Protein AF-0000000074478990 (afdb_homodimer)

Nearest PDB structures (foldseek):
  8qah-assembly2_B  TM=2.405E-01  e=2.866E-01  synthetic construct

Secondary structure (DSSP, 8-state):
------TTHHHHHHTTS-------------------SGGGTTHHHHHHHHHHHHHTTSSSS---EEEE-TTS-EEEE-TTSHHHHHHHHHHHHHHHS--SS-SS--S-----SSPPPPTTHHHHHHHHHTSTTTT----SS-HHHHHHHHHHIIIIIGGGS----HHHHHHHHHHHHHHHHT--TTS--TT--HHHHHHHHHHHHHHHTTSS---TTHHHHHHHHHHHHHHHHH---HHHHHHHHHHHHHHHHTT-HHHHHHHHHHHHHHHHHHTTTS-SS--HHHHHHHHHHHHHHHHHHHHHT---S--GGG--------TT-TTS-HHHHHHHHHHHHHHHHHHHHHHHHHHHHHS-TTSHHHHHHHHHHHHHHHHHHHHTTPPPGGG--SHHHHHHHHHHHHHHHHHHHHHHHHHHHHT---TT-HHHHHHHHHHHHHHHHHHHHHHHHHHTT-----TT-HHHHHHHHHHHHHHHHHHHHHHSGGGTT--EEEEETTEEEEE-HHHHHHHHHHHHHHHHTS---HHHHHHHHHHHHHHHHHHHHHHHHHHHHHHTTS------S-GGGGGG---GGG----/------TTHHHHHHTTS-------------------SGGGHHHHHHHHHHHHHHHTTSSSS---EEEE-TT--EEEE-TTSHHHHHHHHHHHHHHHS--SS-SS--S-----SSPPPPTTHHHHHHHHHTSTTTT----SS-HHHHHHHHHHIIIIIGGGS----HHHHHHHHHHHHHHHHT--TTS--TT--HHHHHHHHHHHHHHHTTSS---TTHHHHHHHHHHHHHHHHH---HHHHHHHHHHHHHHHHTT-HHHHHHHHHHHHHHHHHHTTTS-SS--HHHHHHHHHHHHHHHHHHHHHT---S--GGG--------TT-TTS-HHHHHHHHHHHHHHHHHHHHHHHHHHHHHS-TTSHHHHHHHHHHHHHHHHHHHHTTPPPGGG--SHHHHHHHHHHHHHHHHHHHHHHHHHHHHT---TT-HHHHHHHHHHHHHHHHHHHHHHHHHHTT-TT--TT-HHHHHHHHHHHHHHHHHHHHHTSGGGTT--EEEEETTEEEEE-HHHHHHHHHHHHHHHHTS---HHHHHHHHHHHHHHHHHHHHHHHHHHHHHHTTS--------GGGGGG----TT----

Radius of gyration: 34.8 Å; Cα contacts (8 Å, |Δi|>4): 1439; chains: 2; bounding box: 99×126×97 Å

Sequence (1172 aa):
MDDVVDESKLLEAEAKVLKPFTPQVSGVAREASRKSSASAEGQHSAAAAAAHAEQLKGEANVRETVVYDSTGGSHYVGSSGTPSLFTLLCNLLLKRSLIPTLSFDNKITLFQNAAVRSQDYRAVSVSLLSHKTFPVIQLISSREIAEKLVNTFFDKVHPFYFIFQREAFSRLHSLFWQKLTVDDPAMDYTALDNPMCGCIFLVWSIASKMCDVVLERSDEIDEVLHLILPDATLGASTSSIQFLYLYATYLHSKKNRDASWNLIGLAIRQAMSLGLHRDMANDNTNAQIFWTLYQTELSLCSNFGRQSTINEEEITIGYPDLTNELSVSDGFKQYYLSTLKLSRFLSKIIKERRVATAQQPLSLINIERTLALKTQLNKLYYEINIKPMSQIVTVYDFKLSILYHHYMTLLTLPFLVFITTNNYKILSDETLLSIVQMGLQSAVIIAQTMDTTLHMSLDLHNGGISQDCMVGYISSLCLSLFCIYLCNGSNDTWEIPLDIQGTHVTLDKEATLVYISMISQFMQSYKLDSTTTRIAEVTQGLTKDLNAVLESQLSDMGFDLFTLQPAEQLVFDSLFSNNDIYLSDIMDDVVDESKLLEAEAKVLKPFTPQVSGVAREASRKSSASAEGQHSAAAAAAHAEQLKGEANVRETVVYDSTGGSHYVGSSGTPSLFTLLCNLLLKRSLIPTLSFDNKITLFQNAAVRSQDYRAVSVSLLSHKTFPVIQLISSREIAEKLVNTFFDKVHPFYFIFQREAFSRLHSLFWQKLTVDDPAMDYTALDNPMCGCIFLVWSIASKMCDVVLERSDEIDEVLHLILPDATLGASTSSIQFLYLYATYLHSKKNRDASWNLIGLAIRQAMSLGLHRDMANDNTNAQIFWTLYQTELSLCSNFGRQSTINEEEITIGYPDLTNELSVSDGFKQYYLSTLKLSRFLSKIIKERRVATAQQPLSLINIERTLALKTQLNKLYYEINIKPMSQIVTVYDFKLSILYHHYMTLLTLPFLVFITTNNYKILSDETLLSIVQMGLQSAVIIAQTMDTTLHMSLDLHNGGISQDCMVGYISSLCLSLFCIYLCNGSNDTWEIPLDIQGTHVTLDKEATLVYISMISQFMQSYKLDSTTTRIAEVTQGLTKDLNAVLESQLSDMGFDLFTLQPAEQLVFDSLFSNNDIYLSDI

InterPro domains:
  IPR007219 Xylanolytic transcriptional activator, regulatory domain [PF04082] (151-351)
  IPR007219 Xylanolytic transcriptional activator, regulatory domain [SM00906] (260-326)
  IPR050987 ABC-transporter-regulating transcription factor-like [PTHR46910] (115-549)

Organism: Cyberlindnera jadinii (strain ATCC 18201 / CBS 1600 / BCRC 20928 / JCM 3617 / NBRC 0987 / NRRL Y-1542) (NCBI:txid983966)

pLDDT: mean 78.05, std 24.14, range [18.98, 98.62]

Structure (mmCIF, N/CA/C/O backbone):
data_AF-0000000074478990-model_v1
#
loop_
_entity.id
_entity.type
_entity.pdbx_description
1 polymer 'Transcription factor domain-containing protein'
#
loop_
_atom_site.group_PDB
_atom_site.id
_atom_site.type_symbol
_atom_site.label_atom_id
_atom_site.label_alt_id
_atom_site.label_comp_id
_atom_site.label_asym_id
_atom_site.label_entity_id
_atom_site.label_seq_id
_atom_site.pdbx_PDB_ins_code
_atom_site.Cartn_x
_atom_site.Cartn_y
_atom_site.Cartn_z
_atom_site.occupancy
_atom_site.B_iso_or_equiv
_atom_site.auth_seq_id
_atom_site.auth_comp_id
_atom_site.auth_asym_id
_atom_site.auth_atom_id
_atom_site.pdbx_PDB_model_num
ATOM 1 N N . MET A 1 1 ? -28.234 21.219 50.875 1 23.48 1 MET A N 1
ATOM 2 C CA . MET A 1 1 ? -29.453 20.609 50.375 1 23.48 1 MET A CA 1
ATOM 3 C C . MET A 1 1 ? -29.516 20.734 48.844 1 23.48 1 MET A C 1
ATOM 5 O O . MET A 1 1 ? -29.891 21.797 48.312 1 23.48 1 MET A O 1
ATOM 9 N N . ASP A 1 2 ? -28.484 20.406 48.062 1 26.2 2 ASP A N 1
ATOM 10 C CA . ASP A 1 2 ? -27.891 20.844 46.812 1 26.2 2 ASP A CA 1
ATOM 11 C C . ASP A 1 2 ? -28.734 20.406 45.625 1 26.2 2 ASP A C 1
ATOM 13 O O . ASP A 1 2 ? -29.062 19.219 45.469 1 26.2 2 ASP A O 1
ATOM 17 N N . ASP A 1 3 ? -29.578 21.344 45.094 1 26.95 3 ASP A N 1
ATOM 18 C CA . ASP A 1 3 ? -30.656 21.234 44.094 1 26.95 3 ASP A CA 1
ATOM 19 C C . ASP A 1 3 ? -30.141 20.625 42.781 1 26.95 3 ASP A C 1
ATOM 21 O O . ASP A 1 3 ? -29.297 21.219 42.125 1 26.95 3 ASP A O 1
ATOM 25 N N . VAL A 1 4 ? -29.953 19.344 42.781 1 31.22 4 VAL A N 1
ATOM 26 C CA . VAL A 1 4 ? -29.594 18.453 41.688 1 31.22 4 VAL A CA 1
ATOM 27 C C . VAL A 1 4 ? -30.516 18.688 40.5 1 31.22 4 VAL A C 1
ATOM 29 O O . VAL A 1 4 ? -31.703 18.344 40.562 1 31.22 4 VAL A O 1
ATOM 32 N N . VAL A 1 5 ? -30.391 19.984 40.031 1 31.72 5 VAL A N 1
ATOM 33 C CA . VAL A 1 5 ? -31.234 20.312 38.875 1 31.72 5 VAL A CA 1
ATOM 34 C C . VAL A 1 5 ? -31.156 19.203 37.844 1 31.72 5 VAL A C 1
ATOM 36 O O . VAL A 1 5 ? -30.062 18.75 37.5 1 31.72 5 VAL A O 1
ATOM 39 N N . ASP A 1 6 ? -32.219 18.406 37.812 1 29.14 6 ASP A N 1
ATOM 40 C CA . ASP A 1 6 ? -32.594 17.203 37.062 1 29.14 6 ASP A CA 1
ATOM 41 C C . ASP A 1 6 ? -32.344 17.375 35.562 1 29.14 6 ASP A C 1
ATOM 43 O O . ASP A 1 6 ? -33 18.188 34.906 1 29.14 6 ASP A O 1
ATOM 47 N N . GLU A 1 7 ? -31.047 17.359 35.188 1 26.34 7 GLU A N 1
ATOM 48 C CA . GLU A 1 7 ? -30.438 17.516 33.875 1 26.34 7 GLU A CA 1
ATOM 49 C C . GLU A 1 7 ? -31.141 16.641 32.844 1 26.34 7 GLU A C 1
ATOM 51 O O . GLU A 1 7 ? -30.703 16.594 31.672 1 26.34 7 GLU A O 1
ATOM 56 N N . SER A 1 8 ? -32.156 15.805 33.25 1 29.3 8 SER A N 1
ATOM 57 C CA . SER A 1 8 ? -32.938 14.953 32.375 1 29.3 8 SER A CA 1
ATOM 58 C C . SER A 1 8 ? -33.719 15.773 31.344 1 29.3 8 SER A C 1
ATOM 60 O O . SER A 1 8 ? -34.031 15.281 30.266 1 29.3 8 SER A O 1
ATOM 62 N N . LYS A 1 9 ? -34.25 16.938 31.828 1 31.02 9 LYS A N 1
ATOM 63 C CA . LYS A 1 9 ? -35.25 17.688 31.094 1 31.02 9 LYS A CA 1
ATOM 64 C C . LYS A 1 9 ? -34.688 18.312 29.828 1 31.02 9 LYS A C 1
ATOM 66 O O . LYS A 1 9 ? -35.438 18.703 28.922 1 31.02 9 LYS A O 1
ATOM 71 N N . LEU A 1 10 ? -33.438 18.609 29.906 1 24.56 10 LEU A N 1
ATOM 72 C CA . LEU A 1 10 ? -32.969 19.406 28.766 1 24.56 10 LEU A CA 1
ATOM 73 C C . LEU A 1 10 ? -32.906 18.531 27.516 1 24.56 10 LEU A C 1
ATOM 75 O O . LEU A 1 10 ? -33 19.047 26.406 1 24.56 10 LEU A O 1
ATOM 79 N N . LEU A 1 11 ? -32.719 17.219 27.688 1 28.22 11 LEU A N 1
ATOM 80 C CA . LEU A 1 11 ? -32.625 16.359 26.516 1 28.22 11 LEU A CA 1
ATOM 81 C C . LEU A 1 11 ? -34 16.25 25.828 1 28.22 11 LEU A C 1
ATOM 83 O O . LEU A 1 11 ? -34.062 16.031 24.609 1 28.22 11 LEU A O 1
ATOM 87 N N . GLU A 1 12 ? -35.125 16.422 26.609 1 29.19 12 GLU A N 1
ATOM 88 C CA . GLU A 1 12 ? -36.469 16.266 26.031 1 29.19 12 GLU A CA 1
ATOM 89 C C . GLU A 1 12 ? -36.781 17.359 25.031 1 29.19 12 GLU A C 1
ATOM 91 O O . GLU A 1 12 ? -37.531 17.141 24.078 1 29.19 12 GLU A O 1
ATOM 96 N N . ALA A 1 13 ? -36.281 18.578 25.297 1 27.3 13 ALA A N 1
ATOM 97 C CA . ALA A 1 13 ? -36.781 19.688 24.469 1 27.3 13 ALA A CA 1
ATOM 98 C C . ALA A 1 13 ? -36.281 19.562 23.031 1 27.3 13 ALA A C 1
ATOM 100 O O . ALA A 1 13 ? -37 19.891 22.094 1 27.3 13 ALA A O 1
ATOM 101 N N . GLU A 1 14 ? -35.031 19.141 22.938 1 25.52 14 GLU A N 1
ATOM 102 C CA . GLU A 1 14 ? -34.531 19.266 21.578 1 25.52 14 GLU A CA 1
ATOM 103 C C . GLU A 1 14 ? -35.125 18.203 20.656 1 25.52 14 GLU A C 1
ATOM 105 O O . GLU A 1 14 ? -35.031 18.297 19.438 1 25.52 14 GLU A O 1
ATOM 110 N N . ALA A 1 15 ? -35.688 17.109 21.234 1 26.28 15 ALA A N 1
ATOM 111 C CA . ALA A 1 15 ? -36.312 16.094 20.406 1 26.28 15 ALA A CA 1
ATOM 112 C C . ALA A 1 15 ? -37.531 16.641 19.688 1 26.28 15 ALA A C 1
ATOM 114 O O . ALA A 1 15 ? -38.062 16.016 18.781 1 26.28 15 ALA A O 1
ATOM 115 N N . LYS A 1 16 ? -38.156 17.578 20.344 1 27.2 16 LYS A N 1
ATOM 116 C CA . LYS A 1 16 ? -39.469 17.953 19.828 1 27.2 16 LYS A CA 1
ATOM 117 C C . LYS A 1 16 ? -39.344 18.547 18.422 1 27.2 16 LYS A C 1
ATOM 119 O O . LYS A 1 16 ? -40.344 18.703 17.719 1 27.2 16 LYS A O 1
ATOM 124 N N . VAL A 1 17 ? -38.25 19.234 18.172 1 24.48 17 VAL A N 1
ATOM 125 C CA . VAL A 1 17 ? -38.438 20.125 17.016 1 24.48 17 VAL A CA 1
ATOM 126 C C . VAL A 1 17 ? -38.469 19.297 15.734 1 24.48 17 VAL A C 1
ATOM 128 O O . VAL A 1 17 ? -38.844 19.797 14.672 1 24.48 17 VAL A O 1
ATOM 131 N N . LEU A 1 18 ? -37.781 18.141 15.797 1 23.53 18 LEU A N 1
ATOM 132 C CA . LEU A 1 18 ? -37.781 17.609 14.438 1 23.53 18 LEU A CA 1
ATOM 133 C C . LEU A 1 18 ? -39.156 17.016 14.086 1 23.53 18 LEU A C 1
ATOM 135 O O . LEU A 1 18 ? -39.5 15.93 14.547 1 23.53 18 LEU A O 1
ATOM 139 N N . LYS A 1 19 ? -40.094 17.844 14.164 1 24.16 19 LYS A N 1
ATOM 140 C CA . LYS A 1 19 ? -41.344 17.344 13.609 1 24.16 19 LYS A CA 1
ATOM 141 C C . LYS A 1 19 ? -41.125 16.609 12.289 1 24.16 19 LYS A C 1
ATOM 143 O O . LYS A 1 19 ? -40.281 17.047 11.477 1 24.16 19 LYS A O 1
ATOM 148 N N . PRO A 1 20 ? -41.438 15.414 12.289 1 24.27 20 PRO A N 1
ATOM 149 C CA . PRO A 1 20 ? -41.375 14.695 11.016 1 24.27 20 PRO A CA 1
ATOM 150 C C . PRO A 1 20 ? -42.062 15.461 9.883 1 24.27 20 PRO A C 1
ATOM 152 O O . PRO A 1 20 ? -43.156 16.016 10.062 1 24.27 20 PRO A O 1
ATOM 155 N N . PHE A 1 21 ? -41.312 16.234 9.117 1 22.69 21 PHE A N 1
ATOM 156 C CA . PHE A 1 21 ? -41.938 16.906 7.977 1 22.69 21 PHE A CA 1
ATOM 157 C C . PHE A 1 21 ? -42.906 15.977 7.258 1 22.69 21 PHE A C 1
ATOM 159 O O . PHE A 1 21 ? -42.469 15.055 6.555 1 22.69 21 PHE A O 1
ATOM 166 N N . THR A 1 22 ? -43.844 15.469 7.977 1 22.45 22 THR A N 1
ATOM 167 C CA . THR A 1 22 ? -44.875 14.758 7.211 1 22.45 22 THR A CA 1
ATOM 168 C C . THR A 1 22 ? -45.531 15.703 6.219 1 22.45 22 THR A C 1
ATOM 170 O O . THR A 1 22 ? -46.125 16.719 6.613 1 22.45 22 THR A O 1
ATOM 173 N N . PRO A 1 23 ? -45.156 15.727 4.969 1 21.78 23 PRO A N 1
ATOM 174 C CA . PRO A 1 23 ? -45.969 16.5 4.047 1 21.78 23 PRO A CA 1
ATOM 175 C C . PRO A 1 23 ? -47.469 16.25 4.242 1 21.78 23 PRO A C 1
ATOM 177 O O . PRO A 1 23 ? -47.906 15.094 4.293 1 21.78 23 PRO A O 1
ATOM 180 N N . GLN A 1 24 ? -47.969 16.891 5.215 1 21.02 24 GLN A N 1
ATOM 181 C CA . GLN A 1 24 ? -49.438 16.812 5.359 1 21.02 24 GLN A CA 1
ATOM 182 C C . GLN A 1 24 ? -50.125 17.078 4.031 1 21.02 24 GLN A C 1
ATOM 184 O O . GLN A 1 24 ? -50.062 18.188 3.502 1 21.02 24 GLN A O 1
ATOM 189 N N . VAL A 1 25 ? -50.125 16.125 3.113 1 22.91 25 VAL A N 1
ATOM 190 C CA . VAL A 1 25 ? -51.031 16.219 1.962 1 22.91 25 VAL A CA 1
ATOM 191 C C . VAL A 1 25 ? -52.469 16.375 2.438 1 22.91 25 VAL A C 1
ATOM 193 O O . VAL A 1 25 ? -53.031 15.453 3.031 1 22.91 25 VAL A O 1
ATOM 196 N N . SER A 1 26 ? -52.719 17.391 3.236 1 20.53 26 SER A N 1
ATOM 197 C CA . SER A 1 26 ? -54.125 17.672 3.539 1 20.53 26 SER A CA 1
ATOM 198 C C . SER A 1 26 ? -54.969 17.672 2.271 1 20.53 26 SER A C 1
ATOM 200 O O . SER A 1 26 ? -54.719 18.469 1.359 1 20.53 26 SER A O 1
ATOM 202 N N . GLY A 1 27 ? -55.469 16.531 1.853 1 20.28 27 GLY A N 1
ATOM 203 C CA . GLY A 1 27 ? -56.438 16.281 0.804 1 20.28 27 GLY A CA 1
ATOM 204 C C . GLY A 1 27 ? -57.719 17.078 0.978 1 20.28 27 GLY A C 1
ATOM 205 O O . GLY A 1 27 ? -58.75 16.734 0.396 1 20.28 27 GLY A O 1
ATOM 206 N N . VAL A 1 28 ? -57.812 18.047 1.787 1 19.81 28 VAL A N 1
ATOM 207 C CA . VAL A 1 28 ? -59.219 18.453 1.75 1 19.81 28 VAL A CA 1
ATOM 208 C C . VAL A 1 28 ? -59.531 19.094 0.404 1 19.81 28 VAL A C 1
ATOM 210 O O . VAL A 1 28 ? -59 20.141 0.065 1 19.81 28 VAL A O 1
ATOM 213 N N . ALA A 1 29 ? -59.781 18.25 -0.657 1 20.36 29 ALA A N 1
ATOM 214 C CA . ALA A 1 29 ? -60.469 18.672 -1.873 1 20.36 29 ALA A CA 1
ATOM 215 C C . ALA A 1 29 ? -61.812 19.312 -1.547 1 20.36 29 ALA A C 1
ATOM 217 O O . ALA A 1 29 ? -62.75 18.625 -1.165 1 20.36 29 ALA A O 1
ATOM 218 N N . ARG A 1 30 ? -61.938 20.422 -0.854 1 22.08 30 ARG A N 1
ATOM 219 C CA . ARG A 1 30 ? -63.125 21.203 -1.149 1 22.08 30 ARG A CA 1
ATOM 220 C C . ARG A 1 30 ? -63.25 21.469 -2.645 1 22.08 30 ARG A C 1
ATOM 222 O O . ARG A 1 30 ? -62.281 21.844 -3.297 1 22.08 30 ARG A O 1
ATOM 229 N N . GLU A 1 31 ? -64.312 20.859 -3.396 1 21.42 31 GLU A N 1
ATOM 230 C CA . GLU A 1 31 ? -64.75 20.75 -4.777 1 21.42 31 GLU A CA 1
ATOM 231 C C . GLU A 1 31 ? -65 22.125 -5.383 1 21.42 31 GLU A C 1
ATOM 233 O O . GLU A 1 31 ? -65.562 22.25 -6.477 1 21.42 31 GLU A O 1
ATOM 238 N N . ALA A 1 32 ? -64.688 23.203 -4.711 1 21.09 32 ALA A N 1
ATOM 239 C CA . ALA A 1 32 ? -65.25 24.359 -5.391 1 21.09 32 ALA A CA 1
ATOM 240 C C . ALA A 1 32 ? -64.688 24.516 -6.789 1 21.09 32 ALA A C 1
ATOM 242 O O . ALA A 1 32 ? -63.5 24.203 -7.02 1 21.09 32 ALA A O 1
ATOM 243 N N . SER A 1 33 ? -65.5 24.75 -7.918 1 21.38 33 SER A N 1
ATOM 244 C CA . SER A 1 33 ? -65.562 24.766 -9.375 1 21.38 33 SER A CA 1
ATOM 245 C C . SER A 1 33 ? -64.562 25.797 -9.93 1 21.38 33 SER A C 1
ATOM 247 O O . SER A 1 33 ? -64.438 25.953 -11.148 1 21.38 33 SER A O 1
ATOM 249 N N . ARG A 1 34 ? -64.062 26.766 -9.227 1 19.2 34 ARG A N 1
ATOM 250 C CA . ARG A 1 34 ? -63.594 27.797 -10.148 1 19.2 34 ARG A CA 1
ATOM 251 C C . ARG A 1 34 ? -62.312 27.328 -10.859 1 19.2 34 ARG A C 1
ATOM 253 O O . ARG A 1 34 ? -61.375 26.875 -10.219 1 19.2 34 ARG A O 1
ATOM 260 N N . LYS A 1 35 ? -62.188 27.141 -12.234 1 25.59 35 LYS A N 1
ATOM 261 C CA . LYS A 1 35 ? -61.375 26.828 -13.414 1 25.59 35 LYS A CA 1
ATOM 262 C C . LYS A 1 35 ? -60.125 27.688 -13.453 1 25.59 35 LYS A C 1
ATOM 264 O O . LYS A 1 35 ? -59.375 27.688 -14.453 1 25.59 35 LYS A O 1
ATOM 269 N N . SER A 1 36 ? -59.75 28.547 -12.414 1 20.14 36 SER A N 1
ATOM 270 C CA . SER A 1 36 ? -58.844 29.531 -12.992 1 20.14 36 SER A CA 1
ATOM 271 C C . SER A 1 36 ? -57.469 28.938 -13.281 1 20.14 36 SER A C 1
ATOM 273 O O . SER A 1 36 ? -57.125 27.891 -12.734 1 20.14 36 SER A O 1
ATOM 275 N N . SER A 1 37 ? -56.312 29.719 -13.992 1 23.09 37 SER A N 1
ATOM 276 C CA . SER A 1 37 ? -55.156 29.719 -14.875 1 23.09 37 SER A CA 1
ATOM 277 C C . SER A 1 37 ? -53.875 29.359 -14.117 1 23.09 37 SER A C 1
ATOM 279 O O . SER A 1 37 ? -52.781 29.359 -14.688 1 23.09 37 SER A O 1
ATOM 281 N N . ALA A 1 38 ? -53.812 29.203 -12.844 1 23.52 38 ALA A N 1
ATOM 282 C CA . ALA A 1 38 ? -52.531 29.375 -12.156 1 23.52 38 ALA A CA 1
ATOM 283 C C . ALA A 1 38 ? -51.688 28.125 -12.273 1 23.52 38 ALA A C 1
ATOM 285 O O . ALA A 1 38 ? -50.656 28 -11.586 1 23.52 38 ALA A O 1
ATOM 286 N N . SER A 1 39 ? -52.062 27.156 -13.008 1 27.55 39 SER A N 1
ATOM 287 C CA . SER A 1 39 ? -51.438 25.844 -12.938 1 27.55 39 SER A CA 1
ATOM 288 C C . SER A 1 39 ? -50 25.906 -13.406 1 27.55 39 SER A C 1
ATOM 290 O O . SER A 1 39 ? -49.25 24.906 -13.336 1 27.55 39 SER A O 1
ATOM 292 N N . ALA A 1 40 ? -49.688 26.891 -14.289 1 29.17 40 ALA A N 1
ATOM 293 C CA . ALA A 1 40 ? -48.5 26.734 -15.117 1 29.17 40 ALA A CA 1
ATOM 294 C C . ALA A 1 40 ? -47.219 27 -14.297 1 29.17 40 ALA A C 1
ATOM 296 O O . ALA A 1 40 ? -46.125 26.766 -14.773 1 29.17 40 ALA A O 1
ATOM 297 N N . GLU A 1 41 ? -47.375 27.703 -13.219 1 25.94 41 GLU A N 1
ATOM 298 C CA . GLU A 1 41 ? -46.156 28.312 -12.719 1 25.94 41 GLU A CA 1
ATOM 299 C C . GLU A 1 41 ? -45.312 27.297 -11.945 1 25.94 41 GLU A C 1
ATOM 301 O O . GLU A 1 41 ? -44.156 27.547 -11.656 1 25.94 41 GLU A O 1
ATOM 306 N N . GLY A 1 42 ? -45.906 26.25 -11.469 1 30.09 42 GLY A N 1
ATOM 307 C CA . GLY A 1 42 ? -45.188 25.391 -10.547 1 30.09 42 GLY A CA 1
ATOM 308 C C . GLY A 1 42 ? -44.156 24.5 -11.234 1 30.09 42 GLY A C 1
ATOM 309 O O . GLY A 1 42 ? -43.281 23.953 -10.586 1 30.09 42 GLY A O 1
ATOM 310 N N . GLN A 1 43 ? -44.531 24.078 -12.477 1 33.19 43 GLN A N 1
ATOM 311 C CA . GLN A 1 43 ? -43.719 23.156 -13.234 1 33.19 43 GLN A CA 1
ATOM 312 C C . GLN A 1 43 ? -42.375 23.797 -13.641 1 33.19 43 GLN A C 1
ATOM 314 O O . GLN A 1 43 ? -41.406 23.109 -13.961 1 33.19 43 GLN A O 1
ATOM 319 N N . HIS A 1 44 ? -42.406 25.156 -13.797 1 31.22 44 HIS A N 1
ATOM 320 C CA . HIS A 1 44 ? -41.219 25.844 -14.281 1 31.22 44 HIS A CA 1
ATOM 321 C C . HIS A 1 44 ? -40.094 25.812 -13.234 1 31.22 44 HIS A C 1
ATOM 323 O O . HIS A 1 44 ? -38.938 25.984 -13.57 1 31.22 44 HIS A O 1
ATOM 329 N N . SER A 1 45 ? -40.5 25.75 -11.969 1 30.47 45 SER A N 1
ATOM 330 C CA . SER A 1 45 ? -39.438 25.922 -10.992 1 30.47 45 SER A CA 1
ATOM 331 C C . SER A 1 45 ? -38.594 24.656 -10.859 1 30.47 45 SER A C 1
ATOM 333 O O . SER A 1 45 ? -37.375 24.734 -10.688 1 30.47 45 SER A O 1
ATOM 335 N N . ALA A 1 46 ? -39.156 23.5 -10.93 1 34.81 46 ALA A N 1
ATOM 336 C CA . ALA A 1 46 ? -38.375 22.281 -10.805 1 34.81 46 ALA A CA 1
ATOM 337 C C . ALA A 1 46 ? -37.562 22.016 -12.07 1 34.81 46 ALA A C 1
ATOM 339 O O . ALA A 1 46 ? -36.406 21.578 -12 1 34.81 46 ALA A O 1
ATOM 340 N N . ALA A 1 47 ? -38.156 22.266 -13.258 1 35.72 47 ALA A N 1
ATOM 341 C CA . ALA A 1 47 ? -37.438 22.141 -14.516 1 35.72 47 ALA A CA 1
ATOM 342 C C . ALA A 1 47 ? -36.344 23.172 -14.617 1 35.72 47 ALA A C 1
ATOM 344 O O . ALA A 1 47 ? -35.25 22.875 -15.141 1 35.72 47 ALA A O 1
ATOM 345 N N . ALA A 1 48 ? -36.562 24.359 -14.188 1 31.97 48 ALA A N 1
ATOM 346 C CA . ALA A 1 48 ? -35.531 25.375 -14.172 1 31.97 48 ALA A CA 1
ATOM 347 C C . ALA A 1 48 ? -34.438 25.016 -13.172 1 31.97 48 ALA A C 1
ATOM 349 O O . ALA A 1 48 ? -33.25 25.219 -13.438 1 31.97 48 ALA A O 1
ATOM 350 N N . ALA A 1 49 ? -34.781 24.438 -12.047 1 35.25 49 ALA A N 1
ATOM 351 C CA . ALA A 1 49 ? -33.75 23.969 -11.117 1 35.25 49 ALA A CA 1
ATOM 352 C C . ALA A 1 49 ? -33.031 22.766 -11.688 1 35.25 49 ALA A C 1
ATOM 354 O O . ALA A 1 49 ? -31.797 22.672 -11.578 1 35.25 49 ALA A O 1
ATOM 355 N N . ALA A 1 50 ? -33.688 21.828 -12.336 1 37.62 50 ALA A N 1
ATOM 356 C CA . ALA A 1 50 ? -33.031 20.734 -13.039 1 37.62 50 ALA A CA 1
ATOM 357 C C . ALA A 1 50 ? -32.25 21.25 -14.25 1 37.62 50 ALA A C 1
ATOM 359 O O . ALA A 1 50 ? -31.141 20.797 -14.508 1 37.62 50 ALA A O 1
ATOM 360 N N . ALA A 1 51 ? -32.875 22.125 -15.086 1 36.22 51 ALA A N 1
ATOM 361 C CA . ALA A 1 51 ? -32.188 22.719 -16.234 1 36.22 51 ALA A CA 1
ATOM 362 C C . ALA A 1 51 ? -31.047 23.609 -15.781 1 36.22 51 ALA A C 1
ATOM 364 O O . ALA A 1 51 ? -29.984 23.625 -16.406 1 36.22 51 ALA A O 1
ATOM 365 N N . HIS A 1 52 ? -31.25 24.422 -14.812 1 29.91 52 HIS A N 1
ATOM 366 C CA . HIS A 1 52 ? -30.156 25.172 -14.211 1 29.91 52 HIS A CA 1
ATOM 367 C C . HIS A 1 52 ? -29.109 24.25 -13.594 1 29.91 52 HIS A C 1
ATOM 369 O O . HIS A 1 52 ? -27.906 24.516 -13.656 1 29.91 52 HIS A O 1
ATOM 375 N N . ALA A 1 53 ? -29.5 23.125 -13.07 1 34.78 53 ALA A N 1
ATOM 376 C CA . ALA A 1 53 ? -28.578 22.109 -12.586 1 34.78 53 ALA A CA 1
ATOM 377 C C . ALA A 1 53 ? -27.812 21.469 -13.742 1 34.78 53 ALA A C 1
ATOM 379 O O . ALA A 1 53 ? -26.625 21.188 -13.625 1 34.78 53 ALA A O 1
ATOM 380 N N . GLU A 1 54 ? -28.391 21.188 -14.844 1 38.31 54 GLU A N 1
ATOM 381 C CA . GLU A 1 54 ? -27.719 20.641 -16.016 1 38.31 54 GLU A CA 1
ATOM 382 C C . GLU A 1 54 ? -26.766 21.656 -16.625 1 38.31 54 GLU A C 1
ATOM 384 O O . GLU A 1 54 ? -25.703 21.297 -17.156 1 38.31 54 GLU A O 1
ATOM 389 N N . GLN A 1 55 ? -27.109 22.969 -16.812 1 34.56 55 GLN A N 1
ATOM 390 C CA . GLN A 1 55 ? -26.266 24 -17.406 1 34.56 55 GLN A CA 1
ATOM 391 C C . GLN A 1 55 ? -25.062 24.297 -16.5 1 34.56 55 GLN A C 1
ATOM 393 O O . GLN A 1 55 ? -24.016 24.75 -16.969 1 34.56 55 GLN A O 1
ATOM 398 N N . LEU A 1 56 ? -25.172 24.344 -15.234 1 31.31 56 LEU A N 1
ATOM 399 C CA . LEU A 1 56 ? -24.094 24.625 -14.297 1 31.31 56 LEU A CA 1
ATOM 400 C C . LEU A 1 56 ? -23.188 23.406 -14.117 1 31.31 56 LEU A C 1
ATOM 402 O O . LEU A 1 56 ? -22.266 23.422 -13.305 1 31.31 56 LEU A O 1
ATOM 406 N N . LYS A 1 57 ? -23.422 22.375 -14.688 1 41.06 57 LYS A N 1
ATOM 407 C CA . LYS A 1 57 ? -22.641 21.141 -14.57 1 41.06 57 LYS A CA 1
ATOM 408 C C . LYS A 1 57 ? -21.219 21.344 -15.086 1 41.06 57 LYS A C 1
ATOM 410 O O . LYS A 1 57 ? -20.328 20.516 -14.828 1 41.06 57 LYS A O 1
ATOM 415 N N . GLY A 1 58 ? -20.797 21.938 -16.109 1 37.94 58 GLY A N 1
ATOM 416 C CA . GLY A 1 58 ? -19.562 21.797 -16.875 1 37.94 58 GLY A CA 1
ATOM 417 C C . GLY A 1 58 ? -18.375 22.5 -16.234 1 37.94 58 GLY A C 1
ATOM 418 O O . GLY A 1 58 ? -17.234 22.078 -16.422 1 37.94 58 GLY A O 1
ATOM 419 N N . GLU A 1 59 ? -18.344 23.797 -15.922 1 38.59 59 GLU A N 1
ATOM 420 C CA . GLU A 1 59 ? -17.078 24.547 -15.852 1 38.59 59 GLU A CA 1
ATOM 421 C C . GLU A 1 59 ? -16.391 24.344 -14.5 1 38.59 59 GLU A C 1
ATOM 423 O O . GLU A 1 59 ? -15.164 24.344 -14.422 1 38.59 59 GLU A O 1
ATOM 428 N N . ALA A 1 60 ? -16.969 24.672 -13.258 1 45.31 60 ALA A N 1
ATOM 429 C CA . ALA A 1 60 ? -16.266 25.141 -12.062 1 45.31 60 ALA A CA 1
ATOM 430 C C . ALA A 1 60 ? -16.188 24.047 -11.008 1 45.31 60 ALA A C 1
ATOM 432 O O . ALA A 1 60 ? -16.219 24.328 -9.805 1 45.31 60 ALA A O 1
ATOM 433 N N . ASN A 1 61 ? -16.297 22.781 -11.266 1 50.38 61 ASN A N 1
ATOM 434 C CA . ASN A 1 61 ? -16.25 21.781 -10.203 1 50.38 61 ASN A CA 1
ATOM 435 C C . ASN A 1 61 ? -14.828 21.328 -9.906 1 50.38 61 ASN A C 1
ATOM 437 O O . ASN A 1 61 ? -13.961 21.391 -10.781 1 50.38 61 ASN A O 1
ATOM 441 N N . VAL A 1 62 ? -14.492 21.359 -8.641 1 54.81 62 VAL A N 1
ATOM 442 C CA . VAL A 1 62 ? -13.242 20.734 -8.227 1 54.81 62 VAL A CA 1
ATOM 443 C C . VAL A 1 62 ? -13.078 19.391 -8.93 1 54.81 62 VAL A C 1
ATOM 445 O O . VAL A 1 62 ? -13.945 18.516 -8.828 1 54.81 62 VAL A O 1
ATOM 448 N N . ARG A 1 63 ? -12.234 19.438 -9.836 1 63.03 63 ARG A N 1
ATOM 449 C CA . ARG A 1 63 ? -12.031 18.234 -10.625 1 63.03 63 ARG A CA 1
ATOM 450 C C . ARG A 1 63 ? -10.742 17.516 -10.227 1 63.03 63 ARG A C 1
ATOM 452 O O . ARG A 1 63 ? -9.789 18.156 -9.789 1 63.03 63 ARG A O 1
ATOM 459 N N . GLU A 1 64 ? -10.953 16.266 -10.156 1 71.88 64 GLU A N 1
ATOM 460 C CA . GLU A 1 64 ? -9.711 15.5 -10.086 1 71.88 64 GLU A CA 1
ATOM 461 C C . GLU A 1 64 ? -8.758 15.898 -11.211 1 71.88 64 GLU A C 1
ATOM 463 O O . GLU A 1 64 ? -9.195 16.328 -12.281 1 71.88 64 GLU A O 1
ATOM 468 N N . THR A 1 65 ? -7.527 15.992 -10.703 1 68 65 THR A N 1
ATOM 469 C CA . THR A 1 65 ? -6.574 16.469 -11.695 1 68 65 THR A CA 1
ATOM 470 C C . THR A 1 65 ? -5.25 15.711 -11.586 1 68 65 THR A C 1
ATOM 472 O O . THR A 1 65 ? -4.965 15.102 -10.555 1 68 65 THR A O 1
ATOM 475 N N . VAL A 1 66 ? -4.676 15.641 -12.719 1 67.56 66 VAL A N 1
ATOM 476 C CA . VAL A 1 66 ? -3.291 15.188 -12.75 1 67.56 66 VAL A CA 1
ATOM 477 C C . VAL A 1 66 ? -2.355 16.391 -12.875 1 67.56 66 VAL A C 1
ATOM 479 O O . VAL A 1 66 ? -2.516 17.219 -13.781 1 67.56 66 VAL A O 1
ATOM 482 N N . VAL A 1 67 ? -1.581 16.484 -11.766 1 69.75 67 VAL A N 1
ATOM 483 C CA . VAL A 1 67 ? -0.619 17.594 -11.758 1 69.75 67 VAL A CA 1
ATOM 484 C C . VAL A 1 67 ? 0.756 17.078 -12.18 1 69.75 67 VAL A C 1
ATOM 486 O O . VAL A 1 67 ? 1.063 15.891 -11.992 1 69.75 67 VAL A O 1
ATOM 489 N N . TYR A 1 68 ? 1.49 17.875 -12.781 1 67.38 68 TYR A N 1
ATOM 490 C CA . TYR A 1 68 ? 2.805 17.484 -13.273 1 67.38 68 TYR A CA 1
ATOM 491 C C . TYR A 1 68 ? 3.912 18.156 -12.477 1 67.38 68 TYR A C 1
ATOM 493 O O . TYR A 1 68 ? 3.791 19.328 -12.109 1 67.38 68 TYR A O 1
ATOM 501 N N . ASP A 1 69 ? 4.875 17.406 -12.148 1 66.81 69 ASP A N 1
ATOM 502 C CA . ASP A 1 69 ? 6.023 17.984 -11.453 1 66.81 69 ASP A CA 1
ATOM 503 C C . ASP A 1 69 ? 6.992 18.625 -12.445 1 66.81 69 ASP A C 1
ATOM 505 O O . ASP A 1 69 ? 6.688 18.75 -13.633 1 66.81 69 ASP A O 1
ATOM 509 N N . SER A 1 70 ? 8.086 19.109 -11.891 1 62.03 70 SER A N 1
ATOM 510 C CA . SER A 1 70 ? 9.047 19.859 -12.688 1 62.03 70 SER A CA 1
ATOM 511 C C . SER A 1 70 ? 9.727 18.969 -13.727 1 62.03 70 SER A C 1
ATOM 513 O O . SER A 1 70 ? 10.227 19.469 -14.742 1 62.03 70 SER A O 1
ATOM 515 N N . THR A 1 71 ? 9.656 17.688 -13.477 1 64.31 71 THR A N 1
ATOM 516 C CA . THR A 1 71 ? 10.305 16.75 -14.398 1 64.31 71 THR A CA 1
ATOM 517 C C . THR A 1 71 ? 9.297 16.172 -15.383 1 64.31 71 THR A C 1
ATOM 519 O O . THR A 1 71 ? 9.656 15.383 -16.25 1 64.31 71 THR A O 1
ATOM 522 N N . GLY A 1 72 ? 8.008 16.547 -15.188 1 64.62 72 GLY A N 1
ATOM 523 C CA . GLY A 1 72 ? 6.969 16.062 -16.078 1 64.62 72 GLY A CA 1
ATOM 524 C C . GLY A 1 72 ? 6.242 14.852 -15.547 1 64.62 72 GLY A C 1
ATOM 525 O O . GLY A 1 72 ? 5.387 14.281 -16.234 1 64.62 72 GLY A O 1
ATOM 526 N N . GLY A 1 73 ? 6.57 14.547 -14.375 1 71.31 73 GLY A N 1
ATOM 527 C CA . GLY A 1 73 ? 5.871 13.43 -13.766 1 71.31 73 GLY A CA 1
ATOM 528 C C . GLY A 1 73 ? 4.453 13.773 -13.336 1 71.31 73 GLY A C 1
ATOM 529 O O . GLY A 1 73 ? 4.188 14.883 -12.883 1 71.31 73 GLY A O 1
ATOM 530 N N . SER A 1 74 ? 3.609 12.82 -13.562 1 73.62 74 SER A N 1
ATOM 531 C CA . SER A 1 74 ? 2.199 13.039 -13.258 1 73.62 74 SER A CA 1
ATOM 532 C C . SER A 1 74 ? 1.878 12.648 -11.82 1 73.62 74 SER A C 1
ATOM 534 O O . SER A 1 74 ? 2.438 11.688 -11.289 1 73.62 74 SER A O 1
ATOM 536 N N . HIS A 1 75 ? 1.043 13.438 -11.195 1 80.19 75 HIS A N 1
ATOM 537 C CA . HIS A 1 75 ? 0.548 13.18 -9.844 1 80.19 75 HIS A CA 1
ATOM 538 C C . HIS A 1 75 ? -0.968 13.336 -9.781 1 80.19 75 HIS A C 1
ATOM 540 O O . HIS A 1 75 ? -1.501 14.414 -10.031 1 80.19 75 HIS A O 1
ATOM 546 N N . TYR A 1 76 ? -1.522 12.281 -9.375 1 85.69 76 TYR A N 1
ATOM 547 C CA . TYR A 1 76 ? -2.977 12.32 -9.258 1 85.69 76 TYR A CA 1
ATOM 548 C C . TYR A 1 76 ? -3.408 12.953 -7.945 1 85.69 76 TYR A C 1
ATOM 550 O O . TYR A 1 76 ? -2.91 12.586 -6.879 1 85.69 76 TYR A O 1
ATOM 558 N N . VAL A 1 77 ? -4.277 13.883 -8.07 1 86.06 77 VAL A N 1
ATOM 559 C CA . VAL A 1 77 ? -4.922 14.531 -6.934 1 86.06 77 VAL A CA 1
ATOM 560 C C . VAL A 1 77 ? -6.438 14.406 -7.051 1 86.06 77 VAL A C 1
ATOM 562 O O . VAL A 1 77 ? -7.023 14.773 -8.07 1 86.06 77 VAL A O 1
ATOM 565 N N . GLY A 1 78 ? -7.016 13.93 -6.039 1 85.81 78 GLY A N 1
ATOM 566 C CA . GLY A 1 78 ? -8.469 13.797 -6.047 1 85.81 78 GLY A CA 1
ATOM 567 C C . GLY A 1 78 ? -9.18 15.133 -5.965 1 85.81 78 GLY A C 1
ATOM 568 O O . GLY A 1 78 ? -8.586 16.141 -5.574 1 85.81 78 GLY A O 1
ATOM 569 N N . SER A 1 79 ? -10.391 15.156 -6.281 1 82.94 79 SER A N 1
ATOM 570 C CA . SER A 1 79 ? -11.18 16.375 -6.332 1 82.94 79 SER A CA 1
ATOM 571 C C . SER A 1 79 ? -11.359 16.984 -4.941 1 82.94 79 SER A C 1
ATOM 573 O O . SER A 1 79 ? -11.547 18.188 -4.801 1 82.94 79 SER A O 1
ATOM 575 N N . SER A 1 80 ? -11.25 16.219 -3.986 1 86.12 80 SER A N 1
ATOM 576 C CA . SER A 1 80 ? -11.453 16.703 -2.625 1 86.12 80 SER A CA 1
ATOM 577 C C . SER A 1 80 ? -10.125 17.062 -1.965 1 86.12 80 SER A C 1
ATOM 579 O O . SER A 1 80 ? -10.094 17.406 -0.784 1 86.12 80 SER A O 1
ATOM 581 N N . GLY A 1 81 ? -9.07 16.984 -2.723 1 88.5 81 GLY A N 1
ATOM 582 C CA . GLY A 1 81 ? -7.758 17.234 -2.154 1 88.5 81 GLY A CA 1
ATOM 583 C C . GLY A 1 81 ? -7.43 18.719 -2.039 1 88.5 81 GLY A C 1
ATOM 584 O O . GLY A 1 81 ? -8.016 19.547 -2.738 1 88.5 81 GLY A O 1
ATOM 585 N N . THR A 1 82 ? -6.508 19.016 -1.188 1 88.75 82 THR A N 1
ATOM 586 C CA . THR A 1 82 ? -6.105 20.391 -0.93 1 88.75 82 THR A CA 1
ATOM 587 C C . THR A 1 82 ? -5.52 21.016 -2.189 1 88.75 82 THR A C 1
ATOM 589 O O . THR A 1 82 ? -5.793 22.188 -2.484 1 88.75 82 THR A O 1
ATOM 592 N N . PRO A 1 83 ? -4.691 20.281 -2.941 1 85.81 83 PRO A N 1
ATOM 593 C CA . PRO A 1 83 ? -4.164 20.906 -4.16 1 85.81 83 PRO A CA 1
ATOM 594 C C . PRO A 1 83 ? -5.258 21.266 -5.16 1 85.81 83 PRO A C 1
ATOM 596 O O . PRO A 1 83 ? -5.129 22.25 -5.895 1 85.81 83 PRO A O 1
ATOM 599 N N . SER A 1 84 ? -6.246 20.453 -5.234 1 86.12 84 SER A N 1
ATOM 600 C CA . SER A 1 84 ? -7.363 20.781 -6.113 1 86.12 84 SER A CA 1
ATOM 601 C C . SER A 1 84 ? -8.078 22.047 -5.652 1 86.12 84 SER A C 1
ATOM 603 O O . SER A 1 84 ? -8.492 22.859 -6.477 1 86.12 84 SER A O 1
ATOM 605 N N . LEU A 1 85 ? -8.211 22.172 -4.43 1 88.94 85 LEU A N 1
ATOM 606 C CA . LEU A 1 85 ? -8.797 23.375 -3.857 1 88.94 85 LEU A CA 1
ATOM 607 C C . LEU A 1 85 ? -7.926 24.594 -4.152 1 88.94 85 LEU A C 1
ATOM 609 O O . LEU A 1 85 ? -8.438 25.656 -4.492 1 88.94 85 LEU A O 1
ATOM 613 N N . PHE A 1 86 ? -6.691 24.422 -3.977 1 89.62 86 PHE A N 1
ATOM 614 C CA . PHE A 1 86 ? -5.727 25.484 -4.25 1 89.62 86 PHE A CA 1
ATOM 615 C C . PHE A 1 86 ? -5.812 25.922 -5.707 1 89.62 86 PHE A C 1
ATOM 617 O O . PHE A 1 86 ? -5.84 27.125 -5.996 1 89.62 86 PHE A O 1
ATOM 624 N N . THR A 1 87 ? -5.887 24.969 -6.582 1 85.06 87 THR A N 1
ATOM 625 C CA . THR A 1 87 ? -5.977 25.281 -8 1 85.06 87 THR A CA 1
ATOM 626 C C . THR A 1 87 ? -7.27 26.016 -8.312 1 85.06 87 THR A C 1
ATOM 628 O O . THR A 1 87 ? -7.27 26.984 -9.094 1 85.06 87 THR A O 1
ATOM 631 N N . LEU A 1 88 ? -8.289 25.594 -7.777 1 86.56 88 LEU A N 1
ATOM 632 C CA . LEU A 1 88 ? -9.57 26.266 -7.961 1 86.56 88 LEU A CA 1
ATOM 633 C C . LEU A 1 88 ? -9.508 27.703 -7.477 1 86.56 88 LEU A C 1
ATOM 635 O O . LEU A 1 88 ? -9.977 28.609 -8.164 1 86.56 88 LEU A O 1
ATOM 639 N N . LEU A 1 89 ? -8.969 27.859 -6.332 1 89.19 89 LEU A N 1
ATOM 640 C CA . LEU A 1 89 ? -8.852 29.188 -5.754 1 89.19 89 LEU A CA 1
ATOM 641 C C . LEU A 1 89 ? -8.023 30.094 -6.648 1 89.19 89 LEU A C 1
ATOM 643 O O . LEU A 1 89 ? -8.391 31.25 -6.883 1 89.19 89 LEU A O 1
ATOM 647 N N . CYS A 1 90 ? -6.918 29.594 -7.086 1 86.69 90 CYS A N 1
ATOM 648 C CA . CYS A 1 90 ? -6.066 30.375 -7.977 1 86.69 90 CYS A CA 1
ATOM 649 C C . CYS A 1 90 ? -6.812 30.766 -9.25 1 86.69 90 CYS A C 1
ATOM 651 O O . CYS A 1 90 ? -6.723 31.906 -9.703 1 86.69 90 CYS A O 1
ATOM 653 N N . ASN A 1 91 ? -7.582 29.844 -9.781 1 84.06 91 ASN A N 1
ATOM 654 C CA . ASN A 1 91 ? -8.352 30.109 -10.984 1 84.06 91 ASN A CA 1
ATOM 655 C C . ASN A 1 91 ? -9.414 31.188 -10.734 1 84.06 91 ASN A C 1
ATOM 657 O O . ASN A 1 91 ? -9.641 32.062 -11.586 1 84.06 91 ASN A O 1
ATOM 661 N N . LEU A 1 92 ? -10.008 31.109 -9.656 1 84.81 92 LEU A N 1
ATOM 662 C CA . LEU A 1 92 ? -11.031 32.094 -9.312 1 84.81 92 LEU A CA 1
ATOM 663 C C . LEU A 1 92 ? -10.414 33.469 -9.117 1 84.81 92 LEU A C 1
ATOM 665 O O . LEU A 1 92 ? -11.008 34.469 -9.516 1 84.81 92 LEU A O 1
ATOM 669 N N . LEU A 1 93 ? -9.289 33.531 -8.531 1 85.38 93 LEU A N 1
ATOM 670 C CA . LEU A 1 93 ? -8.594 34.781 -8.312 1 85.38 93 LEU A CA 1
ATOM 671 C C . LEU A 1 93 ? -8.156 35.406 -9.641 1 85.38 93 LEU A C 1
ATOM 673 O O . LEU A 1 93 ? -8.25 36.625 -9.82 1 85.38 93 LEU A O 1
ATOM 677 N N . LEU A 1 94 ? -7.73 34.562 -10.484 1 82.31 94 LEU A N 1
ATOM 678 C CA . LEU A 1 94 ? -7.254 35.031 -11.773 1 82.31 94 LEU A CA 1
ATOM 679 C C . LEU A 1 94 ? -8.422 35.469 -12.664 1 82.31 94 LEU A C 1
ATOM 681 O O . LEU A 1 94 ? -8.312 36.406 -13.422 1 82.31 94 LEU A O 1
ATOM 685 N N . LYS A 1 95 ? -9.445 34.781 -12.602 1 75.44 95 LYS A N 1
ATOM 686 C CA . LYS A 1 95 ? -10.586 35.062 -13.469 1 75.44 95 LYS A CA 1
ATOM 687 C C . LYS A 1 95 ? -11.398 36.25 -12.953 1 75.44 95 LYS A C 1
ATOM 689 O O . LYS A 1 95 ? -11.867 37.094 -13.734 1 75.44 95 LYS A O 1
ATOM 694 N N . ARG A 1 96 ? -11.602 36.25 -11.766 1 64.94 96 ARG A N 1
ATOM 695 C CA . ARG A 1 96 ? -12.562 37.188 -11.234 1 64.94 96 ARG A CA 1
ATOM 696 C C . ARG A 1 96 ? -11.859 38.469 -10.758 1 64.94 96 ARG A C 1
ATOM 698 O O . ARG A 1 96 ? -12.484 39.531 -10.625 1 64.94 96 ARG A O 1
ATOM 705 N N . SER A 1 97 ? -10.562 38.344 -10.32 1 58.16 97 SER A N 1
ATOM 706 C CA . SER A 1 97 ? -10.031 39.469 -9.57 1 58.16 97 SER A CA 1
ATOM 707 C C . SER A 1 97 ? -9.117 40.312 -10.438 1 58.16 97 SER A C 1
ATOM 709 O O . SER A 1 97 ? -8.508 41.281 -9.945 1 58.16 97 SER A O 1
ATOM 711 N N . LEU A 1 98 ? -9.195 40.219 -11.695 1 56.59 98 LEU A N 1
ATOM 712 C CA . LEU A 1 98 ? -8.438 41.094 -12.594 1 56.59 98 LEU A CA 1
ATOM 713 C C . LEU A 1 98 ? -6.953 41.062 -12.266 1 56.59 98 LEU A C 1
ATOM 715 O O . LEU A 1 98 ? -6.215 42 -12.594 1 56.59 98 LEU A O 1
ATOM 719 N N . ILE A 1 99 ? -6.539 40.219 -11.398 1 65.12 99 ILE A N 1
ATOM 720 C CA . ILE A 1 99 ? -5.105 40.094 -11.156 1 65.12 99 ILE A CA 1
ATOM 721 C C . ILE A 1 99 ? -4.484 39.188 -12.227 1 65.12 99 ILE A C 1
ATOM 723 O O . ILE A 1 99 ? -4.895 38.031 -12.398 1 65.12 99 ILE A O 1
ATOM 727 N N . PRO A 1 100 ? -3.605 39.75 -13 1 69.69 100 PRO A N 1
ATOM 728 C CA . PRO A 1 100 ? -3.029 38.938 -14.086 1 69.69 100 PRO A CA 1
ATOM 729 C C . PRO A 1 100 ? -2.092 37.844 -13.594 1 69.69 100 PRO A C 1
ATOM 731 O O . PRO A 1 100 ? -1.959 36.812 -14.234 1 69.69 100 PRO A O 1
ATOM 734 N N . THR A 1 101 ? -1.369 38.219 -12.445 1 80.25 101 THR A N 1
ATOM 735 C CA . THR A 1 101 ? -0.418 37.25 -11.906 1 80.25 101 THR A CA 1
ATOM 736 C C . THR A 1 101 ? -0.545 37.156 -10.391 1 80.25 101 THR A C 1
ATOM 738 O O . THR A 1 101 ? -0.792 38.156 -9.711 1 80.25 101 THR A O 1
ATOM 741 N N . LEU A 1 102 ? -0.391 36.031 -9.938 1 85.25 102 LEU A N 1
ATOM 742 C CA . LEU A 1 102 ? -0.472 35.812 -8.5 1 85.25 102 LEU A CA 1
ATOM 743 C C . LEU A 1 102 ? 0.867 36.125 -7.828 1 85.25 102 LEU A C 1
ATOM 745 O O . LEU A 1 102 ? 1.918 36.031 -8.469 1 85.25 102 LEU A O 1
ATOM 749 N N . SER A 1 103 ? 0.887 36.469 -6.688 1 83.81 103 SER A N 1
ATOM 750 C CA . SER A 1 103 ? 2.061 36.875 -5.922 1 83.81 103 SER A CA 1
ATOM 751 C C . SER A 1 103 ? 2.889 35.656 -5.496 1 83.81 103 SER A C 1
ATOM 753 O O . SER A 1 103 ? 3.943 35.812 -4.875 1 83.81 103 SER A O 1
ATOM 755 N N . PHE A 1 104 ? 2.398 34.531 -5.77 1 82.06 104 PHE A N 1
ATOM 756 C CA . PHE A 1 104 ? 3.094 33.281 -5.43 1 82.06 104 PHE A CA 1
ATOM 757 C C . PHE A 1 104 ? 3.068 32.312 -6.602 1 82.06 104 PHE A C 1
ATOM 759 O O . PHE A 1 104 ? 2.273 32.469 -7.531 1 82.06 104 PHE A O 1
ATOM 766 N N . ASP A 1 105 ? 4.02 31.406 -6.582 1 74.81 105 ASP A N 1
ATOM 767 C CA . ASP A 1 105 ? 4.059 30.375 -7.613 1 74.81 105 ASP A CA 1
ATOM 768 C C . ASP A 1 105 ? 2.854 29.453 -7.5 1 74.81 105 ASP A C 1
ATOM 770 O O . ASP A 1 105 ? 2.703 28.734 -6.5 1 74.81 105 ASP A O 1
ATOM 774 N N . ASN A 1 106 ? 2.045 29.578 -8.461 1 72.75 106 ASN A N 1
ATOM 775 C CA . ASN A 1 106 ? 0.822 28.797 -8.375 1 72.75 106 ASN A CA 1
ATOM 776 C C . ASN A 1 106 ? 0.964 27.453 -9.109 1 72.75 106 ASN A C 1
ATOM 778 O O . ASN A 1 106 ? -0.024 26.75 -9.32 1 72.75 106 ASN A O 1
ATOM 782 N N . LYS A 1 107 ? 2.182 27.25 -9.547 1 66.75 107 LYS A N 1
ATOM 783 C CA . LYS A 1 107 ? 2.383 25.922 -10.141 1 66.75 107 LYS A CA 1
ATOM 784 C C . LYS A 1 107 ? 2.445 24.844 -9.062 1 66.75 107 LYS A C 1
ATOM 786 O O . LYS A 1 107 ? 3.023 25.062 -7.996 1 66.75 107 LYS A O 1
ATOM 791 N N . ILE A 1 108 ? 1.538 24 -9.227 1 58.94 108 ILE A N 1
ATOM 792 C CA . ILE A 1 108 ? 1.554 22.891 -8.281 1 58.94 108 ILE A CA 1
ATOM 793 C C . ILE A 1 108 ? 2.844 22.094 -8.438 1 58.94 108 ILE A C 1
ATOM 795 O O . ILE A 1 108 ? 2.924 21.188 -9.281 1 58.94 108 ILE A O 1
ATOM 799 N N . THR A 1 109 ? 3.965 22.625 -8.172 1 57.28 109 THR A N 1
ATOM 800 C CA . THR A 1 109 ? 5.27 21.984 -8.211 1 57.28 109 THR A CA 1
ATOM 801 C C . THR A 1 109 ? 5.484 21.125 -6.965 1 57.28 109 THR A C 1
ATOM 803 O O . THR A 1 109 ? 6.613 20.734 -6.664 1 57.28 109 THR A O 1
ATOM 806 N N . LEU A 1 110 ? 4.473 20.953 -6.266 1 54.16 110 LEU A N 1
ATOM 807 C CA . LEU A 1 110 ? 4.668 20.359 -4.941 1 54.16 110 LEU A CA 1
ATOM 808 C C . LEU A 1 110 ? 4.906 18.859 -5.043 1 54.16 110 LEU A C 1
ATOM 810 O O . LEU A 1 110 ? 5.277 18.219 -4.055 1 54.16 110 LEU A O 1
ATOM 814 N N . PHE A 1 111 ? 4.812 18.391 -6.188 1 60.19 111 PHE A N 1
ATOM 815 C CA . PHE A 1 111 ? 5.051 16.953 -6.27 1 60.19 111 PHE A CA 1
ATOM 816 C C . PHE A 1 111 ? 6.391 16.656 -6.938 1 60.19 111 PHE A C 1
ATOM 818 O O . PHE A 1 111 ? 6.82 17.391 -7.824 1 60.19 111 PHE A O 1
ATOM 825 N N . GLN A 1 112 ? 7.219 16.078 -6.086 1 62.53 112 GLN A N 1
ATOM 826 C CA . GLN A 1 112 ? 8.43 15.555 -6.707 1 62.53 112 GLN A CA 1
ATOM 827 C C . GLN A 1 112 ? 8.43 14.031 -6.707 1 62.53 112 GLN A C 1
ATOM 829 O O . GLN A 1 112 ? 8.211 13.406 -5.668 1 62.53 112 GLN A O 1
ATOM 834 N N . ASN A 1 113 ? 8.492 13.492 -7.898 1 58.38 113 ASN A N 1
ATOM 835 C CA . ASN A 1 113 ? 8.43 12.047 -8.039 1 58.38 113 ASN A CA 1
ATOM 836 C C . ASN A 1 113 ? 9.797 11.398 -7.793 1 58.38 113 ASN A C 1
ATOM 838 O O . ASN A 1 113 ? 10.062 10.297 -8.281 1 58.38 113 ASN A O 1
ATOM 842 N N . ALA A 1 114 ? 10.727 12.141 -7.359 1 60.09 114 ALA A N 1
ATOM 843 C CA . ALA A 1 114 ? 11.992 11.453 -7.113 1 60.09 114 ALA A CA 1
ATOM 844 C C . ALA A 1 114 ? 12.766 12.117 -5.973 1 60.09 114 ALA A C 1
ATOM 846 O O . ALA A 1 114 ? 12.578 13.305 -5.695 1 60.09 114 ALA A O 1
ATOM 847 N N . ALA A 1 115 ? 13.375 11.211 -5.297 1 59.72 115 ALA A N 1
ATOM 848 C CA . ALA A 1 115 ? 14.312 11.758 -4.316 1 59.72 115 ALA A CA 1
ATOM 849 C C . ALA A 1 115 ? 15.586 12.266 -4.992 1 59.72 115 ALA A C 1
ATOM 851 O O . ALA A 1 115 ? 16.156 11.586 -5.852 1 59.72 115 ALA A O 1
ATOM 852 N N . VAL A 1 116 ? 15.828 13.375 -4.867 1 66.19 116 VAL A N 1
ATOM 853 C CA . VAL A 1 116 ? 17.047 13.961 -5.434 1 66.19 116 VAL A CA 1
ATOM 854 C C . VAL A 1 116 ? 18.25 13.586 -4.57 1 66.19 116 VAL A C 1
ATOM 856 O O . VAL A 1 116 ? 18.25 13.82 -3.361 1 66.19 116 VAL A O 1
ATOM 859 N N . ARG A 1 117 ? 19.141 12.906 -5.18 1 77.06 117 ARG A N 1
ATOM 860 C CA . ARG A 1 117 ? 20.375 12.539 -4.469 1 77.06 117 ARG A CA 1
ATOM 861 C C . ARG A 1 117 ? 21.516 13.461 -4.852 1 77.06 117 ARG A C 1
ATOM 863 O O . ARG A 1 117 ? 21.484 14.109 -5.898 1 77.06 117 ARG A O 1
ATOM 870 N N . SER A 1 118 ? 22.438 13.477 -3.977 1 78.19 118 SER A N 1
ATOM 871 C CA . SER A 1 118 ? 23.625 14.297 -4.25 1 78.19 118 SER A CA 1
ATOM 872 C C . SER A 1 118 ? 24.391 13.766 -5.453 1 78.19 118 SER A C 1
ATOM 874 O O . SER A 1 118 ? 24.297 12.586 -5.793 1 78.19 118 SER A O 1
ATOM 876 N N . GLN A 1 119 ? 25.094 14.625 -6.059 1 78.69 119 GLN A N 1
ATOM 877 C CA . GLN A 1 119 ? 25.875 14.266 -7.238 1 78.69 119 GLN A CA 1
ATOM 878 C C . GLN A 1 119 ? 26.938 13.234 -6.895 1 78.69 119 GLN A C 1
ATOM 880 O O . GLN A 1 119 ? 27.266 12.367 -7.711 1 78.69 119 GLN A O 1
ATOM 885 N N . ASP A 1 120 ? 27.328 13.312 -5.668 1 88.19 120 ASP A N 1
ATOM 886 C CA . ASP A 1 120 ? 28.422 12.422 -5.262 1 88.19 120 ASP A CA 1
ATOM 887 C C . ASP A 1 120 ? 27.891 11.266 -4.41 1 88.19 120 ASP A C 1
ATOM 889 O O . ASP A 1 120 ? 28.625 10.711 -3.592 1 88.19 120 ASP A O 1
ATOM 893 N N . TYR A 1 121 ? 26.688 10.93 -4.645 1 90.5 121 TYR A N 1
ATOM 894 C CA . TYR A 1 121 ? 26.078 9.969 -3.732 1 90.5 121 TYR A CA 1
ATOM 895 C C . TYR A 1 121 ? 26.781 8.617 -3.828 1 90.5 121 TYR A C 1
ATOM 897 O O . TYR A 1 121 ? 26.891 7.895 -2.834 1 90.5 121 TYR A O 1
ATOM 905 N N . ARG A 1 122 ? 27.344 8.297 -5.016 1 93 122 ARG A N 1
ATOM 906 C CA . ARG A 1 122 ? 28 6.996 -5.199 1 93 122 ARG A CA 1
ATOM 907 C C . ARG A 1 122 ? 29.266 6.902 -4.367 1 93 122 ARG A C 1
ATOM 909 O O . ARG A 1 122 ? 29.531 5.879 -3.727 1 93 122 ARG A O 1
ATOM 916 N N . ALA A 1 123 ? 29.969 7.961 -4.414 1 94.75 123 ALA A N 1
ATOM 917 C CA . ALA A 1 123 ? 31.203 7.98 -3.623 1 94.75 123 ALA A CA 1
ATOM 918 C C . ALA A 1 123 ? 30.891 7.887 -2.131 1 94.75 123 ALA A C 1
ATOM 920 O O . ALA A 1 123 ? 31.594 7.188 -1.392 1 94.75 123 ALA A O 1
ATOM 921 N N . VAL A 1 124 ? 29.906 8.555 -1.737 1 95.44 124 VAL A N 1
ATOM 922 C CA . VAL A 1 124 ? 29.516 8.523 -0.335 1 95.44 124 VAL A CA 1
ATOM 923 C C . VAL A 1 124 ? 29.031 7.125 0.041 1 95.44 124 VAL A C 1
ATOM 925 O O . VAL A 1 124 ? 29.375 6.609 1.104 1 95.44 124 VAL A O 1
ATOM 928 N N . SER A 1 125 ? 28.297 6.492 -0.829 1 96.06 125 SER A N 1
ATOM 929 C CA . SER A 1 125 ? 27.781 5.145 -0.594 1 96.06 125 SER A CA 1
ATOM 930 C C . SER A 1 125 ? 28.922 4.141 -0.457 1 96.06 125 SER A C 1
ATOM 932 O O . SER A 1 125 ? 28.906 3.279 0.426 1 96.06 125 SER A O 1
ATOM 934 N N . VAL A 1 126 ? 29.859 4.301 -1.337 1 96.62 126 VAL A N 1
ATOM 935 C CA . VAL A 1 126 ? 31.016 3.402 -1.306 1 96.62 126 VAL A CA 1
ATOM 936 C C . VAL A 1 126 ? 31.766 3.562 0.018 1 96.62 126 VAL A C 1
ATOM 938 O O . VAL A 1 126 ? 32.156 2.57 0.646 1 96.62 126 VAL A O 1
ATOM 941 N N . SER A 1 127 ? 31.922 4.766 0.375 1 96.12 127 SER A N 1
ATOM 942 C CA . SER A 1 127 ? 32.625 5.047 1.635 1 96.12 127 SER A CA 1
ATOM 943 C C . SER A 1 127 ? 31.844 4.453 2.816 1 96.12 127 SER A C 1
ATOM 945 O O . SER A 1 127 ? 32.438 3.844 3.705 1 96.12 127 SER A O 1
ATOM 947 N N . LEU A 1 128 ? 30.594 4.578 2.832 1 96.81 128 LEU A N 1
ATOM 948 C CA . LEU A 1 128 ? 29.766 4.09 3.926 1 96.81 128 LEU A CA 1
ATOM 949 C C . LEU A 1 128 ? 29.766 2.564 3.977 1 96.81 128 LEU A C 1
ATOM 951 O O . LEU A 1 128 ? 29.969 1.976 5.043 1 96.81 128 LEU A O 1
ATOM 955 N N . LEU A 1 129 ? 29.641 1.938 2.828 1 96.38 129 LEU A N 1
ATOM 956 C CA . LEU A 1 129 ? 29.531 0.485 2.744 1 96.38 129 LEU A CA 1
ATOM 957 C C . LEU A 1 129 ? 30.875 -0.17 3.082 1 96.38 129 LEU A C 1
ATOM 959 O O . LEU A 1 129 ? 30.922 -1.343 3.463 1 96.38 129 LEU A O 1
ATOM 963 N N . SER A 1 130 ? 31.906 0.599 2.949 1 95 130 SER A N 1
ATOM 964 C CA . SER A 1 130 ? 33.219 0.068 3.23 1 95 130 SER A CA 1
ATOM 965 C C . SER A 1 130 ? 33.5 0.059 4.73 1 95 130 SER A C 1
ATOM 967 O O . SER A 1 130 ? 34.469 -0.586 5.184 1 95 130 SER A O 1
ATOM 969 N N . HIS A 1 131 ? 32.688 0.75 5.484 1 93.62 131 HIS A N 1
ATOM 970 C CA . HIS A 1 131 ? 32.875 0.745 6.93 1 93.62 131 HIS A CA 1
ATOM 971 C C . HIS A 1 131 ? 32.562 -0.63 7.52 1 93.62 131 HIS A C 1
ATOM 973 O O . HIS A 1 131 ? 31.562 -1.249 7.184 1 93.62 131 HIS A O 1
ATOM 979 N N . LYS A 1 132 ? 33.25 -1.067 8.438 1 88.75 132 LYS A N 1
ATOM 980 C CA . LYS A 1 132 ? 33.156 -2.422 8.977 1 88.75 132 LYS A CA 1
ATOM 981 C C . LYS A 1 132 ? 31.844 -2.652 9.711 1 88.75 132 LYS A C 1
ATOM 983 O O . LYS A 1 132 ? 31.281 -3.746 9.656 1 88.75 132 LYS A O 1
ATOM 988 N N . THR A 1 133 ? 31.359 -1.616 10.344 1 91.81 133 THR A N 1
ATOM 989 C CA . THR A 1 133 ? 30.188 -1.8 11.188 1 91.81 133 THR A CA 1
ATOM 990 C C . THR A 1 133 ? 28.953 -1.198 10.523 1 91.81 133 THR A C 1
ATOM 992 O O . THR A 1 133 ? 27.969 -0.902 11.203 1 91.81 133 THR A O 1
ATOM 995 N N . PHE A 1 134 ? 29.031 -0.992 9.281 1 93.81 134 PHE A N 1
ATOM 996 C CA . PHE A 1 134 ? 27.859 -0.449 8.602 1 93.81 134 PHE A CA 1
ATOM 997 C C . PHE A 1 134 ? 26.625 -1.266 8.922 1 93.81 134 PHE A C 1
ATOM 999 O O . PHE A 1 134 ? 26.656 -2.498 8.898 1 93.81 134 PHE A O 1
ATOM 1006 N N . PRO A 1 135 ? 25.562 -0.479 9.258 1 95.06 135 PRO A N 1
ATOM 1007 C CA . PRO A 1 135 ? 25.281 0.953 9.125 1 95.06 135 PRO A CA 1
ATOM 1008 C C . PRO A 1 135 ? 25.547 1.724 10.422 1 95.06 135 PRO A C 1
ATOM 1010 O O . PRO A 1 135 ? 25.172 2.896 10.531 1 95.06 135 PRO A O 1
ATOM 1013 N N . VAL A 1 136 ? 26.125 1.027 11.414 1 96.19 136 VAL A N 1
ATOM 1014 C CA . VAL A 1 136 ? 26.453 1.696 12.664 1 96.19 136 VAL A CA 1
ATOM 1015 C C . VAL A 1 136 ? 27.734 2.506 12.477 1 96.19 136 VAL A C 1
ATOM 1017 O O . VAL A 1 136 ? 28.844 1.975 12.633 1 96.19 136 VAL A O 1
ATOM 1020 N N . ILE A 1 137 ? 27.594 3.762 12.195 1 95.81 137 ILE A N 1
ATOM 1021 C CA . ILE A 1 137 ? 28.703 4.688 11.93 1 95.81 137 ILE A CA 1
ATOM 1022 C C . ILE A 1 137 ? 28.484 5.977 12.719 1 95.81 137 ILE A C 1
ATOM 1024 O O . ILE A 1 137 ? 27.359 6.438 12.883 1 95.81 137 ILE A O 1
ATOM 1028 N N . GLN A 1 138 ? 29.547 6.477 13.211 1 95.44 138 GLN A N 1
ATOM 1029 C CA . GLN A 1 138 ? 29.438 7.742 13.93 1 95.44 138 GLN A CA 1
ATOM 1030 C C . GLN A 1 138 ? 29.328 8.914 12.961 1 95.44 138 GLN A C 1
ATOM 1032 O O . GLN A 1 138 ? 30.328 9.375 12.406 1 95.44 138 GLN A O 1
ATOM 1037 N N . LEU A 1 139 ? 28.188 9.43 12.859 1 95.88 139 LEU A N 1
ATOM 1038 C CA . LEU A 1 139 ? 27.938 10.531 11.938 1 95.88 139 LEU A CA 1
ATOM 1039 C C . LEU A 1 139 ? 27.531 11.797 12.688 1 95.88 139 LEU A C 1
ATOM 1041 O O . LEU A 1 139 ? 27.109 12.781 12.078 1 95.88 139 LEU A O 1
ATOM 1045 N N . ILE A 1 140 ? 27.578 11.703 13.984 1 95.31 140 ILE A N 1
ATOM 1046 C CA . ILE A 1 140 ? 27.328 12.836 14.867 1 95.31 140 ILE A CA 1
ATOM 1047 C C . ILE A 1 140 ? 28.547 13.07 15.758 1 95.31 140 ILE A C 1
ATOM 1049 O O . ILE A 1 140 ? 29.312 12.156 16.016 1 95.31 140 ILE A O 1
ATOM 1053 N N . SER A 1 141 ? 28.734 14.242 16.219 1 92.56 141 SER A N 1
ATOM 1054 C CA . SER A 1 141 ? 29.969 14.672 16.859 1 92.56 141 SER A CA 1
ATOM 1055 C C . SER A 1 141 ? 30.203 13.938 18.172 1 92.56 141 SER A C 1
ATOM 1057 O O . SER A 1 141 ? 31.344 13.602 18.5 1 92.56 141 SER A O 1
ATOM 1059 N N . SER A 1 142 ? 29.125 13.773 18.969 1 94.62 142 SER A N 1
ATOM 1060 C CA . SER A 1 142 ? 29.312 13.117 20.25 1 94.62 142 SER A CA 1
ATOM 1061 C C . SER A 1 142 ? 28.031 12.422 20.719 1 94.62 142 SER A C 1
ATOM 1063 O O . SER A 1 142 ? 26.953 12.719 20.219 1 94.62 142 SER A O 1
ATOM 1065 N N . ARG A 1 143 ? 28.203 11.492 21.672 1 95.56 143 ARG A N 1
ATOM 1066 C CA . ARG A 1 143 ? 27.062 10.781 22.266 1 95.56 143 ARG A CA 1
ATOM 1067 C C . ARG A 1 143 ? 26.156 11.734 23.031 1 95.56 143 ARG A C 1
ATOM 1069 O O . ARG A 1 143 ? 24.938 11.562 23.047 1 95.56 143 ARG A O 1
ATOM 1076 N N . GLU A 1 144 ? 26.734 12.742 23.625 1 95.69 144 GLU A N 1
ATOM 1077 C CA . GLU A 1 144 ? 25.984 13.719 24.391 1 95.69 144 GLU A CA 1
ATOM 1078 C C . GLU A 1 144 ? 25.016 14.492 23.5 1 95.69 144 GLU A C 1
ATOM 1080 O O . GLU A 1 144 ? 23.859 14.711 23.875 1 95.69 144 GLU A O 1
ATOM 1085 N N . ILE A 1 145 ? 25.531 14.883 22.359 1 96.62 145 ILE A N 1
ATOM 1086 C CA . ILE A 1 145 ? 24.672 15.594 21.406 1 96.62 145 ILE A CA 1
ATOM 1087 C C . ILE A 1 145 ? 23.578 14.672 20.906 1 96.62 145 ILE A C 1
ATOM 1089 O O . ILE A 1 145 ? 22.422 15.094 20.75 1 96.62 145 ILE A O 1
ATOM 1093 N N . ALA A 1 146 ? 23.953 13.43 20.672 1 97.56 146 ALA A N 1
ATOM 1094 C CA . ALA A 1 146 ? 22.953 12.445 20.219 1 97.56 146 ALA A CA 1
ATOM 1095 C C . ALA A 1 146 ? 21.859 12.266 21.266 1 97.56 146 ALA A C 1
ATOM 1097 O O . ALA A 1 146 ? 20.672 12.188 20.922 1 97.56 146 ALA A O 1
ATOM 1098 N N . GLU A 1 147 ? 22.25 12.172 22.484 1 97.38 147 GLU A N 1
ATOM 1099 C CA . GLU A 1 147 ? 21.281 12.016 23.562 1 97.38 147 GLU A CA 1
ATOM 1100 C C . GLU A 1 147 ? 20.391 13.242 23.688 1 97.38 147 GLU A C 1
ATOM 1102 O O . GLU A 1 147 ? 19.188 13.109 23.969 1 97.38 147 GLU A O 1
ATOM 1107 N N . LYS A 1 148 ? 20.969 14.375 23.5 1 96.56 148 LYS A N 1
ATOM 1108 C CA . LYS A 1 148 ? 20.172 15.594 23.484 1 96.56 148 LYS A CA 1
ATOM 1109 C C . LYS A 1 148 ? 19.109 15.555 22.391 1 96.56 148 LYS A C 1
ATOM 1111 O O . LYS A 1 148 ? 17.969 15.938 22.609 1 96.56 148 LYS A O 1
ATOM 1116 N N . LEU A 1 149 ? 19.469 15.125 21.25 1 96.12 149 LEU A N 1
ATOM 1117 C CA . LEU A 1 149 ? 18.547 15.031 20.125 1 96.12 149 LEU A CA 1
ATOM 1118 C C . LEU A 1 149 ? 17.469 14 20.406 1 96.12 149 LEU A C 1
ATOM 1120 O O . LEU A 1 149 ? 16.297 14.227 20.094 1 96.12 149 LEU A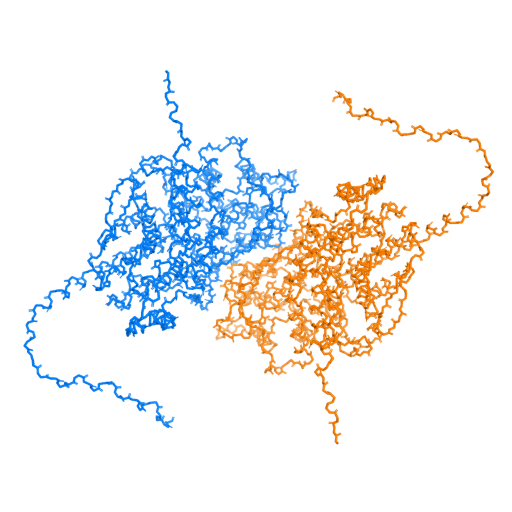 O 1
ATOM 1124 N N . VAL A 1 150 ? 17.828 12.859 20.969 1 97.5 150 VAL A N 1
ATOM 1125 C CA . VAL A 1 150 ? 16.859 11.844 21.328 1 97.5 150 VAL A CA 1
ATOM 1126 C C . VAL A 1 150 ? 15.844 12.414 22.312 1 97.5 150 VAL A C 1
ATOM 1128 O O . VAL A 1 150 ? 14.633 12.227 22.141 1 97.5 150 VAL A O 1
ATOM 1131 N N . ASN A 1 151 ? 16.328 13.148 23.25 1 95.12 151 ASN A N 1
ATOM 1132 C CA . ASN A 1 151 ? 15.43 13.758 24.234 1 95.12 151 ASN A CA 1
ATOM 1133 C C . ASN A 1 151 ? 14.523 14.797 23.594 1 95.12 151 ASN A C 1
ATOM 1135 O O . ASN A 1 151 ? 13.336 14.867 23.922 1 95.12 151 ASN A O 1
ATOM 1139 N N . THR A 1 152 ? 15.078 15.586 22.734 1 92.56 152 THR A N 1
ATOM 1140 C CA . THR A 1 152 ? 14.281 16.578 22.016 1 92.56 152 THR A CA 1
ATOM 1141 C C . THR A 1 152 ? 13.188 15.898 21.188 1 92.56 152 THR A C 1
ATOM 1143 O O . THR A 1 152 ? 12.047 16.359 21.172 1 92.56 152 THR A O 1
ATOM 1146 N N . PHE A 1 153 ? 13.508 14.797 20.547 1 94.19 153 PHE A N 1
ATOM 1147 C CA . PHE A 1 153 ? 12.547 14.062 19.734 1 94.19 153 PHE A CA 1
ATOM 1148 C C . PHE A 1 153 ? 11.391 13.562 20.594 1 94.19 153 PHE A C 1
ATOM 1150 O O . PHE A 1 153 ? 10.219 13.758 20.25 1 94.19 153 PHE A O 1
ATOM 1157 N N . PHE A 1 154 ? 11.695 12.961 21.672 1 93.12 154 PHE A N 1
ATOM 1158 C CA . PHE A 1 154 ? 10.664 12.328 22.484 1 93.12 154 PHE A CA 1
ATOM 1159 C C . PHE A 1 154 ? 9.836 13.367 23.234 1 93.12 154 PHE A C 1
ATOM 1161 O O . PHE A 1 154 ? 8.656 13.156 23.5 1 93.12 154 PHE A O 1
ATOM 1168 N N . ASP A 1 155 ? 10.391 14.531 23.453 1 89.25 155 ASP A N 1
ATOM 1169 C CA . ASP A 1 155 ? 9.672 15.555 24.203 1 89.25 155 ASP A CA 1
ATOM 1170 C C . ASP A 1 155 ? 8.828 16.422 23.281 1 89.25 155 ASP A C 1
ATOM 1172 O O . ASP A 1 155 ? 7.734 16.859 23.656 1 89.25 155 ASP A O 1
ATOM 1176 N N . LYS A 1 156 ? 9.336 16.594 22.078 1 86.31 156 LYS A N 1
ATOM 1177 C CA . LYS A 1 156 ? 8.711 17.641 21.281 1 86.31 156 LYS A CA 1
ATOM 1178 C C . LYS A 1 156 ? 8.062 17.062 20.016 1 86.31 156 LYS A C 1
ATOM 1180 O O . LYS A 1 156 ? 7.152 17.672 19.453 1 86.31 156 LYS A O 1
ATOM 1185 N N . VAL A 1 157 ? 8.508 15.945 19.531 1 89.88 157 VAL A N 1
ATOM 1186 C CA . VAL A 1 157 ? 8.047 15.422 18.25 1 89.88 157 VAL A CA 1
ATOM 1187 C C . VAL A 1 157 ? 7.211 14.164 18.469 1 89.88 157 VAL A C 1
ATOM 1189 O O . VAL A 1 157 ? 6.082 14.07 17.984 1 89.88 157 VAL A O 1
ATOM 1192 N N . HIS A 1 158 ? 7.703 13.297 19.281 1 93 158 HIS A N 1
ATOM 1193 C CA . HIS A 1 158 ? 7.188 11.938 19.406 1 93 158 HIS A CA 1
ATOM 1194 C C . HIS A 1 158 ? 5.73 11.945 19.859 1 93 158 HIS A C 1
ATOM 1196 O O . HIS A 1 158 ? 4.945 11.086 19.438 1 93 158 HIS A O 1
ATOM 1202 N N . PRO A 1 159 ? 5.285 12.828 20.656 1 90.75 159 PRO A N 1
ATOM 1203 C CA . PRO A 1 159 ? 3.879 12.805 21.062 1 90.75 159 PRO A CA 1
ATOM 1204 C C . PRO A 1 159 ? 2.92 12.93 19.891 1 90.75 159 PRO A C 1
ATOM 1206 O O . PRO A 1 159 ? 1.784 12.453 19.953 1 90.75 159 PRO A O 1
ATOM 1209 N N . PHE A 1 160 ? 3.359 13.484 18.828 1 90 160 PHE A N 1
ATOM 1210 C CA . PHE A 1 160 ? 2.492 13.703 17.688 1 90 160 PHE A CA 1
ATOM 1211 C C . PHE A 1 160 ? 2.758 12.672 16.594 1 90 160 PHE A C 1
ATOM 1213 O O . PHE A 1 160 ? 2.035 12.609 15.594 1 90 160 PHE A O 1
ATOM 1220 N N . TYR A 1 161 ? 3.83 11.945 16.766 1 92.06 161 TYR A N 1
ATOM 1221 C CA . TYR A 1 161 ? 4.215 10.82 15.922 1 92.06 161 TYR A CA 1
ATOM 1222 C C . TYR A 1 161 ? 4.488 9.578 16.766 1 92.06 161 TYR A C 1
ATOM 1224 O O . TYR A 1 161 ? 5.547 8.961 16.656 1 92.06 161 TYR A O 1
ATOM 1232 N N . PHE A 1 162 ? 3.543 9.203 17.516 1 94.38 162 PHE A N 1
ATOM 1233 C CA . PHE A 1 162 ? 3.68 8.25 18.609 1 94.38 162 PHE A CA 1
ATOM 1234 C C . PHE A 1 162 ? 3.896 6.84 18.078 1 94.38 162 PHE A C 1
ATOM 1236 O O . PHE A 1 162 ? 2.941 6.07 17.938 1 94.38 162 PHE A O 1
ATOM 1243 N N . ILE A 1 163 ? 5.211 6.465 17.906 1 95.69 163 ILE A N 1
ATOM 1244 C CA . ILE A 1 163 ? 5.48 5.215 17.203 1 95.69 163 ILE A CA 1
ATOM 1245 C C . ILE A 1 163 ? 6.465 4.371 18 1 95.69 163 ILE A C 1
ATOM 1247 O O . ILE A 1 163 ? 6.684 3.197 17.688 1 95.69 163 ILE A O 1
ATOM 1251 N N . PHE A 1 164 ? 7.082 4.953 19.078 1 95.62 164 PHE A N 1
ATOM 1252 C CA . PHE A 1 164 ? 8.07 4.246 19.891 1 95.62 164 PHE A CA 1
ATOM 1253 C C . PHE A 1 164 ? 7.66 4.246 21.359 1 95.62 164 PHE A C 1
ATOM 1255 O O . PHE A 1 164 ? 6.816 5.039 21.781 1 95.62 164 PHE A O 1
ATOM 1262 N N . GLN A 1 165 ? 8.227 3.285 22.047 1 92.38 165 GLN A N 1
ATOM 1263 C CA . GLN A 1 165 ? 8.352 3.385 23.484 1 92.38 165 GLN A CA 1
ATOM 1264 C C . GLN A 1 165 ? 9.695 3.982 23.891 1 92.38 165 GLN A C 1
ATOM 1266 O O . GLN A 1 165 ? 10.75 3.48 23.484 1 92.38 165 GLN A O 1
ATOM 1271 N N . ARG A 1 166 ? 9.664 4.965 24.703 1 93.44 166 ARG A N 1
ATOM 1272 C CA . ARG A 1 166 ? 10.859 5.742 24.984 1 93.44 166 ARG A CA 1
ATOM 1273 C C . ARG A 1 166 ? 11.945 4.863 25.609 1 93.44 166 ARG A C 1
ATOM 1275 O O . ARG A 1 166 ? 13.109 4.938 25.203 1 93.44 166 ARG A O 1
ATOM 1282 N N . GLU A 1 167 ? 11.578 4.02 26.562 1 93 167 GLU A N 1
ATOM 1283 C CA . GLU A 1 167 ? 12.562 3.195 27.25 1 93 167 GLU A CA 1
ATOM 1284 C C . GLU A 1 167 ? 13.203 2.184 26.297 1 93 167 GLU A C 1
ATOM 1286 O O . GLU A 1 167 ? 14.414 1.975 26.344 1 93 167 GLU A O 1
ATOM 1291 N N . ALA A 1 168 ? 12.359 1.636 25.531 1 93.12 168 ALA A N 1
ATOM 1292 C CA . ALA A 1 168 ? 12.867 0.654 24.578 1 93.12 168 ALA A CA 1
ATOM 1293 C C . ALA A 1 168 ? 13.812 1.307 23.578 1 93.12 168 ALA A C 1
ATOM 1295 O O . ALA A 1 168 ? 14.852 0.735 23.219 1 93.12 168 ALA A O 1
ATOM 1296 N N . PHE A 1 169 ? 13.477 2.504 23.156 1 96.62 169 PHE A N 1
ATOM 1297 C CA . PHE A 1 169 ? 14.32 3.207 22.203 1 96.62 169 PHE A CA 1
ATOM 1298 C C . PHE A 1 169 ? 15.656 3.596 22.828 1 96.62 169 PHE A C 1
ATOM 1300 O O . PHE A 1 169 ? 16.703 3.508 22.188 1 96.62 169 PHE A O 1
ATOM 1307 N N . SER A 1 170 ? 15.602 3.994 24.031 1 96.25 170 SER A N 1
ATOM 1308 C CA . SER A 1 170 ? 16.812 4.391 24.734 1 96.25 170 SER A CA 1
ATOM 1309 C C . SER A 1 170 ? 17.781 3.223 24.859 1 96.25 170 SER A C 1
ATOM 1311 O O . SER A 1 170 ? 19 3.402 24.766 1 96.25 170 SER A O 1
ATOM 1313 N N . ARG A 1 171 ? 17.234 2.117 25.109 1 96 171 ARG A N 1
ATOM 1314 C CA . ARG A 1 171 ? 18.062 0.921 25.188 1 96 171 ARG A CA 1
ATOM 1315 C C . ARG A 1 171 ? 18.75 0.632 23.859 1 96 171 ARG A C 1
ATOM 1317 O O . ARG A 1 171 ? 19.922 0.279 23.812 1 96 171 ARG A O 1
ATOM 1324 N N . LEU A 1 172 ? 18.016 0.767 22.797 1 97.38 172 LEU A N 1
ATOM 1325 C CA . LEU A 1 172 ? 18.547 0.512 21.469 1 97.38 172 LEU A CA 1
ATOM 1326 C C . LEU A 1 172 ? 19.594 1.557 21.094 1 97.38 172 LEU A C 1
ATOM 1328 O O . LEU A 1 172 ? 20.594 1.234 20.453 1 97.38 172 LEU A O 1
ATOM 1332 N N . HIS A 1 173 ? 19.312 2.791 21.516 1 98 173 HIS A N 1
ATOM 1333 C CA . HIS A 1 173 ? 20.281 3.855 21.297 1 98 173 HIS A CA 1
ATOM 1334 C C . HIS A 1 173 ? 21.594 3.578 22.031 1 98 173 HIS A C 1
ATOM 1336 O O . HIS A 1 173 ? 22.672 3.793 21.5 1 98 173 HIS A O 1
ATOM 1342 N N . SER A 1 174 ? 21.469 3.068 23.234 1 96.38 174 SER A N 1
ATOM 1343 C CA . SER A 1 174 ? 22.641 2.695 24.016 1 96.38 174 SER A CA 1
ATOM 1344 C C . SER A 1 174 ? 23.391 1.544 23.344 1 96.38 174 SER A C 1
ATOM 1346 O O . SER A 1 174 ? 24.625 1.539 23.312 1 96.38 174 SER A O 1
ATOM 1348 N N . LEU A 1 175 ? 22.656 0.631 22.875 1 96.5 175 LEU A N 1
ATOM 1349 C CA . LEU A 1 175 ? 23.25 -0.504 22.172 1 96.5 175 LEU A CA 1
ATOM 1350 C C . LEU A 1 175 ? 24 -0.045 20.922 1 96.5 175 LEU A C 1
ATOM 1352 O O . LEU A 1 175 ? 25.047 -0.601 20.594 1 96.5 175 LEU A O 1
ATOM 1356 N N . PHE A 1 176 ? 23.469 0.914 20.219 1 97.25 176 PHE A N 1
ATOM 1357 C CA . PHE A 1 176 ? 24.094 1.508 19.047 1 97.25 176 PHE A CA 1
ATOM 1358 C C . PHE A 1 176 ? 25.469 2.064 19.391 1 97.25 176 PHE A C 1
ATOM 1360 O O . PHE A 1 176 ? 26.453 1.789 18.688 1 97.25 176 PHE A O 1
ATOM 1367 N N . TRP A 1 177 ? 25.547 2.762 20.438 1 96.19 177 TRP A N 1
ATOM 1368 C CA . TRP A 1 177 ? 26.797 3.379 20.844 1 96.19 177 TRP A CA 1
ATOM 1369 C C . TRP A 1 177 ? 27.781 2.33 21.359 1 96.19 177 TRP A C 1
ATOM 1371 O O . TRP A 1 177 ? 29 2.463 21.188 1 96.19 177 TRP A O 1
ATOM 1381 N N . GLN A 1 178 ? 27.25 1.304 21.969 1 94.81 178 GLN A N 1
ATOM 1382 C CA . GLN A 1 178 ? 28.109 0.213 22.406 1 94.81 178 GLN A CA 1
ATOM 1383 C C . GLN A 1 178 ? 28.766 -0.484 21.219 1 94.81 178 GLN A C 1
ATOM 1385 O O . GLN A 1 178 ? 29.953 -0.805 21.266 1 94.81 178 GLN A O 1
ATOM 1390 N N . LYS A 1 179 ? 27.969 -0.674 20.234 1 94.38 179 LYS A N 1
ATOM 1391 C CA . LYS A 1 179 ? 28.5 -1.314 19.031 1 94.38 179 LYS A CA 1
ATOM 1392 C C . LYS A 1 179 ? 29.531 -0.427 18.344 1 94.38 179 LYS A C 1
ATOM 1394 O O . LYS A 1 179 ? 30.516 -0.923 17.797 1 94.38 179 LYS A O 1
ATOM 1399 N N . LEU A 1 180 ? 29.312 0.827 18.375 1 93.06 180 LEU A N 1
ATOM 1400 C CA . LEU A 1 180 ? 30.188 1.809 17.734 1 93.06 180 LEU A CA 1
ATOM 1401 C C . LEU A 1 180 ? 31.531 1.88 18.438 1 93.06 180 LEU A C 1
ATOM 1403 O O . LEU A 1 180 ? 32.562 2.035 17.797 1 93.06 180 LEU A O 1
ATOM 1407 N N . THR A 1 181 ? 31.594 1.671 19.734 1 90.25 181 THR A N 1
ATOM 1408 C CA . THR A 1 181 ? 32.812 1.936 20.516 1 90.25 181 THR A CA 1
ATOM 1409 C C . THR A 1 181 ? 33.562 0.641 20.797 1 90.25 181 THR A C 1
ATOM 1411 O O . THR A 1 181 ? 34.781 0.609 20.719 1 90.25 181 THR A O 1
ATOM 1414 N N . VAL A 1 182 ? 32.812 -0.419 21.141 1 83.31 182 VAL A N 1
ATOM 1415 C CA . VAL A 1 182 ? 33.5 -1.621 21.625 1 83.31 182 VAL A CA 1
ATOM 1416 C C . VAL A 1 182 ? 33.375 -2.73 20.578 1 83.31 182 VAL A C 1
ATOM 1418 O O . VAL A 1 182 ? 34.375 -3.426 20.297 1 83.31 182 VAL A O 1
ATOM 1421 N N . ASP A 1 183 ? 32.281 -2.844 19.891 1 81.62 183 ASP A N 1
ATOM 1422 C CA . ASP A 1 183 ? 31.922 -3.889 18.938 1 81.62 183 ASP A CA 1
ATOM 1423 C C . ASP A 1 183 ? 32.281 -5.27 19.469 1 81.62 183 ASP A C 1
ATOM 1425 O O . ASP A 1 183 ? 33 -6.027 18.812 1 81.62 183 ASP A O 1
ATOM 1429 N N . ASP A 1 184 ? 31.797 -5.57 20.625 1 83.56 184 ASP A N 1
ATOM 1430 C CA . ASP A 1 184 ? 32.031 -6.836 21.312 1 83.56 184 ASP A CA 1
ATOM 1431 C C . ASP A 1 184 ? 31.297 -7.984 20.641 1 83.56 184 ASP A C 1
ATOM 1433 O O . ASP A 1 184 ? 30.062 -8.016 20.625 1 83.56 184 ASP A O 1
ATOM 1437 N N . PRO A 1 185 ? 32 -8.891 20.109 1 84.94 185 PRO A N 1
ATOM 1438 C CA . PRO A 1 185 ? 31.359 -10.008 19.406 1 84.94 185 PRO A CA 1
ATOM 1439 C C . PRO A 1 185 ? 30.484 -10.852 20.328 1 84.94 185 PRO A C 1
ATOM 1441 O O . PRO A 1 185 ? 29.609 -11.586 19.859 1 84.94 185 PRO A O 1
ATOM 1444 N N . ALA A 1 186 ? 30.656 -10.773 21.609 1 87.06 186 ALA A N 1
ATOM 1445 C CA . ALA A 1 186 ? 29.875 -11.562 22.562 1 87.06 186 ALA A CA 1
ATOM 1446 C C . ALA A 1 186 ? 28.5 -10.945 22.797 1 87.06 186 ALA A C 1
ATOM 1448 O O . ALA A 1 186 ? 27.594 -11.609 23.297 1 87.06 186 ALA A O 1
ATOM 1449 N N . MET A 1 187 ? 28.469 -9.781 22.391 1 88.06 187 MET A N 1
ATOM 1450 C CA . MET A 1 187 ? 27.219 -9.078 22.609 1 88.06 187 MET A CA 1
ATOM 1451 C C . MET A 1 187 ? 26.234 -9.336 21.469 1 88.06 187 MET A C 1
ATOM 1453 O O . MET A 1 187 ? 26.641 -9.383 20.312 1 88.06 187 MET A O 1
ATOM 1457 N N . ASP A 1 188 ? 24.953 -9.43 21.828 1 89.69 188 ASP A N 1
ATOM 1458 C CA . ASP A 1 188 ? 23.906 -9.656 20.844 1 89.69 188 ASP A CA 1
ATOM 1459 C C . ASP A 1 188 ? 23.359 -8.344 20.297 1 89.69 188 ASP A C 1
ATOM 1461 O O . ASP A 1 188 ? 22.672 -7.605 21 1 89.69 188 ASP A O 1
ATOM 1465 N N . TYR A 1 189 ? 23.625 -8.125 19.078 1 90.56 189 TYR A N 1
ATOM 1466 C CA . TYR A 1 189 ? 23.156 -6.887 18.453 1 90.56 189 TYR A CA 1
ATOM 1467 C C . TYR A 1 189 ? 22 -7.156 17.516 1 90.56 189 TYR A C 1
ATOM 1469 O O . TYR A 1 189 ? 21.688 -6.336 16.641 1 90.56 189 TYR A O 1
ATOM 1477 N N . THR A 1 190 ? 21.281 -8.234 17.672 1 86.56 190 THR A N 1
ATOM 1478 C CA . THR A 1 190 ? 20.234 -8.648 16.734 1 86.56 190 THR A CA 1
ATOM 1479 C C . THR A 1 190 ? 19.094 -7.645 16.734 1 86.56 190 THR A C 1
ATOM 1481 O O . THR A 1 190 ? 18.406 -7.469 15.719 1 86.56 190 THR A O 1
ATOM 1484 N N . ALA A 1 191 ? 18.922 -7.004 17.844 1 88.31 191 ALA A N 1
ATOM 1485 C CA . ALA A 1 191 ? 17.828 -6.031 17.953 1 88.31 191 ALA A CA 1
ATOM 1486 C C . ALA A 1 191 ? 18.141 -4.773 17.141 1 88.31 191 ALA A C 1
ATOM 1488 O O . ALA A 1 191 ? 17.234 -3.998 16.828 1 88.31 191 ALA A O 1
ATOM 1489 N N . LEU A 1 192 ? 19.406 -4.598 16.828 1 93.31 192 LEU A N 1
ATOM 1490 C CA . LEU A 1 192 ? 19.828 -3.447 16.031 1 93.31 192 LEU A CA 1
ATOM 1491 C C . LEU A 1 192 ? 19.938 -3.812 14.555 1 93.31 192 LEU A C 1
ATOM 1493 O O . LEU A 1 192 ? 21.016 -3.693 13.961 1 93.31 192 LEU A O 1
ATOM 1497 N N . ASP A 1 193 ? 18.828 -4.152 14.008 1 92 193 ASP A N 1
ATOM 1498 C CA . ASP A 1 193 ? 18.828 -4.43 12.578 1 92 193 ASP A CA 1
ATOM 1499 C C . ASP A 1 193 ? 18.938 -3.143 11.766 1 92 193 ASP A C 1
ATOM 1501 O O . ASP A 1 193 ? 18.891 -2.045 12.328 1 92 193 ASP A O 1
ATOM 1505 N N . ASN A 1 194 ? 19.109 -3.211 10.508 1 94.44 194 ASN A N 1
ATOM 1506 C CA . ASN A 1 194 ? 19.375 -2.057 9.648 1 94.44 194 ASN A CA 1
ATOM 1507 C C . ASN A 1 194 ? 18.266 -1.021 9.758 1 94.44 194 ASN A C 1
ATOM 1509 O O . ASN A 1 194 ? 18.516 0.165 9.961 1 94.44 194 ASN A O 1
ATOM 1513 N N . PRO A 1 195 ? 16.953 -1.436 9.68 1 96 195 PRO A N 1
ATOM 1514 C CA . PRO A 1 195 ? 15.891 -0.439 9.812 1 96 195 PRO A CA 1
ATOM 1515 C C . PRO A 1 195 ? 15.922 0.285 11.156 1 96 195 PRO A C 1
ATOM 1517 O O . PRO A 1 195 ? 15.664 1.49 11.219 1 96 195 PRO A O 1
ATOM 1520 N N . MET A 1 196 ? 16.281 -0.435 12.188 1 96.88 196 MET A N 1
ATOM 1521 C CA . MET A 1 196 ? 16.328 0.216 13.492 1 96.88 196 MET A CA 1
ATOM 1522 C C . MET A 1 196 ? 17.453 1.238 13.555 1 96.88 196 MET A C 1
ATOM 1524 O O . MET A 1 196 ? 17.297 2.309 14.141 1 96.88 196 MET A O 1
ATOM 1528 N N . CYS A 1 197 ? 18.578 0.91 13 1 97.94 197 CYS A N 1
ATOM 1529 C CA . CYS A 1 197 ? 19.641 1.898 12.891 1 97.94 197 CYS A CA 1
ATOM 1530 C C . CYS A 1 197 ? 19.156 3.141 12.148 1 97.94 197 CYS A C 1
ATOM 1532 O O . CYS A 1 197 ? 19.469 4.266 12.555 1 97.94 197 CYS A O 1
ATOM 1534 N N . GLY A 1 198 ? 18.422 2.857 11.07 1 98.25 198 GLY A N 1
ATOM 1535 C CA . GLY A 1 198 ? 17.828 3.963 10.344 1 98.25 198 GLY A CA 1
ATOM 1536 C C . GLY A 1 198 ? 16.922 4.824 11.203 1 98.25 198 GLY A C 1
ATOM 1537 O O . GLY A 1 198 ? 16.922 6.051 11.078 1 98.25 198 GLY A O 1
ATOM 1538 N N . CYS A 1 199 ? 16.172 4.203 12.078 1 98.44 199 CYS A N 1
ATOM 1539 C CA . CYS A 1 199 ? 15.305 4.941 12.992 1 98.44 199 CYS A CA 1
ATOM 1540 C C . CYS A 1 199 ? 16.109 5.887 13.867 1 98.44 199 CYS A C 1
ATOM 1542 O O . CYS A 1 199 ? 15.711 7.027 14.094 1 98.44 199 CYS A O 1
ATOM 1544 N N . ILE A 1 200 ? 17.203 5.414 14.336 1 98.56 200 ILE A N 1
ATOM 1545 C CA . ILE A 1 200 ? 18.047 6.23 15.195 1 98.56 200 ILE A CA 1
ATOM 1546 C C . ILE A 1 200 ? 18.531 7.461 14.43 1 98.56 200 ILE A C 1
ATOM 1548 O O . ILE A 1 200 ? 18.406 8.586 14.922 1 98.56 200 ILE A O 1
ATOM 1552 N N . PHE A 1 201 ? 19 7.285 13.219 1 98.31 201 PHE A N 1
ATOM 1553 C CA . PHE A 1 201 ? 19.453 8.398 12.398 1 98.31 201 PHE A CA 1
ATOM 1554 C C . PHE A 1 201 ? 18.312 9.367 12.125 1 98.31 201 PHE A C 1
ATOM 1556 O O . PHE A 1 201 ? 18.5 10.586 12.125 1 98.31 201 PHE A O 1
ATOM 1563 N N . LEU A 1 202 ? 17.141 8.82 11.891 1 97.81 202 LEU A N 1
ATOM 1564 C CA . LEU A 1 202 ? 15.984 9.656 11.578 1 97.81 202 LEU A CA 1
ATOM 1565 C C . LEU A 1 202 ? 15.555 10.461 12.797 1 97.81 202 LEU A C 1
ATOM 1567 O O . LEU A 1 202 ? 15.141 11.617 12.672 1 97.81 202 LEU A O 1
ATOM 1571 N N . VAL A 1 203 ? 15.602 9.805 13.922 1 97.44 203 VAL A N 1
ATOM 1572 C CA . VAL A 1 203 ? 15.281 10.523 15.156 1 97.44 203 VAL A CA 1
ATOM 1573 C C . VAL A 1 203 ? 16.219 11.711 15.32 1 97.44 203 VAL A C 1
ATOM 1575 O O . VAL A 1 203 ? 15.781 12.812 15.648 1 97.44 203 VAL A O 1
ATOM 1578 N N . TRP A 1 204 ? 17.547 11.484 15.078 1 97.25 204 TRP A N 1
ATOM 1579 C CA . TRP A 1 204 ? 18.516 12.57 15.141 1 97.25 204 TRP A CA 1
ATOM 1580 C C . TRP A 1 204 ? 18.172 13.664 14.133 1 97.25 204 TRP A C 1
ATOM 1582 O O . TRP A 1 204 ? 18.156 14.852 14.477 1 97.25 204 TRP A O 1
ATOM 1592 N N . SER A 1 205 ? 17.844 13.297 12.93 1 94.88 205 SER A N 1
ATOM 1593 C CA . SER A 1 205 ? 17.609 14.234 11.836 1 94.88 205 SER A CA 1
ATOM 1594 C C . SER A 1 205 ? 16.344 15.055 12.078 1 94.88 205 SER A C 1
ATOM 1596 O O . SER A 1 205 ? 16.344 16.266 11.867 1 94.88 205 SER A O 1
ATOM 1598 N N . ILE A 1 206 ? 15.297 14.438 12.531 1 92.81 206 ILE A N 1
ATOM 1599 C CA . ILE A 1 206 ? 14.031 15.125 12.766 1 92.81 206 ILE A CA 1
ATOM 1600 C C . ILE A 1 206 ? 14.164 16.062 13.961 1 92.81 206 ILE A C 1
ATOM 1602 O O . ILE A 1 206 ? 13.719 17.219 13.906 1 92.81 206 ILE A O 1
ATOM 1606 N N . ALA A 1 207 ? 14.844 15.57 14.953 1 92.75 207 ALA A N 1
ATOM 1607 C CA . ALA A 1 207 ? 15.016 16.359 16.172 1 92.75 207 ALA A CA 1
ATOM 1608 C C . ALA A 1 207 ? 15.883 17.594 15.891 1 92.75 207 ALA A C 1
ATOM 1610 O O . ALA A 1 207 ? 15.672 18.656 16.484 1 92.75 207 ALA A O 1
ATOM 1611 N N . SER A 1 208 ? 16.859 17.469 15.031 1 91.38 208 SER A N 1
ATOM 1612 C CA . SER A 1 208 ? 17.766 18.578 14.734 1 91.38 208 SER A CA 1
ATOM 1613 C C . SER A 1 208 ? 17.016 19.766 14.141 1 91.38 208 SER A C 1
ATOM 1615 O O . SER A 1 208 ? 17.484 20.906 14.25 1 91.38 208 SER A O 1
ATOM 1617 N N . LYS A 1 209 ? 15.93 19.484 13.625 1 83.62 209 LYS A N 1
ATOM 1618 C CA . LYS A 1 209 ? 15.125 20.562 13.062 1 83.62 209 LYS A CA 1
ATOM 1619 C C . LYS A 1 209 ? 14.383 21.328 14.156 1 83.62 209 LYS A C 1
ATOM 1621 O O . LYS A 1 209 ? 13.898 22.438 13.93 1 83.62 209 LYS A O 1
ATOM 1626 N N . MET A 1 210 ? 14.32 20.719 15.312 1 82.62 210 MET A N 1
ATOM 1627 C CA . MET A 1 210 ? 13.547 21.297 16.406 1 82.62 210 MET A CA 1
ATOM 1628 C C . MET A 1 210 ? 14.453 22 17.406 1 82.62 210 MET A C 1
ATOM 1630 O O . MET A 1 210 ? 13.977 22.547 18.406 1 82.62 210 MET A O 1
ATOM 1634 N N . CYS A 1 211 ? 15.688 21.906 17.156 1 83.12 211 CYS A N 1
ATOM 1635 C CA . CYS A 1 211 ? 16.625 22.562 18.078 1 83.12 211 CYS A CA 1
ATOM 1636 C C . CYS A 1 211 ? 17.781 23.203 17.297 1 83.12 211 CYS A C 1
ATOM 1638 O O . CYS A 1 211 ? 17.766 23.219 16.062 1 83.12 211 CYS A O 1
ATOM 1640 N N . ASP A 1 212 ? 18.734 23.75 18.078 1 82.38 212 ASP A N 1
ATOM 1641 C CA . ASP A 1 212 ? 19.812 24.516 17.469 1 82.38 212 ASP A CA 1
ATOM 1642 C C . ASP A 1 212 ? 21.016 23.609 17.172 1 82.38 212 ASP A C 1
ATOM 1644 O O . ASP A 1 212 ? 22.141 24.109 17.047 1 82.38 212 ASP A O 1
ATOM 1648 N N . VAL A 1 213 ? 20.75 22.359 17.016 1 87.81 213 VAL A N 1
ATOM 1649 C CA . VAL A 1 213 ? 21.828 21.438 16.688 1 87.81 213 VAL A CA 1
ATOM 1650 C C . VAL A 1 213 ? 21.891 21.219 15.18 1 87.81 213 VAL A C 1
ATOM 1652 O O . VAL A 1 213 ? 20.875 20.875 14.555 1 87.81 213 VAL A O 1
ATOM 1655 N N . VAL A 1 214 ? 23.047 21.469 14.672 1 88.38 214 VAL A N 1
ATOM 1656 C CA . VAL A 1 214 ? 23.25 21.266 13.242 1 88.38 214 VAL A CA 1
ATOM 1657 C C . VAL A 1 214 ? 23.953 19.922 13 1 88.38 214 VAL A C 1
ATOM 1659 O O . VAL A 1 214 ? 24.969 19.625 13.617 1 88.38 214 VAL A O 1
ATOM 1662 N N . LEU A 1 215 ? 23.344 19.125 12.148 1 92.38 215 LEU A N 1
ATOM 1663 C CA . LEU A 1 215 ? 23.953 17.875 11.742 1 92.38 215 LEU A CA 1
ATOM 1664 C C . LEU A 1 215 ? 24.906 18.094 10.562 1 92.38 215 LEU A C 1
ATOM 1666 O O . LEU A 1 215 ? 24.469 18.109 9.414 1 92.38 215 LEU A O 1
ATOM 1670 N N . GLU A 1 216 ? 26.141 18.094 10.805 1 91.38 216 GLU A N 1
ATOM 1671 C CA . GLU A 1 216 ? 27.172 18.422 9.812 1 91.38 216 GLU A CA 1
ATOM 1672 C C . GLU A 1 216 ? 27.219 17.359 8.711 1 91.38 216 GLU A C 1
ATOM 1674 O O . GLU A 1 216 ? 27.562 17.672 7.566 1 91.38 216 GLU A O 1
ATOM 1679 N N . ARG A 1 217 ? 26.906 16.188 9.031 1 94.69 217 ARG A N 1
ATOM 1680 C CA . ARG A 1 217 ? 27.016 15.094 8.078 1 94.69 217 ARG A CA 1
ATOM 1681 C C . ARG A 1 217 ? 25.641 14.586 7.656 1 94.69 217 ARG A C 1
ATOM 1683 O O . ARG A 1 217 ? 25.406 13.375 7.598 1 94.69 217 ARG A O 1
ATOM 1690 N N . SER A 1 218 ? 24.734 15.516 7.414 1 92.25 218 SER A N 1
ATOM 1691 C CA . SER A 1 218 ? 23.359 15.195 7.074 1 92.25 218 SER A CA 1
ATOM 1692 C C . SER A 1 218 ? 23.266 14.445 5.75 1 92.25 218 SER A C 1
ATOM 1694 O O . SER A 1 218 ? 22.422 13.562 5.582 1 92.25 218 SER A O 1
ATOM 1696 N N . ASP A 1 219 ? 24.188 14.719 4.816 1 91.44 219 ASP A N 1
ATOM 1697 C CA . ASP A 1 219 ? 24.172 14.055 3.52 1 91.44 219 ASP A CA 1
ATOM 1698 C C . ASP A 1 219 ? 24.531 12.578 3.654 1 91.44 219 ASP A C 1
ATOM 1700 O O . ASP A 1 219 ? 23.969 11.727 2.963 1 91.44 219 ASP A O 1
ATOM 1704 N N . GLU A 1 220 ? 25.469 12.336 4.492 1 95.62 220 GLU A N 1
ATOM 1705 C CA . GLU A 1 220 ? 25.844 10.945 4.734 1 95.62 220 GLU A CA 1
ATOM 1706 C C . GLU A 1 220 ? 24.719 10.172 5.406 1 95.62 220 GLU A C 1
ATOM 1708 O O . GLU A 1 220 ? 24.484 9.008 5.094 1 95.62 220 GLU A O 1
ATOM 1713 N N . ILE A 1 221 ? 24.031 10.867 6.312 1 96.31 221 ILE A N 1
ATOM 1714 C CA . ILE A 1 221 ? 22.891 10.242 6.965 1 96.31 221 ILE A CA 1
ATOM 1715 C C . ILE A 1 221 ? 21.828 9.906 5.926 1 96.31 221 ILE A C 1
ATOM 1717 O O . ILE A 1 221 ? 21.266 8.805 5.93 1 96.31 221 ILE A O 1
ATOM 1721 N N . ASP A 1 222 ? 21.578 10.836 5.023 1 94.94 222 ASP A N 1
ATOM 1722 C CA . ASP A 1 222 ? 20.594 10.594 3.971 1 94.94 222 ASP A CA 1
ATOM 1723 C C . ASP A 1 222 ? 20.969 9.383 3.129 1 94.94 222 ASP A C 1
ATOM 1725 O O . ASP A 1 222 ? 20.109 8.586 2.754 1 94.94 222 ASP A O 1
ATOM 1729 N N . GLU A 1 223 ? 22.234 9.25 2.859 1 96.12 223 GLU A N 1
ATOM 1730 C CA . GLU A 1 223 ? 22.688 8.125 2.041 1 96.12 223 GLU A CA 1
ATOM 1731 C C . GLU A 1 223 ? 22.578 6.809 2.803 1 96.12 223 GLU A C 1
ATOM 1733 O O . GLU A 1 223 ? 22.297 5.766 2.211 1 96.12 223 GLU A O 1
ATOM 1738 N N . VAL A 1 224 ? 22.875 6.809 4.098 1 97.31 224 VAL A N 1
ATOM 1739 C CA . VAL A 1 224 ? 22.688 5.605 4.906 1 97.31 224 VAL A CA 1
ATOM 1740 C C . VAL A 1 224 ? 21.234 5.156 4.82 1 97.31 224 VAL A C 1
ATOM 1742 O O . VAL A 1 224 ? 20.953 3.969 4.645 1 97.31 224 VAL A O 1
ATOM 1745 N N . LEU A 1 225 ? 20.312 6.152 4.977 1 97 225 LEU A N 1
ATOM 1746 C CA . LEU A 1 225 ? 18.891 5.844 4.922 1 97 225 LEU A CA 1
ATOM 1747 C C . LEU A 1 225 ? 18.516 5.242 3.57 1 97 225 LEU A C 1
ATOM 1749 O O . LEU A 1 225 ? 17.734 4.297 3.502 1 97 225 LEU A O 1
ATOM 1753 N N . HIS A 1 226 ? 19.109 5.746 2.551 1 95.88 226 HIS A N 1
ATOM 1754 C CA . HIS A 1 226 ? 18.891 5.242 1.203 1 95.88 226 HIS A CA 1
ATOM 1755 C C . HIS A 1 226 ? 19.375 3.801 1.064 1 95.88 226 HIS A C 1
ATOM 1757 O O . HIS A 1 226 ? 18.672 2.963 0.479 1 95.88 226 HIS A O 1
ATOM 1763 N N . LEU A 1 227 ? 20.5 3.521 1.631 1 96.06 227 LEU A N 1
ATOM 1764 C CA . LEU A 1 227 ? 21.141 2.215 1.497 1 96.06 227 LEU A CA 1
ATOM 1765 C C . LEU A 1 227 ? 20.406 1.167 2.332 1 96.06 227 LEU A C 1
ATOM 1767 O O . LEU A 1 227 ? 20.422 -0.02 1.997 1 96.06 227 LEU A O 1
ATOM 1771 N N . ILE A 1 228 ? 19.734 1.609 3.355 1 95.38 228 ILE A N 1
ATOM 1772 C CA . ILE A 1 228 ? 19.062 0.693 4.266 1 95.38 228 ILE A CA 1
ATOM 1773 C C . ILE A 1 228 ? 17.625 0.45 3.791 1 95.38 228 ILE A C 1
ATOM 1775 O O . ILE A 1 228 ? 17 -0.547 4.164 1 95.38 228 ILE A O 1
ATOM 1779 N N . LEU A 1 229 ? 17.094 1.281 2.965 1 97.12 229 LEU A N 1
ATOM 1780 C CA . LEU A 1 229 ? 15.688 1.288 2.584 1 97.12 229 LEU A CA 1
ATOM 1781 C C . LEU A 1 229 ? 15.289 -0.05 1.975 1 97.12 229 LEU A C 1
ATOM 1783 O O . LEU A 1 229 ? 14.188 -0.552 2.24 1 97.12 229 LEU A O 1
ATOM 1787 N N . PRO A 1 230 ? 16.141 -0.724 1.198 1 96.31 230 PRO A N 1
ATOM 1788 C CA . PRO A 1 230 ? 15.734 -2.01 0.622 1 96.31 230 PRO A CA 1
ATOM 1789 C C . PRO A 1 230 ? 15.445 -3.068 1.685 1 96.31 230 PRO A C 1
ATOM 1791 O O . PRO A 1 230 ? 14.523 -3.871 1.531 1 96.31 230 PRO A O 1
ATOM 1794 N N . ASP A 1 231 ? 16.188 -3.045 2.74 1 93.56 231 ASP A N 1
ATOM 1795 C CA . ASP A 1 231 ? 15.953 -4.008 3.814 1 93.56 231 ASP A CA 1
ATOM 1796 C C . ASP A 1 231 ? 14.578 -3.809 4.441 1 93.56 231 ASP A C 1
ATOM 1798 O O . ASP A 1 231 ? 13.906 -4.777 4.805 1 93.56 231 ASP A O 1
ATOM 1802 N N . ALA A 1 232 ? 14.211 -2.584 4.539 1 95.06 232 ALA A N 1
ATOM 1803 C CA . ALA A 1 232 ? 12.898 -2.277 5.102 1 95.06 232 ALA A CA 1
ATOM 1804 C C . ALA A 1 232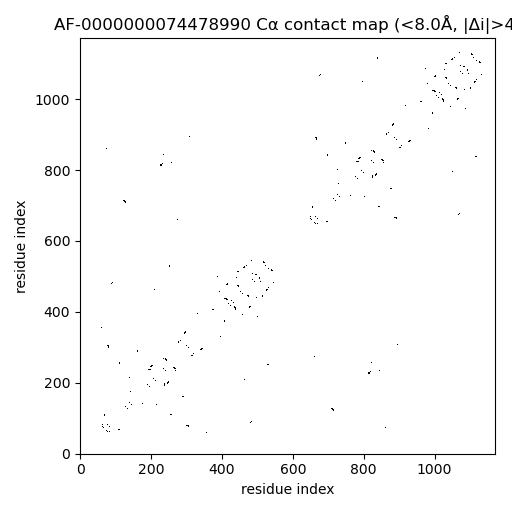 ? 11.789 -2.572 4.098 1 95.06 232 ALA A C 1
ATOM 1806 O O . ALA A 1 232 ? 10.688 -2.967 4.48 1 95.06 232 ALA A O 1
ATOM 1807 N N . THR A 1 233 ? 12.078 -2.396 2.867 1 96.31 233 THR A N 1
ATOM 1808 C CA . THR A 1 233 ? 11.086 -2.566 1.815 1 96.31 233 THR A CA 1
ATOM 1809 C C . THR A 1 233 ? 10.773 -4.043 1.602 1 96.31 233 THR A C 1
ATOM 1811 O O . THR A 1 233 ? 9.617 -4.414 1.382 1 96.31 233 THR A O 1
ATOM 1814 N N . LEU A 1 234 ? 11.773 -4.848 1.675 1 93.25 234 LEU A N 1
ATOM 1815 C CA . LEU A 1 234 ? 11.625 -6.254 1.311 1 93.25 234 LEU A CA 1
ATOM 1816 C C . LEU A 1 234 ? 11.273 -7.098 2.531 1 93.25 234 LEU A C 1
ATOM 1818 O O . LEU A 1 234 ? 10.945 -8.281 2.4 1 93.25 234 LEU A O 1
ATOM 1822 N N . GLY A 1 235 ? 11.297 -6.477 3.664 1 85.06 235 GLY A N 1
ATOM 1823 C CA . GLY A 1 235 ? 10.938 -7.191 4.879 1 85.06 235 GLY A CA 1
ATOM 1824 C C . GLY A 1 235 ? 9.688 -6.645 5.543 1 85.06 235 GLY A C 1
ATOM 1825 O O . GLY A 1 235 ? 9.125 -5.645 5.094 1 85.06 235 GLY A O 1
ATOM 1826 N N . ALA A 1 236 ? 9.211 -7.348 6.516 1 89.12 236 ALA A N 1
ATOM 1827 C CA . ALA A 1 236 ? 8.102 -6.879 7.344 1 89.12 236 ALA A CA 1
ATOM 1828 C C . ALA A 1 236 ? 8.375 -7.141 8.82 1 89.12 236 ALA A C 1
ATOM 1830 O O . ALA A 1 236 ? 8.406 -8.289 9.258 1 89.12 236 ALA A O 1
ATOM 1831 N N . SER A 1 237 ? 8.703 -6.109 9.477 1 89.81 237 SER A N 1
ATOM 1832 C CA . SER A 1 237 ? 8.93 -6.148 10.914 1 89.81 237 SER A CA 1
ATOM 1833 C C . SER A 1 237 ? 8.508 -4.844 11.578 1 89.81 237 SER A C 1
ATOM 1835 O O . SER A 1 237 ? 8.242 -3.854 10.898 1 89.81 237 SER A O 1
ATOM 1837 N N . THR A 1 238 ? 8.469 -4.906 12.844 1 92.19 238 THR A N 1
ATOM 1838 C CA . THR A 1 238 ? 8.117 -3.699 13.586 1 92.19 238 THR A CA 1
ATOM 1839 C C . THR A 1 238 ? 9.125 -2.584 13.312 1 92.19 238 THR A C 1
ATOM 1841 O O . THR A 1 238 ? 8.734 -1.434 13.094 1 92.19 238 THR A O 1
ATOM 1844 N N . SER A 1 239 ? 10.391 -2.949 13.258 1 94.12 239 SER A N 1
ATOM 1845 C CA . SER A 1 239 ? 11.43 -1.952 13.016 1 94.12 239 SER A CA 1
ATOM 1846 C C . SER A 1 239 ? 11.328 -1.374 11.609 1 94.12 239 SER A C 1
ATOM 1848 O O . SER A 1 239 ? 11.523 -0.174 11.414 1 94.12 239 SER A O 1
ATOM 1850 N N . SER A 1 240 ? 11.023 -2.254 10.648 1 95.25 240 SER A N 1
ATOM 1851 C CA . SER A 1 240 ? 10.875 -1.771 9.281 1 95.25 240 SER A CA 1
ATOM 1852 C C . SER A 1 240 ? 9.711 -0.789 9.164 1 95.25 240 SER A C 1
ATOM 1854 O O . SER A 1 240 ? 9.828 0.238 8.492 1 95.25 240 SER A O 1
ATOM 1856 N N . ILE A 1 241 ? 8.633 -1.07 9.82 1 97.12 241 ILE A N 1
ATOM 1857 C CA . ILE A 1 241 ? 7.449 -0.216 9.781 1 97.12 241 ILE A CA 1
ATOM 1858 C C . ILE A 1 241 ? 7.766 1.131 10.43 1 97.12 241 ILE A C 1
ATOM 1860 O O . ILE A 1 241 ? 7.434 2.184 9.875 1 97.12 241 ILE A O 1
ATOM 1864 N N . GLN A 1 242 ? 8.422 1.061 11.562 1 98 242 GLN A N 1
ATOM 1865 C CA . GLN A 1 242 ? 8.797 2.285 12.266 1 98 242 GLN A CA 1
ATOM 1866 C C . GLN A 1 242 ? 9.75 3.129 11.422 1 98 242 GLN A C 1
ATOM 1868 O O . GLN A 1 242 ? 9.609 4.352 11.352 1 98 242 GLN A O 1
ATOM 1873 N N . PHE A 1 243 ? 10.68 2.484 10.797 1 98.25 243 PHE A N 1
ATOM 1874 C CA . PHE A 1 243 ? 11.625 3.166 9.922 1 98.25 243 PHE A CA 1
ATOM 1875 C C . PHE A 1 243 ? 10.906 3.834 8.758 1 98.25 243 PHE A C 1
ATOM 1877 O O . PHE A 1 243 ? 11.141 5.012 8.469 1 98.25 243 PHE A O 1
ATOM 1884 N N . LEU A 1 244 ? 10.039 3.061 8.078 1 98.62 244 LEU A N 1
ATOM 1885 C CA . LEU A 1 244 ? 9.297 3.594 6.945 1 98.62 244 LEU A CA 1
ATOM 1886 C C . LEU A 1 244 ? 8.453 4.793 7.359 1 98.62 244 LEU A C 1
ATOM 1888 O O . LEU A 1 244 ? 8.398 5.797 6.645 1 98.62 244 LEU A O 1
ATOM 1892 N N . TYR A 1 245 ? 7.875 4.777 8.492 1 98.12 245 TYR A N 1
ATOM 1893 C CA . TYR A 1 245 ? 7.031 5.852 9 1 98.12 245 TYR A CA 1
ATOM 1894 C C . TYR A 1 245 ? 7.844 7.117 9.242 1 98.12 245 TYR A C 1
ATOM 1896 O O . TYR A 1 245 ? 7.457 8.203 8.812 1 98.12 245 TYR A O 1
ATOM 1904 N N . LEU A 1 246 ? 8.93 6.922 9.922 1 97.94 246 LEU A N 1
ATOM 1905 C CA . LEU A 1 246 ? 9.758 8.078 10.242 1 97.94 246 LEU A CA 1
ATOM 1906 C C . LEU A 1 246 ? 10.375 8.672 8.977 1 97.94 246 LEU A C 1
ATOM 1908 O O . LEU A 1 246 ? 10.484 9.891 8.852 1 97.94 246 LEU A O 1
ATOM 1912 N N . TYR A 1 247 ? 10.812 7.773 8.133 1 97.19 247 TYR A N 1
ATOM 1913 C CA . TYR A 1 247 ? 11.406 8.25 6.891 1 97.19 247 TYR A CA 1
ATOM 1914 C C . TYR A 1 247 ? 10.391 9.039 6.07 1 97.19 247 TYR A C 1
ATOM 1916 O O . TYR A 1 247 ? 10.727 10.055 5.461 1 97.19 247 TYR A O 1
ATOM 1924 N N . ALA A 1 248 ? 9.141 8.547 6.059 1 96 248 ALA A N 1
ATOM 1925 C CA . ALA A 1 248 ? 8.062 9.281 5.402 1 96 248 ALA A CA 1
ATOM 1926 C C . ALA A 1 248 ? 7.891 10.672 6.008 1 96 248 ALA A C 1
ATOM 1928 O O . ALA A 1 248 ? 7.73 11.656 5.281 1 96 248 ALA A O 1
ATOM 1929 N N . THR A 1 249 ? 7.918 10.719 7.289 1 93.62 249 THR A N 1
ATOM 1930 C CA . THR A 1 249 ? 7.77 11.984 7.996 1 93.62 249 THR A CA 1
ATOM 1931 C C . THR A 1 249 ? 8.906 12.938 7.652 1 93.62 249 THR A C 1
ATOM 1933 O O . THR A 1 249 ? 8.688 14.125 7.418 1 93.62 249 THR A O 1
ATOM 1936 N N . TYR A 1 250 ? 10.094 12.375 7.66 1 93.06 250 TYR A N 1
ATOM 1937 C CA . TYR A 1 250 ? 11.281 13.156 7.332 1 93.06 250 TYR A CA 1
ATOM 1938 C C . TYR A 1 250 ? 11.203 13.695 5.906 1 93.06 250 TYR A C 1
ATOM 1940 O O . TYR A 1 250 ? 11.453 14.875 5.664 1 93.06 250 TYR A O 1
ATOM 1948 N N . LEU A 1 251 ? 10.812 12.859 4.969 1 90.75 251 LEU A N 1
ATOM 1949 C CA . LEU A 1 251 ? 10.742 13.258 3.566 1 90.75 251 LEU A CA 1
ATOM 1950 C C . LEU A 1 251 ? 9.609 14.25 3.34 1 90.75 251 LEU A C 1
ATOM 1952 O O . LEU A 1 251 ? 9.719 15.141 2.492 1 90.75 251 LEU A O 1
ATOM 1956 N N . HIS A 1 252 ? 8.547 14.07 4.008 1 88.19 252 HIS A N 1
ATOM 1957 C CA . HIS A 1 252 ? 7.461 15.039 3.939 1 88.19 252 HIS A CA 1
ATOM 1958 C C . HIS A 1 252 ? 7.949 16.438 4.293 1 88.19 252 HIS A C 1
ATOM 1960 O O . HIS A 1 252 ? 7.539 17.422 3.67 1 88.19 252 HIS A O 1
ATOM 1966 N N . SER A 1 253 ? 8.812 16.484 5.246 1 85.75 253 SER A N 1
ATOM 1967 C CA . SER A 1 253 ? 9.336 17.781 5.695 1 85.75 253 SER A CA 1
ATOM 1968 C C . SER A 1 253 ? 10.297 18.375 4.668 1 85.75 253 SER A C 1
ATOM 1970 O O . SER A 1 253 ? 10.594 19.562 4.707 1 85.75 253 SER A O 1
ATOM 1972 N N . LYS A 1 254 ? 10.742 17.547 3.738 1 82.94 254 LYS A N 1
ATOM 1973 C CA . LYS A 1 254 ? 11.656 18 2.689 1 82.94 254 LYS A CA 1
ATOM 1974 C C . LYS A 1 254 ? 10.922 18.188 1.363 1 82.94 254 LYS A C 1
ATOM 1976 O O . LYS A 1 254 ? 11.531 18.109 0.295 1 82.94 254 LYS A O 1
ATOM 1981 N N . LYS A 1 255 ? 9.656 18.266 1.352 1 80.56 255 LYS A N 1
ATOM 1982 C CA . LYS A 1 255 ? 8.789 18.531 0.206 1 80.56 255 LYS A CA 1
ATOM 1983 C C . LYS A 1 255 ? 8.703 17.312 -0.707 1 80.56 255 LYS A C 1
ATOM 1985 O O . LYS A 1 255 ? 8.445 17.438 -1.905 1 80.56 255 LYS A O 1
ATOM 1990 N N . ASN A 1 256 ? 9.023 16.203 -0.202 1 85.81 256 ASN A N 1
ATOM 1991 C CA . ASN A 1 256 ? 8.852 14.969 -0.966 1 85.81 256 ASN A CA 1
ATOM 1992 C C . ASN A 1 256 ? 7.613 14.203 -0.519 1 85.81 256 ASN A C 1
ATOM 1994 O O . ASN A 1 256 ? 7.723 13.125 0.066 1 85.81 256 ASN A O 1
ATOM 1998 N N . ARG A 1 257 ? 6.543 14.688 -0.914 1 84.56 257 ARG A N 1
ATOM 1999 C CA . ARG A 1 257 ? 5.262 14.195 -0.417 1 84.56 257 ARG A CA 1
ATOM 2000 C C . ARG A 1 257 ? 4.883 12.875 -1.082 1 84.56 257 ARG A C 1
ATOM 2002 O O . ARG A 1 257 ? 4.234 12.031 -0.466 1 84.56 257 ARG A O 1
ATOM 2009 N N . ASP A 1 258 ? 5.34 12.68 -2.271 1 85.06 258 ASP A N 1
ATOM 2010 C CA . ASP A 1 258 ? 5.012 11.43 -2.957 1 85.06 258 ASP A CA 1
ATOM 2011 C C . ASP A 1 258 ? 5.738 10.25 -2.32 1 85.06 258 ASP A C 1
ATOM 2013 O O . ASP A 1 258 ? 5.172 9.164 -2.189 1 85.06 258 ASP A O 1
ATOM 2017 N N . ALA A 1 259 ? 6.996 10.547 -2.025 1 91.56 259 ALA A N 1
ATOM 2018 C CA . ALA A 1 259 ? 7.738 9.508 -1.316 1 91.56 259 ALA A CA 1
ATOM 2019 C C . ALA A 1 259 ? 7.078 9.18 0.022 1 91.56 259 ALA A C 1
ATOM 2021 O O . ALA A 1 259 ? 7.016 8.016 0.423 1 91.56 259 ALA A O 1
ATOM 2022 N N . SER A 1 260 ? 6.656 10.266 0.659 1 92.88 260 SER A N 1
ATOM 2023 C CA . SER A 1 260 ? 5.957 10.062 1.925 1 92.88 260 SER A CA 1
ATOM 2024 C C . SER A 1 260 ? 4.703 9.219 1.734 1 92.88 260 SER A C 1
ATOM 2026 O O . SER A 1 260 ? 4.449 8.289 2.508 1 92.88 260 SER A O 1
ATOM 2028 N N . TRP A 1 261 ? 3.951 9.516 0.692 1 94.44 261 TRP A N 1
ATOM 2029 C CA . TRP A 1 261 ? 2.76 8.75 0.337 1 94.44 261 TRP A CA 1
ATOM 2030 C C . TRP A 1 261 ? 3.098 7.277 0.131 1 94.44 261 TRP A C 1
ATOM 2032 O O . TRP A 1 261 ? 2.43 6.398 0.682 1 94.44 261 TRP A O 1
ATOM 2042 N N . ASN A 1 262 ? 4.125 7 -0.577 1 95.75 262 ASN A N 1
ATOM 2043 C CA . ASN A 1 262 ? 4.539 5.637 -0.888 1 95.75 262 ASN A CA 1
ATOM 2044 C C . ASN A 1 262 ? 4.957 4.879 0.369 1 95.75 262 ASN A C 1
ATOM 2046 O O . ASN A 1 262 ? 4.531 3.742 0.582 1 95.75 262 ASN A O 1
ATOM 2050 N N . LEU A 1 263 ? 5.75 5.523 1.154 1 97.56 263 LEU A N 1
ATOM 2051 C CA . LEU A 1 263 ? 6.328 4.852 2.312 1 97.56 263 LEU A CA 1
ATOM 2052 C C . LEU A 1 263 ? 5.258 4.551 3.357 1 97.56 263 LEU A C 1
ATOM 2054 O O . LEU A 1 263 ? 5.289 3.498 3.998 1 97.56 263 LEU A O 1
ATOM 2058 N N . ILE A 1 264 ? 4.352 5.469 3.5 1 97.94 264 ILE A N 1
ATOM 2059 C CA . ILE A 1 264 ? 3.268 5.199 4.438 1 97.94 264 ILE A CA 1
ATOM 2060 C C . ILE A 1 264 ? 2.422 4.035 3.932 1 97.94 264 ILE A C 1
ATOM 2062 O O . ILE A 1 264 ? 2.025 3.162 4.707 1 97.94 264 ILE A O 1
ATOM 2066 N N . GLY A 1 265 ? 2.148 4.066 2.662 1 97.69 265 GLY A N 1
ATOM 2067 C CA . GLY A 1 265 ? 1.433 2.939 2.088 1 97.69 265 GLY A CA 1
ATOM 2068 C C . GLY A 1 265 ? 2.135 1.613 2.309 1 97.69 265 GLY A C 1
ATOM 2069 O O . GLY A 1 265 ? 1.495 0.617 2.654 1 97.69 265 GLY A O 1
ATOM 2070 N N . LEU A 1 266 ? 3.424 1.641 2.088 1 98.12 266 LEU A N 1
ATOM 2071 C CA . LEU A 1 266 ? 4.215 0.431 2.285 1 98.12 266 LEU A CA 1
ATOM 2072 C C . LEU A 1 266 ? 4.191 -0 3.746 1 98.12 266 LEU A C 1
ATOM 2074 O O . LEU A 1 266 ? 4.094 -1.192 4.047 1 98.12 266 LEU A O 1
ATOM 2078 N N . ALA A 1 267 ? 4.332 0.959 4.645 1 98.38 267 ALA A N 1
ATOM 2079 C CA . ALA A 1 267 ? 4.273 0.652 6.07 1 98.38 267 ALA A CA 1
ATOM 2080 C C . ALA A 1 267 ? 2.953 -0.016 6.438 1 98.38 267 ALA A C 1
ATOM 2082 O O . ALA A 1 267 ? 2.93 -0.983 7.199 1 98.38 267 ALA A O 1
ATOM 2083 N N . ILE A 1 268 ? 1.896 0.457 5.91 1 97.75 268 ILE A N 1
ATOM 2084 C CA . ILE A 1 268 ? 0.581 -0.105 6.191 1 97.75 268 ILE A CA 1
ATOM 2085 C C . ILE A 1 268 ? 0.485 -1.513 5.609 1 97.75 268 ILE A C 1
ATOM 2087 O O . ILE A 1 268 ? -0.053 -2.42 6.25 1 97.75 268 ILE A O 1
ATOM 2091 N N . ARG A 1 269 ? 0.996 -1.672 4.418 1 96.69 269 ARG A N 1
ATOM 2092 C CA . ARG A 1 269 ? 1.03 -2.986 3.783 1 96.69 269 ARG A CA 1
ATOM 2093 C C . ARG A 1 269 ? 1.752 -4 4.664 1 96.69 269 ARG A C 1
ATOM 2095 O O . ARG A 1 269 ? 1.296 -5.137 4.812 1 96.69 269 ARG A O 1
ATOM 2102 N N . GLN A 1 270 ? 2.838 -3.59 5.18 1 95 270 GLN A N 1
ATOM 2103 C CA . GLN A 1 270 ? 3.604 -4.457 6.07 1 95 270 GLN A CA 1
ATOM 2104 C C . GLN A 1 270 ? 2.852 -4.711 7.375 1 95 270 GLN A C 1
ATOM 2106 O O . GLN A 1 270 ? 2.873 -5.82 7.902 1 95 270 GLN A O 1
ATOM 2111 N N . ALA A 1 271 ? 2.229 -3.688 7.879 1 94.81 271 ALA A N 1
ATOM 2112 C CA . ALA A 1 271 ? 1.453 -3.852 9.109 1 94.81 271 ALA A CA 1
ATOM 2113 C C . ALA A 1 271 ? 0.346 -4.887 8.922 1 94.81 271 ALA A C 1
ATOM 2115 O O . ALA A 1 271 ? 0.09 -5.695 9.82 1 94.81 271 ALA A O 1
ATOM 2116 N N . MET A 1 272 ? -0.261 -4.883 7.777 1 92.81 272 MET A N 1
ATOM 2117 C CA . MET A 1 272 ? -1.304 -5.859 7.477 1 92.81 272 MET A CA 1
ATOM 2118 C C . MET A 1 272 ? -0.72 -7.266 7.379 1 92.81 272 MET A C 1
ATOM 2120 O O . MET A 1 272 ? -1.343 -8.234 7.82 1 92.81 272 MET A O 1
ATOM 2124 N N . SER A 1 273 ? 0.445 -7.309 6.805 1 91.19 273 SER A N 1
ATOM 2125 C CA . SER A 1 273 ? 1.094 -8.609 6.656 1 91.19 273 SER A CA 1
ATOM 2126 C C . SER A 1 273 ? 1.446 -9.211 8.016 1 91.19 273 SER A C 1
ATOM 2128 O O . SER A 1 273 ? 1.472 -10.43 8.164 1 91.19 273 SER A O 1
ATOM 2130 N N . LEU A 1 274 ? 1.687 -8.336 8.969 1 89.88 274 LEU A N 1
ATOM 2131 C CA . LEU A 1 274 ? 2.045 -8.805 10.305 1 89.88 274 LEU A CA 1
ATOM 2132 C C . LEU A 1 274 ? 0.801 -9.016 11.156 1 89.88 274 LEU A C 1
ATOM 2134 O O . LEU A 1 274 ? 0.88 -9.586 12.25 1 89.88 274 LEU A O 1
ATOM 2138 N N . GLY A 1 275 ? -0.324 -8.539 10.695 1 89.38 275 GLY A N 1
ATOM 2139 C CA . GLY A 1 275 ? -1.577 -8.719 11.406 1 89.38 275 GLY A CA 1
ATOM 2140 C C . GLY A 1 275 ? -1.786 -7.695 12.508 1 89.38 275 GLY A C 1
ATOM 2141 O O . GLY A 1 275 ? -2.516 -7.949 13.469 1 89.38 275 GLY A O 1
ATOM 2142 N N . LEU A 1 276 ? -1.176 -6.508 12.383 1 92.56 276 LEU A N 1
ATOM 2143 C CA . LEU A 1 276 ? -1.271 -5.504 13.438 1 92.56 276 LEU A CA 1
ATOM 2144 C C . LEU A 1 276 ? -2.689 -4.953 13.539 1 92.56 276 LEU A C 1
ATOM 2146 O O . LEU A 1 276 ? -3.061 -4.359 14.555 1 92.56 276 LEU A O 1
ATOM 2150 N N . HIS A 1 277 ? -3.467 -5.062 12.531 1 92 277 HIS A N 1
ATOM 2151 C CA . HIS A 1 277 ? -4.828 -4.539 12.5 1 92 277 HIS A CA 1
ATOM 2152 C C . HIS A 1 277 ? -5.797 -5.48 13.203 1 92 277 HIS A C 1
ATOM 2154 O O . HIS A 1 277 ? -6.965 -5.137 13.406 1 92 277 HIS A O 1
ATOM 2160 N N . ARG A 1 278 ? -5.25 -6.617 13.555 1 88.62 278 ARG A N 1
ATOM 2161 C CA . ARG A 1 278 ? -6.082 -7.641 14.18 1 88.62 278 ARG A CA 1
ATOM 2162 C C . ARG A 1 278 ? -5.781 -7.754 15.672 1 88.62 278 ARG A C 1
ATOM 2164 O O . ARG A 1 278 ? -4.641 -7.57 16.094 1 88.62 278 ARG A O 1
ATOM 2171 N N . ASP A 1 279 ? -6.801 -8.141 16.422 1 82.94 279 ASP A N 1
ATOM 2172 C CA . ASP A 1 279 ? -6.641 -8.32 17.859 1 82.94 279 ASP A CA 1
ATOM 2173 C C . ASP A 1 279 ? -6.156 -9.734 18.172 1 82.94 279 ASP A C 1
ATOM 2175 O O . ASP A 1 279 ? -6.91 -10.555 18.703 1 82.94 279 ASP A O 1
ATOM 2179 N N . MET A 1 280 ? -5.047 -10.086 17.797 1 69.38 280 MET A N 1
ATOM 2180 C CA . MET A 1 280 ? -4.59 -11.461 17.984 1 69.38 280 MET A CA 1
ATOM 2181 C C . MET A 1 280 ? -3.715 -11.57 19.234 1 69.38 280 MET A C 1
ATOM 2183 O O . MET A 1 280 ? -3.742 -12.594 19.922 1 69.38 280 MET A O 1
ATOM 2187 N N . ALA A 1 281 ? -2.822 -10.703 19.531 1 62.66 281 ALA A N 1
ATOM 2188 C CA . ALA A 1 281 ? -1.928 -10.82 20.688 1 62.66 281 ALA A CA 1
ATOM 2189 C C . ALA A 1 281 ? -2.031 -9.594 21.578 1 62.66 281 ALA A C 1
ATOM 2191 O O . ALA A 1 281 ? -1.346 -9.5 22.609 1 62.66 281 ALA A O 1
ATOM 2192 N N . ASN A 1 282 ? -3.199 -9.211 21.828 1 63.19 282 ASN A N 1
ATOM 2193 C CA . ASN A 1 282 ? -3.406 -8.031 22.656 1 63.19 282 ASN A CA 1
ATOM 2194 C C . ASN A 1 282 ? -2.096 -7.301 22.938 1 63.19 282 ASN A C 1
ATOM 2196 O O . ASN A 1 282 ? -1.758 -7.031 24.094 1 63.19 282 ASN A O 1
ATOM 2200 N N . ASP A 1 283 ? -1.376 -6.949 22.031 1 80.31 283 ASP A N 1
ATOM 2201 C CA . ASP A 1 283 ? -0.101 -6.254 22.172 1 80.31 283 ASP A CA 1
ATOM 2202 C C . ASP A 1 283 ? -0.272 -4.746 21.969 1 80.31 283 ASP A C 1
ATOM 2204 O O . ASP A 1 283 ? -0.655 -4.297 20.891 1 80.31 283 ASP A O 1
ATOM 2208 N N . ASN A 1 284 ? 0.063 -4.035 22.953 1 87 284 ASN A N 1
ATOM 2209 C CA . ASN A 1 284 ? -0.1 -2.588 22.969 1 87 284 ASN A CA 1
ATOM 2210 C C . ASN A 1 284 ? 0.796 -1.908 21.938 1 87 284 ASN A C 1
ATOM 2212 O O . ASN A 1 284 ? 0.434 -0.869 21.391 1 87 284 ASN A O 1
ATOM 2216 N N . THR A 1 285 ? 1.879 -2.496 21.734 1 88.81 285 THR A N 1
ATOM 2217 C CA . THR A 1 285 ? 2.805 -1.93 20.766 1 88.81 285 THR A CA 1
ATOM 2218 C C . THR A 1 285 ? 2.229 -2.021 19.359 1 88.81 285 THR A C 1
ATOM 2220 O O . THR A 1 285 ? 2.34 -1.077 18.562 1 88.81 285 THR A O 1
ATOM 2223 N N . ASN A 1 286 ? 1.571 -3.148 19.062 1 91.12 286 ASN A N 1
ATOM 2224 C CA . ASN A 1 286 ? 0.932 -3.314 17.766 1 91.12 286 ASN A CA 1
ATOM 2225 C C . ASN A 1 286 ? -0.18 -2.293 17.547 1 91.12 286 ASN A C 1
ATOM 2227 O O . ASN A 1 286 ? -0.286 -1.697 16.484 1 91.12 286 ASN A O 1
ATOM 2231 N N . ALA A 1 287 ? -0.875 -2.133 18.609 1 94.69 287 ALA A N 1
ATOM 2232 C CA . ALA A 1 287 ? -1.962 -1.16 18.547 1 94.69 287 ALA A CA 1
ATOM 2233 C C . ALA A 1 287 ? -1.423 0.251 18.328 1 94.69 287 ALA A C 1
ATOM 2235 O O . ALA A 1 287 ? -1.949 1.007 17.5 1 94.69 287 ALA A O 1
ATOM 2236 N N . GLN A 1 288 ? -0.416 0.601 19.047 1 95 288 GLN A N 1
ATOM 2237 C CA . GLN A 1 288 ? 0.206 1.917 18.938 1 95 288 GLN A CA 1
ATOM 2238 C C . GLN A 1 288 ? 0.681 2.186 17.516 1 95 288 GLN A C 1
ATOM 2240 O O . GLN A 1 288 ? 0.392 3.24 16.953 1 95 288 GLN A O 1
ATOM 2245 N N . ILE A 1 289 ? 1.353 1.225 16.984 1 96.38 289 ILE A N 1
ATOM 2246 C CA . ILE A 1 289 ? 1.921 1.369 15.648 1 96.38 289 ILE A CA 1
ATOM 2247 C C . ILE A 1 289 ? 0.798 1.464 14.617 1 96.38 289 ILE A C 1
ATOM 2249 O O . ILE A 1 289 ? 0.791 2.369 13.781 1 96.38 289 ILE A O 1
ATOM 2253 N N . PHE A 1 290 ? -0.192 0.609 14.672 1 96.44 290 PHE A N 1
ATOM 2254 C CA . PHE A 1 290 ? -1.257 0.562 13.68 1 96.44 290 PHE A CA 1
ATOM 2255 C C . PHE A 1 290 ? -2.043 1.867 13.672 1 96.44 290 PHE A C 1
ATOM 2257 O O . PHE A 1 290 ? -2.285 2.441 12.602 1 96.44 290 PHE A O 1
ATOM 2264 N N . TRP A 1 291 ? -2.383 2.295 14.828 1 97.19 291 TRP A N 1
ATOM 2265 C CA . TRP A 1 291 ? -3.252 3.465 14.891 1 97.19 291 TRP A CA 1
ATOM 2266 C C . TRP A 1 291 ? -2.488 4.73 14.516 1 97.19 291 TRP A C 1
ATOM 2268 O O . TRP A 1 291 ? -3.072 5.68 13.984 1 97.19 291 TRP A O 1
ATOM 2278 N N . THR A 1 292 ? -1.197 4.777 14.766 1 97.25 292 THR A N 1
ATOM 2279 C CA . THR A 1 292 ? -0.387 5.891 14.281 1 97.25 292 THR A CA 1
ATOM 2280 C C . THR A 1 292 ? -0.368 5.918 12.758 1 97.25 292 THR A C 1
ATOM 2282 O O . THR A 1 292 ? -0.519 6.98 12.148 1 97.25 292 THR A O 1
ATOM 2285 N N . LEU A 1 293 ? -0.192 4.738 12.188 1 98 293 LEU A N 1
ATOM 2286 C CA . LEU A 1 293 ? -0.235 4.633 10.734 1 98 293 LEU A CA 1
ATOM 2287 C C . LEU A 1 293 ? -1.604 5.035 10.203 1 98 293 LEU A C 1
ATOM 2289 O O . LEU A 1 293 ? -1.698 5.742 9.195 1 98 293 LEU A O 1
ATOM 2293 N N . TYR A 1 294 ? -2.602 4.59 10.914 1 97.56 294 TYR A N 1
ATOM 2294 C CA . TYR A 1 294 ? -3.977 4.875 10.523 1 97.56 294 TYR A CA 1
ATOM 2295 C C . TYR A 1 294 ? -4.227 6.375 10.469 1 97.56 294 TYR A C 1
ATOM 2297 O O . TYR A 1 294 ? -4.766 6.887 9.484 1 97.56 294 TYR A O 1
ATOM 2305 N N . GLN A 1 295 ? -3.793 7.074 11.445 1 96.69 295 GLN A N 1
ATOM 2306 C CA . GLN A 1 295 ? -3.988 8.516 11.523 1 96.69 295 GLN A CA 1
ATOM 2307 C C . GLN A 1 295 ? -3.254 9.234 10.391 1 96.69 295 GLN A C 1
ATOM 2309 O O . GLN A 1 295 ? -3.809 10.133 9.758 1 96.69 295 GLN A O 1
ATOM 2314 N N . THR A 1 296 ? -2.105 8.844 10.18 1 96.25 296 THR A N 1
ATOM 2315 C CA . THR A 1 296 ? -1.286 9.492 9.164 1 96.25 296 THR A CA 1
ATOM 2316 C C . THR A 1 296 ? -1.844 9.219 7.77 1 96.25 296 THR A C 1
ATOM 2318 O O . THR A 1 296 ? -1.885 10.125 6.926 1 96.25 296 THR A O 1
ATOM 2321 N N . GLU A 1 297 ? -2.256 7.969 7.574 1 97.19 297 GLU A N 1
ATOM 2322 C CA . GLU A 1 297 ? -2.861 7.598 6.301 1 97.19 297 GLU A CA 1
ATOM 2323 C C . GLU A 1 297 ? -4.082 8.469 5.996 1 97.19 297 GLU A C 1
ATOM 2325 O O . GLU A 1 297 ? -4.219 8.984 4.887 1 97.19 297 GLU A O 1
ATOM 2330 N N . LEU A 1 298 ? -4.895 8.633 6.926 1 96.5 298 LEU A N 1
ATOM 2331 C CA . LEU A 1 298 ? -6.121 9.398 6.711 1 96.5 298 LEU A CA 1
ATOM 2332 C C . LEU A 1 298 ? -5.809 10.867 6.473 1 96.5 298 LEU A C 1
ATOM 2334 O O . LEU A 1 298 ? -6.469 11.523 5.664 1 96.5 298 LEU A O 1
ATOM 2338 N N . SER A 1 299 ? -4.824 11.32 7.191 1 94.31 299 SER A N 1
ATOM 2339 C CA . SER A 1 299 ? -4.414 12.703 6.969 1 94.31 299 SER A CA 1
ATOM 2340 C C . SER A 1 299 ? -3.902 12.906 5.547 1 94.31 299 SER A C 1
ATOM 2342 O O . SER A 1 299 ? -4.258 13.883 4.891 1 94.31 299 SER A O 1
ATOM 2344 N N . LEU A 1 300 ? -3.125 12.016 5.07 1 94.06 300 LEU A N 1
ATOM 2345 C CA . LEU A 1 300 ? -2.602 12.117 3.711 1 94.06 300 LEU A CA 1
ATOM 2346 C C . LEU A 1 300 ? -3.723 11.984 2.688 1 94.06 300 LEU A C 1
ATOM 2348 O O . LEU A 1 300 ? -3.756 12.719 1.699 1 94.06 300 LEU A O 1
ATOM 2352 N N . CYS A 1 301 ? -4.57 11.031 2.977 1 94.62 301 CYS A N 1
ATOM 2353 C CA . CYS A 1 301 ? -5.703 10.836 2.078 1 94.62 301 CYS A CA 1
ATOM 2354 C C . CYS A 1 301 ? -6.547 12.102 1.986 1 94.62 301 CYS A C 1
ATOM 2356 O O . CYS A 1 301 ? -6.973 12.492 0.898 1 94.62 301 CYS A O 1
ATOM 2358 N N . SER A 1 302 ? -6.77 12.703 3.082 1 93.94 302 SER A N 1
ATOM 2359 C CA . SER A 1 302 ? -7.539 13.945 3.107 1 93.94 302 SER A CA 1
ATOM 2360 C C . SER A 1 302 ? -6.832 15.047 2.324 1 93.94 302 SER A C 1
ATOM 2362 O O . SER A 1 302 ? -7.465 15.781 1.565 1 93.94 302 SER A O 1
ATOM 2364 N N . ASN A 1 303 ? -5.566 15.125 2.484 1 91 303 ASN A N 1
ATOM 2365 C CA . ASN A 1 303 ? -4.789 16.188 1.844 1 91 303 ASN A CA 1
ATOM 2366 C C . ASN A 1 303 ? -4.719 15.984 0.332 1 91 303 ASN A C 1
ATOM 2368 O O . ASN A 1 303 ? -4.777 16.953 -0.427 1 91 303 ASN A O 1
ATOM 2372 N N . PHE A 1 304 ? -4.629 14.758 -0.08 1 90.19 304 PHE A N 1
ATOM 2373 C CA . PHE A 1 304 ? -4.43 14.492 -1.499 1 90.19 304 PHE A CA 1
ATOM 2374 C C . PHE A 1 304 ? -5.758 14.188 -2.184 1 90.19 304 PHE A C 1
ATOM 2376 O O . PHE A 1 304 ? -5.84 14.172 -3.414 1 90.19 304 PHE A O 1
ATOM 2383 N N . GLY A 1 305 ? -6.781 14 -1.4 1 90.38 305 GLY A N 1
ATOM 2384 C CA . GLY A 1 305 ? -8.055 13.594 -1.975 1 90.38 305 GLY A CA 1
ATOM 2385 C C . GLY A 1 305 ? -8.031 12.18 -2.529 1 90.38 305 GLY A C 1
ATOM 2386 O O . GLY A 1 305 ? -8.648 11.906 -3.562 1 90.38 305 GLY A O 1
ATOM 2387 N N . ARG A 1 306 ? -7.238 11.359 -1.896 1 90.31 306 ARG A N 1
ATOM 2388 C CA . ARG A 1 306 ? -7.117 9.969 -2.322 1 90.31 306 ARG A CA 1
ATOM 2389 C C . ARG A 1 306 ? -7.793 9.031 -1.327 1 90.31 306 ARG A C 1
ATOM 2391 O O . ARG A 1 306 ? -8.07 9.414 -0.19 1 90.31 306 ARG A O 1
ATOM 2398 N N . GLN A 1 307 ? -8.117 7.887 -1.777 1 88.44 307 GLN A N 1
ATOM 2399 C CA . GLN A 1 307 ? -8.75 6.914 -0.895 1 88.44 307 GLN A CA 1
ATOM 2400 C C . GLN A 1 307 ? -7.711 6.16 -0.067 1 88.44 307 GLN A C 1
ATOM 2402 O O . GLN A 1 307 ? -6.598 5.918 -0.532 1 88.44 307 GLN A O 1
ATOM 2407 N N . SER A 1 308 ? -8.156 5.777 1.06 1 92.62 308 SER A N 1
ATOM 2408 C CA . SER A 1 308 ? -7.289 5.012 1.948 1 92.62 308 SER A CA 1
ATOM 2409 C C . SER A 1 308 ? -7.164 3.564 1.486 1 92.62 308 SER A C 1
ATOM 2411 O O . SER A 1 308 ? -8.109 2.998 0.939 1 92.62 308 SER A O 1
ATOM 2413 N N . THR A 1 309 ? -6.051 3.008 1.797 1 91.19 309 THR A N 1
ATOM 2414 C CA . THR A 1 309 ? -5.836 1.595 1.505 1 91.19 309 THR A CA 1
ATOM 2415 C C . THR A 1 309 ? -6.332 0.722 2.654 1 91.19 309 THR A C 1
ATOM 2417 O O . THR A 1 309 ? -6.344 -0.506 2.547 1 91.19 309 THR A O 1
ATOM 2420 N N . ILE A 1 310 ? -6.707 1.343 3.703 1 92.69 310 ILE A N 1
ATOM 2421 C CA . ILE A 1 310 ? -7.148 0.592 4.875 1 92.69 310 ILE A CA 1
ATOM 2422 C C . ILE A 1 310 ? -8.664 0.382 4.812 1 92.69 310 ILE A C 1
ATOM 2424 O O . ILE A 1 310 ? -9.422 1.344 4.684 1 92.69 310 ILE A O 1
ATOM 2428 N N . ASN A 1 311 ? -9.023 -0.829 4.867 1 87.44 311 ASN A N 1
ATOM 2429 C CA . ASN A 1 311 ? -10.438 -1.165 5.02 1 87.44 311 ASN A CA 1
ATOM 2430 C C . ASN A 1 311 ? -10.852 -1.213 6.488 1 87.44 311 ASN A C 1
ATOM 2432 O O . ASN A 1 311 ? -10.438 -2.113 7.223 1 87.44 311 ASN A O 1
ATOM 2436 N N . GLU A 1 312 ? -11.703 -0.384 6.809 1 87.69 312 GLU A N 1
ATOM 2437 C CA . GLU A 1 312 ? -12.078 -0.223 8.211 1 87.69 312 GLU A CA 1
ATOM 2438 C C . GLU A 1 312 ? -12.742 -1.483 8.75 1 87.69 312 GLU A C 1
ATOM 2440 O O . GLU A 1 312 ? -12.617 -1.798 9.938 1 87.69 312 GLU A O 1
ATOM 2445 N N . GLU A 1 313 ? -13.328 -2.225 7.934 1 81.88 313 GLU A N 1
ATOM 2446 C CA . GLU A 1 313 ? -14.062 -3.41 8.359 1 81.88 313 GLU A CA 1
ATOM 2447 C C . GLU A 1 313 ? -13.117 -4.508 8.836 1 81.88 313 GLU A C 1
ATOM 2449 O O . GLU A 1 313 ? -13.523 -5.402 9.578 1 81.88 313 GLU A O 1
ATOM 2454 N N . GLU A 1 314 ? -11.969 -4.344 8.5 1 84.19 314 GLU A N 1
ATOM 2455 C CA . GLU A 1 314 ? -11.008 -5.387 8.844 1 84.19 314 GLU A CA 1
ATOM 2456 C C . GLU A 1 314 ? -10.328 -5.098 10.18 1 84.19 314 GLU A C 1
ATOM 2458 O O . GLU A 1 314 ? -9.641 -5.957 10.734 1 84.19 314 GLU A O 1
ATOM 2463 N N . ILE A 1 315 ? -10.516 -3.918 10.68 1 91.88 315 ILE A N 1
ATOM 2464 C CA . ILE A 1 315 ? -9.805 -3.52 11.891 1 91.88 315 ILE A CA 1
ATOM 2465 C C . ILE A 1 315 ? -10.516 -4.094 13.117 1 91.88 315 ILE A C 1
ATOM 2467 O O . ILE A 1 315 ? -11.672 -3.764 13.383 1 91.88 315 ILE A O 1
ATOM 2471 N N . THR A 1 316 ? -9.844 -4.926 13.875 1 90.19 316 THR A N 1
ATOM 2472 C CA . THR A 1 316 ? -10.445 -5.477 15.086 1 90.19 316 THR A CA 1
ATOM 2473 C C . THR A 1 316 ? -9.625 -5.102 16.312 1 90.19 316 THR A C 1
ATOM 2475 O O . THR A 1 316 ? -10.07 -5.312 17.453 1 90.19 316 THR A O 1
ATOM 2478 N N . ILE A 1 317 ? -8.5 -4.551 16.062 1 93 317 ILE A N 1
ATOM 2479 C CA . ILE A 1 317 ? -7.633 -4.191 17.188 1 93 317 ILE A CA 1
ATOM 2480 C C . ILE A 1 317 ? -8.195 -2.967 17.906 1 93 317 ILE A C 1
ATOM 2482 O O . ILE A 1 317 ? -8.719 -2.051 17.266 1 93 317 ILE A O 1
ATOM 2486 N N . GLY A 1 318 ? -8.156 -2.979 19.188 1 92.81 318 GLY A N 1
ATOM 2487 C CA . GLY A 1 318 ? -8.57 -1.825 19.969 1 92.81 318 GLY A CA 1
ATOM 2488 C C . GLY A 1 318 ? -7.512 -0.74 20.047 1 92.81 318 GLY A C 1
ATOM 2489 O O . GLY A 1 318 ? -6.406 -0.911 19.531 1 92.81 318 GLY A O 1
ATOM 2490 N N . TYR A 1 319 ? -7.898 0.355 20.672 1 93.56 319 TYR A N 1
ATOM 2491 C CA . TYR A 1 319 ? -6.93 1.424 20.906 1 93.56 319 TYR A CA 1
ATOM 2492 C C . TYR A 1 319 ? -5.855 0.984 21.891 1 93.56 319 TYR A C 1
ATOM 2494 O O . TYR A 1 319 ? -6.098 0.124 22.75 1 93.56 319 TYR A O 1
ATOM 2502 N N . PRO A 1 320 ? -4.691 1.531 21.703 1 92.94 320 PRO A N 1
ATOM 2503 C CA . PRO A 1 320 ? -3.666 1.21 22.688 1 92.94 320 PRO A CA 1
ATOM 2504 C C . PRO A 1 320 ? -4.062 1.626 24.109 1 92.94 320 PRO A C 1
ATOM 2506 O O . PRO A 1 320 ? -4.645 2.695 24.297 1 92.94 320 PRO A O 1
ATOM 2509 N N . ASP A 1 321 ? -3.777 0.759 25.047 1 90.31 321 ASP A N 1
ATOM 2510 C CA . ASP A 1 321 ? -4.02 1.06 26.453 1 90.31 321 ASP A CA 1
ATOM 2511 C C . ASP A 1 321 ? -2.785 1.681 27.094 1 90.31 321 ASP A C 1
ATOM 2513 O O . ASP A 1 321 ? -1.811 0.983 27.391 1 90.31 321 ASP A O 1
ATOM 2517 N N . LEU A 1 322 ? -2.879 2.938 27.359 1 89.56 322 LEU A N 1
ATOM 2518 C CA . LEU A 1 322 ? -1.738 3.652 27.922 1 89.56 322 LEU A CA 1
ATOM 2519 C C . LEU A 1 322 ? -1.916 3.865 29.422 1 89.56 322 LEU A C 1
ATOM 2521 O O . LEU A 1 322 ? -1.126 4.57 30.047 1 89.56 322 LEU A O 1
ATOM 2525 N N . THR A 1 323 ? -2.83 3.189 29.984 1 85.12 323 THR A N 1
ATOM 2526 C CA . THR A 1 323 ? -3.176 3.43 31.391 1 85.12 323 THR A CA 1
ATOM 2527 C C . THR A 1 323 ? -1.987 3.135 32.281 1 85.12 323 THR A C 1
ATOM 2529 O O . THR A 1 323 ? -1.741 3.863 33.25 1 85.12 323 THR A O 1
ATOM 2532 N N . ASN A 1 324 ? -1.251 2.174 31.922 1 80.94 324 ASN A N 1
ATOM 2533 C CA . ASN A 1 324 ? -0.17 1.756 32.812 1 80.94 324 ASN A CA 1
ATOM 2534 C C . ASN A 1 324 ? 1.18 2.285 32.344 1 80.94 324 ASN A C 1
ATOM 2536 O O . ASN A 1 324 ? 2.223 1.917 32.875 1 80.94 324 ASN A O 1
ATOM 2540 N N . GLU A 1 325 ? 1.093 3.082 31.391 1 83 325 GLU A N 1
ATOM 2541 C CA . GLU A 1 325 ? 2.352 3.646 30.906 1 83 325 GLU A CA 1
ATOM 2542 C C . GLU A 1 325 ? 2.762 4.863 31.734 1 83 325 GLU A C 1
ATOM 2544 O O . GLU A 1 325 ? 2.244 5.961 31.531 1 83 325 GLU A O 1
ATOM 2549 N N . LEU A 1 326 ? 3.662 4.742 32.469 1 75.94 326 LEU A N 1
ATOM 2550 C CA . LEU A 1 326 ? 4.066 5.762 33.438 1 75.94 326 LEU A CA 1
ATOM 2551 C C . LEU A 1 326 ? 4.922 6.832 32.781 1 75.94 326 LEU A C 1
ATOM 2553 O O . LEU A 1 326 ? 5.02 7.957 33.281 1 75.94 326 LEU A O 1
ATOM 2557 N N . SER A 1 327 ? 5.48 6.598 31.734 1 79.62 327 SER A N 1
ATOM 2558 C CA . SER A 1 327 ? 6.406 7.516 31.078 1 79.62 327 SER A CA 1
ATOM 2559 C C . SER A 1 327 ? 5.656 8.586 30.297 1 79.62 327 SER A C 1
ATOM 2561 O O . SER A 1 327 ? 6.258 9.562 29.828 1 79.62 327 SER A O 1
ATOM 2563 N N . VAL A 1 328 ? 4.316 8.43 30.281 1 85.75 328 VAL A N 1
ATOM 2564 C CA . VAL A 1 328 ? 3.535 9.375 29.5 1 85.75 328 VAL A CA 1
ATOM 2565 C C . VAL A 1 328 ? 2.588 10.156 30.406 1 85.75 328 VAL A C 1
ATOM 2567 O O . VAL A 1 328 ? 2.037 9.594 31.359 1 85.75 328 VAL A O 1
ATOM 2570 N N . SER A 1 329 ? 2.475 11.438 30.203 1 88.38 329 SER A N 1
ATOM 2571 C CA . SER A 1 329 ? 1.633 12.305 31.031 1 88.38 329 SER A CA 1
ATOM 2572 C C . SER A 1 329 ? 0.153 12.023 30.797 1 88.38 329 SER A C 1
ATOM 2574 O O . SER A 1 329 ? -0.229 11.523 29.734 1 88.38 329 SER A O 1
ATOM 2576 N N . ASP A 1 330 ? -0.627 12.344 31.734 1 89.81 330 ASP A N 1
ATOM 2577 C CA . ASP A 1 330 ? -2.07 12.156 31.609 1 89.81 330 ASP A CA 1
ATOM 2578 C C . ASP A 1 330 ? -2.646 13.055 30.516 1 89.81 330 ASP A C 1
ATOM 2580 O O . ASP A 1 330 ? -3.598 12.68 29.828 1 89.81 330 ASP A O 1
ATOM 2584 N N . GLY A 1 331 ? -2.057 14.234 30.438 1 89.69 331 GLY A N 1
ATOM 2585 C CA . GLY A 1 331 ? -2.48 15.125 29.375 1 89.69 331 GLY A CA 1
ATOM 2586 C C . GLY A 1 331 ? -2.287 14.539 27.984 1 89.69 331 GLY A C 1
ATOM 2587 O O . GLY A 1 331 ? -3.154 14.68 27.125 1 89.69 331 GLY A O 1
ATOM 2588 N N . PHE A 1 332 ? -1.248 13.875 27.875 1 93.25 332 PHE A N 1
ATOM 2589 C CA . PHE A 1 332 ? -0.974 13.242 26.578 1 93.25 332 PHE A CA 1
ATOM 2590 C C . PHE A 1 332 ? -1.915 12.07 26.344 1 93.25 332 PHE A C 1
ATOM 2592 O O . PHE A 1 332 ? -2.41 11.875 25.234 1 93.25 332 PHE A O 1
ATOM 2599 N N . LYS A 1 333 ? -2.084 11.25 27.406 1 93.94 333 LYS A N 1
ATOM 2600 C CA . LYS A 1 333 ? -2.959 10.086 27.266 1 93.94 333 LYS A CA 1
ATOM 2601 C C . LYS A 1 333 ? -4.336 10.5 26.75 1 93.94 333 LYS A C 1
ATOM 2603 O O . LYS A 1 333 ? -4.879 9.867 25.844 1 93.94 333 LYS A O 1
ATOM 2608 N N . GLN A 1 334 ? -4.812 11.539 27.297 1 92.5 334 GLN A N 1
ATOM 2609 C CA . GLN A 1 334 ? -6.121 12.039 26.891 1 92.5 334 GLN A CA 1
ATOM 2610 C C . GLN A 1 334 ? -6.078 12.586 25.469 1 92.5 334 GLN A C 1
ATOM 2612 O O . GLN A 1 334 ? -6.984 12.328 24.672 1 92.5 334 GLN A O 1
ATOM 2617 N N . TYR A 1 335 ? -5.078 13.391 25.219 1 94.19 335 TYR A N 1
ATOM 2618 C CA . TYR A 1 335 ? -4.898 13.938 23.875 1 94.19 335 TYR A CA 1
ATOM 2619 C C . TYR A 1 335 ? -4.844 12.836 22.828 1 94.19 335 TYR A C 1
ATOM 2621 O O . TYR A 1 335 ? -5.57 12.875 21.828 1 94.19 335 TYR A O 1
ATOM 2629 N N . TYR A 1 336 ? -4.043 11.875 23.141 1 94.94 336 TYR A N 1
ATOM 2630 C CA . TYR A 1 336 ? -3.791 10.797 22.188 1 94.94 336 TYR A CA 1
ATOM 2631 C C . TYR A 1 336 ? -5.066 10.008 21.906 1 94.94 336 TYR A C 1
ATOM 2633 O O . TYR A 1 336 ? -5.422 9.789 20.75 1 94.94 336 TYR A O 1
ATOM 2641 N N . LEU A 1 337 ? -5.742 9.602 22.891 1 95.12 337 LEU A N 1
ATOM 2642 C CA . LEU A 1 337 ? -6.984 8.852 22.719 1 95.12 337 LEU A CA 1
ATOM 2643 C C . LEU A 1 337 ? -8.016 9.68 21.953 1 95.12 337 LEU A C 1
ATOM 2645 O O . LEU A 1 337 ? -8.742 9.156 21.109 1 95.12 337 LEU A O 1
ATOM 2649 N N . SER A 1 338 ? -8.102 10.953 22.266 1 96.5 338 SER A N 1
ATOM 2650 C CA . SER A 1 338 ? -9.031 11.852 21.594 1 96.5 338 SER A CA 1
ATOM 2651 C C . SER A 1 338 ? -8.727 11.953 20.109 1 96.5 338 SER A C 1
ATOM 2653 O O . SER A 1 338 ? -9.641 11.945 19.281 1 96.5 338 SER A O 1
ATOM 2655 N N . THR A 1 339 ? -7.484 12.055 19.828 1 96.25 339 THR A N 1
ATOM 2656 C CA . THR A 1 339 ? -7.109 12.172 18.422 1 96.25 339 THR A CA 1
ATOM 2657 C C . THR A 1 339 ? -7.43 10.891 17.656 1 96.25 339 THR A C 1
ATOM 2659 O O . THR A 1 339 ? -7.762 10.93 16.469 1 96.25 339 THR A O 1
ATOM 2662 N N . LEU A 1 340 ? -7.312 9.773 18.312 1 96.31 340 LEU A N 1
ATOM 2663 C CA . LEU A 1 340 ? -7.672 8.508 17.688 1 96.31 340 LEU A CA 1
ATOM 2664 C C . LEU A 1 340 ? -9.156 8.469 17.359 1 96.31 340 LEU A C 1
ATOM 2666 O O . LEU A 1 340 ? -9.547 8.062 16.266 1 96.31 340 LEU A O 1
ATOM 2670 N N . LYS A 1 341 ? -9.93 8.914 18.234 1 95.62 341 LYS A N 1
ATOM 2671 C CA . LYS A 1 341 ? -11.367 8.984 18 1 95.62 341 LYS A CA 1
ATOM 2672 C C . LYS A 1 341 ? -11.695 9.93 16.844 1 95.62 341 LYS A C 1
ATOM 2674 O O . LYS A 1 341 ? -12.531 9.625 16 1 95.62 341 LYS A O 1
ATOM 2679 N N . LEU A 1 342 ? -11.062 11.016 16.859 1 96.38 342 LEU A N 1
ATOM 2680 C CA . LEU A 1 342 ? -11.258 11.984 15.797 1 96.38 342 LEU A CA 1
ATOM 2681 C C . LEU A 1 342 ? -10.812 11.422 14.453 1 96.38 342 LEU A C 1
ATOM 2683 O O . LEU A 1 342 ? -11.445 11.68 13.422 1 96.38 342 LEU A O 1
ATOM 2687 N N . SER A 1 343 ? -9.742 10.688 14.477 1 95 343 SER A N 1
ATOM 2688 C CA . SER A 1 343 ? -9.242 10.125 13.227 1 95 343 SER A CA 1
ATOM 2689 C C . SER A 1 343 ? -10.242 9.148 12.625 1 95 343 SER A C 1
ATOM 2691 O O . SER A 1 343 ? -10.375 9.07 11.398 1 95 343 SER A O 1
ATOM 2693 N N . ARG A 1 344 ? -10.867 8.383 13.367 1 93.94 344 ARG A N 1
ATOM 2694 C CA . ARG A 1 344 ? -11.914 7.5 12.859 1 93.94 344 ARG A CA 1
ATOM 2695 C C . ARG A 1 344 ? -13.047 8.305 12.227 1 93.94 344 ARG A C 1
ATOM 2697 O O . ARG A 1 344 ? -13.648 7.863 11.242 1 93.94 344 ARG A O 1
ATOM 2704 N N . PHE A 1 345 ? -13.273 9.414 12.82 1 95.19 345 PHE A N 1
ATOM 2705 C CA . PHE A 1 345 ? -14.297 10.281 12.25 1 95.19 345 PHE A CA 1
ATOM 2706 C C . PHE A 1 345 ? -13.836 10.867 10.93 1 95.19 345 PHE A C 1
ATOM 2708 O O . PHE A 1 345 ? -14.641 11.062 10.008 1 95.19 345 PHE A O 1
ATOM 2715 N N . LEU A 1 346 ? -12.609 11.219 10.859 1 96.31 346 LEU A N 1
ATOM 2716 C CA . LEU A 1 346 ? -12.062 11.75 9.617 1 96.31 346 LEU A CA 1
ATOM 2717 C C . LEU A 1 346 ? -12.328 10.797 8.453 1 96.31 346 LEU A C 1
ATOM 2719 O O . LEU A 1 346 ? -12.57 11.242 7.328 1 96.31 346 LEU A O 1
ATOM 2723 N N . SER A 1 347 ? -12.234 9.516 8.727 1 94.5 347 SER A N 1
ATOM 2724 C CA . SER A 1 347 ? -12.516 8.523 7.695 1 94.5 347 SER A CA 1
ATOM 2725 C C . SER A 1 347 ? -13.914 8.703 7.117 1 94.5 347 SER A C 1
ATOM 2727 O O . SER A 1 347 ? -14.117 8.586 5.906 1 94.5 347 SER A O 1
ATOM 2729 N N . LYS A 1 348 ? -14.82 9.047 7.922 1 93.56 348 LYS A N 1
ATOM 2730 C CA . LYS A 1 348 ? -16.188 9.305 7.477 1 93.56 348 LYS A CA 1
ATOM 2731 C C . LYS A 1 348 ? -16.266 10.57 6.625 1 93.56 348 LYS A C 1
ATOM 2733 O O . LYS A 1 348 ? -16.969 10.602 5.613 1 93.56 348 LYS A O 1
ATOM 2738 N N . ILE A 1 349 ? -15.547 11.516 7.062 1 94.62 349 ILE A N 1
ATOM 2739 C CA . ILE A 1 349 ? -15.539 12.781 6.332 1 94.62 349 ILE A CA 1
ATOM 2740 C C . ILE A 1 349 ? -14.969 12.57 4.934 1 94.62 349 ILE A C 1
ATOM 2742 O O . ILE A 1 349 ? -15.523 13.07 3.949 1 94.62 349 ILE A O 1
ATOM 2746 N N . ILE A 1 350 ? -13.922 11.875 4.875 1 93.06 350 ILE A N 1
ATOM 2747 C CA . ILE A 1 350 ? -13.258 11.625 3.598 1 93.06 350 ILE A CA 1
ATOM 2748 C C . ILE A 1 350 ? -14.211 10.906 2.648 1 93.06 350 ILE A C 1
ATOM 2750 O O . ILE A 1 350 ? -14.305 11.258 1.469 1 93.06 350 ILE A O 1
ATOM 2754 N N . LYS A 1 351 ? -14.914 9.953 3.156 1 87.69 351 LYS A N 1
ATOM 2755 C CA . LYS A 1 351 ? -15.883 9.219 2.346 1 87.69 351 LYS A CA 1
ATOM 2756 C C . LYS A 1 351 ? -17.016 10.125 1.87 1 87.69 351 LYS A C 1
ATOM 2758 O O . LYS A 1 351 ? -17.422 10.07 0.707 1 87.69 351 LYS A O 1
ATOM 2763 N N . GLU A 1 352 ? -17.438 10.93 2.699 1 85.12 352 GLU A N 1
ATOM 2764 C CA . GLU A 1 352 ? -18.531 11.844 2.379 1 85.12 352 GLU A CA 1
ATOM 2765 C C . GLU A 1 352 ? -18.094 12.867 1.336 1 85.12 352 GLU A C 1
ATOM 2767 O O . GLU A 1 352 ? -18.859 13.195 0.428 1 85.12 352 GLU A O 1
ATOM 2772 N N . ARG A 1 353 ? -17.016 13.383 1.504 1 85.5 353 ARG A N 1
ATOM 2773 C CA . ARG A 1 353 ? -16.516 14.398 0.586 1 85.5 353 ARG A CA 1
ATOM 2774 C C . ARG A 1 353 ? -16.344 13.836 -0.822 1 85.5 353 ARG A C 1
ATOM 2776 O O . ARG A 1 353 ? -16.594 14.539 -1.808 1 85.5 353 ARG A O 1
ATOM 2783 N N . ARG A 1 354 ? -16.047 12.672 -0.859 1 77.62 354 ARG A N 1
ATOM 2784 C CA . ARG A 1 354 ? -15.883 12.039 -2.164 1 77.62 354 ARG A CA 1
ATOM 2785 C C . ARG A 1 354 ? -17.219 11.883 -2.869 1 77.62 354 ARG A C 1
ATOM 2787 O O . ARG A 1 354 ? -17.328 12.133 -4.07 1 77.62 354 ARG A O 1
ATOM 2794 N N . VAL A 1 355 ? -18.156 11.484 -2.158 1 72.38 355 VAL A N 1
ATOM 2795 C CA . VAL A 1 355 ? -19.5 11.297 -2.713 1 72.38 355 VAL A CA 1
ATOM 2796 C C . VAL A 1 355 ? -20.094 12.648 -3.094 1 72.38 355 VAL A C 1
ATOM 2798 O O . VAL A 1 355 ? -20.672 12.797 -4.168 1 72.38 355 VAL A O 1
ATOM 2801 N N . ALA A 1 356 ? -19.875 13.602 -2.258 1 70.75 356 ALA A N 1
ATOM 2802 C CA . ALA A 1 356 ? -20.438 14.93 -2.469 1 70.75 356 ALA A CA 1
ATOM 2803 C C . ALA A 1 356 ? -19.828 15.594 -3.699 1 70.75 356 ALA A C 1
ATOM 2805 O O . ALA A 1 356 ? -20.531 16.281 -4.449 1 70.75 356 ALA A O 1
ATOM 2806 N N . THR A 1 357 ? -18.672 15.367 -3.844 1 66.12 357 THR A N 1
ATOM 2807 C CA . THR A 1 357 ? -18 16 -4.969 1 66.12 357 THR A CA 1
ATOM 2808 C C . THR A 1 357 ? -18.359 15.312 -6.281 1 66.12 357 THR A C 1
ATOM 2810 O O . THR A 1 357 ? -18.438 15.953 -7.328 1 66.12 357 THR A O 1
ATOM 2813 N N . ALA A 1 358 ? -18.547 14.055 -6.082 1 62.91 358 ALA A N 1
ATOM 2814 C CA . ALA A 1 358 ? -18.906 13.289 -7.273 1 62.91 358 ALA A CA 1
ATOM 2815 C C . ALA A 1 358 ? -20.359 13.539 -7.66 1 62.91 358 ALA A C 1
ATOM 2817 O O . ALA A 1 358 ? -20.719 13.492 -8.844 1 62.91 358 ALA A O 1
ATOM 2818 N N . GLN A 1 359 ? -21 13.844 -6.562 1 69.38 359 GLN A N 1
ATOM 2819 C CA . GLN A 1 359 ? -22.406 14.109 -6.789 1 69.38 359 GLN A CA 1
ATOM 2820 C C . GLN A 1 359 ? -22.719 15.594 -6.629 1 69.38 359 GLN A C 1
ATOM 2822 O O . GLN A 1 359 ? -21.828 16.391 -6.379 1 69.38 359 GLN A O 1
ATOM 2827 N N . GLN A 1 360 ? -23.891 16.047 -6.832 1 70.88 360 GLN A N 1
ATOM 2828 C CA . GLN A 1 360 ? -24.312 17.422 -6.57 1 70.88 360 GLN A CA 1
ATOM 2829 C C . GLN A 1 360 ? -24.375 17.703 -5.07 1 70.88 360 GLN A C 1
ATOM 2831 O O . GLN A 1 360 ? -25.234 17.141 -4.367 1 70.88 360 GLN A O 1
ATOM 2836 N N . PRO A 1 361 ? -23.359 18.484 -4.59 1 74.31 361 PRO A N 1
ATOM 2837 C CA . PRO A 1 361 ? -23.266 18.719 -3.148 1 74.31 361 PRO A CA 1
ATOM 2838 C C . PRO A 1 361 ? -24.594 19.188 -2.543 1 74.31 361 PRO A C 1
ATOM 2840 O O . PRO A 1 361 ? -24.891 18.875 -1.389 1 74.31 361 PRO A O 1
ATOM 2843 N N . LEU A 1 362 ? -25.422 19.859 -3.348 1 81.06 362 LEU A N 1
ATOM 2844 C CA . LEU A 1 362 ? -26.641 20.422 -2.787 1 81.06 362 LEU A CA 1
ATOM 2845 C C . LEU A 1 362 ? -27.797 19.438 -2.877 1 81.06 362 LEU A C 1
ATOM 2847 O O . LEU A 1 362 ? -28.953 19.797 -2.633 1 81.06 362 LEU A O 1
ATOM 2851 N N . SER A 1 363 ? -27.422 18.234 -3.111 1 83.88 363 SER A N 1
ATOM 2852 C CA . SER A 1 363 ? -28.469 17.219 -3.061 1 83.88 363 SER A CA 1
ATOM 2853 C C . SER A 1 363 ? -28.984 17.031 -1.638 1 83.88 363 SER A C 1
ATOM 2855 O O . SER A 1 363 ? -28.234 17.203 -0.673 1 83.88 363 SER A O 1
ATOM 2857 N N . LEU A 1 364 ? -30.188 16.688 -1.494 1 83.81 364 LEU A N 1
ATOM 2858 C CA . LEU A 1 364 ? -30.797 16.5 -0.183 1 83.81 364 LEU A CA 1
ATOM 2859 C C . LEU A 1 364 ? -30.078 15.406 0.604 1 83.81 364 LEU A C 1
ATOM 2861 O O . LEU A 1 364 ? -29.891 15.523 1.817 1 83.81 364 LEU A O 1
ATOM 2865 N N . ILE A 1 365 ? -29.703 14.414 -0.097 1 85 365 ILE A N 1
ATOM 2866 C CA . ILE A 1 365 ? -29.031 13.289 0.552 1 85 365 ILE A CA 1
ATOM 2867 C C . ILE A 1 365 ? -27.688 13.758 1.125 1 85 365 ILE A C 1
ATOM 2869 O O . ILE A 1 365 ? -27.328 13.383 2.242 1 85 365 ILE A O 1
ATOM 2873 N N . ASN A 1 366 ? -27.047 14.57 0.406 1 87.25 366 ASN A N 1
ATOM 2874 C CA . ASN A 1 366 ? -25.734 15.062 0.859 1 87.25 366 ASN A CA 1
ATOM 2875 C C . ASN A 1 366 ? -25.891 16.031 2.035 1 87.25 366 ASN A C 1
ATOM 2877 O O . ASN A 1 366 ? -25.078 16.016 2.959 1 87.25 366 ASN A O 1
ATOM 2881 N N . ILE A 1 367 ? -26.828 16.812 1.979 1 89.88 367 ILE A N 1
ATOM 2882 C CA . ILE A 1 367 ? -27.078 17.766 3.057 1 89.88 367 ILE A CA 1
ATOM 2883 C C . ILE A 1 367 ? -27.438 17.016 4.336 1 89.88 367 ILE A C 1
ATOM 2885 O O . ILE A 1 367 ? -26.906 17.312 5.406 1 89.88 367 ILE A O 1
ATOM 2889 N N . GLU A 1 368 ? -28.266 16.016 4.152 1 90.5 368 GLU A N 1
ATOM 2890 C CA . GLU A 1 368 ? -28.672 15.219 5.312 1 90.5 368 GLU A CA 1
ATOM 2891 C C . GLU A 1 368 ? -27.469 14.492 5.922 1 90.5 368 GLU A C 1
ATOM 2893 O O . GLU A 1 368 ? -27.328 14.43 7.145 1 90.5 368 GLU A O 1
ATOM 2898 N N . ARG A 1 369 ? -26.734 13.953 5.113 1 90.75 369 ARG A N 1
ATOM 2899 C CA . ARG A 1 369 ? -25.562 13.227 5.582 1 90.75 369 ARG A CA 1
ATOM 2900 C C . ARG A 1 369 ? -24.578 14.164 6.277 1 90.75 369 ARG A C 1
ATOM 2902 O O . ARG A 1 369 ? -24 13.812 7.305 1 90.75 369 ARG A O 1
ATOM 2909 N N . THR A 1 370 ? -24.391 15.312 5.719 1 92.12 370 THR A N 1
ATOM 2910 C CA . THR A 1 370 ? -23.484 16.297 6.305 1 92.12 370 THR A CA 1
ATOM 2911 C C . THR A 1 370 ? -23.984 16.75 7.672 1 92.12 370 THR A C 1
ATOM 2913 O O . THR A 1 370 ? -23.203 16.859 8.617 1 92.12 370 THR A O 1
ATOM 2916 N N . LEU A 1 371 ? -25.234 16.969 7.742 1 93.19 371 LEU A N 1
ATOM 2917 C CA . LEU A 1 371 ? -25.828 17.406 9.008 1 93.19 371 LEU A CA 1
ATOM 2918 C C . LEU A 1 371 ? -25.719 16.297 10.055 1 93.19 371 LEU A C 1
ATOM 2920 O O . LEU A 1 371 ? -25.5 16.562 11.234 1 93.19 371 LEU A O 1
ATOM 2924 N N . ALA A 1 372 ? -25.906 15.102 9.547 1 94.19 372 ALA A N 1
ATOM 2925 C CA . ALA A 1 372 ? -25.75 13.961 10.461 1 94.19 372 ALA A CA 1
ATOM 2926 C C . ALA A 1 372 ? -24.328 13.859 10.984 1 94.19 372 ALA A C 1
ATOM 2928 O O . ALA A 1 372 ? -24.109 13.625 12.172 1 94.19 372 ALA A O 1
ATOM 2929 N N . LEU A 1 373 ? -23.391 14.016 10.164 1 95.38 373 LEU A N 1
ATOM 2930 C CA . LEU A 1 373 ? -21.984 13.953 10.562 1 95.38 373 LEU A CA 1
ATOM 2931 C C . LEU A 1 373 ? -21.625 15.117 11.477 1 95.38 373 LEU A C 1
ATOM 2933 O O . LEU A 1 373 ? -20.828 14.953 12.406 1 95.38 373 LEU A O 1
ATOM 2937 N N . LYS A 1 374 ? -22.172 16.203 11.203 1 94.62 374 LYS A N 1
ATOM 2938 C CA . LYS A 1 374 ? -21.969 17.359 12.07 1 94.62 374 LYS A CA 1
ATOM 2939 C C . LYS A 1 374 ? -22.438 17.078 13.492 1 94.62 374 LYS A C 1
ATOM 2941 O O . LYS A 1 374 ? -21.75 17.391 14.461 1 94.62 374 LYS A O 1
ATOM 2946 N N . THR A 1 375 ? -23.562 16.516 13.531 1 95.31 375 THR A N 1
ATOM 2947 C CA . THR A 1 375 ? -24.109 16.188 14.836 1 95.31 375 THR A CA 1
ATOM 2948 C C . THR A 1 375 ? -23.219 15.211 15.578 1 95.31 375 THR A C 1
ATOM 2950 O O . THR A 1 375 ? -22.984 15.359 16.781 1 95.31 375 THR A O 1
ATOM 2953 N N . GLN A 1 376 ? -22.75 14.305 14.852 1 95.62 376 GLN A N 1
ATOM 2954 C CA . GLN A 1 376 ? -21.859 13.32 15.445 1 95.62 376 GLN A CA 1
ATOM 2955 C C . GLN A 1 376 ? -20.547 13.969 15.891 1 95.62 376 GLN A C 1
ATOM 2957 O O . GLN A 1 376 ? -20.016 13.625 16.953 1 95.62 376 GLN A O 1
ATOM 2962 N N . LEU A 1 377 ? -20.016 14.828 15.102 1 95.81 377 LEU A N 1
ATOM 2963 C CA . LEU A 1 377 ? -18.781 15.516 15.438 1 95.81 377 LEU A CA 1
ATOM 2964 C C . LEU A 1 377 ? -18.969 16.406 16.656 1 95.81 377 LEU A C 1
ATOM 2966 O O . LEU A 1 377 ? -18.078 16.516 17.5 1 95.81 377 LEU A O 1
ATOM 2970 N N . ASN A 1 378 ? -20.109 17.016 16.734 1 93.88 378 ASN A N 1
ATOM 2971 C CA . ASN A 1 378 ? -20.422 17.844 17.906 1 93.88 378 ASN A CA 1
ATOM 2972 C C . ASN A 1 378 ? -20.5 17 19.172 1 93.88 378 ASN A C 1
ATOM 2974 O O . ASN A 1 378 ? -20.094 17.438 20.25 1 93.88 378 ASN A O 1
ATOM 2978 N N . LYS A 1 379 ? -21.078 15.867 18.969 1 94.69 379 LYS A N 1
ATOM 2979 C CA . LYS A 1 379 ? -21.109 14.953 20.109 1 94.69 379 LYS A CA 1
ATOM 2980 C C . LYS A 1 379 ? -19.703 14.594 20.578 1 94.69 379 LYS A C 1
ATOM 2982 O O . LYS A 1 379 ? -19.438 14.547 21.781 1 94.69 379 LYS A O 1
ATOM 2987 N N . LEU A 1 380 ? -18.922 14.383 19.656 1 95.06 380 LEU A N 1
ATOM 2988 C CA . LEU A 1 380 ? -17.531 14.047 19.969 1 95.06 380 LEU A CA 1
ATOM 2989 C C . LEU A 1 380 ? -16.828 15.219 20.641 1 95.06 380 LEU A C 1
ATOM 2991 O O . LEU A 1 380 ? -15.961 15.008 21.5 1 95.06 380 LEU A O 1
ATOM 2995 N N . TYR A 1 381 ? -17.141 16.422 20.266 1 94.19 381 TYR A N 1
ATOM 2996 C CA . TYR A 1 381 ? -16.594 17.625 20.875 1 94.19 381 TYR A CA 1
ATOM 2997 C C . TYR A 1 381 ? -16.781 17.609 22.391 1 94.19 381 TYR A C 1
ATOM 2999 O O . TYR A 1 381 ? -15.836 17.891 23.141 1 94.19 381 TYR A O 1
ATOM 3007 N N . TYR A 1 382 ? -17.859 17.188 22.766 1 92.75 382 TYR A N 1
ATOM 3008 C CA . TYR A 1 382 ? -18.188 17.172 24.188 1 92.75 382 TYR A CA 1
ATOM 3009 C C . TYR A 1 382 ? -17.594 15.938 24.875 1 92.75 382 TYR A C 1
ATOM 3011 O O . TYR A 1 382 ? -17.109 16.031 26 1 92.75 382 TYR A O 1
ATOM 3019 N N . GLU A 1 383 ? -17.625 14.875 24.188 1 93.62 383 GLU A N 1
ATOM 3020 C CA . GLU A 1 383 ? -17.094 13.641 24.75 1 93.62 383 GLU A CA 1
ATOM 3021 C C . GLU A 1 383 ? -15.594 13.766 25.047 1 93.62 383 GLU A C 1
ATOM 3023 O O . GLU A 1 383 ? -15.117 13.25 26.047 1 93.62 383 GLU A O 1
ATOM 3028 N N . ILE A 1 384 ? -14.906 14.477 24.141 1 93.88 384 ILE A N 1
ATOM 3029 C CA . ILE A 1 384 ? -13.461 14.555 24.281 1 93.88 384 ILE A CA 1
ATOM 3030 C C . ILE A 1 384 ? -13.086 15.812 25.062 1 93.88 384 ILE A C 1
ATOM 3032 O O . ILE A 1 384 ? -11.906 16.047 25.328 1 93.88 384 ILE A O 1
ATOM 3036 N N . ASN A 1 385 ? -14.031 16.547 25.453 1 90.75 385 ASN A N 1
ATOM 3037 C CA . ASN A 1 385 ? -13.859 17.734 26.281 1 90.75 385 ASN A CA 1
ATOM 3038 C C . ASN A 1 385 ? -12.867 18.719 25.656 1 90.75 385 ASN A C 1
ATOM 3040 O O . ASN A 1 385 ? -11.875 19.094 26.281 1 90.75 385 ASN A O 1
ATOM 3044 N N . ILE A 1 386 ? -13.109 19.172 24.484 1 92.38 386 ILE A N 1
ATOM 3045 C CA . ILE A 1 386 ? -12.289 20.172 23.812 1 92.38 386 ILE A CA 1
ATOM 3046 C C . ILE A 1 386 ? -12.422 21.5 24.562 1 92.38 386 ILE A C 1
ATOM 3048 O O . ILE A 1 386 ? -13.531 21.984 24.812 1 92.38 386 ILE A O 1
ATOM 3052 N N . LYS A 1 387 ? -11.352 22.094 24.812 1 90.38 387 LYS A N 1
ATOM 3053 C CA . LYS A 1 387 ? -11.336 23.344 25.578 1 90.38 387 LYS A CA 1
ATOM 3054 C C . LYS A 1 387 ? -11.547 24.547 24.656 1 90.38 387 LYS A C 1
ATOM 3056 O O . LYS A 1 387 ? -11.016 24.578 23.547 1 90.38 387 LYS A O 1
ATOM 3061 N N . PRO A 1 388 ? -12.328 25.453 25.172 1 88.5 388 PRO A N 1
ATOM 3062 C CA . PRO A 1 388 ? -12.422 26.703 24.422 1 88.5 388 PRO A CA 1
ATOM 3063 C C . PRO A 1 388 ? -11.094 27.453 24.391 1 88.5 388 PRO A C 1
ATOM 3065 O O . PRO A 1 388 ? -10.188 27.156 25.156 1 88.5 388 PRO A O 1
ATOM 3068 N N . MET A 1 389 ? -11.023 28.391 23.547 1 87.12 389 MET A N 1
ATOM 3069 C CA . MET A 1 389 ? -9.789 29.125 23.281 1 87.12 389 MET A CA 1
ATOM 3070 C C . MET A 1 389 ? -9.242 29.75 24.562 1 87.12 389 MET A C 1
ATOM 3072 O O . MET A 1 389 ? -8.039 29.719 24.812 1 87.12 389 MET A O 1
ATOM 3076 N N . SER A 1 390 ? -10.133 30.234 25.422 1 83.94 390 SER A N 1
ATOM 3077 C CA . SER A 1 390 ? -9.75 30.938 26.641 1 83.94 390 SER A CA 1
ATOM 3078 C C . SER A 1 390 ? -9.18 29.969 27.688 1 83.94 390 SER A C 1
ATOM 3080 O O . SER A 1 390 ? -8.5 30.406 28.625 1 83.94 390 SER A O 1
ATOM 3082 N N . GLN A 1 391 ? -9.312 28.766 27.469 1 88.62 391 GLN A N 1
ATOM 3083 C CA . GLN A 1 391 ? -8.906 27.797 28.484 1 88.62 391 GLN A CA 1
ATOM 3084 C C . GLN A 1 391 ? -7.762 26.922 27.984 1 88.62 391 GLN A C 1
ATOM 3086 O O . GLN A 1 391 ? -7.402 25.938 28.625 1 88.62 391 GLN A O 1
ATOM 3091 N N . ILE A 1 392 ? -7.289 27.203 26.875 1 88.56 392 ILE A N 1
ATOM 3092 C CA . ILE A 1 392 ? -6.152 26.453 26.328 1 88.56 392 ILE A CA 1
ATOM 3093 C C . ILE A 1 392 ? -4.902 26.766 27.156 1 88.56 392 ILE A C 1
ATOM 3095 O O . ILE A 1 392 ? -4.484 27.922 27.25 1 88.56 392 ILE A O 1
ATOM 3099 N N . VAL A 1 393 ? -4.352 25.672 27.766 1 83.69 393 VAL A N 1
ATOM 3100 C CA . VAL A 1 393 ? -3.199 25.875 28.641 1 83.69 393 VAL A CA 1
ATOM 3101 C C . VAL A 1 393 ? -2.025 25.031 28.141 1 83.69 393 VAL A C 1
ATOM 3103 O O . VAL A 1 393 ? -0.864 25.375 28.391 1 83.69 393 VAL A O 1
ATOM 3106 N N . THR A 1 394 ? -2.326 23.969 27.516 1 85.5 394 THR A N 1
ATOM 3107 C CA . THR A 1 394 ? -1.266 23.062 27.078 1 85.5 394 THR A CA 1
ATOM 3108 C C . THR A 1 394 ? -1.244 22.953 25.547 1 85.5 394 THR A C 1
ATOM 3110 O O . THR A 1 394 ? -2.217 23.312 24.891 1 85.5 394 THR A O 1
ATOM 3113 N N . VAL A 1 395 ? -0.154 22.453 25.062 1 86.56 395 VAL A N 1
ATOM 3114 C CA . VAL A 1 395 ? -0.02 22.234 23.625 1 86.56 395 VAL A CA 1
ATOM 3115 C C . VAL A 1 395 ? -1.039 21.203 23.156 1 86.56 395 VAL A C 1
ATOM 3117 O O . VAL A 1 395 ? -1.543 21.281 22.047 1 86.56 395 VAL A O 1
ATOM 3120 N N . TYR A 1 396 ? -1.4 20.266 24.047 1 89.94 396 TYR A N 1
ATOM 3121 C CA . TYR A 1 396 ? -2.354 19.203 23.703 1 89.94 396 TYR A CA 1
ATOM 3122 C C . TYR A 1 396 ? -3.754 19.781 23.516 1 89.94 396 TYR A C 1
ATOM 3124 O O . TYR A 1 396 ? -4.488 19.359 22.625 1 89.94 396 TYR A O 1
ATOM 3132 N N . ASP A 1 397 ? -4.059 20.828 24.344 1 90.56 397 ASP A N 1
ATOM 3133 C CA . ASP A 1 397 ? -5.344 21.5 24.188 1 90.56 397 ASP A CA 1
ATOM 3134 C C . ASP A 1 397 ? -5.426 22.234 22.859 1 90.56 397 ASP A C 1
ATOM 3136 O O . ASP A 1 397 ? -6.453 22.203 22.188 1 90.56 397 ASP A O 1
ATOM 3140 N N . PHE A 1 398 ? -4.371 22.891 22.594 1 90.12 398 PHE A N 1
ATOM 3141 C CA . PHE A 1 398 ? -4.289 23.656 21.359 1 90.12 398 PHE A CA 1
ATOM 3142 C C . PHE A 1 398 ? -4.465 22.75 20.141 1 90.12 398 PHE A C 1
ATOM 3144 O O . PHE A 1 398 ? -5.309 23.016 19.281 1 90.12 398 PHE A O 1
ATOM 3151 N N . LYS A 1 399 ? -3.707 21.688 20.141 1 91.5 399 LYS A N 1
ATOM 3152 C CA . LYS A 1 399 ? -3.713 20.781 19.016 1 91.5 399 LYS A CA 1
ATOM 3153 C C . LYS A 1 399 ? -5.078 20.125 18.844 1 91.5 399 LYS A C 1
ATOM 3155 O O . LYS A 1 399 ? -5.535 19.906 17.719 1 91.5 399 LYS A O 1
ATOM 3160 N N . LEU A 1 400 ? -5.664 19.734 19.891 1 93.38 400 LEU A N 1
ATOM 3161 C CA . LEU A 1 400 ? -6.973 19.094 19.828 1 93.38 400 LEU A CA 1
ATOM 3162 C C . LEU A 1 400 ? -8.031 20.062 19.312 1 93.38 400 LEU A C 1
ATOM 3164 O O . LEU A 1 400 ? -8.891 19.672 18.516 1 93.38 400 LEU A O 1
ATOM 3168 N N . SER A 1 401 ? -7.938 21.25 19.734 1 93.5 401 SER A N 1
ATOM 3169 C CA . SER A 1 401 ? -8.898 22.266 19.312 1 93.5 401 SER A CA 1
ATOM 3170 C C . SER A 1 401 ? -8.805 22.516 17.812 1 93.5 401 SER A C 1
ATOM 3172 O O . SER A 1 401 ? -9.812 22.469 17.094 1 93.5 401 SER A O 1
ATOM 3174 N N . ILE A 1 402 ? -7.609 22.766 17.359 1 94.19 402 ILE A N 1
ATOM 3175 C CA . ILE A 1 402 ? -7.477 23.094 15.938 1 94.19 402 ILE A CA 1
ATOM 3176 C C . ILE A 1 402 ? -7.812 21.875 15.086 1 94.19 402 ILE A C 1
ATOM 3178 O O . ILE A 1 402 ? -8.344 22 13.984 1 94.19 402 ILE A O 1
ATOM 3182 N N . LEU A 1 403 ? -7.539 20.719 15.625 1 95.69 403 LEU A N 1
ATOM 3183 C CA . LEU A 1 403 ? -7.848 19.5 14.883 1 95.69 403 LEU A CA 1
ATOM 3184 C C . LEU A 1 403 ? -9.359 19.328 14.719 1 95.69 403 LEU A C 1
ATOM 3186 O O . LEU A 1 403 ? -9.836 18.984 13.641 1 95.69 403 LEU A O 1
ATOM 3190 N N . TYR A 1 404 ? -10.055 19.531 15.781 1 96.31 404 TYR A N 1
ATOM 3191 C CA . TYR A 1 404 ? -11.516 19.438 15.727 1 96.31 404 TYR A CA 1
ATOM 3192 C C . TYR A 1 404 ? -12.086 20.406 14.711 1 96.31 404 TYR A C 1
ATOM 3194 O O . TYR A 1 404 ? -12.898 20.031 13.859 1 96.31 404 TYR A O 1
ATOM 3202 N N . HIS A 1 405 ? -11.719 21.578 14.797 1 96.56 405 HIS A N 1
ATOM 3203 C CA . HIS A 1 405 ? -12.266 22.609 13.914 1 96.56 405 HIS A CA 1
ATOM 3204 C C . HIS A 1 405 ? -11.805 22.391 12.477 1 96.56 405 HIS A C 1
ATOM 3206 O O . HIS A 1 405 ? -12.523 22.734 11.531 1 96.56 405 HIS A O 1
ATOM 3212 N N . HIS A 1 406 ? -10.617 21.859 12.375 1 97.38 406 HIS A N 1
ATOM 3213 C CA . HIS A 1 406 ? -10.164 21.484 11.047 1 97.38 406 HIS A CA 1
ATOM 3214 C C . HIS A 1 406 ? -11.109 20.484 10.398 1 97.38 406 HIS A C 1
ATOM 3216 O O . HIS A 1 406 ? -11.477 20.625 9.234 1 97.38 406 HIS A O 1
ATOM 3222 N N . TYR A 1 407 ? -11.508 19.484 11.133 1 97.44 407 TYR A N 1
ATOM 3223 C CA . TYR A 1 407 ? -12.414 18.469 10.602 1 97.44 407 TYR A CA 1
ATOM 3224 C C . TYR A 1 407 ? -13.773 19.062 10.266 1 97.44 407 TYR A C 1
ATOM 3226 O O . TYR A 1 407 ? -14.398 18.688 9.273 1 97.44 407 TYR A O 1
ATOM 3234 N N . MET A 1 408 ? -14.172 20.016 11.039 1 96.19 408 MET A N 1
ATOM 3235 C CA . MET A 1 408 ? -15.422 20.719 10.758 1 96.19 408 MET A CA 1
ATOM 3236 C C . MET A 1 408 ? -15.312 21.5 9.453 1 96.19 408 MET A C 1
ATOM 3238 O O . MET A 1 408 ? -16.25 21.516 8.656 1 96.19 408 MET A O 1
ATOM 3242 N N . THR A 1 409 ? -14.242 22.125 9.289 1 96.62 409 THR A N 1
ATOM 3243 C CA . THR A 1 409 ? -14.008 22.859 8.047 1 96.62 409 THR A CA 1
ATOM 3244 C C . THR A 1 409 ? -14.023 21.922 6.848 1 96.62 409 THR A C 1
ATOM 3246 O O . THR A 1 409 ? -14.633 22.219 5.816 1 96.62 409 THR A O 1
ATOM 3249 N N . LEU A 1 410 ? -13.43 20.797 7.008 1 95.75 410 LEU A N 1
ATOM 3250 C CA . LEU A 1 410 ? -13.367 19.812 5.926 1 95.75 410 LEU A CA 1
ATOM 3251 C C . LEU A 1 410 ? -14.766 19.312 5.582 1 95.75 410 LEU A C 1
ATOM 3253 O O . LEU A 1 410 ? -15.07 19.078 4.41 1 95.75 410 LEU A O 1
ATOM 3257 N N . LEU A 1 411 ? -15.508 19.125 6.562 1 95.12 411 LEU A N 1
ATOM 3258 C CA . LEU A 1 411 ? -16.859 18.594 6.391 1 95.12 411 LEU A CA 1
ATOM 3259 C C . LEU A 1 411 ? -17.719 19.547 5.57 1 95.12 411 LEU A C 1
ATOM 3261 O O . LEU A 1 411 ? -18.547 19.094 4.766 1 95.12 411 LEU A O 1
ATOM 3265 N N . THR A 1 412 ? -17.562 20.844 5.633 1 93.19 412 THR A N 1
ATOM 3266 C CA . THR A 1 412 ? -18.453 21.828 5.031 1 93.19 412 THR A CA 1
ATOM 3267 C C . THR A 1 412 ? -17.844 22.406 3.764 1 93.19 412 THR A C 1
ATOM 3269 O O . THR A 1 412 ? -18.516 23.094 3 1 93.19 412 THR A O 1
ATOM 3272 N N . LEU A 1 413 ? -16.672 22.078 3.535 1 93.31 413 LEU A N 1
ATOM 3273 C CA . LEU A 1 413 ? -15.883 22.688 2.463 1 93.31 413 LEU A CA 1
ATOM 3274 C C . LEU A 1 413 ? -16.562 22.469 1.111 1 93.31 413 LEU A C 1
ATOM 3276 O O . LEU A 1 413 ? -16.578 23.391 0.28 1 93.31 413 LEU A O 1
ATOM 3280 N N . PRO A 1 414 ? -17.109 21.25 0.837 1 90.5 414 PRO A N 1
ATOM 3281 C CA . PRO A 1 414 ? -17.734 21.062 -0.471 1 90.5 414 PRO A CA 1
ATOM 3282 C C . PRO A 1 414 ? -18.859 22.078 -0.739 1 90.5 414 PRO A C 1
ATOM 3284 O O . PRO A 1 414 ? -19.047 22.484 -1.883 1 90.5 414 PRO A O 1
ATOM 3287 N N . PHE A 1 415 ? -19.531 22.531 0.242 1 90.81 415 PHE A N 1
ATOM 3288 C CA . PHE A 1 415 ? -20.609 23.5 0.095 1 90.81 415 PHE A CA 1
ATOM 3289 C C . PHE A 1 415 ? -20.062 24.891 -0.187 1 90.81 415 PHE A C 1
ATOM 3291 O O . PHE A 1 415 ? -20.594 25.609 -1.028 1 90.81 415 PHE A O 1
ATOM 3298 N N . LEU A 1 416 ? -19.062 25.203 0.519 1 92.19 416 LEU A N 1
ATOM 3299 C CA . LEU A 1 416 ? -18.422 26.5 0.285 1 92.19 416 LEU A CA 1
ATOM 3300 C C . LEU A 1 416 ? -17.891 26.594 -1.138 1 92.19 416 LEU A C 1
ATOM 3302 O O . LEU A 1 416 ? -18 27.641 -1.784 1 92.19 416 LEU A O 1
ATOM 3306 N N . VAL A 1 417 ? -17.281 25.531 -1.539 1 90.44 417 VAL A N 1
ATOM 3307 C CA . VAL A 1 417 ? -16.75 25.484 -2.898 1 90.44 417 VAL A CA 1
ATOM 3308 C C . VAL A 1 417 ? -17.875 25.656 -3.902 1 90.44 417 VAL A C 1
ATOM 3310 O O . VAL A 1 417 ? -17.75 26.422 -4.859 1 90.44 417 VAL A O 1
ATOM 3313 N N . PHE A 1 418 ? -18.906 25.031 -3.672 1 87.88 418 PHE A N 1
ATOM 3314 C CA . PHE A 1 418 ? -20.031 25.094 -4.586 1 87.88 418 PHE A CA 1
ATOM 3315 C C . PHE A 1 418 ? -20.609 26.5 -4.656 1 87.88 418 PHE A C 1
ATOM 3317 O O . PHE A 1 418 ? -20.859 27.016 -5.746 1 87.88 418 PHE A O 1
ATOM 3324 N N . ILE A 1 419 ? -20.875 27.125 -3.594 1 88.69 419 ILE A N 1
ATOM 3325 C CA . ILE A 1 419 ? -21.531 28.422 -3.568 1 88.69 419 ILE A CA 1
ATOM 3326 C C . ILE A 1 419 ? -20.625 29.484 -4.199 1 88.69 419 ILE A C 1
ATOM 3328 O O . ILE A 1 419 ? -21.094 30.391 -4.871 1 88.69 419 ILE A O 1
ATOM 3332 N N . THR A 1 420 ? -19.375 29.344 -3.971 1 88.56 420 THR A N 1
ATOM 3333 C CA . THR A 1 420 ? -18.422 30.328 -4.504 1 88.56 420 THR A CA 1
ATOM 3334 C C . THR A 1 420 ? -18.281 30.156 -6.016 1 88.56 420 THR A C 1
ATOM 3336 O O . THR A 1 420 ? -18.25 31.156 -6.746 1 88.56 420 THR A O 1
ATOM 3339 N N . THR A 1 421 ? -18.188 28.906 -6.387 1 84.94 421 THR A N 1
ATOM 3340 C CA . THR A 1 421 ? -17.984 28.641 -7.809 1 84.94 421 THR A CA 1
ATOM 3341 C C . THR A 1 421 ? -19.219 29.031 -8.617 1 84.94 421 THR A C 1
ATOM 3343 O O . THR A 1 421 ? -19.094 29.531 -9.734 1 84.94 421 THR A O 1
ATOM 3346 N N . ASN A 1 422 ? -20.391 28.844 -8.008 1 82.94 422 ASN A N 1
ATOM 3347 C CA . ASN A 1 422 ? -21.625 29.078 -8.75 1 82.94 422 ASN A CA 1
ATOM 3348 C C . ASN A 1 422 ? -22.281 30.391 -8.344 1 82.94 422 ASN A C 1
ATOM 3350 O O . ASN A 1 422 ? -23.328 30.766 -8.883 1 82.94 422 ASN A O 1
ATOM 3354 N N . ASN A 1 423 ? -21.656 31.078 -7.488 1 84 423 ASN A N 1
ATOM 3355 C CA . ASN A 1 423 ? -22.219 32.312 -6.934 1 84 423 ASN A CA 1
ATOM 3356 C C . ASN A 1 423 ? -23.656 32.094 -6.445 1 84 423 ASN A C 1
ATOM 3358 O O . ASN A 1 423 ? -24.562 32.844 -6.82 1 84 423 ASN A O 1
ATOM 3362 N N . TYR A 1 424 ? -23.781 31.016 -5.781 1 83.62 424 TYR A N 1
ATOM 3363 C CA . TYR A 1 424 ? -25.109 30.656 -5.273 1 83.62 424 TYR A CA 1
ATOM 3364 C C . TYR A 1 424 ? -25.531 31.578 -4.145 1 83.62 424 TYR A C 1
A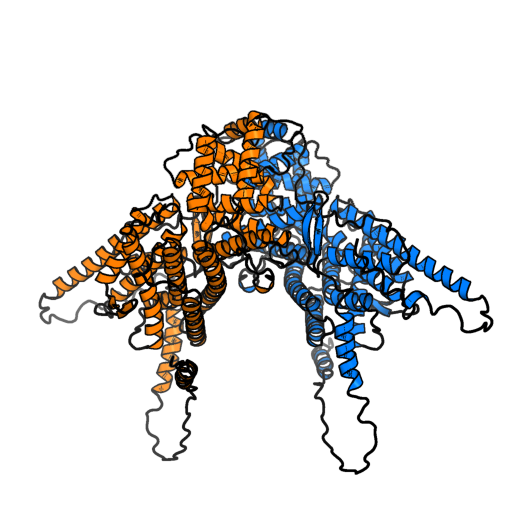TOM 3366 O O . TYR A 1 424 ? -24.75 31.859 -3.232 1 83.62 424 TYR A O 1
ATOM 3374 N N . LYS A 1 425 ? -26.766 32.031 -4.246 1 81 425 LYS A N 1
ATOM 3375 C CA . LYS A 1 425 ? -27.266 32.938 -3.207 1 81 425 LYS A CA 1
ATOM 3376 C C . LYS A 1 425 ? -27.719 32.156 -1.978 1 81 425 LYS A C 1
ATOM 3378 O O . LYS A 1 425 ? -28.766 31.5 -2 1 81 425 LYS A O 1
ATOM 3383 N N . ILE A 1 426 ? -27.016 32.25 -0.913 1 78.81 426 ILE A N 1
ATOM 3384 C CA . ILE A 1 426 ? -27.219 31.406 0.251 1 78.81 426 ILE A CA 1
ATOM 3385 C C . ILE A 1 426 ? -28.219 32.062 1.208 1 78.81 426 ILE A C 1
ATOM 3387 O O . ILE A 1 426 ? -28.812 31.391 2.053 1 78.81 426 ILE A O 1
ATOM 3391 N N . LEU A 1 427 ? -28.516 33.25 1.092 1 73.12 427 LEU A N 1
ATOM 3392 C CA . LEU A 1 427 ? -29.359 33.969 2.047 1 73.12 427 LEU A CA 1
ATOM 3393 C C . LEU A 1 427 ? -30.781 33.406 2.006 1 73.12 427 LEU A C 1
ATOM 3395 O O . LEU A 1 427 ? -31.516 33.469 2.998 1 73.12 427 LEU A O 1
ATOM 3399 N N . SER A 1 428 ? -31.078 32.844 0.958 1 72.44 428 SER A N 1
ATOM 3400 C CA . SER A 1 428 ? -32.438 32.344 0.793 1 72.44 428 SER A CA 1
ATOM 3401 C C . SER A 1 428 ? -32.594 30.922 1.29 1 72.44 428 SER A C 1
ATOM 3403 O O . SER A 1 428 ? -33.688 30.406 1.448 1 72.44 428 SER A O 1
ATOM 3405 N N . ASP A 1 429 ? -31.469 30.344 1.632 1 82.06 429 ASP A N 1
ATOM 3406 C CA . ASP A 1 429 ? -31.453 28.953 2.074 1 82.06 429 ASP A CA 1
ATOM 3407 C C . ASP A 1 429 ? -30.844 28.828 3.469 1 82.06 429 ASP A C 1
ATOM 3409 O O . ASP A 1 429 ? -29.625 28.688 3.615 1 82.06 429 ASP A O 1
ATOM 3413 N N . GLU A 1 430 ? -31.688 28.641 4.453 1 85.44 430 GLU A N 1
ATOM 3414 C CA . GLU A 1 430 ? -31.25 28.656 5.848 1 85.44 430 GLU A CA 1
ATOM 3415 C C . GLU A 1 430 ? -30.359 27.453 6.156 1 85.44 430 GLU A C 1
ATOM 3417 O O . GLU A 1 430 ? -29.422 27.562 6.953 1 85.44 430 GLU A O 1
ATOM 3422 N N . THR A 1 431 ? -30.703 26.375 5.57 1 87.94 431 THR A N 1
ATOM 3423 C CA . THR A 1 431 ? -29.938 25.172 5.82 1 87.94 431 THR A CA 1
ATOM 3424 C C . THR A 1 431 ? -28.516 25.312 5.27 1 87.94 431 THR A C 1
ATOM 3426 O O . THR A 1 431 ? -27.547 25 5.961 1 87.94 431 THR A O 1
ATOM 3429 N N . LEU A 1 432 ? -28.422 25.75 4.137 1 88.56 432 LEU A N 1
ATOM 3430 C CA . LEU A 1 432 ? -27.125 25.938 3.498 1 88.56 432 LEU A CA 1
ATOM 3431 C C . LEU A 1 432 ? -26.312 27 4.223 1 88.56 432 LEU A C 1
ATOM 3433 O O . LEU A 1 432 ? -25.094 26.859 4.387 1 88.56 432 LEU A O 1
ATOM 3437 N N . LEU A 1 433 ? -27 28.031 4.625 1 90.38 433 LEU A N 1
ATOM 3438 C CA . LEU A 1 433 ? -26.328 29.094 5.375 1 90.38 433 LEU A CA 1
ATOM 3439 C C . LEU A 1 433 ? -25.75 28.562 6.676 1 90.38 433 LEU A C 1
ATOM 3441 O O . LEU A 1 433 ? -24.609 28.891 7.039 1 90.38 433 LEU A O 1
ATOM 3445 N N . SER A 1 434 ? -26.5 27.75 7.281 1 91.31 434 SER A N 1
ATOM 3446 C CA . SER A 1 434 ? -26.047 27.188 8.547 1 91.31 434 SER A CA 1
ATOM 3447 C C . SER A 1 434 ? -24.797 26.328 8.359 1 91.31 434 SER A C 1
ATOM 3449 O O . SER A 1 434 ? -23.875 26.359 9.18 1 91.31 434 SER A O 1
ATOM 3451 N N . ILE A 1 435 ? -24.781 25.547 7.305 1 92.62 435 ILE A N 1
ATOM 3452 C CA . ILE A 1 435 ? -23.656 24.672 7.016 1 92.62 435 ILE A CA 1
ATOM 3453 C C . ILE A 1 435 ? -22.406 25.5 6.727 1 92.62 435 ILE A C 1
ATOM 3455 O O . ILE A 1 435 ? -21.328 25.234 7.27 1 92.62 435 ILE A O 1
ATOM 3459 N N . VAL A 1 436 ? -22.547 26.453 5.965 1 92.44 436 VAL A N 1
ATOM 3460 C CA . VAL A 1 436 ? -21.422 27.312 5.586 1 92.44 436 VAL A CA 1
ATOM 3461 C C . VAL A 1 436 ? -20.938 28.094 6.801 1 92.44 436 VAL A C 1
ATOM 3463 O O . VAL A 1 436 ? -19.734 28.234 7.012 1 92.44 436 VAL A O 1
ATOM 3466 N N . GLN A 1 437 ? -21.875 28.562 7.574 1 93.56 437 GLN A N 1
ATOM 3467 C CA . GLN A 1 437 ? -21.531 29.312 8.789 1 93.56 437 GLN A CA 1
ATOM 3468 C C . GLN A 1 437 ? -20.688 28.453 9.727 1 93.56 437 GLN A C 1
ATOM 3470 O O . GLN A 1 437 ? -19.734 28.953 10.336 1 93.56 437 GLN A O 1
ATOM 3475 N N . MET A 1 438 ? -21.016 27.312 9.797 1 93.75 438 MET A N 1
ATOM 3476 C CA . MET A 1 438 ? -20.297 26.422 10.688 1 93.75 438 MET A CA 1
ATOM 3477 C C . MET A 1 438 ? -18.844 26.25 10.227 1 93.75 438 MET A C 1
ATOM 3479 O O . MET A 1 438 ? -17.922 26.25 11.047 1 93.75 438 MET A O 1
ATOM 3483 N N . GLY A 1 439 ? -18.688 26 8.961 1 95.69 439 GLY A N 1
ATOM 3484 C CA . GLY A 1 439 ? -17.344 25.875 8.406 1 95.69 439 GLY A CA 1
ATOM 3485 C C . GLY A 1 439 ? -16.5 27.125 8.586 1 95.69 439 GLY A C 1
ATOM 3486 O O . GLY A 1 439 ? -15.328 27.031 8.969 1 95.69 439 GLY A O 1
ATOM 3487 N N . LEU A 1 440 ? -17.109 28.188 8.359 1 96.31 440 LEU A N 1
ATOM 3488 C CA . LEU A 1 440 ? -16.406 29.469 8.484 1 96.31 440 LEU A CA 1
ATOM 3489 C C . LEU A 1 440 ? -16.078 29.781 9.945 1 96.31 440 LEU A C 1
ATOM 3491 O O . LEU A 1 440 ? -15.008 30.281 10.25 1 96.31 440 LEU A O 1
ATOM 3495 N N . GLN A 1 441 ? -17.047 29.516 10.742 1 96.5 441 GLN A N 1
ATOM 3496 C CA . GLN A 1 441 ? -16.812 29.688 12.172 1 96.5 441 GLN A CA 1
ATOM 3497 C C . GLN A 1 441 ? -15.594 28.906 12.633 1 96.5 441 GLN A C 1
ATOM 3499 O O . GLN A 1 441 ? -14.758 29.422 13.383 1 96.5 441 GLN A O 1
ATOM 3504 N N . SER A 1 442 ? -15.508 27.719 12.219 1 96.94 442 SER A N 1
ATOM 3505 C CA . SER A 1 442 ? -14.383 26.859 12.586 1 96.94 442 SER A CA 1
ATOM 3506 C C . SER A 1 442 ? -13.078 27.406 12.031 1 96.94 442 SER A C 1
ATOM 3508 O O . SER A 1 442 ? -12.047 27.375 12.711 1 96.94 442 SER A O 1
ATOM 3510 N N . ALA A 1 443 ? -13.078 27.859 10.844 1 97.81 443 ALA A N 1
ATOM 3511 C CA . ALA A 1 443 ? -11.883 28.438 10.25 1 97.81 443 ALA A CA 1
ATOM 3512 C C . ALA A 1 443 ? -11.414 29.672 11.031 1 97.81 443 ALA A C 1
ATOM 3514 O O . ALA A 1 443 ? -10.211 29.859 11.25 1 97.81 443 ALA A O 1
ATOM 3515 N N . VAL A 1 444 ? -12.336 30.469 11.445 1 97.19 444 VAL A N 1
ATOM 3516 C CA . VAL A 1 444 ? -12.039 31.656 12.227 1 97.19 444 VAL A CA 1
ATOM 3517 C C . VAL A 1 444 ? -11.484 31.25 13.586 1 97.19 444 VAL A C 1
ATOM 3519 O O . VAL A 1 444 ? -10.523 31.859 14.078 1 97.19 444 VAL A O 1
ATOM 3522 N N . ILE A 1 445 ? -12.109 30.297 14.18 1 96.56 445 ILE A N 1
ATOM 3523 C CA . ILE A 1 445 ? -11.641 29.828 15.484 1 96.56 445 ILE A CA 1
ATOM 3524 C C . ILE A 1 445 ? -10.203 29.328 15.375 1 96.56 445 ILE A C 1
ATOM 3526 O O . ILE A 1 445 ? -9.383 29.578 16.266 1 96.56 445 ILE A O 1
ATOM 3530 N N . ILE A 1 446 ? -9.859 28.609 14.305 1 96.25 446 ILE A N 1
ATOM 3531 C CA . ILE A 1 446 ? -8.492 28.156 14.078 1 96.25 446 ILE A CA 1
ATOM 3532 C C . ILE A 1 446 ? -7.555 29.359 14.016 1 96.25 446 ILE A C 1
ATOM 3534 O O . ILE A 1 446 ? -6.508 29.375 14.672 1 96.25 446 ILE A O 1
ATOM 3538 N N . ALA A 1 447 ? -7.953 30.375 13.281 1 95.75 447 ALA A N 1
ATOM 3539 C CA . ALA A 1 447 ? -7.137 31.562 13.141 1 95.75 447 ALA A CA 1
ATOM 3540 C C . ALA A 1 447 ? -6.922 32.25 14.484 1 95.75 447 ALA A C 1
ATOM 3542 O O . ALA A 1 447 ? -5.797 32.625 14.836 1 95.75 447 ALA A O 1
ATOM 3543 N N . GLN A 1 448 ? -7.977 32.406 15.195 1 94.19 448 GLN A N 1
ATOM 3544 C CA . GLN A 1 448 ? -7.902 33.094 16.484 1 94.19 448 GLN A CA 1
ATOM 3545 C C . GLN A 1 448 ? -7.082 32.281 17.484 1 94.19 448 GLN A C 1
ATOM 3547 O O . GLN A 1 448 ? -6.32 32.844 18.281 1 94.19 448 GLN A O 1
ATOM 3552 N N . THR A 1 449 ? -7.336 31.031 17.469 1 92.31 449 THR A N 1
ATOM 3553 C CA . THR A 1 449 ? -6.59 30.156 18.359 1 92.31 449 THR A CA 1
ATOM 3554 C C . THR A 1 449 ? -5.094 30.219 18.062 1 92.31 449 THR A C 1
ATOM 3556 O O . THR A 1 449 ? -4.27 30.266 18.984 1 92.31 449 THR A O 1
ATOM 3559 N N . MET A 1 450 ? -4.75 30.172 16.828 1 90.38 450 MET A N 1
ATOM 3560 C CA . MET A 1 450 ? -3.357 30.266 16.422 1 90.38 450 MET A CA 1
ATOM 3561 C C . MET A 1 450 ? -2.76 31.609 16.844 1 90.38 450 MET A C 1
ATOM 3563 O O . MET A 1 450 ? -1.625 31.656 17.312 1 90.38 450 MET A O 1
ATOM 3567 N N . ASP A 1 451 ? -3.508 32.594 16.734 1 89.56 451 ASP A N 1
ATOM 3568 C CA . ASP A 1 451 ? -3.057 33.938 17.125 1 89.56 451 ASP A CA 1
ATOM 3569 C C . ASP A 1 451 ? -2.846 34.031 18.625 1 89.56 451 ASP A C 1
ATOM 3571 O O . ASP A 1 451 ? -1.861 34.594 19.094 1 89.56 451 ASP A O 1
ATOM 3575 N N . THR A 1 452 ? -3.779 33.5 19.312 1 84.69 452 THR A N 1
ATOM 3576 C CA . THR A 1 452 ? -3.705 33.531 20.766 1 84.69 452 THR A CA 1
ATOM 3577 C C . THR A 1 452 ? -2.482 32.781 21.266 1 84.69 452 THR A C 1
ATOM 3579 O O . THR A 1 452 ? -1.848 33.188 22.25 1 84.69 452 THR A O 1
ATOM 3582 N N . THR A 1 453 ? -2.193 31.734 20.672 1 80.94 453 THR A N 1
ATOM 3583 C CA . THR A 1 453 ? -1.09 30.891 21.125 1 80.94 453 THR A CA 1
ATOM 3584 C C . THR A 1 453 ? 0.25 31.578 20.859 1 80.94 453 THR A C 1
ATOM 3586 O O . THR A 1 453 ? 1.238 31.297 21.547 1 80.94 453 THR A O 1
ATOM 3589 N N . LEU A 1 454 ? 0.327 32.406 19.875 1 79.38 454 LEU A N 1
ATOM 3590 C CA . LEU A 1 454 ? 1.544 33.156 19.609 1 79.38 454 LEU A CA 1
ATOM 3591 C C . LEU A 1 454 ? 1.938 34 20.812 1 79.38 454 LEU A C 1
ATOM 3593 O O . LEU A 1 454 ? 3.125 34.219 21.047 1 79.38 454 LEU A O 1
ATOM 3597 N N . HIS A 1 455 ? 0.954 34.344 21.5 1 74.31 455 HIS A N 1
ATOM 3598 C CA . HIS A 1 455 ? 1.207 35.219 22.625 1 74.31 455 HIS A CA 1
ATOM 3599 C C . HIS A 1 455 ? 1.345 34.438 23.922 1 74.31 455 HIS A C 1
ATOM 3601 O O . HIS A 1 455 ? 1.742 35 24.953 1 74.31 455 HIS A O 1
ATOM 3607 N N . MET A 1 456 ? 0.974 33.281 23.75 1 72 456 MET A N 1
ATOM 3608 C CA . MET A 1 456 ? 1.13 32.406 24.922 1 72 456 MET A CA 1
ATOM 3609 C C . MET A 1 456 ? 2.51 31.766 24.938 1 72 456 MET A C 1
ATOM 3611 O O . MET A 1 456 ? 3.146 31.625 23.891 1 72 456 MET A O 1
ATOM 3615 N N . SER A 1 457 ? 3.248 31.766 25.953 1 60.09 457 SER A N 1
ATOM 3616 C CA . SER A 1 457 ? 4.531 31.094 26.125 1 60.09 457 SER A CA 1
ATOM 3617 C C . SER A 1 457 ? 4.395 29.594 25.922 1 60.09 457 SER A C 1
ATOM 3619 O O . SER A 1 457 ? 4.863 28.812 26.75 1 60.09 457 SER A O 1
ATOM 3621 N N . LEU A 1 458 ? 3.459 29.328 25.172 1 57.28 458 LEU A N 1
ATOM 3622 C CA . LEU A 1 458 ? 3.396 27.875 24.984 1 57.28 458 LEU A CA 1
ATOM 3623 C C . LEU A 1 458 ? 4.598 27.391 24.172 1 57.28 458 LEU A C 1
ATOM 3625 O O . LEU A 1 458 ? 5.051 28.062 23.25 1 57.28 458 LEU A O 1
ATOM 3629 N N . ASP A 1 459 ? 5.609 26.953 24.891 1 53.62 459 ASP A N 1
ATOM 3630 C CA . ASP A 1 459 ? 6.699 26.297 24.172 1 53.62 459 ASP A CA 1
ATOM 3631 C C . ASP A 1 459 ? 6.176 25.516 22.984 1 53.62 459 ASP A C 1
ATOM 3633 O O . ASP A 1 459 ? 6.152 24.281 23 1 53.62 459 ASP A O 1
ATOM 3637 N N . LEU A 1 460 ? 5.176 26.094 22.453 1 52.12 460 LEU A N 1
ATOM 3638 C CA . LEU A 1 460 ? 4.559 25.484 21.297 1 52.12 460 LEU A CA 1
ATOM 3639 C C . LEU A 1 460 ? 5.555 25.375 20.141 1 52.12 460 LEU A C 1
ATOM 3641 O O . LEU A 1 460 ? 5.16 25.172 18.984 1 52.12 460 LEU A O 1
ATOM 3645 N N . HIS A 1 461 ? 6.742 26.016 20.422 1 46.41 461 HIS A N 1
ATOM 3646 C CA . HIS A 1 461 ? 7.672 26.516 19.406 1 46.41 461 HIS A CA 1
ATOM 3647 C C . HIS A 1 461 ? 7.738 25.562 18.219 1 46.41 461 HIS A C 1
ATOM 3649 O O . HIS A 1 461 ? 8.211 25.953 17.141 1 46.41 461 HIS A O 1
ATOM 3655 N N . ASN A 1 462 ? 8.219 24.359 18.422 1 46.41 462 ASN A N 1
ATOM 3656 C CA . ASN A 1 462 ? 9.125 24.016 17.328 1 46.41 462 ASN A CA 1
ATOM 3657 C C . ASN A 1 462 ? 8.375 23.766 16.031 1 46.41 462 ASN A C 1
ATOM 3659 O O . ASN A 1 462 ? 7.383 23.016 16.016 1 46.41 462 ASN A O 1
ATOM 3663 N N . GLY A 1 463 ? 7.941 24.906 15.375 1 47.47 463 GLY A N 1
ATOM 3664 C CA . GLY A 1 463 ? 7.535 25.031 13.984 1 47.47 463 GLY A CA 1
ATOM 3665 C C . GLY A 1 463 ? 7.559 23.703 13.234 1 47.47 463 GLY A C 1
ATOM 3666 O O . GLY A 1 463 ? 7.152 23.641 12.07 1 47.47 463 GLY A O 1
ATOM 3667 N N . GLY A 1 464 ? 8.586 23.016 13.547 1 49.06 464 GLY A N 1
ATOM 3668 C CA . GLY A 1 464 ? 8.789 21.891 12.664 1 49.06 464 GLY A CA 1
ATOM 3669 C C . GLY A 1 464 ? 7.551 21.031 12.484 1 49.06 464 GLY A C 1
ATOM 3670 O O . GLY A 1 464 ? 7.598 19.984 11.836 1 49.06 464 GLY A O 1
ATOM 3671 N N . ILE A 1 465 ? 6.41 21.625 13.219 1 57.94 465 ILE A N 1
ATOM 3672 C CA . ILE A 1 465 ? 5.316 20.656 13.273 1 57.94 465 ILE A CA 1
ATOM 3673 C C . ILE A 1 465 ? 4.422 20.828 12.047 1 57.94 465 ILE A C 1
ATOM 3675 O O . ILE A 1 465 ? 3.523 21.672 12.039 1 57.94 465 ILE A O 1
ATOM 3679 N N . SER A 1 466 ? 4.684 20.281 10.953 1 63.94 466 SER A N 1
ATOM 3680 C CA . SER A 1 466 ? 4.117 20.328 9.609 1 63.94 466 SER A CA 1
ATOM 3681 C C . SER A 1 466 ? 2.598 20.172 9.641 1 63.94 466 SER A C 1
ATOM 3683 O O . SER A 1 466 ? 1.886 20.859 8.898 1 63.94 466 SER A O 1
ATOM 3685 N N . GLN A 1 467 ? 2.021 19.703 10.68 1 77.06 467 GLN A N 1
ATOM 3686 C CA . GLN A 1 467 ? 0.589 19.422 10.633 1 77.06 467 GLN A CA 1
ATOM 3687 C C . GLN A 1 467 ? -0.226 20.656 11.016 1 77.06 467 GLN A C 1
ATOM 3689 O O . GLN A 1 467 ? -1.3 20.891 10.461 1 77.06 467 GLN A O 1
ATOM 3694 N N . ASP A 1 468 ? 0.299 21.516 11.914 1 84 468 ASP A N 1
ATOM 3695 C CA . ASP A 1 468 ? -0.412 22.734 12.312 1 84 468 ASP A CA 1
ATOM 3696 C C . ASP A 1 468 ? -0.457 23.734 11.164 1 84 468 ASP A C 1
ATOM 3698 O O . ASP A 1 468 ? -1.493 24.359 10.922 1 84 468 ASP A O 1
ATOM 3702 N N . CYS A 1 469 ? 0.642 23.797 10.539 1 87.62 469 CYS A N 1
ATOM 3703 C CA . CYS A 1 469 ? 0.688 24.703 9.391 1 87.62 469 CYS A CA 1
ATOM 3704 C C . CYS A 1 469 ? -0.279 24.25 8.305 1 87.62 469 CYS A C 1
ATOM 3706 O O . CYS A 1 469 ? -0.91 25.062 7.641 1 87.62 469 CYS A O 1
ATOM 3708 N N . MET A 1 470 ? -0.41 23.031 8.188 1 90 470 MET A N 1
ATOM 3709 C CA . MET A 1 470 ? -1.328 22.5 7.188 1 90 470 MET A CA 1
ATOM 3710 C C . MET A 1 470 ? -2.773 22.828 7.543 1 90 470 MET A C 1
ATOM 3712 O O . MET A 1 470 ? -3.576 23.141 6.664 1 90 470 MET A O 1
ATOM 3716 N N . VAL A 1 471 ? -3.041 22.703 8.789 1 93.38 471 VAL A N 1
ATOM 3717 C CA . VAL A 1 471 ? -4.383 23.047 9.258 1 93.38 471 VAL A CA 1
ATOM 3718 C C . VAL A 1 471 ? -4.668 24.516 9.008 1 93.38 471 VAL A C 1
ATOM 3720 O O . VAL A 1 471 ? -5.73 24.875 8.484 1 93.38 471 VAL A O 1
ATOM 3723 N N . GLY A 1 472 ? -3.723 25.328 9.359 1 93.81 472 GLY A N 1
ATOM 3724 C CA . GLY A 1 472 ? -3.873 26.75 9.086 1 93.81 472 GLY A CA 1
ATOM 3725 C C . GLY A 1 472 ? -4.004 27.062 7.609 1 93.81 472 GLY A C 1
ATOM 3726 O O . GLY A 1 472 ? -4.805 27.906 7.215 1 93.81 472 GLY A O 1
ATOM 3727 N N . TYR A 1 473 ? -3.275 26.406 6.879 1 94.31 473 TYR A N 1
ATOM 3728 C CA . TYR A 1 473 ? -3.289 26.594 5.43 1 94.31 473 TYR A CA 1
ATOM 3729 C C . TYR A 1 473 ? -4.676 26.312 4.859 1 94.31 473 TYR A C 1
ATOM 3731 O O . TYR A 1 473 ? -5.219 27.141 4.113 1 94.31 473 TYR A O 1
ATOM 3739 N N . ILE A 1 474 ? -5.238 25.281 5.203 1 95.19 474 ILE A N 1
ATOM 3740 C CA . ILE A 1 474 ? -6.547 24.891 4.68 1 95.19 474 ILE A CA 1
ATOM 3741 C C . ILE A 1 474 ? -7.602 25.891 5.148 1 95.19 474 ILE A C 1
ATOM 3743 O O . ILE A 1 474 ? -8.5 26.266 4.387 1 95.19 474 ILE A O 1
ATOM 3747 N N . SER A 1 475 ? -7.48 26.281 6.344 1 96.94 475 SER A N 1
ATOM 3748 C CA . SER A 1 475 ? -8.383 27.312 6.855 1 96.94 475 SER A CA 1
ATOM 3749 C C . SER A 1 475 ? -8.25 28.609 6.059 1 96.94 475 SER A C 1
ATOM 3751 O O . SER A 1 475 ? -9.242 29.281 5.781 1 96.94 475 SER A O 1
ATOM 3753 N N . SER A 1 476 ? -7.051 28.953 5.734 1 96.94 476 SER A N 1
ATOM 3754 C CA . SER A 1 476 ? -6.82 30.141 4.934 1 96.94 476 SER A CA 1
ATOM 3755 C C . SER A 1 476 ? -7.453 30.016 3.551 1 96.94 476 SER A C 1
ATOM 3757 O O . SER A 1 476 ? -7.969 30.984 3.004 1 96.94 476 SER A O 1
ATOM 3759 N N . LEU A 1 477 ? -7.355 28.875 3.033 1 95.56 477 LEU A N 1
ATOM 3760 C CA . LEU A 1 477 ? -7.984 28.641 1.737 1 95.56 477 LEU A CA 1
ATOM 3761 C C . LEU A 1 477 ? -9.5 28.797 1.836 1 95.56 477 LEU A C 1
ATOM 3763 O O . LEU A 1 477 ? -10.125 29.375 0.955 1 95.56 477 LEU A O 1
ATOM 3767 N N . CYS A 1 478 ? -10.039 28.266 2.861 1 96.06 478 CYS A N 1
ATOM 3768 C CA . CYS A 1 478 ? -11.477 28.359 3.1 1 96.06 478 CYS A CA 1
ATOM 3769 C C . CYS A 1 478 ? -11.914 29.812 3.23 1 96.06 478 CYS A C 1
ATOM 3771 O O . CYS A 1 478 ? -12.875 30.234 2.59 1 96.06 478 CYS A O 1
ATOM 3773 N N . LEU A 1 479 ? -11.258 30.531 3.979 1 96.94 479 LEU A N 1
ATOM 3774 C CA . LEU A 1 479 ? -11.562 31.938 4.188 1 96.94 479 LEU A CA 1
ATOM 3775 C C . LEU A 1 479 ? -11.375 32.719 2.898 1 96.94 479 LEU A C 1
ATOM 3777 O O . LEU A 1 479 ? -12.141 33.656 2.611 1 96.94 479 LEU A O 1
ATOM 3781 N N . SER A 1 480 ? -10.367 32.406 2.168 1 94.44 480 SER A N 1
ATOM 3782 C CA . SER A 1 480 ? -10.117 33.062 0.891 1 94.44 480 SER A CA 1
ATOM 3783 C C . SER A 1 480 ? -11.266 32.812 -0.083 1 94.44 480 SER A C 1
ATOM 3785 O O . SER A 1 480 ? -11.68 33.719 -0.803 1 94.44 480 SER A O 1
ATOM 3787 N N . LEU A 1 481 ? -11.719 31.609 -0.1 1 92.88 481 LEU A N 1
ATOM 3788 C CA . LEU A 1 481 ? -12.867 31.297 -0.95 1 92.88 481 LEU A CA 1
ATOM 3789 C C . LEU A 1 481 ? -14.07 32.156 -0.577 1 92.88 481 LEU A C 1
ATOM 3791 O O . LEU A 1 481 ? -14.773 32.656 -1.455 1 92.88 481 LEU A O 1
ATOM 3795 N N . PHE A 1 482 ? -14.258 32.25 0.653 1 93.19 482 PHE A N 1
ATOM 3796 C CA . PHE A 1 482 ? -15.391 33.062 1.109 1 93.19 482 PHE A CA 1
ATOM 3797 C C . PHE A 1 482 ? -15.195 34.531 0.74 1 93.19 482 PHE A C 1
ATOM 3799 O O . PHE A 1 482 ? -16.156 35.188 0.353 1 93.19 482 PHE A O 1
ATOM 3806 N N . CYS A 1 483 ? -14.008 34.938 0.863 1 92 483 CYS A N 1
ATOM 3807 C CA . CYS A 1 483 ? -13.703 36.312 0.478 1 92 483 CYS A CA 1
ATOM 3808 C C . CYS A 1 483 ? -14.016 36.531 -0.996 1 92 483 CYS A C 1
ATOM 3810 O O . CYS A 1 483 ? -14.602 37.562 -1.355 1 92 483 CYS A O 1
ATOM 3812 N N . ILE A 1 484 ? -13.664 35.625 -1.765 1 88.81 484 ILE A N 1
ATOM 3813 C CA . ILE A 1 484 ? -13.938 35.719 -3.195 1 88.81 484 ILE A CA 1
ATOM 3814 C C . ILE A 1 484 ? -15.445 35.75 -3.436 1 88.81 484 ILE A C 1
ATOM 3816 O O . ILE A 1 484 ? -15.93 36.469 -4.297 1 88.81 484 ILE A O 1
ATOM 3820 N N . TYR A 1 485 ? -16.109 34.875 -2.715 1 89.25 485 TYR A N 1
ATOM 3821 C CA . TYR A 1 485 ? -17.562 34.844 -2.807 1 89.25 485 TYR A CA 1
ATOM 3822 C C . TYR A 1 485 ? -18.156 36.219 -2.516 1 89.25 485 TYR A C 1
ATOM 3824 O O . TYR A 1 485 ? -19.078 36.656 -3.207 1 89.25 485 TYR A O 1
ATOM 3832 N N . LEU A 1 486 ? -17.641 36.938 -1.588 1 88.12 486 LEU A N 1
ATOM 3833 C CA . LEU A 1 486 ? -18.156 38.219 -1.179 1 88.12 486 LEU A CA 1
ATOM 3834 C C . LEU A 1 486 ? -17.766 39.312 -2.189 1 88.12 486 LEU A C 1
ATOM 3836 O O . LEU A 1 486 ? -18.375 40.375 -2.24 1 88.12 486 LEU A O 1
ATOM 3840 N N . CYS A 1 487 ? -16.781 39.062 -2.916 1 82.69 487 CYS A N 1
ATOM 3841 C CA . CYS A 1 487 ? -16.312 40.031 -3.883 1 82.69 487 CYS A CA 1
ATOM 3842 C C . CYS A 1 487 ? -17.188 40.031 -5.133 1 82.69 487 CYS A C 1
ATOM 3844 O O . CYS A 1 487 ? -17.078 40.938 -5.965 1 82.69 487 CYS A O 1
ATOM 3846 N N . ASN A 1 488 ? -18.016 39.125 -5.168 1 77.81 488 ASN A N 1
ATOM 3847 C CA . ASN A 1 488 ? -19 39.156 -6.25 1 77.81 488 ASN A CA 1
ATOM 3848 C C . ASN A 1 488 ? -20.016 40.281 -6.023 1 77.81 488 ASN A C 1
ATOM 3850 O O . ASN A 1 488 ? -20.5 40.469 -4.902 1 77.81 488 ASN A O 1
ATOM 3854 N N . GLY A 1 489 ? -20.266 41.125 -7.055 1 70.75 489 GLY A N 1
ATOM 3855 C CA . GLY A 1 489 ? -21.109 42.312 -6.996 1 70.75 489 GLY A CA 1
ATOM 3856 C C . GLY A 1 489 ? -22.422 42.062 -6.301 1 70.75 489 GLY A C 1
ATOM 3857 O O . GLY A 1 489 ? -22.906 42.906 -5.547 1 70.75 489 GLY A O 1
ATOM 3858 N N . SER A 1 490 ? -23 40.938 -6.422 1 72.5 490 SER A N 1
ATOM 3859 C CA . SER A 1 490 ? -24.297 40.656 -5.84 1 72.5 490 SER A CA 1
ATOM 3860 C C . SER A 1 490 ? -24.188 40.375 -4.344 1 72.5 490 SER A C 1
ATOM 3862 O O . SER A 1 490 ? -25.188 40.406 -3.625 1 72.5 490 SER A O 1
ATOM 3864 N N . ASN A 1 491 ? -22.938 40.188 -3.92 1 75.81 491 ASN A N 1
ATOM 3865 C CA . ASN A 1 491 ? -22.75 39.781 -2.535 1 75.81 491 ASN A CA 1
ATOM 3866 C C . ASN A 1 491 ? -21.891 40.781 -1.758 1 75.81 491 ASN A C 1
ATOM 3868 O O . ASN A 1 491 ? -21.531 40.531 -0.607 1 75.81 491 ASN A O 1
ATOM 3872 N N . ASP A 1 492 ? -21.594 41.844 -2.266 1 67.5 492 ASP A N 1
ATOM 3873 C CA . ASP A 1 492 ? -20.562 42.781 -1.793 1 67.5 492 ASP A CA 1
ATOM 3874 C C . ASP A 1 492 ? -20.891 43.281 -0.396 1 67.5 492 ASP A C 1
ATOM 3876 O O . ASP A 1 492 ? -19.984 43.5 0.426 1 67.5 492 ASP A O 1
ATOM 3880 N N . THR A 1 493 ? -22.062 43.438 -0.202 1 68.12 493 THR A N 1
ATOM 3881 C CA . THR A 1 493 ? -22.406 44.062 1.071 1 68.12 493 THR A CA 1
ATOM 3882 C C . THR A 1 493 ? -22.844 43 2.086 1 68.12 493 THR A C 1
ATOM 3884 O O . THR A 1 493 ? -23.266 43.344 3.193 1 68.12 493 THR A O 1
ATOM 3887 N N . TRP A 1 494 ? -22.469 41.844 1.777 1 77 494 TRP A N 1
ATOM 3888 C CA . TRP A 1 494 ? -22.969 40.75 2.627 1 77 494 TRP A CA 1
ATOM 3889 C C . TRP A 1 494 ? -22 40.469 3.766 1 77 494 TRP A C 1
ATOM 3891 O O . TRP A 1 494 ? -20.781 40.562 3.59 1 77 494 TRP A O 1
ATOM 3901 N N . GLU A 1 495 ? -22.688 40.344 4.965 1 80.75 495 GLU A N 1
ATOM 3902 C CA . GLU A 1 495 ? -21.984 39.938 6.168 1 80.75 495 GLU A CA 1
ATOM 3903 C C . GLU A 1 495 ? -22.656 38.719 6.797 1 80.75 495 GLU A C 1
ATOM 3905 O O . GLU A 1 495 ? -23.875 38.562 6.73 1 80.75 495 GLU A O 1
ATOM 3910 N N . ILE A 1 496 ? -21.734 37.844 7.332 1 86.94 496 ILE A N 1
ATOM 3911 C CA . ILE A 1 496 ? -22.266 36.656 7.957 1 86.94 496 ILE A CA 1
ATOM 3912 C C . ILE A 1 496 ? -22 36.688 9.461 1 86.94 496 ILE A C 1
ATOM 3914 O O . ILE A 1 496 ? -20.844 36.812 9.891 1 86.94 496 ILE A O 1
ATOM 3918 N N . PRO A 1 497 ? -23.031 36.656 10.211 1 88.62 497 PRO A N 1
ATOM 3919 C CA . PRO A 1 497 ? -22.828 36.594 11.656 1 88.62 497 PRO A CA 1
ATOM 3920 C C . PRO A 1 497 ? -22.312 35.219 12.109 1 88.62 497 PRO A C 1
ATOM 3922 O O . PRO A 1 497 ? -22.812 34.188 11.656 1 88.62 497 PRO A O 1
ATOM 3925 N N . LEU A 1 498 ? -21.297 35.219 12.93 1 91.62 498 LEU A N 1
ATOM 3926 C CA . LEU A 1 498 ? -20.719 34 13.5 1 91.62 498 LEU A CA 1
ATOM 3927 C C . LEU A 1 498 ? -20.766 34.062 15.023 1 91.62 498 LEU A C 1
ATOM 3929 O O . LEU A 1 498 ? -20.703 35.156 15.617 1 91.62 498 LEU A O 1
ATOM 3933 N N . ASP A 1 499 ? -20.953 32.938 15.578 1 87.44 499 ASP A N 1
ATOM 3934 C CA . ASP A 1 499 ? -20.859 32.781 17.016 1 87.44 499 ASP A CA 1
ATOM 3935 C C . ASP A 1 499 ? -19.562 32.062 17.406 1 87.44 499 ASP A C 1
ATOM 3937 O O . ASP A 1 499 ? -19.484 30.828 17.312 1 87.44 499 ASP A O 1
ATOM 3941 N N . ILE A 1 500 ? -18.641 32.812 17.859 1 89.81 500 ILE A N 1
ATOM 3942 C CA . ILE A 1 500 ? -17.344 32.25 18.234 1 89.81 500 ILE A CA 1
ATOM 3943 C C . ILE A 1 500 ? -17.281 32.062 19.75 1 89.81 500 ILE A C 1
ATOM 3945 O O . ILE A 1 500 ? -16.781 32.938 20.453 1 89.81 500 ILE A O 1
ATOM 3949 N N . GLN A 1 501 ? -17.688 30.938 20.234 1 81.94 501 GLN A N 1
ATOM 3950 C CA . GLN A 1 501 ? -17.625 30.547 21.641 1 81.94 501 GLN A CA 1
ATOM 3951 C C . GLN A 1 501 ? -18.266 31.609 22.516 1 81.94 501 GLN A C 1
ATOM 3953 O O . GLN A 1 501 ? -17.656 32.062 23.5 1 81.94 501 GLN A O 1
ATOM 3958 N N . GLY A 1 502 ? -19.344 32.125 22.094 1 80.38 502 GLY A N 1
ATOM 3959 C CA . GLY A 1 502 ? -20.141 33.062 22.875 1 80.38 502 GLY A CA 1
ATOM 3960 C C . GLY A 1 502 ? -20 34.5 22.406 1 80.38 502 GLY A C 1
ATOM 3961 O O . GLY A 1 502 ? -20.766 35.375 22.828 1 80.38 502 GLY A O 1
ATOM 3962 N N . THR A 1 503 ? -19.031 34.781 21.547 1 86.81 503 THR A N 1
ATOM 3963 C CA . THR A 1 503 ? -18.844 36.156 21.016 1 86.81 503 THR A CA 1
ATOM 3964 C C . THR A 1 503 ? -19.375 36.25 19.594 1 86.81 503 THR A C 1
ATOM 3966 O O . THR A 1 503 ? -19.016 35.469 18.734 1 86.81 503 THR A O 1
ATOM 3969 N N . HIS A 1 504 ? -20.203 37.25 19.438 1 89.62 504 HIS A N 1
ATOM 3970 C CA . HIS A 1 504 ? -20.75 37.469 18.109 1 89.62 504 HIS A CA 1
ATOM 3971 C C . HIS A 1 504 ? -19.797 38.281 17.25 1 89.62 504 HIS A C 1
ATOM 3973 O O . HIS A 1 504 ? -19.375 39.375 17.641 1 89.62 504 HIS A O 1
ATOM 3979 N N . VAL A 1 505 ? -19.453 37.656 16.188 1 89.56 505 VAL A N 1
ATOM 3980 C CA . VAL A 1 505 ? -18.562 38.312 15.242 1 89.56 505 VAL A CA 1
ATOM 3981 C C . VAL A 1 505 ? -19.188 38.344 13.852 1 89.56 505 VAL A C 1
ATOM 3983 O O . VAL A 1 505 ? -19.938 37.438 13.5 1 89.56 505 VAL A O 1
ATOM 3986 N N . THR A 1 506 ? -18.953 39.406 13.203 1 91.38 506 THR A N 1
ATOM 3987 C CA . THR A 1 506 ? -19.406 39.469 11.812 1 91.38 506 THR A CA 1
ATOM 3988 C C . THR A 1 506 ? -18.234 39.281 10.859 1 91.38 506 THR A C 1
ATOM 3990 O O . THR A 1 506 ? -17.188 39.906 10.992 1 91.38 506 THR A O 1
ATOM 3993 N N . LEU A 1 507 ? -18.453 38.375 9.977 1 93.88 507 LEU A N 1
ATOM 3994 C CA . LEU A 1 507 ? -17.406 38.062 9 1 93.88 507 LEU A CA 1
ATOM 3995 C C . LEU A 1 507 ? -17.703 38.719 7.66 1 93.88 507 LEU A C 1
ATOM 3997 O O . LEU A 1 507 ? -18.672 38.375 6.992 1 93.88 507 LEU A O 1
ATOM 4001 N N . ASP A 1 508 ? -17 39.688 7.34 1 92 508 ASP A N 1
ATOM 4002 C CA . ASP A 1 508 ? -17.047 40.375 6.043 1 92 508 ASP A CA 1
ATOM 4003 C C . ASP A 1 508 ? -15.703 40.25 5.32 1 92 508 ASP A C 1
ATOM 4005 O O . ASP A 1 508 ? -14.844 39.469 5.723 1 92 508 ASP A O 1
ATOM 4009 N N . LYS A 1 509 ? -15.539 40.938 4.273 1 89.69 509 LYS A N 1
ATOM 4010 C CA . LYS A 1 509 ? -14.336 40.844 3.453 1 89.69 509 LYS A CA 1
ATOM 4011 C C . LYS A 1 509 ? -13.094 41.25 4.238 1 89.69 509 LYS A C 1
ATOM 4013 O O . LYS A 1 509 ? -12.07 40.562 4.199 1 89.69 509 LYS A O 1
ATOM 4018 N N . GLU A 1 510 ? -13.203 42.312 4.965 1 89.69 510 GLU A N 1
ATOM 4019 C CA . GLU A 1 510 ? -12.062 42.844 5.711 1 89.69 510 GLU A CA 1
ATOM 4020 C C . GLU A 1 510 ? -11.688 41.906 6.863 1 89.69 510 GLU A C 1
ATOM 4022 O O . GLU A 1 510 ? -10.508 41.656 7.094 1 89.69 510 GLU A O 1
ATOM 4027 N N . ALA A 1 511 ? -12.711 41.5 7.547 1 93.88 511 ALA A N 1
ATOM 4028 C CA . ALA A 1 511 ? -12.461 40.594 8.664 1 93.88 511 ALA A CA 1
ATOM 4029 C C . ALA A 1 511 ? -11.797 39.281 8.18 1 93.88 511 ALA A C 1
ATOM 4031 O O . ALA A 1 511 ? -10.945 38.719 8.875 1 93.88 511 ALA A O 1
ATOM 4032 N N . THR A 1 512 ? -12.25 38.812 7.039 1 94.75 512 THR A N 1
ATOM 4033 C CA . THR A 1 512 ? -11.664 37.625 6.48 1 94.75 512 THR A CA 1
ATOM 4034 C C . THR A 1 512 ? -10.164 37.781 6.258 1 94.75 512 THR A C 1
ATOM 4036 O O . THR A 1 512 ? -9.383 36.875 6.57 1 94.75 512 THR A O 1
ATOM 4039 N N . LEU A 1 513 ? -9.75 38.875 5.789 1 94.69 513 LEU A N 1
ATOM 4040 C CA . LEU A 1 513 ? -8.336 39.156 5.531 1 94.69 513 LEU A CA 1
ATOM 4041 C C . LEU A 1 513 ? -7.547 39.188 6.836 1 94.69 513 LEU A C 1
ATOM 4043 O O . LEU A 1 513 ? -6.395 38.75 6.879 1 94.69 513 LEU A O 1
ATOM 4047 N N . VAL A 1 514 ? -8.188 39.75 7.789 1 96.06 514 VAL A N 1
ATOM 4048 C CA . VAL A 1 514 ? -7.531 39.812 9.094 1 96.06 514 VAL A CA 1
ATOM 4049 C C . VAL A 1 514 ? -7.266 38.406 9.617 1 96.06 514 VAL A C 1
ATOM 4051 O O . VAL A 1 514 ? -6.18 38.125 10.133 1 96.06 514 VAL A O 1
ATOM 4054 N N . TYR A 1 515 ? -8.195 37.531 9.516 1 97 515 TYR A N 1
ATOM 4055 C CA . TYR A 1 515 ? -8.031 36.188 10.016 1 97 515 TYR A CA 1
ATOM 4056 C C . TYR A 1 515 ? -6.988 35.406 9.211 1 97 515 TYR A C 1
ATOM 4058 O O . TYR A 1 515 ? -6.219 34.625 9.766 1 97 515 TYR A O 1
ATOM 4066 N N . ILE A 1 516 ? -6.945 35.562 7.891 1 97.25 516 ILE A N 1
ATOM 4067 C CA . ILE A 1 516 ? -5.906 34.938 7.078 1 97.25 516 ILE A CA 1
ATOM 4068 C C . ILE A 1 516 ? -4.535 35.469 7.508 1 97.25 516 ILE A C 1
ATOM 4070 O O . ILE A 1 516 ? -3.572 34.719 7.586 1 97.25 516 ILE A O 1
ATOM 4074 N N . SER A 1 517 ? -4.469 36.719 7.824 1 95.94 517 SER A N 1
ATOM 4075 C CA . SER A 1 517 ? -3.219 37.344 8.273 1 95.94 517 SER A CA 1
ATOM 4076 C C . SER A 1 517 ? -2.775 36.75 9.609 1 95.94 517 SER A C 1
ATOM 4078 O O . SER A 1 517 ? -1.577 36.625 9.867 1 95.94 517 SER A O 1
ATOM 4080 N N . MET A 1 518 ? -3.742 36.531 10.484 1 94.56 518 MET A N 1
ATOM 4081 C CA . MET A 1 518 ? -3.426 35.875 11.758 1 94.56 518 MET A CA 1
ATOM 4082 C C . MET A 1 518 ? -2.746 34.531 11.547 1 94.56 518 MET A C 1
ATOM 4084 O O . MET A 1 518 ? -1.763 34.219 12.211 1 94.56 518 MET A O 1
ATOM 4088 N N . ILE A 1 519 ? -3.244 33.781 10.594 1 94.62 519 ILE A N 1
ATOM 4089 C CA . ILE A 1 519 ? -2.68 32.469 10.281 1 94.62 519 ILE A CA 1
ATOM 4090 C C . ILE A 1 519 ? -1.279 32.625 9.695 1 94.62 519 ILE A C 1
ATOM 4092 O O . ILE A 1 519 ? -0.354 31.906 10.07 1 94.62 519 ILE A O 1
ATOM 4096 N N . SER A 1 520 ? -1.134 33.562 8.82 1 93.31 520 SER A N 1
ATOM 4097 C CA . SER A 1 520 ? 0.159 33.844 8.195 1 93.31 520 SER A CA 1
ATOM 4098 C C . SER A 1 520 ? 1.205 34.219 9.242 1 93.31 520 SER A C 1
ATOM 4100 O O . SER A 1 520 ? 2.342 33.719 9.188 1 93.31 520 SER A O 1
ATOM 4102 N N . GLN A 1 521 ? 0.82 35 10.164 1 90.12 521 GLN A N 1
ATOM 4103 C CA . GLN A 1 521 ? 1.733 35.438 11.219 1 90.12 521 GLN A CA 1
ATOM 4104 C C . GLN A 1 521 ? 2.135 34.25 12.109 1 90.12 521 GLN A C 1
ATOM 4106 O O . GLN A 1 521 ? 3.287 34.156 12.531 1 90.12 521 GLN A O 1
ATOM 4111 N N . PHE A 1 522 ? 1.219 33.438 12.391 1 89.25 522 PHE A N 1
ATOM 4112 C CA . PHE A 1 522 ? 1.494 32.25 13.164 1 89.25 522 PHE A CA 1
ATOM 4113 C C . PHE A 1 522 ? 2.537 31.375 12.461 1 89.25 522 PHE A C 1
ATOM 4115 O O . PHE A 1 522 ? 3.5 30.938 13.086 1 89.25 522 PHE A O 1
ATOM 4122 N N . MET A 1 523 ? 2.371 31.172 11.141 1 87.75 523 MET A N 1
ATOM 4123 C CA . MET A 1 523 ? 3.291 30.328 10.375 1 87.75 523 MET A CA 1
ATOM 4124 C C . MET A 1 523 ? 4.688 30.938 10.344 1 87.75 523 MET A C 1
ATOM 4126 O O . MET A 1 523 ? 5.688 30.219 10.43 1 87.75 523 MET A O 1
ATOM 4130 N N . GLN A 1 524 ? 4.754 32.188 10.305 1 84.06 524 GLN A N 1
ATOM 4131 C CA . GLN A 1 524 ? 6.031 32.875 10.188 1 84.06 524 GLN A CA 1
ATOM 4132 C C . GLN A 1 524 ? 6.793 32.875 11.516 1 84.06 524 GLN A C 1
ATOM 4134 O O . GLN A 1 524 ? 8 33.094 11.539 1 84.06 524 GLN A O 1
ATOM 4139 N N . SER A 1 525 ? 6.113 32.594 12.539 1 79.5 525 SER A N 1
ATOM 4140 C CA . SER A 1 525 ? 6.734 32.625 13.859 1 79.5 525 SER A CA 1
ATOM 4141 C C . SER A 1 525 ? 7.457 31.312 14.164 1 79.5 525 SER A C 1
ATOM 4143 O O . SER A 1 525 ? 8.195 31.234 15.141 1 79.5 525 SER A O 1
ATOM 4145 N N . TYR A 1 526 ? 7.371 30.359 13.312 1 75.88 526 TYR A N 1
ATOM 4146 C CA . TYR A 1 526 ? 7.949 29.047 13.578 1 75.88 526 TYR A CA 1
ATOM 4147 C C . TYR A 1 526 ? 9.148 28.781 12.68 1 75.88 526 TYR A C 1
ATOM 4149 O O . TYR A 1 526 ? 9.344 29.484 11.672 1 75.88 526 TYR A O 1
ATOM 4157 N N . LYS A 1 527 ? 9.945 27.844 13.227 1 75.38 527 LYS A N 1
ATOM 4158 C CA . LYS A 1 527 ? 10.969 27.312 12.328 1 75.38 527 LYS A CA 1
ATOM 4159 C C . LYS A 1 527 ? 10.352 26.375 11.289 1 75.38 527 LYS A C 1
ATOM 4161 O O . LYS A 1 527 ? 9.844 25.297 11.633 1 75.38 527 LYS A O 1
ATOM 4166 N N . LEU A 1 528 ? 10.398 26.875 10.07 1 77.94 528 LEU A N 1
ATOM 4167 C CA . LEU A 1 528 ? 9.68 26.172 9.016 1 77.94 528 LEU A CA 1
ATOM 4168 C C . LEU A 1 528 ? 10.617 25.25 8.234 1 77.94 528 LEU A C 1
ATOM 4170 O O . LEU A 1 528 ? 11.789 25.578 8.031 1 77.94 528 LEU A O 1
ATOM 4174 N N . ASP A 1 529 ? 10.078 24.141 7.98 1 79.69 529 ASP A N 1
ATOM 4175 C CA . ASP A 1 529 ? 10.781 23.281 7.027 1 79.69 529 ASP A CA 1
ATOM 4176 C C . ASP A 1 529 ? 10.422 23.656 5.59 1 79.69 529 ASP A C 1
ATOM 4178 O O . ASP A 1 529 ? 9.734 24.656 5.355 1 79.69 529 ASP A O 1
ATOM 4182 N N . SER A 1 530 ? 10.945 22.922 4.625 1 78.5 530 SER A N 1
ATOM 4183 C CA . SER A 1 530 ? 10.758 23.297 3.227 1 78.5 530 SER A CA 1
ATOM 4184 C C . SER A 1 530 ? 9.281 23.25 2.836 1 78.5 530 SER A C 1
ATOM 4186 O O . SER A 1 530 ? 8.805 24.109 2.096 1 78.5 530 SER A O 1
ATOM 4188 N N . THR A 1 531 ? 8.539 22.297 3.252 1 80.25 531 THR A N 1
ATOM 4189 C CA . THR A 1 531 ? 7.121 22.172 2.93 1 80.25 531 THR A CA 1
ATOM 4190 C C . THR A 1 531 ? 6.312 23.281 3.576 1 80.25 531 THR A C 1
ATOM 4192 O O . THR A 1 531 ? 5.496 23.938 2.918 1 80.25 531 THR A O 1
ATOM 4195 N N . THR A 1 532 ? 6.559 23.547 4.793 1 84.75 532 THR A N 1
ATOM 4196 C CA . THR A 1 532 ? 5.789 24.547 5.516 1 84.75 532 THR A CA 1
ATOM 4197 C C . THR A 1 532 ? 6.184 25.953 5.066 1 84.75 532 THR A C 1
ATOM 4199 O O . THR A 1 532 ? 5.371 26.875 5.109 1 84.75 532 THR A O 1
ATOM 4202 N N . THR A 1 533 ? 7.402 26.062 4.617 1 86 533 THR A N 1
ATOM 4203 C CA . THR A 1 533 ? 7.812 27.344 4.055 1 86 533 THR A CA 1
ATOM 4204 C C . THR A 1 533 ? 6.984 27.688 2.82 1 86 533 THR A C 1
ATOM 4206 O O . THR A 1 533 ? 6.535 28.812 2.66 1 86 533 THR A O 1
ATOM 4209 N N . ARG A 1 534 ? 6.766 26.766 2.025 1 84.69 534 ARG A N 1
ATOM 4210 C CA . ARG A 1 534 ? 5.957 26.984 0.832 1 84.69 534 ARG A CA 1
ATOM 4211 C C . ARG A 1 534 ? 4.52 27.328 1.201 1 84.69 534 ARG A C 1
ATOM 4213 O O . ARG A 1 534 ? 3.922 28.234 0.598 1 84.69 534 ARG A O 1
ATOM 4220 N N . ILE A 1 535 ? 4.016 26.688 2.129 1 87.19 535 ILE A N 1
ATOM 4221 C CA . ILE A 1 535 ? 2.65 26.922 2.588 1 87.19 535 ILE A CA 1
ATOM 4222 C C . ILE A 1 535 ? 2.533 28.344 3.16 1 87.19 535 ILE A C 1
ATOM 4224 O O . ILE A 1 535 ? 1.541 29.031 2.922 1 87.19 535 ILE A O 1
ATOM 4228 N N . ALA A 1 536 ? 3.553 28.672 3.854 1 89.56 536 ALA A N 1
ATOM 4229 C CA . ALA A 1 536 ? 3.564 30.016 4.43 1 89.56 536 ALA A CA 1
ATOM 4230 C C . ALA A 1 536 ? 3.637 31.094 3.338 1 89.56 536 ALA A C 1
ATOM 4232 O O . ALA A 1 536 ? 2.975 32.125 3.43 1 89.56 536 ALA A O 1
ATOM 4233 N N . GLU A 1 537 ? 4.41 30.828 2.355 1 89.94 537 GLU A N 1
ATOM 4234 C CA . GLU A 1 537 ? 4.535 31.75 1.235 1 89.94 537 GLU A CA 1
ATOM 4235 C C . GLU A 1 537 ? 3.211 31.906 0.498 1 89.94 537 GLU A C 1
ATOM 4237 O O . GLU A 1 537 ? 2.828 33.031 0.137 1 89.94 537 GLU A O 1
ATOM 4242 N N . VAL A 1 538 ? 2.559 30.859 0.281 1 89.81 538 VAL A N 1
ATOM 4243 C CA . VAL A 1 538 ? 1.274 30.891 -0.411 1 89.81 538 VAL A CA 1
ATOM 4244 C C . VAL A 1 538 ? 0.251 31.656 0.434 1 89.81 538 VAL A C 1
ATOM 4246 O O . VAL A 1 538 ? -0.517 32.469 -0.087 1 89.81 538 VAL A O 1
ATOM 4249 N N . THR A 1 539 ? 0.221 31.391 1.705 1 92.88 539 THR A N 1
ATOM 4250 C CA . THR A 1 539 ? -0.728 32.031 2.602 1 92.88 539 THR A CA 1
ATOM 4251 C C . THR A 1 539 ? -0.491 33.562 2.635 1 92.88 539 THR A C 1
ATOM 4253 O O . THR A 1 539 ? -1.441 34.344 2.611 1 92.88 539 THR A O 1
ATOM 4256 N N . GLN A 1 540 ? 0.746 33.875 2.635 1 92.75 540 GLN A N 1
ATOM 4257 C CA . GLN A 1 540 ? 1.094 35.312 2.586 1 92.75 540 GLN A CA 1
ATOM 4258 C C . GLN A 1 540 ? 0.692 35.906 1.25 1 92.75 540 GLN A C 1
ATOM 4260 O O . GLN A 1 540 ? 0.186 37.031 1.207 1 92.75 540 GLN A O 1
ATOM 4265 N N . GLY A 1 541 ? 0.952 35.188 0.249 1 90.75 541 GLY A N 1
ATOM 4266 C CA . GLY A 1 541 ? 0.566 35.656 -1.071 1 90.75 541 GLY A CA 1
ATOM 4267 C C . GLY A 1 541 ? -0.933 35.844 -1.227 1 90.75 541 GLY A C 1
ATOM 4268 O O . GLY A 1 541 ? -1.386 36.781 -1.878 1 90.75 541 GLY A O 1
ATOM 4269 N N . LEU A 1 542 ? -1.665 35 -0.669 1 90.25 542 LEU A N 1
ATOM 4270 C CA . LEU A 1 542 ? -3.119 35.094 -0.712 1 90.25 542 LEU A CA 1
ATOM 4271 C C . LEU A 1 542 ? -3.594 36.375 -0.055 1 90.25 542 LEU A C 1
ATOM 4273 O O . LEU A 1 542 ? -4.5 37.031 -0.564 1 90.25 542 LEU A O 1
ATOM 4277 N N . THR A 1 543 ? -3.023 36.688 1.03 1 90.75 543 THR A N 1
ATOM 4278 C CA . THR A 1 543 ? -3.375 37.906 1.724 1 90.75 543 THR A CA 1
ATOM 4279 C C . THR A 1 543 ? -3.117 39.125 0.833 1 90.75 543 THR A C 1
ATOM 4281 O O . THR A 1 543 ? -3.951 40.031 0.75 1 90.75 543 THR A O 1
ATOM 4284 N N . LYS A 1 544 ? -2.043 39.094 0.182 1 88.88 544 LYS A N 1
ATOM 4285 C CA . LYS A 1 544 ? -1.673 40.188 -0.696 1 88.88 544 LYS A CA 1
ATOM 4286 C C . LYS A 1 544 ? -2.613 40.281 -1.895 1 88.88 544 LYS A C 1
ATOM 4288 O O . LYS A 1 544 ? -3.08 41.375 -2.244 1 88.88 544 LYS A O 1
ATOM 4293 N N . ASP A 1 545 ? -2.857 39.219 -2.486 1 89.56 545 ASP A N 1
ATOM 4294 C CA . ASP A 1 545 ? -3.668 39.188 -3.701 1 89.56 545 ASP A CA 1
ATOM 4295 C C . ASP A 1 545 ? -5.121 39.562 -3.398 1 89.56 545 ASP A C 1
ATOM 4297 O O . ASP A 1 545 ? -5.762 40.25 -4.176 1 89.56 545 ASP A O 1
ATOM 4301 N N . LEU A 1 546 ? -5.625 39.031 -2.318 1 89.5 546 LEU A N 1
ATOM 4302 C CA . LEU A 1 546 ? -6.996 39.344 -1.94 1 89.5 546 LEU A CA 1
ATOM 4303 C C . LEU A 1 546 ? -7.133 40.812 -1.575 1 89.5 546 LEU A C 1
ATOM 4305 O O . LEU A 1 546 ? -8.156 41.438 -1.861 1 89.5 546 LEU A O 1
ATOM 4309 N N . ASN A 1 547 ? -6.133 41.312 -0.971 1 86.19 547 ASN A N 1
ATOM 4310 C CA . ASN A 1 547 ? -6.125 42.75 -0.681 1 86.19 547 ASN A CA 1
ATOM 4311 C C . ASN A 1 547 ? -6.141 43.594 -1.96 1 86.19 547 ASN A C 1
ATOM 4313 O O . ASN A 1 547 ? -6.797 44.625 -2.02 1 86.19 547 ASN A O 1
ATOM 4317 N N . ALA A 1 548 ? -5.48 43.062 -2.879 1 82.69 548 ALA A N 1
ATOM 4318 C CA . ALA A 1 548 ? -5.461 43.75 -4.172 1 82.69 548 ALA A CA 1
ATOM 4319 C C . ALA A 1 548 ? -6.836 43.719 -4.828 1 82.69 548 ALA A C 1
ATOM 4321 O O . ALA A 1 548 ? -7.25 44.688 -5.465 1 82.69 548 ALA A O 1
ATOM 4322 N N . VAL A 1 549 ? -7.48 42.656 -4.676 1 81.31 549 VAL A N 1
ATOM 4323 C CA . VAL A 1 549 ? -8.82 42.531 -5.23 1 81.31 549 VAL A CA 1
ATOM 4324 C C . VAL A 1 549 ? -9.781 43.469 -4.523 1 81.31 549 VAL A C 1
ATOM 4326 O O . VAL A 1 549 ? -10.625 44.125 -5.164 1 81.31 549 VAL A O 1
ATOM 4329 N N . LEU A 1 550 ? -9.641 43.656 -3.305 1 81.5 550 LEU A N 1
ATOM 4330 C CA . LEU A 1 550 ? -10.508 44.531 -2.518 1 81.5 550 LEU A CA 1
ATOM 4331 C C . LEU A 1 550 ? -10.258 46 -2.85 1 81.5 550 LEU A C 1
ATOM 4333 O O . LEU A 1 550 ? -11.195 46.781 -2.906 1 81.5 550 LEU A O 1
ATOM 4337 N N . GLU A 1 551 ? -9.023 46.312 -3.125 1 76.88 551 GLU A N 1
ATOM 4338 C CA . GLU A 1 551 ? -8.672 47.688 -3.461 1 76.88 551 GLU A CA 1
ATOM 4339 C C . GLU A 1 551 ? -9.156 48.031 -4.859 1 76.88 551 GLU A C 1
ATOM 4341 O O . GLU A 1 551 ? -9.57 49.188 -5.098 1 76.88 551 GLU A O 1
ATOM 4346 N N . SER A 1 552 ? -9.141 47.094 -5.746 1 72.38 552 SER A N 1
ATOM 4347 C CA . SER A 1 552 ? -9.602 47.344 -7.105 1 72.38 552 SER A CA 1
ATOM 4348 C C . SER A 1 552 ? -11.109 47.562 -7.148 1 72.38 552 SER A C 1
ATOM 4350 O O . SER A 1 552 ? -11.602 48.375 -7.957 1 72.38 552 SER A O 1
ATOM 4352 N N . GLN A 1 553 ? -11.82 46.938 -6.355 1 65.88 553 GLN A N 1
ATOM 4353 C CA . GLN A 1 553 ? -13.266 47.094 -6.305 1 65.88 553 GLN A CA 1
ATOM 4354 C C . GLN A 1 553 ? -13.648 48.438 -5.68 1 65.88 553 GLN A C 1
ATOM 4356 O O . GLN A 1 553 ? -14.633 49.062 -6.082 1 65.88 553 GLN A O 1
ATOM 4361 N N . LEU A 1 554 ? -12.82 48.844 -4.805 1 56.88 554 LEU A N 1
ATOM 4362 C CA . LEU A 1 554 ? -13.062 50.125 -4.184 1 56.88 554 LEU A CA 1
ATOM 4363 C C . LEU A 1 554 ? -12.773 51.25 -5.156 1 56.88 554 LEU A C 1
ATOM 4365 O O . LEU A 1 554 ? -13.461 52.281 -5.152 1 56.88 554 LEU A O 1
ATOM 4369 N N . SER A 1 555 ? -11.812 51.094 -6.102 1 53.06 555 SER A N 1
ATOM 4370 C CA . SER A 1 555 ? -11.484 52.125 -7.086 1 53.06 555 SER A CA 1
ATOM 4371 C C . SER A 1 555 ? -12.539 52.188 -8.188 1 53.06 555 SER A C 1
ATOM 4373 O O . SER A 1 555 ? -12.852 53.25 -8.695 1 53.06 555 SER A O 1
ATOM 4375 N N . ASP A 1 556 ? -13.078 51.156 -8.648 1 47.75 556 ASP A N 1
ATOM 4376 C CA . ASP A 1 556 ? -14.109 51.156 -9.688 1 47.75 556 ASP A CA 1
ATOM 4377 C C . ASP A 1 556 ? -15.414 51.75 -9.148 1 47.75 556 ASP A C 1
ATOM 4379 O O . ASP A 1 556 ? -16.203 52.312 -9.906 1 47.75 556 ASP A O 1
ATOM 4383 N N . MET A 1 557 ? -15.703 51.719 -7.984 1 43.47 557 MET A N 1
ATOM 4384 C CA . MET A 1 557 ? -16.859 52.406 -7.418 1 43.47 557 MET A CA 1
ATOM 4385 C C . MET A 1 557 ? -16.656 53.906 -7.461 1 43.47 557 MET A C 1
ATOM 4387 O O . MET A 1 557 ? -17.625 54.656 -7.496 1 43.47 557 MET A O 1
ATOM 4391 N N . GLY A 1 558 ? -15.492 54.438 -7.746 1 36.69 558 GLY A N 1
ATOM 4392 C CA . GLY A 1 558 ? -15.273 55.844 -7.918 1 36.69 558 GLY A CA 1
ATOM 4393 C C . GLY A 1 558 ? -15.578 56.344 -9.32 1 36.69 558 GLY A C 1
ATOM 4394 O O . GLY A 1 558 ? -15.812 57.531 -9.539 1 36.69 558 GLY A O 1
ATOM 4395 N N . PHE A 1 559 ? -15.5 55.594 -10.477 1 34.03 559 PHE A N 1
ATOM 4396 C CA . PHE A 1 559 ? -15.766 56.094 -11.812 1 34.03 559 PHE A CA 1
ATOM 4397 C C . PHE A 1 559 ? -17.266 56.062 -12.125 1 34.03 559 PHE A C 1
ATOM 4399 O O . PHE A 1 559 ? -17.703 56.594 -13.148 1 34.03 559 PHE A O 1
ATOM 4406 N N . ASP A 1 560 ? -18.109 55.344 -11.602 1 34.75 560 ASP A N 1
ATOM 4407 C CA . ASP A 1 560 ? -19.516 55.406 -11.977 1 34.75 560 ASP A CA 1
ATOM 4408 C C . ASP A 1 560 ? -20.125 56.75 -11.641 1 34.75 560 ASP A C 1
ATOM 4410 O O . ASP A 1 560 ? -21.328 56.969 -11.82 1 34.75 560 ASP A O 1
ATOM 4414 N N . LEU A 1 561 ? -19.438 57.781 -11.148 1 30.05 561 LEU A N 1
ATOM 4415 C CA . LEU A 1 561 ? -20.172 59.031 -11.047 1 30.05 561 LEU A CA 1
ATOM 4416 C C . LEU A 1 561 ? -20.125 59.781 -12.359 1 30.05 561 LEU A C 1
ATOM 4418 O O . LEU A 1 561 ? -20.438 60.969 -12.398 1 30.05 561 LEU A O 1
ATOM 4422 N N . PHE A 1 562 ? -19.516 59.438 -13.492 1 28.86 562 PHE A N 1
ATOM 4423 C CA . PHE A 1 562 ? -19.828 60.188 -14.703 1 28.86 562 PHE A CA 1
ATOM 4424 C C . PHE A 1 562 ? -21.234 59.875 -15.188 1 28.86 562 PHE A C 1
ATOM 4426 O O . PHE A 1 562 ? -21.625 58.688 -15.234 1 28.86 562 PHE A O 1
ATOM 4433 N N . THR A 1 563 ? -22.219 60.938 -15.43 1 27.06 563 THR A N 1
ATOM 4434 C CA . THR A 1 563 ? -23.547 61.125 -15.984 1 27.06 563 THR A CA 1
ATOM 4435 C C . THR A 1 563 ? -23.625 60.625 -17.422 1 27.06 563 THR A C 1
ATOM 4437 O O . THR A 1 563 ? -22.969 61.188 -18.312 1 27.06 563 THR A O 1
ATOM 4440 N N . LEU A 1 564 ? -23.75 59.375 -17.844 1 26.08 564 LEU A N 1
ATOM 4441 C CA . LEU A 1 564 ? -24.234 58.938 -19.141 1 26.08 564 LEU A CA 1
ATOM 4442 C C . LEU A 1 564 ? -25.5 59.688 -19.547 1 26.08 564 LEU A C 1
ATOM 4444 O O . LEU A 1 564 ? -26.516 59.625 -18.875 1 26.08 564 LEU A O 1
ATOM 4448 N N . GLN A 1 565 ? -25.391 60.781 -20.266 1 26.16 565 GLN A N 1
ATOM 4449 C CA . GLN A 1 565 ? -26.453 61.281 -21.141 1 26.16 565 GLN A CA 1
ATOM 4450 C C . GLN A 1 565 ? -26.969 60.188 -22.062 1 26.16 565 GLN A C 1
ATOM 4452 O O . GLN A 1 565 ? -26.219 59.25 -22.422 1 26.16 565 GLN A O 1
ATOM 4457 N N . PRO A 1 566 ? -28.375 60 -22.484 1 26.67 566 PRO A N 1
ATOM 4458 C CA . PRO A 1 566 ? -29.141 59.031 -23.281 1 26.67 566 PRO A CA 1
ATOM 4459 C C . PRO A 1 566 ? -28.547 58.844 -24.672 1 26.67 566 PRO A C 1
ATOM 4461 O O . PRO A 1 566 ? -29.219 58.312 -25.562 1 26.67 566 PRO A O 1
ATOM 4464 N N . ALA A 1 567 ? -27.328 59 -24.906 1 24.58 567 ALA A N 1
ATOM 4465 C CA . ALA A 1 567 ? -27.188 59 -26.359 1 24.58 567 ALA A CA 1
ATOM 4466 C C . ALA A 1 567 ? -27.734 57.719 -26.969 1 24.58 567 ALA A C 1
ATOM 4468 O O . ALA A 1 567 ? -27.828 56.688 -26.297 1 24.58 567 ALA A O 1
ATOM 4469 N N . GLU A 1 568 ? -28.156 57.625 -28.375 1 25.03 568 GLU A N 1
ATOM 4470 C CA . GLU A 1 568 ? -28.797 56.75 -29.344 1 25.03 568 GLU A CA 1
ATOM 4471 C C . GLU A 1 568 ? -28.141 55.344 -29.328 1 25.03 568 GLU A C 1
ATOM 4473 O O . GLU A 1 568 ? -26.969 55.219 -28.969 1 25.03 568 GLU A O 1
ATOM 4478 N N . GLN A 1 569 ? -28.938 54.125 -29.672 1 23.7 569 GLN A N 1
ATOM 4479 C CA . GLN A 1 569 ? -29.062 52.688 -29.719 1 23.7 569 GLN A CA 1
ATOM 4480 C C . GLN A 1 569 ? -27.891 52.031 -30.469 1 23.7 569 GLN A C 1
ATOM 4482 O O . GLN A 1 569 ? -27.859 50.812 -30.656 1 23.7 569 GLN A O 1
ATOM 4487 N N . LEU A 1 570 ? -27.094 52.688 -31.188 1 21.31 570 LEU A N 1
ATOM 4488 C CA . LEU A 1 570 ? -26.641 52.031 -32.406 1 21.31 570 LEU A CA 1
ATOM 4489 C C . LEU A 1 570 ? -25.719 50.844 -32.094 1 21.31 570 LEU A C 1
ATOM 4491 O O . LEU A 1 570 ? -25.875 49.75 -32.656 1 21.31 570 LEU A O 1
ATOM 4495 N N . VAL A 1 571 ? -24.5 51 -31.641 1 21.39 571 VAL A N 1
ATOM 4496 C CA . VAL A 1 571 ? -23.406 50.312 -32.344 1 21.39 571 VAL A CA 1
ATOM 4497 C C . VAL A 1 571 ? -23.219 48.906 -31.719 1 21.39 571 VAL A C 1
ATOM 4499 O O . VAL A 1 571 ? -22.578 48.062 -32.344 1 21.39 571 VAL A O 1
ATOM 4502 N N . PHE A 1 572 ? -23.578 48.594 -30.531 1 19.14 572 PHE A N 1
ATOM 4503 C CA . PHE A 1 572 ? -22.734 47.562 -29.969 1 19.14 572 PHE A CA 1
ATOM 4504 C C . PHE A 1 572 ? -23.125 46.188 -30.5 1 19.14 572 PHE A C 1
ATOM 4506 O O . PHE A 1 572 ? -22.641 45.156 -30.016 1 19.14 572 PHE A O 1
ATOM 4513 N N . ASP A 1 573 ? -24.062 46.031 -31.484 1 20.75 573 ASP A N 1
ATOM 4514 C CA . ASP A 1 573 ? -24.609 44.75 -31.938 1 20.75 573 ASP A CA 1
ATOM 4515 C C . ASP A 1 573 ? -23.547 43.938 -32.688 1 20.75 573 ASP A C 1
ATOM 4517 O O . ASP A 1 573 ? -23.781 42.781 -33.031 1 20.75 573 ASP A O 1
ATOM 4521 N N . SER A 1 574 ? -22.516 44.406 -33.281 1 21.55 574 SER A N 1
ATOM 4522 C CA . SER A 1 574 ? -21.844 43.719 -34.375 1 21.55 574 SER A CA 1
ATOM 4523 C C . SER A 1 574 ? -21.094 42.5 -33.875 1 21.55 574 SER A C 1
ATOM 4525 O O . SER A 1 574 ? -20.859 41.562 -34.625 1 21.55 574 SER A O 1
ATOM 4527 N N . LEU A 1 575 ? -20.422 42.469 -32.812 1 20.2 575 LEU A N 1
ATOM 4528 C CA . LEU A 1 575 ? -19.328 41.5 -32.812 1 20.2 575 LEU A CA 1
ATOM 4529 C C . LEU A 1 575 ? -19.859 40.094 -32.594 1 20.2 575 LEU A C 1
ATOM 4531 O O . LEU A 1 575 ? -19.094 39.156 -32.406 1 20.2 575 LEU A O 1
ATOM 4535 N N . PHE A 1 576 ? -21.219 39.812 -32.562 1 20.84 576 PHE A N 1
ATOM 4536 C CA . PHE A 1 576 ? -21.75 38.438 -32.438 1 20.84 576 PHE A CA 1
ATOM 4537 C C . PHE A 1 576 ? -21.406 37.625 -33.656 1 20.84 576 PHE A C 1
ATOM 4539 O O . PHE A 1 576 ? -21.359 36.375 -33.594 1 20.84 576 PHE A O 1
ATOM 4546 N N . SER A 1 577 ? -21.438 38.062 -34.938 1 20.92 577 SER A N 1
ATOM 4547 C CA . SER A 1 577 ? -21.75 37.25 -36.125 1 20.92 577 SER A CA 1
ATOM 4548 C C . SER A 1 577 ? -20.516 36.531 -36.625 1 20.92 577 SER A C 1
ATOM 4550 O O . SER A 1 577 ? -20.578 35.781 -37.625 1 20.92 577 SER A O 1
ATOM 4552 N N . ASN A 1 578 ? -19.25 36.875 -36.438 1 20.48 578 ASN A N 1
ATOM 4553 C CA . ASN A 1 578 ? -18.359 36.25 -37.406 1 20.48 578 ASN A CA 1
ATOM 4554 C C . ASN A 1 578 ? -18.109 34.781 -37.062 1 20.48 578 ASN A C 1
ATOM 4556 O O . ASN A 1 578 ? -17.438 34.469 -36.094 1 20.48 578 ASN A O 1
ATOM 4560 N N . ASN A 1 579 ? -19.094 33.75 -37.438 1 20.92 579 ASN A N 1
ATOM 4561 C CA . ASN A 1 579 ? -19.219 32.312 -37.625 1 20.92 579 ASN A CA 1
ATOM 4562 C C . ASN A 1 579 ? -18.094 31.75 -38.5 1 20.92 579 ASN A C 1
ATOM 4564 O O . ASN A 1 579 ? -17.969 30.531 -38.656 1 20.92 579 ASN A O 1
ATOM 4568 N N . ASP A 1 580 ? -17.531 32.438 -39.531 1 22.12 580 ASP A N 1
ATOM 4569 C CA . ASP A 1 580 ? -17 31.859 -40.75 1 22.12 580 ASP A CA 1
ATOM 4570 C C . ASP A 1 580 ? -15.602 31.281 -40.531 1 22.12 580 ASP A C 1
ATOM 4572 O O . ASP A 1 580 ? -15.086 30.562 -41.375 1 22.12 580 ASP A O 1
ATOM 4576 N N . ILE A 1 581 ? -14.672 31.781 -39.688 1 22.08 581 ILE A N 1
ATOM 4577 C CA . ILE A 1 581 ? -13.305 31.469 -40.094 1 22.08 581 ILE A CA 1
ATOM 4578 C C . ILE A 1 581 ? -12.992 30.016 -39.719 1 22.08 581 ILE A C 1
ATOM 4580 O O . ILE A 1 581 ? -11.82 29.641 -39.594 1 22.08 581 ILE A O 1
ATOM 4584 N N . TYR A 1 582 ? -13.969 29.172 -39.312 1 20.25 582 TYR A N 1
ATOM 4585 C CA . TYR A 1 582 ? -13.648 27.75 -39.281 1 20.25 582 TYR A CA 1
ATOM 4586 C C . TYR A 1 582 ? -13.266 27.234 -40.688 1 20.25 582 TYR A C 1
ATOM 4588 O O . TYR A 1 582 ? -12.586 26.219 -40.812 1 20.25 582 TYR A O 1
ATOM 4596 N N . LEU A 1 583 ? -13.938 27.562 -41.844 1 20.3 583 LEU A N 1
ATOM 4597 C CA . LEU A 1 583 ? -13.945 26.641 -42.969 1 20.3 583 LEU A CA 1
ATOM 4598 C C . LEU A 1 583 ? -12.695 26.828 -43.844 1 20.3 583 LEU A C 1
ATOM 4600 O O . LEU A 1 583 ? -12.594 26.281 -44.938 1 20.3 583 LEU A O 1
ATOM 4604 N N . SER A 1 584 ? -11.836 27.875 -43.594 1 20.02 584 SER A N 1
ATOM 4605 C CA . SER A 1 584 ? -10.977 27.938 -44.781 1 20.02 584 SER A CA 1
ATOM 4606 C C . SER A 1 584 ? -10.117 26.672 -44.906 1 20.02 584 SER A C 1
ATOM 4608 O O . SER A 1 584 ? -9.672 26.125 -43.906 1 20.02 584 SER A O 1
ATOM 4610 N N . ASP A 1 585 ? -10.125 26.062 -46.219 1 22.11 585 ASP A N 1
ATOM 4611 C CA . ASP A 1 585 ? -9.562 25.031 -47.062 1 22.11 585 ASP A CA 1
ATOM 4612 C C . ASP A 1 585 ? -8.039 25.078 -47.062 1 22.11 585 ASP A C 1
ATOM 4614 O O . ASP A 1 585 ? -7.379 24.188 -47.625 1 22.11 585 ASP A O 1
ATOM 4618 N N . ILE A 1 586 ? -7.305 25.891 -46.156 1 20.27 586 ILE A N 1
ATOM 4619 C CA . ILE A 1 586 ? -5.938 25.641 -46.625 1 20.27 586 ILE A CA 1
ATOM 4620 C C . ILE A 1 586 ? -5.488 24.266 -46.156 1 20.27 586 ILE A C 1
ATOM 4622 O O . ILE A 1 586 ? -5.727 23.859 -45.031 1 20.27 586 ILE A O 1
ATOM 4626 N N . MET B 1 1 ? -34.031 -21.875 -46.969 1 23.56 1 MET B N 1
ATOM 4627 C CA . MET B 1 1 ? -35.219 -21.453 -46.25 1 23.56 1 MET B CA 1
ATOM 4628 C C . MET B 1 1 ? -35 -21.609 -44.75 1 23.56 1 MET B C 1
ATOM 4630 O O . MET B 1 1 ? -35.062 -22.719 -44.219 1 23.56 1 MET B O 1
ATOM 4634 N N . ASP B 1 2 ? -33.938 -20.984 -44.156 1 26 2 ASP B N 1
ATOM 4635 C CA . ASP B 1 2 ? -33 -21.141 -43.031 1 26 2 ASP B CA 1
ATOM 4636 C C . ASP B 1 2 ? -33.688 -20.875 -41.688 1 26 2 ASP B C 1
ATOM 4638 O O . ASP B 1 2 ? -34.188 -19.766 -41.469 1 26 2 ASP B O 1
ATOM 4642 N N . ASP B 1 3 ? -34.375 -21.938 -41.125 1 26.38 3 ASP B N 1
ATOM 4643 C CA . ASP B 1 3 ? -35.312 -21.953 -40 1 26.38 3 ASP B CA 1
ATOM 4644 C C . ASP B 1 3 ? -34.656 -21.344 -38.75 1 26.38 3 ASP B C 1
ATOM 4646 O O . ASP B 1 3 ? -33.656 -21.875 -38.219 1 26.38 3 ASP B O 1
ATOM 4650 N N . VAL B 1 4 ? -34.625 -20.016 -38.688 1 31.47 4 VAL B N 1
ATOM 4651 C CA . VAL B 1 4 ? -34.25 -19.094 -37.625 1 31.47 4 VAL B CA 1
ATOM 4652 C C . VAL B 1 4 ? -34.938 -19.484 -36.312 1 31.47 4 VAL B C 1
ATOM 4654 O O . VAL B 1 4 ? -36.156 -19.281 -36.188 1 31.47 4 VAL B O 1
ATOM 4657 N N . VAL B 1 5 ? -34.625 -20.781 -35.906 1 31.67 5 VAL B N 1
ATOM 4658 C CA . VAL B 1 5 ? -35.25 -21.25 -34.688 1 31.67 5 VAL B CA 1
ATOM 4659 C C . VAL B 1 5 ? -35.125 -20.188 -33.594 1 31.67 5 VAL B C 1
ATOM 4661 O O . VAL B 1 5 ? -34.031 -19.641 -33.375 1 31.67 5 VAL B O 1
ATOM 4664 N N . ASP B 1 6 ? -36.25 -19.531 -33.375 1 29.14 6 ASP B N 1
ATOM 4665 C CA . ASP B 1 6 ? -36.656 -18.406 -32.5 1 29.14 6 ASP B CA 1
ATOM 4666 C C . ASP B 1 6 ? -36.156 -18.625 -31.078 1 29.14 6 ASP B C 1
ATOM 4668 O O . ASP B 1 6 ? -36.594 -19.547 -30.391 1 29.14 6 ASP B O 1
ATOM 4672 N N . GLU B 1 7 ? -34.812 -18.406 -30.844 1 26.64 7 GLU B N 1
ATOM 4673 C CA . GLU B 1 7 ? -33.969 -18.5 -29.656 1 26.64 7 GLU B CA 1
ATOM 4674 C C . GLU B 1 7 ? -34.625 -17.797 -28.469 1 26.64 7 GLU B C 1
ATOM 4676 O O . GLU B 1 7 ? -34.031 -17.719 -27.375 1 26.64 7 GLU B O 1
ATOM 4681 N N . SER B 1 8 ? -35.812 -17.094 -28.672 1 28.67 8 SER B N 1
ATOM 4682 C CA . SER B 1 8 ? -36.531 -16.375 -27.625 1 28.67 8 SER B CA 1
ATOM 4683 C C . SER B 1 8 ? -37.062 -17.312 -26.547 1 28.67 8 SER B C 1
ATOM 4685 O O . SER B 1 8 ? -37.25 -16.906 -25.406 1 28.67 8 SER B O 1
ATOM 4687 N N . LYS B 1 9 ? -37.594 -18.5 -27 1 31.23 9 LYS B N 1
ATOM 4688 C CA . LYS B 1 9 ? -38.438 -19.375 -26.172 1 31.23 9 LYS B CA 1
ATOM 4689 C C . LYS B 1 9 ? -37.594 -19.984 -25.031 1 31.23 9 LYS B C 1
ATOM 4691 O O . LYS B 1 9 ? -38.156 -20.5 -24.062 1 31.23 9 LYS B O 1
ATOM 4696 N N . LEU B 1 10 ? -36.375 -20.203 -25.312 1 23.88 10 LEU B N 1
ATOM 4697 C CA . LEU B 1 10 ? -35.656 -21 -24.297 1 23.88 10 LEU B CA 1
ATOM 4698 C C . LEU B 1 10 ? -35.469 -20.172 -23.031 1 23.88 10 LEU B C 1
ATOM 4700 O O . LEU B 1 10 ? -35.25 -20.75 -21.953 1 23.88 10 LEU B O 1
ATOM 4704 N N . LEU B 1 11 ? -35.469 -18.812 -23.125 1 27.22 11 LEU B N 1
ATOM 4705 C CA . LEU B 1 11 ? -35.281 -18 -21.938 1 27.22 11 LEU B CA 1
ATOM 4706 C C . LEU B 1 11 ? -36.5 -18.078 -21.031 1 27.22 11 LEU B C 1
ATOM 4708 O O . LEU B 1 11 ? -36.375 -17.922 -19.812 1 27.22 11 LEU B O 1
ATOM 4712 N N . GLU B 1 12 ? -37.719 -18.312 -21.609 1 29.28 12 GLU B N 1
ATOM 4713 C CA . GLU B 1 12 ? -38.969 -18.297 -20.828 1 29.28 12 GLU B CA 1
ATOM 4714 C C . GLU B 1 12 ? -39 -19.453 -19.844 1 29.28 12 GLU B C 1
ATOM 4716 O O . GLU B 1 12 ? -39.594 -19.344 -18.766 1 29.28 12 GLU B O 1
ATOM 4721 N N . ALA B 1 13 ? -38.5 -20.641 -20.234 1 27.27 13 ALA B N 1
ATOM 4722 C CA . ALA B 1 13 ? -38.75 -21.812 -19.406 1 27.27 13 ALA B CA 1
ATOM 4723 C C . ALA B 1 13 ? -38.031 -21.688 -18.062 1 27.27 13 ALA B C 1
ATOM 4725 O O . ALA B 1 13 ? -38.562 -22.141 -17.031 1 27.27 13 ALA B O 1
ATOM 4726 N N . GLU B 1 14 ? -36.812 -21.172 -18.094 1 24.7 14 GLU B N 1
ATOM 4727 C CA . GLU B 1 14 ? -36.094 -21.297 -16.844 1 24.7 14 GLU B CA 1
ATOM 4728 C C . GLU B 1 14 ? -36.594 -20.328 -15.789 1 24.7 14 GLU B C 1
ATOM 4730 O O . GLU B 1 14 ? -36.25 -20.438 -14.617 1 24.7 14 GLU B O 1
ATOM 4735 N N . ALA B 1 15 ? -37.344 -19.281 -16.203 1 25.84 15 ALA B N 1
ATOM 4736 C CA . ALA B 1 15 ? -37.906 -18.359 -15.234 1 25.84 15 ALA B CA 1
ATOM 4737 C C . ALA B 1 15 ? -38.938 -19.031 -14.344 1 25.84 15 ALA B C 1
ATOM 4739 O O . ALA B 1 15 ? -39.375 -18.469 -13.352 1 25.84 15 ALA B O 1
ATOM 4740 N N . LYS B 1 16 ? -39.594 -20 -14.922 1 27.08 16 LYS B N 1
ATOM 4741 C CA . LYS B 1 16 ? -40.75 -20.516 -14.195 1 27.08 16 LYS B CA 1
ATOM 4742 C C . LYS B 1 16 ? -40.344 -21.109 -12.852 1 27.08 16 LYS B C 1
ATOM 4744 O O . LYS B 1 16 ? -41.188 -21.359 -11.992 1 27.08 16 LYS B O 1
ATOM 4749 N N . VAL B 1 17 ? -39.156 -21.719 -12.797 1 24.5 17 VAL B N 1
ATOM 4750 C CA . VAL B 1 17 ? -39.062 -22.656 -11.688 1 24.5 17 VAL B CA 1
ATOM 4751 C C . VAL B 1 17 ? -38.906 -21.875 -10.375 1 24.5 17 VAL B C 1
ATOM 4753 O O . VAL B 1 17 ? -38.969 -22.469 -9.289 1 24.5 17 VAL B O 1
ATOM 4756 N N . LEU B 1 18 ? -38.406 -20.656 -10.484 1 23.16 18 LEU B N 1
ATOM 4757 C CA . LEU B 1 18 ? -38.188 -20.172 -9.125 1 23.16 18 LEU B CA 1
ATOM 4758 C C . LEU B 1 18 ? -39.5 -19.766 -8.469 1 23.16 18 LEU B C 1
ATOM 4760 O O . LEU B 1 18 ? -40.031 -18.688 -8.75 1 23.16 18 LEU B O 1
ATOM 4764 N N . LYS B 1 19 ? -40.375 -20.672 -8.469 1 23.95 19 LYS B N 1
ATOM 4765 C CA . LYS B 1 19 ? -41.562 -20.328 -7.656 1 23.95 19 LYS B CA 1
ATOM 4766 C C . LYS B 1 19 ? -41.125 -19.719 -6.32 1 23.95 19 LYS B C 1
ATOM 4768 O O . LYS B 1 19 ? -40.156 -20.156 -5.719 1 23.95 19 LYS B O 1
ATOM 4773 N N . PRO B 1 20 ? -41.562 -18.547 -6.121 1 23.72 20 PRO B N 1
ATOM 4774 C CA . PRO B 1 20 ? -41.312 -17.938 -4.809 1 23.72 20 PRO B CA 1
ATOM 4775 C C . PRO B 1 20 ? -41.719 -18.844 -3.652 1 23.72 20 PRO B C 1
ATOM 4777 O O . PRO B 1 20 ? -42.781 -19.484 -3.699 1 23.72 20 PRO B O 1
ATOM 4780 N N . PHE B 1 21 ? -40.812 -19.625 -3.137 1 22.11 21 PHE B N 1
ATOM 4781 C CA . PHE B 1 21 ? -41.125 -20.438 -1.979 1 22.11 21 PHE B CA 1
ATOM 4782 C C . PHE B 1 21 ? -42 -19.656 -0.991 1 22.11 21 PHE B C 1
ATOM 4784 O O . PHE B 1 21 ? -41.5 -18.766 -0.3 1 22.11 21 PHE B O 1
ATOM 4791 N N . THR B 1 22 ? -43.125 -19.172 -1.467 1 22.42 22 THR B N 1
ATOM 4792 C CA . THR B 1 22 ? -44 -18.625 -0.452 1 22.42 22 THR B CA 1
ATOM 4793 C C . THR B 1 22 ? -44.375 -19.703 0.576 1 22.42 22 THR B C 1
ATOM 4795 O O . THR B 1 22 ? -44.906 -20.766 0.221 1 22.42 22 THR B O 1
ATOM 4798 N N . PRO B 1 23 ? -43.719 -19.75 1.689 1 21.34 23 PRO B N 1
ATOM 4799 C CA . PRO B 1 23 ? -44.25 -20.672 2.691 1 21.34 23 PRO B CA 1
ATOM 4800 C C . PRO B 1 23 ? -45.781 -20.562 2.852 1 21.34 23 PRO B C 1
ATOM 4802 O O . PRO B 1 23 ? -46.312 -19.453 2.963 1 21.34 23 PRO B O 1
ATOM 4805 N N . GLN B 1 24 ? -46.438 -21.234 2.004 1 20.88 24 GLN B N 1
ATOM 4806 C CA . GLN B 1 24 ? -47.906 -21.328 2.168 1 20.88 24 GLN B CA 1
ATOM 4807 C C . GLN B 1 24 ? -48.281 -21.641 3.617 1 20.88 24 GLN B C 1
ATOM 4809 O O . GLN B 1 24 ? -47.969 -22.719 4.129 1 20.88 24 GLN B O 1
ATOM 4814 N N . VAL B 1 25 ? -48.188 -20.641 4.496 1 22.41 25 VAL B N 1
ATOM 4815 C CA . VAL B 1 25 ? -48.812 -20.797 5.801 1 22.41 25 VAL B CA 1
ATOM 4816 C C . VAL B 1 25 ? -50.312 -21.078 5.617 1 22.41 25 VAL B C 1
ATOM 4818 O O . VAL B 1 25 ? -51.062 -20.219 5.129 1 22.41 25 VAL B O 1
ATOM 4821 N N . SER B 1 26 ? -50.625 -22.156 4.941 1 20.16 26 SER B N 1
ATOM 4822 C CA . SER B 1 26 ? -52 -22.578 4.922 1 20.16 26 SER B CA 1
ATOM 4823 C C . SER B 1 26 ? -52.625 -22.531 6.32 1 20.16 26 SER B C 1
ATOM 4825 O O . SER B 1 26 ? -52.188 -23.266 7.215 1 20.16 26 SER B O 1
ATOM 4827 N N . GLY B 1 27 ? -53.062 -21.344 6.762 1 19.53 27 GLY B N 1
ATOM 4828 C CA . GLY B 1 27 ? -53.906 -21.109 7.918 1 19.53 27 GLY B CA 1
ATOM 4829 C C . GLY B 1 27 ? -55.219 -21.875 7.844 1 19.53 27 GLY B C 1
ATOM 4830 O O . GLY B 1 27 ? -56.281 -21.266 7.734 1 19.53 27 GLY B O 1
ATOM 4831 N N . VAL B 1 28 ? -55.281 -23.047 7.32 1 19.38 28 VAL B N 1
ATOM 4832 C CA . VAL B 1 28 ? -56.594 -23.641 7.574 1 19.38 28 VAL B CA 1
ATOM 4833 C C . VAL B 1 28 ? -56.844 -23.734 9.078 1 19.38 28 VAL B C 1
ATOM 4835 O O . VAL B 1 28 ? -56.062 -24.359 9.797 1 19.38 28 VAL B O 1
ATOM 4838 N N . ALA B 1 29 ? -57.656 -22.719 9.594 1 19.81 29 ALA B N 1
ATOM 4839 C CA . ALA B 1 29 ? -58.344 -22.609 10.867 1 19.81 29 ALA B CA 1
ATOM 4840 C C . ALA B 1 29 ? -59.312 -23.766 11.07 1 19.81 29 ALA B C 1
ATOM 4842 O O . ALA B 1 29 ? -60.5 -23.672 10.711 1 19.81 29 ALA B O 1
ATOM 4843 N N . ARG B 1 30 ? -59.156 -24.969 10.57 1 20.47 30 ARG B N 1
ATOM 4844 C CA . ARG B 1 30 ? -60.125 -25.906 11.125 1 20.47 30 ARG B CA 1
ATOM 4845 C C . ARG B 1 30 ? -59.969 -26.047 12.633 1 20.47 30 ARG B C 1
ATOM 4847 O O . ARG B 1 30 ? -58.844 -26.266 13.117 1 20.47 30 ARG B O 1
ATOM 4854 N N . GLU B 1 31 ? -60.969 -25.547 13.555 1 21.48 31 GLU B N 1
ATOM 4855 C CA . GLU B 1 31 ? -61.25 -25.578 14.984 1 21.48 31 GLU B CA 1
ATOM 4856 C C . GLU B 1 31 ? -61.281 -27 15.516 1 21.48 31 GLU B C 1
ATOM 4858 O O . GLU B 1 31 ? -61.656 -27.25 16.656 1 21.48 31 GLU B O 1
ATOM 4863 N N . ALA B 1 32 ? -60.969 -28.047 14.844 1 20.81 32 ALA B N 1
ATOM 4864 C CA . ALA B 1 32 ? -61.375 -29.219 15.625 1 20.81 32 ALA B CA 1
ATOM 4865 C C . ALA B 1 32 ? -60.625 -29.281 16.953 1 20.81 32 ALA B C 1
ATOM 4867 O O . ALA B 1 32 ? -59.469 -28.812 17.047 1 20.81 32 ALA B O 1
ATOM 4868 N N . SER B 1 33 ? -61.281 -29.516 18.234 1 20.78 33 SER B N 1
ATOM 4869 C CA . SER B 1 33 ? -61.125 -29.609 19.688 1 20.78 33 SER B CA 1
ATOM 4870 C C . SER B 1 33 ? -59.969 -30.531 20.047 1 20.78 33 SER B C 1
ATOM 4872 O O . SER B 1 33 ? -59.625 -30.672 21.219 1 20.78 33 SER B O 1
ATOM 4874 N N . ARG B 1 34 ? -59.531 -31.547 19.266 1 19.81 34 ARG B N 1
ATOM 4875 C CA . ARG B 1 34 ? -58.844 -32.531 20.078 1 19.81 34 ARG B CA 1
ATOM 4876 C C . ARG B 1 34 ? -57.469 -32.031 20.516 1 19.81 34 ARG B C 1
ATOM 4878 O O . ARG B 1 34 ? -56.688 -31.562 19.703 1 19.81 34 ARG B O 1
ATOM 4885 N N . LYS B 1 35 ? -57.125 -31.766 21.828 1 25.69 35 LYS B N 1
ATOM 4886 C CA . LYS B 1 35 ? -56.094 -31.391 22.797 1 25.69 35 LYS B CA 1
ATOM 4887 C C . LYS B 1 35 ? -54.812 -32.188 22.594 1 25.69 35 LYS B C 1
ATOM 4889 O O . LYS B 1 35 ? -53.938 -32.156 23.438 1 25.69 35 LYS B O 1
ATOM 4894 N N . SER B 1 36 ? -54.656 -33.031 21.469 1 19.45 36 SER B N 1
ATOM 4895 C CA . SER B 1 36 ? -53.656 -34.031 21.844 1 19.45 36 SER B CA 1
ATOM 4896 C C . SER B 1 36 ? -52.25 -33.438 21.938 1 19.45 36 SER B C 1
ATOM 4898 O O . SER B 1 36 ? -52 -32.344 21.406 1 19.45 36 SER B O 1
ATOM 4900 N N . SER B 1 37 ? -51.062 -34.219 22.453 1 22.8 37 SER B N 1
ATOM 4901 C CA . SER B 1 37 ? -49.781 -34.219 23.125 1 22.8 37 SER B CA 1
ATOM 4902 C C . SER B 1 37 ? -48.656 -33.781 22.188 1 22.8 37 SER B C 1
ATOM 4904 O O . SER B 1 37 ? -47.469 -33.812 22.562 1 22.8 37 SER B O 1
ATOM 4906 N N . ALA B 1 38 ? -48.812 -33.562 20.906 1 23.53 38 ALA B N 1
ATOM 4907 C CA . ALA B 1 38 ? -47.688 -33.625 19.984 1 23.53 38 ALA B CA 1
ATOM 4908 C C . ALA B 1 38 ? -46.844 -32.344 20.047 1 23.53 38 ALA B C 1
ATOM 4910 O O . ALA B 1 38 ? -45.969 -32.125 19.188 1 23.53 38 ALA B O 1
ATOM 4911 N N . SER B 1 39 ? -47.156 -31.453 20.953 1 27.33 39 SER B N 1
ATOM 4912 C CA . SER B 1 39 ? -46.594 -30.109 20.875 1 27.33 39 SER B CA 1
ATOM 4913 C C . SER B 1 39 ? -45.062 -30.125 21.047 1 27.33 39 SER B C 1
ATOM 4915 O O . SER B 1 39 ? -44.406 -29.094 20.844 1 27.33 39 SER B O 1
ATOM 4917 N N . ALA B 1 40 ? -44.562 -31.094 21.844 1 29.09 40 ALA B N 1
ATOM 4918 C CA . ALA B 1 40 ? -43.25 -30.859 22.438 1 29.09 40 ALA B CA 1
ATOM 4919 C C . ALA B 1 40 ? -42.156 -31.031 21.391 1 29.09 40 ALA B C 1
ATOM 4921 O O . ALA B 1 40 ? -40.969 -30.75 21.688 1 29.09 40 ALA B O 1
ATOM 4922 N N . GLU B 1 41 ? -42.438 -31.766 20.359 1 25.75 41 GLU B N 1
ATOM 4923 C CA . GLU B 1 41 ? -41.281 -32.25 19.625 1 25.75 41 GLU B CA 1
ATOM 4924 C C . GLU B 1 41 ? -40.688 -31.172 18.75 1 25.75 41 GLU B C 1
ATOM 4926 O O . GLU B 1 41 ? -39.594 -31.328 18.219 1 25.75 41 GLU B O 1
ATOM 4931 N N . GLY B 1 42 ? -41.438 -30.172 18.406 1 30.31 42 GLY B N 1
ATOM 4932 C CA . GLY B 1 42 ? -40.969 -29.219 17.422 1 30.31 42 GLY B CA 1
ATOM 4933 C C . GLY B 1 42 ? -39.906 -28.297 17.953 1 30.31 42 GLY B C 1
ATOM 4934 O O . GLY B 1 42 ? -39.188 -27.641 17.188 1 30.31 42 GLY B O 1
ATOM 4935 N N . GLN B 1 43 ? -40.062 -27.953 19.266 1 32.72 43 GLN B N 1
ATOM 4936 C CA . GLN B 1 43 ? -39.188 -26.969 19.891 1 32.72 43 GLN B CA 1
ATOM 4937 C C . GLN B 1 43 ? -37.781 -27.516 20.031 1 32.72 43 GLN B C 1
ATOM 4939 O O . GLN B 1 43 ? -36.812 -26.766 20.172 1 32.72 43 GLN B O 1
ATOM 4944 N N . HIS B 1 44 ? -37.656 -28.875 20.141 1 31.09 44 HIS B N 1
ATOM 4945 C CA . HIS B 1 44 ? -36.312 -29.453 20.375 1 31.09 44 HIS B CA 1
ATOM 4946 C C . HIS B 1 44 ? -35.438 -29.328 19.141 1 31.09 44 HIS B C 1
ATOM 4948 O O . HIS B 1 44 ? -34.219 -29.406 19.25 1 31.09 44 HIS B O 1
ATOM 4954 N N . SER B 1 45 ? -36.094 -29.328 17.984 1 30.55 45 SER B N 1
ATOM 4955 C CA . SER B 1 45 ? -35.219 -29.391 16.812 1 30.55 45 SER B CA 1
ATOM 4956 C C . SER B 1 45 ? -34.531 -28.047 16.562 1 30.55 45 SER B C 1
ATOM 4958 O O . SER B 1 45 ? -33.375 -28 16.156 1 30.55 45 SER B O 1
ATOM 4960 N N . ALA B 1 46 ? -35.219 -26.953 16.812 1 35.12 46 ALA B N 1
ATOM 4961 C CA . ALA B 1 46 ? -34.562 -25.656 16.594 1 35.12 46 ALA B CA 1
ATOM 4962 C C . ALA B 1 46 ? -33.531 -25.344 17.688 1 35.12 46 ALA B C 1
ATOM 4964 O O . ALA B 1 46 ? -32.469 -24.797 17.406 1 35.12 46 ALA B O 1
ATOM 4965 N N . ALA B 1 47 ? -33.875 -25.688 18.953 1 35.84 47 ALA B N 1
ATOM 4966 C CA . ALA B 1 47 ? -32.906 -25.5 20.031 1 35.84 47 ALA B CA 1
ATOM 4967 C C . ALA B 1 47 ? -31.703 -26.422 19.875 1 35.84 47 ALA B C 1
ATOM 4969 O O . ALA B 1 47 ? -30.562 -26.047 20.172 1 35.84 47 ALA B O 1
ATOM 4970 N N . ALA B 1 48 ? -31.922 -27.641 19.469 1 32.34 48 ALA B N 1
ATOM 4971 C CA . ALA B 1 48 ? -30.812 -28.562 19.219 1 32.34 48 ALA B CA 1
ATOM 4972 C C . ALA B 1 48 ? -29.984 -28.078 18.031 1 32.34 48 ALA B C 1
ATOM 4974 O O . ALA B 1 48 ? -28.75 -28.156 18.047 1 32.34 48 ALA B O 1
ATOM 4975 N N . ALA B 1 49 ? -30.625 -27.531 17 1 36.06 49 ALA B N 1
ATOM 4976 C CA . ALA B 1 49 ? -29.844 -26.953 15.906 1 36.06 49 ALA B CA 1
ATOM 4977 C C . ALA B 1 49 ? -29.125 -25.688 16.359 1 36.06 49 ALA B C 1
ATOM 4979 O O . ALA B 1 49 ? -27.953 -25.469 16.016 1 36.06 49 ALA B O 1
ATOM 4980 N N . ALA B 1 50 ? -29.75 -24.828 17.188 1 38.28 50 ALA B N 1
ATOM 4981 C CA . ALA B 1 50 ? -29.078 -23.672 17.781 1 38.28 50 ALA B CA 1
ATOM 4982 C C . ALA B 1 50 ? -28.031 -24.109 18.797 1 38.28 50 ALA B C 1
ATOM 4984 O O . ALA B 1 50 ? -26.938 -23.547 18.844 1 38.28 50 ALA B O 1
ATOM 4985 N N . ALA B 1 51 ? -28.312 -25.062 19.719 1 36.47 51 ALA B N 1
ATOM 4986 C CA . ALA B 1 51 ? -27.359 -25.578 20.688 1 36.47 51 ALA B CA 1
ATOM 4987 C C . ALA B 1 51 ? -26.234 -26.344 19.984 1 36.47 51 ALA B C 1
ATOM 4989 O O . ALA B 1 51 ? -25.078 -26.266 20.391 1 36.47 51 ALA B O 1
ATOM 4990 N N . HIS B 1 52 ? -26.531 -27.188 19.062 1 30.09 52 HIS B N 1
ATOM 4991 C CA . HIS B 1 52 ? -25.5 -27.828 18.25 1 30.09 52 HIS B CA 1
ATOM 4992 C C . HIS B 1 52 ? -24.703 -26.797 17.453 1 30.09 52 HIS B C 1
ATOM 4994 O O . HIS B 1 52 ? -23.5 -26.953 17.25 1 30.09 52 HIS B O 1
ATOM 5000 N N . ALA B 1 53 ? -25.312 -25.703 17.031 1 34.69 53 ALA B N 1
ATOM 5001 C CA . ALA B 1 53 ? -24.609 -24.594 16.406 1 34.69 53 ALA B CA 1
ATOM 5002 C C . ALA B 1 53 ? -23.703 -23.891 17.422 1 34.69 53 ALA B C 1
ATOM 5004 O O . ALA B 1 53 ? -22.594 -23.469 17.078 1 34.69 53 ALA B O 1
ATOM 5005 N N . GLU B 1 54 ? -24.062 -23.688 18.641 1 37.84 54 GLU B N 1
ATOM 5006 C CA . GLU B 1 54 ? -23.219 -23.062 19.656 1 37.84 54 GLU B CA 1
ATOM 5007 C C . GLU B 1 54 ? -22.078 -23.984 20.062 1 37.84 54 GLU B C 1
ATOM 5009 O O . GLU B 1 54 ? -20.984 -23.516 20.375 1 37.84 54 GLU B O 1
ATOM 5014 N N . GLN B 1 55 ? -22.234 -25.312 20.312 1 34.41 55 GLN B N 1
ATOM 5015 C CA . GLN B 1 55 ? -21.188 -26.25 20.703 1 34.41 55 GLN B CA 1
ATOM 5016 C C . GLN B 1 55 ? -20.172 -26.422 19.578 1 34.41 55 GLN B C 1
ATOM 5018 O O . GLN B 1 55 ? -19.016 -26.766 19.812 1 34.41 55 GLN B O 1
ATOM 5023 N N . LEU B 1 56 ? -20.531 -26.5 18.359 1 30.97 56 LEU B N 1
ATOM 5024 C CA . LEU B 1 56 ? -19.641 -26.672 17.203 1 30.97 56 LEU B CA 1
ATOM 5025 C C . LEU B 1 56 ? -18.922 -25.375 16.875 1 30.97 56 LEU B C 1
ATOM 5027 O O . LEU B 1 56 ? -18.156 -25.312 15.906 1 30.97 56 LEU B O 1
ATOM 5031 N N . LYS B 1 57 ? -19.125 -24.359 17.484 1 40.5 57 LYS B N 1
ATOM 5032 C CA . LYS B 1 57 ? -18.5 -23.078 17.234 1 40.5 57 LYS B CA 1
ATOM 5033 C C . LYS B 1 57 ? -17 -23.125 17.484 1 40.5 57 LYS B C 1
ATOM 5035 O O . LYS B 1 57 ? -16.25 -22.25 17.031 1 40.5 57 LYS B O 1
ATOM 5040 N N . GLY B 1 58 ? -16.344 -23.625 18.469 1 37.72 58 GLY B N 1
ATOM 5041 C CA . GLY B 1 58 ? -15.023 -23.328 19 1 37.72 58 GLY B CA 1
ATOM 5042 C C . GLY B 1 58 ? -13.898 -23.969 18.188 1 37.72 58 GLY B C 1
ATOM 5043 O O . GLY B 1 58 ? -12.773 -23.484 18.188 1 37.72 58 GLY B O 1
ATOM 5044 N N . GLU B 1 59 ? -13.805 -25.281 17.891 1 38.56 59 GLU B N 1
ATOM 5045 C CA . GLU B 1 59 ? -12.539 -25.953 17.625 1 38.56 59 GLU B CA 1
ATOM 5046 C C . GLU B 1 59 ? -12.109 -25.75 16.172 1 38.56 59 GLU B C 1
ATOM 5048 O O . GLU B 1 59 ? -10.914 -25.688 15.875 1 38.56 59 GLU B O 1
ATOM 5053 N N . ALA B 1 60 ? -12.891 -26.109 15.062 1 44.84 60 ALA B N 1
ATOM 5054 C CA . ALA B 1 60 ? -12.391 -26.562 13.766 1 44.84 60 ALA B CA 1
ATOM 5055 C C . ALA B 1 60 ? -12.547 -25.453 12.711 1 44.84 60 ALA B C 1
ATOM 5057 O O . ALA B 1 60 ? -12.766 -25.75 11.531 1 44.84 60 ALA B O 1
ATOM 5058 N N . ASN B 1 61 ? -12.703 -24.203 13 1 49.97 61 ASN B N 1
ATOM 5059 C CA . ASN B 1 61 ? -12.906 -23.203 11.961 1 49.97 61 ASN B CA 1
ATOM 5060 C C . ASN B 1 61 ? -11.586 -22.656 11.445 1 49.97 61 ASN B C 1
ATOM 5062 O O . ASN B 1 61 ? -10.586 -22.656 12.172 1 49.97 61 ASN B O 1
ATOM 5066 N N . VAL B 1 62 ? -11.445 -22.672 10.133 1 54.06 62 VAL B N 1
ATOM 5067 C CA . VAL B 1 62 ? -10.328 -21.938 9.531 1 54.06 62 VAL B CA 1
ATOM 5068 C C . VAL B 1 62 ? -10.164 -20.578 10.219 1 54.06 62 VAL B C 1
ATOM 5070 O O . VAL B 1 62 ? -11.102 -19.781 10.266 1 54.06 62 VAL B O 1
ATOM 5073 N N . ARG B 1 63 ? -9.172 -20.578 10.977 1 61.75 63 ARG B N 1
ATOM 5074 C CA . ARG B 1 63 ? -8.953 -19.359 11.742 1 61.75 63 ARG B CA 1
ATOM 5075 C C . ARG B 1 63 ? -7.793 -18.547 11.164 1 61.75 63 ARG B C 1
ATOM 5077 O O . ARG B 1 63 ? -6.863 -19.125 10.586 1 61.75 63 ARG B O 1
ATOM 5084 N N . GLU B 1 64 ? -8.102 -17.328 11.117 1 71.06 64 GLU B N 1
ATOM 5085 C CA . GLU B 1 64 ? -6.945 -16.469 10.867 1 71.06 64 GLU B CA 1
ATOM 5086 C C . GLU B 1 64 ? -5.809 -16.781 11.828 1 71.06 64 GLU B C 1
ATOM 5088 O O . GLU B 1 64 ? -6.047 -17.234 12.953 1 71.06 64 GLU B O 1
ATOM 5093 N N . THR B 1 65 ? -4.668 -16.797 11.141 1 67.81 65 THR B N 1
ATOM 5094 C CA . THR B 1 65 ? -3.543 -17.203 11.984 1 67.81 65 THR B CA 1
ATOM 5095 C C . THR B 1 65 ? -2.314 -16.344 11.68 1 67.81 65 THR B C 1
ATOM 5097 O O . THR B 1 65 ? -2.238 -15.695 10.633 1 67.81 65 THR B O 1
ATOM 5100 N N . VAL B 1 66 ? -1.603 -16.25 12.719 1 66.81 66 VAL B N 1
ATOM 5101 C CA . VAL B 1 66 ? -0.266 -15.688 12.555 1 66.81 66 VAL B CA 1
ATOM 5102 C C . VAL B 1 66 ? 0.767 -16.812 12.516 1 66.81 66 VAL B C 1
ATOM 5104 O O . VAL B 1 66 ? 0.803 -17.656 13.414 1 66.81 66 VAL B O 1
ATOM 5107 N N . VAL B 1 67 ? 1.386 -16.844 11.297 1 69.12 67 VAL B N 1
ATOM 5108 C CA . VAL B 1 67 ? 2.412 -17.859 11.125 1 69.12 67 VAL B CA 1
ATOM 5109 C C . VAL B 1 67 ? 3.793 -17.25 11.352 1 69.12 67 VAL B C 1
ATOM 5111 O O . VAL B 1 67 ? 3.988 -16.047 11.148 1 69.12 67 VAL B O 1
ATOM 5114 N N . TYR B 1 68 ? 4.664 -18.031 11.836 1 66.88 68 TYR B N 1
ATOM 5115 C CA . TYR B 1 68 ? 6.004 -17.531 12.141 1 66.88 68 TYR B CA 1
ATOM 5116 C C . TYR B 1 68 ? 7.027 -18.125 11.172 1 66.88 68 TYR B C 1
ATOM 5118 O O . TYR B 1 68 ? 6.938 -19.297 10.797 1 66.88 68 TYR B O 1
ATOM 5126 N N . ASP B 1 69 ? 7.859 -17.266 10.734 1 65.69 69 ASP B N 1
ATOM 5127 C CA . ASP B 1 69 ? 8.938 -17.75 9.875 1 65.69 69 ASP B CA 1
ATOM 5128 C C . ASP B 1 69 ? 10.086 -18.328 10.695 1 65.69 69 ASP B C 1
ATOM 5130 O O . ASP B 1 69 ? 9.969 -18.484 11.914 1 65.69 69 ASP B O 1
ATOM 5134 N N . SER B 1 70 ? 11.109 -18.719 9.977 1 61.28 70 SER B N 1
ATOM 5135 C CA . SER B 1 70 ? 12.234 -19.391 10.609 1 61.28 70 SER B CA 1
ATOM 5136 C C . SER B 1 70 ? 12.977 -18.453 11.555 1 61.28 70 SER B C 1
ATOM 5138 O O . SER B 1 70 ? 13.656 -18.922 12.477 1 61.28 70 SER B O 1
ATOM 5140 N N . THR B 1 71 ? 12.781 -17.172 11.344 1 63.75 71 THR B N 1
ATOM 5141 C CA . THR B 1 71 ? 13.484 -16.203 12.172 1 63.75 71 THR B CA 1
ATOM 5142 C C . THR B 1 71 ? 12.586 -15.711 13.305 1 63.75 71 THR B C 1
ATOM 5144 O O . THR B 1 71 ? 13.008 -14.891 14.125 1 63.75 71 THR B O 1
ATOM 5147 N N . GLY B 1 72 ? 11.312 -16.203 13.305 1 63.78 72 GLY B N 1
ATOM 5148 C CA . GLY B 1 72 ? 10.383 -15.805 14.352 1 63.78 72 GLY B CA 1
ATOM 5149 C C . GLY B 1 72 ? 9.5 -14.641 13.953 1 63.78 72 GLY B C 1
ATOM 5150 O O . GLY B 1 72 ? 8.711 -14.148 14.766 1 63.78 72 GLY B O 1
ATOM 5151 N N . GLY B 1 73 ? 9.633 -14.305 12.758 1 70.81 73 GLY B N 1
ATOM 5152 C CA . GLY B 1 73 ? 8.766 -13.234 12.281 1 70.81 73 GLY B CA 1
ATOM 5153 C C . GLY B 1 73 ? 7.336 -13.68 12.055 1 70.81 73 GLY B C 1
ATOM 5154 O O . GLY B 1 73 ? 7.09 -14.805 11.617 1 70.81 73 GLY B O 1
ATOM 5155 N N . SER B 1 74 ? 6.457 -12.812 12.438 1 73.38 74 SER B N 1
ATOM 5156 C CA . SER B 1 74 ? 5.035 -13.141 12.328 1 73.38 74 SER B CA 1
ATOM 5157 C C . SER B 1 74 ? 4.484 -12.758 10.961 1 73.38 74 SER B C 1
ATOM 5159 O O . SER B 1 74 ? 4.887 -11.742 10.383 1 73.38 74 SER B O 1
ATOM 5161 N N . HIS B 1 75 ? 3.643 -13.602 10.445 1 80.12 75 HIS B N 1
ATOM 5162 C CA . HIS B 1 75 ? 2.943 -13.359 9.188 1 80.12 75 HIS B CA 1
ATOM 5163 C C . HIS B 1 75 ? 1.45 -13.633 9.328 1 80.12 75 HIS B C 1
ATOM 5165 O O . HIS B 1 75 ? 1.045 -14.758 9.633 1 80.12 75 HIS B O 1
ATOM 5171 N N . TYR B 1 76 ? 0.77 -12.625 9.023 1 86.12 76 TYR B N 1
ATOM 5172 C CA . TYR B 1 76 ? -0.678 -12.773 9.117 1 86.12 76 TYR B CA 1
ATOM 5173 C C . TYR B 1 76 ? -1.242 -13.445 7.871 1 86.12 76 TYR B C 1
ATOM 5175 O O . TYR B 1 76 ? -0.933 -13.039 6.75 1 86.12 76 TYR B O 1
ATOM 5183 N N . VAL B 1 77 ? -2.025 -14.453 8.109 1 86.31 77 VAL B N 1
ATOM 5184 C CA . VAL B 1 77 ? -2.777 -15.148 7.074 1 86.31 77 VAL B CA 1
ATOM 5185 C C . VAL B 1 77 ? -4.27 -15.125 7.41 1 86.31 77 VAL B C 1
ATOM 5187 O O . VAL B 1 77 ? -4.672 -15.523 8.508 1 86.31 77 VAL B O 1
ATOM 5190 N N . GLY B 1 78 ? -5.016 -14.695 6.492 1 85.75 78 GLY B N 1
ATOM 5191 C CA . GLY B 1 78 ? -6.457 -14.672 6.707 1 85.75 78 GLY B CA 1
ATOM 5192 C C . GLY B 1 78 ? -7.078 -16.062 6.723 1 85.75 78 GLY B C 1
ATOM 5193 O O . GLY B 1 78 ? -6.477 -17.016 6.246 1 85.75 78 GLY B O 1
ATOM 5194 N N . SER B 1 79 ? -8.227 -16.172 7.215 1 82.69 79 SER B N 1
ATOM 5195 C CA . SER B 1 79 ? -8.914 -17.438 7.375 1 82.69 79 SER B CA 1
ATOM 5196 C C . SER B 1 79 ? -9.242 -18.062 6.023 1 82.69 79 SER B C 1
ATOM 5198 O O . SER B 1 79 ? -9.359 -19.297 5.91 1 82.69 79 SER B O 1
ATOM 5200 N N . SER B 1 80 ? -9.32 -17.297 5.062 1 85.69 80 SER B N 1
ATOM 5201 C CA . SER B 1 80 ? -9.672 -17.812 3.74 1 85.69 80 SER B CA 1
ATOM 5202 C C . SER B 1 80 ? -8.43 -18.078 2.898 1 85.69 80 SER B C 1
ATOM 5204 O O . SER B 1 80 ? -8.531 -18.422 1.719 1 85.69 80 SER B O 1
ATOM 5206 N N . GLY B 1 81 ? -7.289 -17.922 3.494 1 88.19 81 GLY B N 1
ATOM 5207 C CA . GLY B 1 81 ? -6.055 -18.078 2.746 1 88.19 81 GLY B CA 1
ATOM 5208 C C . GLY B 1 81 ? -5.637 -19.516 2.572 1 88.19 81 GLY B C 1
ATOM 5209 O O . GLY B 1 81 ? -6.051 -20.391 3.342 1 88.19 81 GLY B O 1
ATOM 5210 N N . THR B 1 82 ? -4.82 -19.75 1.604 1 88.44 82 THR B N 1
ATOM 5211 C CA . THR B 1 82 ? -4.355 -21.094 1.282 1 88.44 82 THR B CA 1
ATOM 5212 C C . THR B 1 82 ? -3.551 -21.672 2.439 1 88.44 82 THR B C 1
ATOM 5214 O O . THR B 1 82 ? -3.693 -22.859 2.766 1 88.44 82 THR B O 1
ATOM 5217 N N . PRO B 1 83 ? -2.68 -20.875 3.066 1 85.56 83 PRO B N 1
ATOM 5218 C CA . PRO B 1 83 ? -1.938 -21.453 4.191 1 85.56 83 PRO B CA 1
ATOM 5219 C C . PRO B 1 83 ? -2.85 -21.891 5.336 1 85.56 83 PRO B C 1
ATOM 5221 O O . PRO B 1 83 ? -2.547 -22.859 6.039 1 85.56 83 PRO B O 1
ATOM 5224 N N . SER B 1 84 ? -3.879 -21.141 5.566 1 86 84 SER B N 1
ATOM 5225 C CA . SER B 1 84 ? -4.832 -21.547 6.594 1 86 84 SER B CA 1
ATOM 5226 C C . SER B 1 84 ? -5.512 -22.859 6.234 1 86 84 SER B C 1
ATOM 5228 O O . SER B 1 84 ? -5.746 -23.703 7.102 1 86 84 SER B O 1
ATOM 5230 N N . LEU B 1 85 ? -5.805 -23 5.039 1 88.75 85 LEU B N 1
ATOM 5231 C CA . LEU B 1 85 ? -6.375 -24.266 4.551 1 88.75 85 LEU B CA 1
ATOM 5232 C C . LEU B 1 85 ? -5.383 -25.406 4.711 1 88.75 85 LEU B C 1
ATOM 5234 O O . LEU B 1 85 ? -5.762 -26.5 5.121 1 88.75 85 LEU B O 1
ATOM 5238 N N . PHE B 1 86 ? -4.199 -25.156 4.359 1 89.5 86 PHE B N 1
ATOM 5239 C CA . PHE B 1 86 ? -3.131 -26.141 4.488 1 89.5 86 PHE B CA 1
ATOM 5240 C C . PHE B 1 86 ? -2.971 -26.578 5.941 1 89.5 86 PHE B C 1
ATOM 5242 O O . PHE B 1 86 ? -2.865 -27.766 6.227 1 89.5 86 PHE B O 1
ATOM 5249 N N . THR B 1 87 ? -2.996 -25.609 6.816 1 84.81 87 THR B N 1
ATOM 5250 C CA . THR B 1 87 ? -2.857 -25.922 8.234 1 84.81 87 THR B CA 1
ATOM 5251 C C . THR B 1 87 ? -4.035 -26.75 8.727 1 84.81 87 THR B C 1
ATOM 5253 O O . THR B 1 87 ? -3.854 -27.703 9.492 1 84.81 87 THR B O 1
ATOM 5256 N N . LEU B 1 88 ? -5.156 -26.406 8.344 1 86.31 88 LEU B N 1
ATOM 5257 C CA . LEU B 1 88 ? -6.344 -27.172 8.703 1 86.31 88 LEU B CA 1
ATOM 5258 C C . LEU B 1 88 ? -6.234 -28.609 8.211 1 86.31 88 LEU B C 1
ATOM 5260 O O . LEU B 1 88 ? -6.531 -29.547 8.945 1 86.31 88 LEU B O 1
ATOM 5264 N N . LEU B 1 89 ? -5.855 -28.719 6.992 1 89 89 LEU B N 1
ATOM 5265 C CA . LEU B 1 89 ? -5.727 -30.047 6.398 1 89 89 LEU B CA 1
ATOM 5266 C C . LEU B 1 89 ? -4.711 -30.891 7.164 1 89 89 LEU B C 1
ATOM 5268 O O . LEU B 1 89 ? -4.961 -32.062 7.441 1 89 89 LEU B O 1
ATOM 5272 N N . CYS B 1 90 ? -3.596 -30.297 7.445 1 86.5 90 CYS B N 1
ATOM 5273 C CA . CYS B 1 90 ? -2.57 -31 8.195 1 86.5 90 CYS B CA 1
ATOM 5274 C C . CYS B 1 90 ? -3.098 -31.438 9.562 1 86.5 90 CYS B C 1
ATOM 5276 O O . CYS B 1 90 ? -2.859 -32.562 9.992 1 86.5 90 CYS B O 1
ATOM 5278 N N . ASN B 1 91 ? -3.84 -30.578 10.211 1 83.94 91 ASN B N 1
ATOM 5279 C CA . ASN B 1 91 ? -4.414 -30.906 11.508 1 83.94 91 ASN B CA 1
ATOM 5280 C C . ASN B 1 91 ? -5.414 -32.062 11.406 1 83.94 91 ASN B C 1
ATOM 5282 O O . ASN B 1 91 ? -5.453 -32.938 12.273 1 83.94 91 ASN B O 1
ATOM 5286 N N . LEU B 1 92 ? -6.164 -32.031 10.422 1 84.38 92 LEU B N 1
ATOM 5287 C CA . LEU B 1 92 ? -7.148 -33.094 10.211 1 84.38 92 LEU B CA 1
ATOM 5288 C C . LEU B 1 92 ? -6.469 -34.406 9.93 1 84.38 92 LEU B C 1
ATOM 5290 O O . LEU B 1 92 ? -6.918 -35.469 10.406 1 84.38 92 LEU B O 1
ATOM 5294 N N . LEU B 1 93 ? -5.449 -34.406 9.195 1 85.19 93 LEU B N 1
ATOM 5295 C CA . LEU B 1 93 ? -4.699 -35.594 8.875 1 85.19 93 LEU B CA 1
ATOM 5296 C C . LEU B 1 93 ? -4.035 -36.188 10.125 1 85.19 93 LEU B C 1
ATOM 5298 O O . LEU B 1 93 ? -4.012 -37.406 10.312 1 85.19 93 LEU B O 1
ATOM 5302 N N . LEU B 1 94 ? -3.561 -35.281 10.898 1 82 94 LEU B N 1
ATOM 5303 C CA . LEU B 1 94 ? -2.871 -35.719 12.102 1 82 94 LEU B CA 1
ATOM 5304 C C . LEU B 1 94 ? -3.865 -36.219 13.141 1 82 94 LEU B C 1
ATOM 5306 O O . LEU B 1 94 ? -3.572 -37.156 13.883 1 82 94 LEU B O 1
ATOM 5310 N N . LYS B 1 95 ? -4.93 -35.656 13.227 1 75.56 95 LYS B N 1
ATOM 5311 C CA . LYS B 1 95 ? -5.918 -36 14.242 1 75.56 95 LYS B CA 1
ATOM 5312 C C . LYS B 1 95 ? -6.684 -37.281 13.836 1 75.56 95 LYS B C 1
ATOM 5314 O O . LYS B 1 95 ? -6.98 -38.125 14.672 1 75.56 95 LYS B O 1
ATOM 5319 N N . ARG B 1 96 ? -7.027 -37.312 12.688 1 65 96 ARG B N 1
ATOM 5320 C CA . ARG B 1 96 ? -7.953 -38.344 12.281 1 65 96 ARG B CA 1
ATOM 5321 C C . ARG B 1 96 ? -7.203 -39.562 11.719 1 65 96 ARG B C 1
ATOM 5323 O O . ARG B 1 96 ? -7.754 -40.656 11.648 1 65 96 ARG B O 1
ATOM 5330 N N . SER B 1 97 ? -5.961 -39.344 11.102 1 57.94 97 SER B N 1
ATOM 5331 C CA . SER B 1 97 ? -5.422 -40.406 10.281 1 57.94 97 SER B CA 1
ATOM 5332 C C . SER B 1 97 ? -4.328 -41.188 11.023 1 57.94 97 SER B C 1
ATOM 5334 O O . SER B 1 97 ? -3.719 -42.094 10.469 1 57.94 97 SER B O 1
ATOM 5336 N N . LEU B 1 98 ? -4.312 -41.25 12.289 1 56.69 98 LEU B N 1
ATOM 5337 C CA . LEU B 1 98 ? -3.363 -42.031 13.055 1 56.69 98 LEU B CA 1
ATOM 5338 C C . LEU B 1 98 ? -1.944 -41.844 12.523 1 56.69 98 LEU B C 1
ATOM 5340 O O . LEU B 1 98 ? -1.066 -42.688 12.773 1 56.69 98 LEU B O 1
ATOM 5344 N N . ILE B 1 99 ? -1.712 -40.938 11.602 1 64.38 99 ILE B N 1
ATOM 5345 C CA . ILE B 1 99 ? -0.346 -40.688 11.172 1 64.38 99 ILE B CA 1
ATOM 5346 C C . ILE B 1 99 ? 0.324 -39.719 12.141 1 64.38 99 ILE B C 1
ATOM 5348 O O . ILE B 1 99 ? -0.171 -38.625 12.367 1 64.38 99 ILE B O 1
ATOM 5352 N N . PRO B 1 100 ? 1.354 -40.156 12.812 1 68.12 100 PRO B N 1
ATOM 5353 C CA . PRO B 1 100 ? 1.99 -39.281 13.812 1 68.12 100 PRO B CA 1
ATOM 5354 C C . PRO B 1 100 ? 2.75 -38.125 13.188 1 68.12 100 PRO B C 1
ATOM 5356 O O . PRO B 1 100 ? 2.879 -37.062 13.805 1 68.12 100 PRO B O 1
ATOM 5359 N N . THR B 1 101 ? 3.332 -38.438 11.93 1 79.88 101 THR B N 1
ATOM 5360 C CA . THR B 1 101 ? 4.113 -37.406 11.266 1 79.88 101 THR B CA 1
ATOM 5361 C C . THR B 1 101 ? 3.764 -37.312 9.781 1 79.88 101 THR B C 1
ATOM 5363 O O . THR B 1 101 ? 3.5 -38.344 9.148 1 79.88 101 THR B O 1
ATOM 5366 N N . LEU B 1 102 ? 3.762 -36.188 9.312 1 84.69 102 LEU B N 1
ATOM 5367 C CA . LEU B 1 102 ? 3.461 -36 7.895 1 84.69 102 LEU B CA 1
ATOM 5368 C C . LEU B 1 102 ? 4.711 -36.188 7.043 1 84.69 102 LEU B C 1
ATOM 5370 O O . LEU B 1 102 ? 5.832 -36.031 7.527 1 84.69 102 LEU B O 1
ATOM 5374 N N . SER B 1 103 ? 4.586 -36.562 5.91 1 83.06 103 SER B N 1
ATOM 5375 C CA . SER B 1 103 ? 5.664 -36.875 4.98 1 83.06 103 SER B CA 1
ATOM 5376 C C . SER B 1 103 ? 6.332 -35.594 4.457 1 83.06 103 SER B C 1
ATOM 5378 O O . SER B 1 103 ? 7.305 -35.656 3.703 1 83.06 103 SER B O 1
ATOM 5380 N N . PHE B 1 104 ? 5.793 -34.5 4.805 1 81.25 104 PHE B N 1
ATOM 5381 C CA . PHE B 1 104 ? 6.34 -33.219 4.387 1 81.25 104 PHE B CA 1
ATOM 5382 C C . PHE B 1 104 ? 6.406 -32.25 5.562 1 81.25 104 PHE B C 1
ATOM 5384 O O . PHE B 1 104 ? 5.766 -32.469 6.59 1 81.25 104 PHE B O 1
ATOM 5391 N N . ASP B 1 105 ? 7.285 -31.281 5.418 1 73.81 105 ASP B N 1
ATOM 5392 C CA . ASP B 1 105 ? 7.387 -30.25 6.449 1 73.81 105 ASP B CA 1
ATOM 5393 C C . ASP B 1 105 ? 6.113 -29.406 6.512 1 73.81 105 ASP B C 1
ATOM 5395 O O . ASP B 1 105 ? 5.773 -28.719 5.555 1 73.81 105 ASP B O 1
ATOM 5399 N N . ASN B 1 106 ? 5.449 -29.609 7.574 1 71.69 106 ASN B N 1
ATOM 5400 C CA . ASN B 1 106 ? 4.172 -28.922 7.664 1 71.69 106 ASN B CA 1
ATOM 5401 C C . ASN B 1 106 ? 4.312 -27.562 8.352 1 71.69 106 ASN B C 1
ATOM 5403 O O . ASN B 1 106 ? 3.314 -26.938 8.695 1 71.69 106 ASN B O 1
ATOM 5407 N N . LYS B 1 107 ? 5.57 -27.266 8.625 1 65.56 107 LYS B N 1
ATOM 5408 C CA . LYS B 1 107 ? 5.754 -25.922 9.156 1 65.56 107 LYS B CA 1
ATOM 5409 C C . LYS B 1 107 ? 5.57 -24.875 8.062 1 65.56 107 LYS B C 1
ATOM 5411 O O . LYS B 1 107 ? 6.004 -25.062 6.93 1 65.56 107 LYS B O 1
ATOM 5416 N N . ILE B 1 108 ? 4.617 -24.078 8.344 1 58.31 108 ILE B N 1
ATOM 5417 C CA . ILE B 1 108 ? 4.414 -23 7.387 1 58.31 108 ILE B CA 1
ATOM 5418 C C . ILE B 1 108 ? 5.652 -22.109 7.34 1 58.31 108 ILE B C 1
ATOM 5420 O O . ILE B 1 108 ? 5.844 -21.266 8.211 1 58.31 108 ILE B O 1
ATOM 5424 N N . THR B 1 109 ? 6.746 -22.547 6.781 1 57.75 109 THR B N 1
ATOM 5425 C CA . THR B 1 109 ? 7.977 -21.797 6.598 1 57.75 109 THR B CA 1
ATOM 5426 C C . THR B 1 109 ? 7.891 -20.922 5.344 1 57.75 109 THR B C 1
ATOM 5428 O O . THR B 1 109 ? 8.914 -20.469 4.824 1 57.75 109 THR B O 1
ATOM 5431 N N . LEU B 1 110 ? 6.766 -20.781 4.883 1 55.03 110 LEU B N 1
ATOM 5432 C CA . LEU B 1 110 ? 6.621 -20.172 3.566 1 55.03 110 LEU B CA 1
ATOM 5433 C C . LEU B 1 110 ? 6.848 -18.672 3.633 1 55.03 110 LEU B C 1
ATOM 5435 O O . LEU B 1 110 ? 6.973 -18 2.6 1 55.03 110 LEU B O 1
ATOM 5439 N N . PHE B 1 111 ? 7.023 -18.203 4.801 1 60.16 111 PHE B N 1
ATOM 5440 C CA . PHE B 1 111 ? 7.195 -16.75 4.871 1 60.16 111 PHE B CA 1
ATOM 5441 C C . PHE B 1 111 ? 8.602 -16.391 5.34 1 60.16 111 PHE B C 1
ATOM 5443 O O . PHE B 1 111 ? 9.203 -17.141 6.125 1 60.16 111 PHE B O 1
ATOM 5450 N N . GLN B 1 112 ? 9.234 -15.727 4.414 1 62.81 112 GLN B N 1
ATOM 5451 C CA . GLN B 1 112 ? 10.484 -15.133 4.863 1 62.81 112 GLN B CA 1
ATOM 5452 C C . GLN B 1 112 ? 10.383 -13.617 4.918 1 62.81 112 GLN B C 1
ATOM 5454 O O . GLN B 1 112 ? 9.969 -12.977 3.947 1 62.81 112 GLN B O 1
ATOM 5459 N N . ASN B 1 113 ? 10.586 -13.086 6.086 1 57.81 113 ASN B N 1
ATOM 5460 C CA . ASN B 1 113 ? 10.438 -11.648 6.293 1 57.81 113 ASN B CA 1
ATOM 5461 C C . ASN B 1 113 ? 11.664 -10.883 5.82 1 57.81 113 ASN B C 1
ATOM 5463 O O . ASN B 1 113 ? 11.852 -9.719 6.176 1 57.81 113 ASN B O 1
ATOM 5467 N N . ALA B 1 114 ? 12.609 -11.57 5.293 1 59.44 114 ALA B N 1
ATOM 5468 C CA . ALA B 1 114 ? 13.758 -10.789 4.848 1 59.44 114 ALA B CA 1
ATOM 5469 C C . ALA B 1 114 ? 14.406 -11.414 3.613 1 59.44 114 ALA B C 1
ATOM 5471 O O . ALA B 1 114 ? 14.289 -12.625 3.391 1 59.44 114 ALA B O 1
ATOM 5472 N N . ALA B 1 115 ? 14.82 -10.484 2.846 1 59.22 115 ALA B N 1
ATOM 5473 C CA . ALA B 1 115 ? 15.641 -10.984 1.743 1 59.22 115 ALA B CA 1
ATOM 5474 C C . ALA B 1 115 ? 17.031 -11.383 2.23 1 59.22 115 ALA B C 1
ATOM 5476 O O . ALA B 1 115 ? 17.672 -10.641 2.984 1 59.22 115 ALA B O 1
ATOM 5477 N N . VAL B 1 116 ? 17.328 -12.477 2.08 1 65.88 116 VAL B N 1
ATOM 5478 C CA . VAL B 1 116 ? 18.641 -12.961 2.469 1 65.88 116 VAL B CA 1
ATOM 5479 C C . VAL B 1 116 ? 19.688 -12.5 1.454 1 65.88 116 VAL B C 1
ATOM 5481 O O . VAL B 1 116 ? 19.547 -12.742 0.254 1 65.88 116 VAL B O 1
ATOM 5484 N N . ARG B 1 117 ? 20.594 -11.727 1.944 1 76.81 117 ARG B N 1
ATOM 5485 C CA . ARG B 1 117 ? 21.672 -11.273 1.072 1 76.81 117 ARG B CA 1
ATOM 5486 C C . ARG B 1 117 ? 22.938 -12.094 1.283 1 76.81 117 ARG B C 1
ATOM 5488 O O . ARG B 1 117 ? 23.109 -12.727 2.328 1 76.81 117 ARG B O 1
ATOM 5495 N N . SER B 1 118 ? 23.734 -12.039 0.287 1 77.88 118 SER B N 1
ATOM 5496 C CA . SER B 1 118 ? 25 -12.766 0.391 1 77.88 118 SER B CA 1
ATOM 5497 C C . SER B 1 118 ? 25.891 -12.164 1.472 1 77.88 118 SER B C 1
ATOM 5499 O O . SER B 1 118 ? 25.75 -10.984 1.819 1 77.88 118 SER B O 1
ATOM 5501 N N . GLN B 1 119 ? 26.734 -12.961 1.977 1 78.44 119 GLN B N 1
ATOM 5502 C CA . GLN B 1 119 ? 27.641 -12.523 3.033 1 78.44 119 GLN B CA 1
ATOM 5503 C C . GLN B 1 119 ? 28.562 -11.414 2.539 1 78.44 119 GLN B C 1
ATOM 5505 O O . GLN B 1 119 ? 28.938 -10.516 3.305 1 78.44 119 GLN B O 1
ATOM 5510 N N . ASP B 1 120 ? 28.781 -11.477 1.267 1 88.12 120 ASP B N 1
ATOM 5511 C CA . ASP B 1 120 ? 29.719 -10.508 0.71 1 88.12 120 ASP B CA 1
ATOM 5512 C C . ASP B 1 120 ? 29 -9.406 -0.053 1 88.12 120 ASP B C 1
ATOM 5514 O O . ASP B 1 120 ? 29.562 -8.797 -0.963 1 88.12 120 ASP B O 1
ATOM 5518 N N . TYR B 1 121 ? 27.812 -9.156 0.346 1 90.56 121 TYR B N 1
ATOM 5519 C CA . TYR B 1 121 ? 27.016 -8.25 -0.468 1 90.56 121 TYR B CA 1
ATOM 5520 C C . TYR B 1 121 ? 27.609 -6.848 -0.463 1 90.56 121 TYR B C 1
ATOM 5522 O O . TYR B 1 121 ? 27.516 -6.129 -1.461 1 90.56 121 TYR B O 1
ATOM 5530 N N . ARG B 1 122 ? 28.312 -6.473 0.636 1 93 122 ARG B N 1
ATOM 5531 C CA . ARG B 1 122 ? 28.875 -5.129 0.728 1 93 122 ARG B CA 1
ATOM 5532 C C . ARG B 1 122 ? 30.016 -4.945 -0.272 1 93 122 ARG B C 1
ATOM 5534 O O . ARG B 1 122 ? 30.094 -3.91 -0.938 1 93 122 ARG B O 1
ATOM 5541 N N . ALA B 1 123 ? 30.781 -5.953 -0.327 1 94.81 123 ALA B N 1
ATOM 5542 C CA . ALA B 1 123 ? 31.891 -5.891 -1.282 1 94.81 123 ALA B CA 1
ATOM 5543 C C . ALA B 1 123 ? 31.375 -5.828 -2.717 1 94.81 123 ALA B C 1
ATOM 5545 O O . ALA B 1 123 ? 31.906 -5.082 -3.543 1 94.81 123 ALA B O 1
ATOM 5546 N N . VAL B 1 124 ? 30.406 -6.566 -2.965 1 95.44 124 VAL B N 1
ATOM 5547 C CA . VAL B 1 124 ? 29.812 -6.582 -4.297 1 95.44 124 VAL B CA 1
ATOM 5548 C C . VAL B 1 124 ? 29.172 -5.223 -4.598 1 95.44 124 VAL B C 1
ATOM 5550 O O . VAL B 1 124 ? 29.344 -4.688 -5.699 1 95.44 124 VAL B O 1
ATOM 5553 N N . SER B 1 125 ? 28.516 -4.641 -3.639 1 96.12 125 SER B N 1
ATOM 5554 C CA . SER B 1 125 ? 27.875 -3.336 -3.797 1 96.12 125 SER B CA 1
ATOM 5555 C C . SER B 1 125 ? 28.906 -2.252 -4.09 1 96.12 125 SER B C 1
ATOM 5557 O O . SER B 1 125 ? 28.703 -1.403 -4.957 1 96.12 125 SER B O 1
ATOM 5559 N N . VAL B 1 126 ? 29.969 -2.332 -3.342 1 96.69 126 VAL B N 1
ATOM 5560 C CA . VAL B 1 126 ? 31.031 -1.35 -3.527 1 96.69 126 VAL B CA 1
ATOM 5561 C C . VAL B 1 126 ? 31.594 -1.462 -4.941 1 96.69 126 VAL B C 1
ATOM 5563 O O . VAL B 1 126 ? 31.812 -0.45 -5.613 1 96.69 126 VAL B O 1
ATOM 5566 N N . SER B 1 127 ? 31.797 -2.65 -5.324 1 96.19 127 SER B N 1
ATOM 5567 C CA . SER B 1 127 ? 32.312 -2.889 -6.668 1 96.19 127 SER B CA 1
ATOM 5568 C C . SER B 1 127 ? 31.375 -2.363 -7.734 1 96.19 127 SER B C 1
ATOM 5570 O O . SER B 1 127 ? 31.797 -1.721 -8.695 1 96.19 127 SER B O 1
ATOM 5572 N N . LEU B 1 128 ? 30.125 -2.586 -7.574 1 96.75 128 LEU B N 1
ATOM 5573 C CA . LEU B 1 128 ? 29.125 -2.166 -8.539 1 96.75 128 LEU B CA 1
ATOM 5574 C C . LEU B 1 128 ? 29.016 -0.646 -8.586 1 96.75 128 LEU B C 1
ATOM 5576 O O . LEU B 1 128 ? 29.016 -0.052 -9.664 1 96.75 128 LEU B O 1
ATOM 5580 N N . LEU B 1 129 ? 28.984 -0.024 -7.434 1 96.31 129 LEU B N 1
ATOM 5581 C CA . LEU B 1 129 ? 28.797 1.418 -7.332 1 96.31 129 LEU B CA 1
ATOM 5582 C C . LEU B 1 129 ? 30.016 2.17 -7.848 1 96.31 129 LEU B C 1
ATOM 5584 O O . LEU B 1 129 ? 29.922 3.342 -8.219 1 96.31 129 LEU B O 1
ATOM 5588 N N . SER B 1 130 ? 31.109 1.483 -7.852 1 94.94 130 SER B N 1
ATOM 5589 C CA . SER B 1 130 ? 32.344 2.111 -8.312 1 94.94 130 SER B CA 1
ATOM 5590 C C . SER B 1 130 ? 32.406 2.139 -9.836 1 94.94 130 SER B C 1
ATOM 5592 O O . SER B 1 130 ? 33.219 2.854 -10.414 1 94.94 130 SER B O 1
ATOM 5594 N N . HIS B 1 131 ? 31.531 1.382 -10.477 1 93.56 131 HIS B N 1
ATOM 5595 C CA . HIS B 1 131 ? 31.5 1.402 -11.938 1 93.56 131 HIS B CA 1
ATOM 5596 C C . HIS B 1 131 ? 31.016 2.75 -12.461 1 93.56 131 HIS B C 1
ATOM 5598 O O . HIS B 1 131 ? 30.016 3.285 -11.977 1 93.56 131 HIS B O 1
ATOM 5604 N N . LYS B 1 132 ? 31.516 3.238 -13.461 1 88.81 132 LYS B N 1
ATOM 5605 C CA . LYS B 1 132 ? 31.25 4.582 -13.977 1 88.81 132 LYS B CA 1
ATOM 5606 C C . LYS B 1 132 ? 29.828 4.703 -14.508 1 88.81 132 LYS B C 1
ATOM 5608 O O . LYS B 1 132 ? 29.188 5.746 -14.359 1 88.81 132 LYS B O 1
ATOM 5613 N N . THR B 1 133 ? 29.359 3.619 -15.086 1 91.88 133 THR B N 1
ATOM 5614 C CA . THR B 1 133 ? 28.062 3.703 -15.75 1 91.88 133 THR B CA 1
ATOM 5615 C C . THR B 1 133 ? 26.984 3.008 -14.922 1 91.88 133 THR B C 1
ATOM 5617 O O . THR B 1 133 ? 25.938 2.631 -15.445 1 91.88 133 THR B O 1
ATOM 5620 N N . PHE B 1 134 ? 27.25 2.812 -13.703 1 93.81 134 PHE B N 1
ATOM 5621 C CA . PHE B 1 134 ? 26.234 2.189 -12.867 1 93.81 134 PHE B CA 1
ATOM 5622 C C . PHE B 1 134 ? 24.906 2.91 -13 1 93.81 134 PHE B C 1
ATOM 5624 O O . PHE B 1 134 ? 24.844 4.141 -12.969 1 93.81 134 PHE B O 1
ATOM 5631 N N . PRO B 1 135 ? 23.875 2.059 -13.203 1 95.06 135 PRO B N 1
ATOM 5632 C CA . PRO B 1 135 ? 23.719 0.612 -13.039 1 95.06 135 PRO B CA 1
ATOM 5633 C C . PRO B 1 135 ? 23.844 -0.146 -14.359 1 95.06 135 PRO B C 1
ATOM 5635 O O . PRO B 1 135 ? 23.562 -1.343 -14.422 1 95.06 135 PRO B O 1
ATOM 5638 N N . VAL B 1 136 ? 24.219 0.579 -15.406 1 96.12 136 VAL B N 1
ATOM 5639 C CA . VAL B 1 136 ? 24.422 -0.069 -16.703 1 96.12 136 VAL B CA 1
ATOM 5640 C C . VAL B 1 136 ? 25.781 -0.779 -16.703 1 96.12 136 VAL B C 1
ATOM 5642 O O . VAL B 1 136 ? 26.797 -0.171 -17.031 1 96.12 136 VAL B O 1
ATOM 5645 N N . ILE B 1 137 ? 25.781 -2.035 -16.406 1 95.81 137 ILE B N 1
ATOM 5646 C CA . ILE B 1 137 ? 26.969 -2.873 -16.312 1 95.81 137 ILE B CA 1
ATOM 5647 C C . ILE B 1 137 ? 26.734 -4.18 -17.062 1 95.81 137 ILE B C 1
ATOM 5649 O O . ILE B 1 137 ? 25.641 -4.723 -17.078 1 95.81 137 ILE B O 1
ATOM 5653 N N . GLN B 1 138 ? 27.75 -4.605 -17.703 1 95.5 138 GLN B N 1
ATOM 5654 C CA . GLN B 1 138 ? 27.641 -5.883 -18.406 1 95.5 138 GLN B CA 1
ATOM 5655 C C . GLN B 1 138 ? 27.75 -7.055 -17.438 1 95.5 138 GLN B C 1
ATOM 5657 O O . GLN B 1 138 ? 28.859 -7.438 -17.031 1 95.5 138 GLN B O 1
ATOM 5662 N N . LEU B 1 139 ? 26.688 -7.652 -17.188 1 95.94 139 LEU B N 1
ATOM 5663 C CA . LEU B 1 139 ? 26.656 -8.766 -16.234 1 95.94 139 LEU B CA 1
ATOM 5664 C C . LEU B 1 139 ? 26.234 -10.055 -16.938 1 95.94 139 LEU B C 1
ATOM 5666 O O . LEU B 1 139 ? 25.969 -11.062 -16.281 1 95.94 139 LEU B O 1
ATOM 5670 N N . ILE B 1 140 ? 26.094 -9.977 -18.219 1 95.31 140 ILE B N 1
ATOM 5671 C CA . ILE B 1 140 ? 25.797 -11.133 -19.062 1 95.31 140 ILE B CA 1
ATOM 5672 C C . ILE B 1 140 ? 26.891 -11.289 -20.125 1 95.31 140 ILE B C 1
ATOM 5674 O O . ILE B 1 140 ? 27.547 -10.32 -20.484 1 95.31 140 ILE B O 1
ATOM 5678 N N . SER B 1 141 ? 27.094 -12.438 -20.609 1 92.62 141 SER B N 1
ATOM 5679 C CA . SER B 1 141 ? 28.25 -12.789 -21.422 1 92.62 141 SER B CA 1
ATOM 5680 C C . SER B 1 141 ? 28.25 -12.047 -22.75 1 92.62 141 SER B C 1
ATOM 5682 O O . SER B 1 141 ? 29.312 -11.633 -23.234 1 92.62 141 SER B O 1
ATOM 5684 N N . SER B 1 142 ? 27.062 -11.945 -23.391 1 94.56 142 SER B N 1
ATOM 5685 C CA . SER B 1 142 ? 27.016 -11.281 -24.688 1 94.56 142 SER B CA 1
ATOM 5686 C C . SER B 1 142 ? 25.641 -10.688 -24.969 1 94.56 142 SER B C 1
ATOM 5688 O O . SER B 1 142 ? 24.656 -11.07 -24.328 1 94.56 142 SER B O 1
ATOM 5690 N N . ARG B 1 143 ? 25.609 -9.758 -25.938 1 95.62 143 ARG B N 1
ATOM 5691 C CA . ARG B 1 143 ? 24.359 -9.133 -26.359 1 95.62 143 ARG B CA 1
ATOM 5692 C C . ARG B 1 143 ? 23.422 -10.156 -26.984 1 95.62 143 ARG B C 1
ATOM 5694 O O . ARG B 1 143 ? 22.203 -10.078 -26.828 1 95.62 143 ARG B O 1
ATOM 5701 N N . GLU B 1 144 ? 23.984 -11.125 -27.672 1 95.62 144 GLU B N 1
ATOM 5702 C CA . GLU B 1 144 ? 23.203 -12.156 -28.328 1 95.62 144 GLU B CA 1
ATOM 5703 C C . GLU B 1 144 ? 22.422 -13 -27.312 1 95.62 144 GLU B C 1
ATOM 5705 O O . GLU B 1 144 ? 21.25 -13.305 -27.516 1 95.62 144 GLU B O 1
ATOM 5710 N N . ILE B 1 145 ? 23.125 -13.344 -26.25 1 96.62 145 ILE B N 1
ATOM 5711 C CA . ILE B 1 145 ? 22.469 -14.117 -25.188 1 96.62 145 ILE B CA 1
ATOM 5712 C C . ILE B 1 145 ? 21.391 -13.273 -24.531 1 96.62 145 ILE B C 1
ATOM 5714 O O . ILE B 1 145 ? 20.312 -13.781 -24.203 1 96.62 145 ILE B O 1
ATOM 5718 N N . ALA B 1 146 ? 21.688 -12.008 -24.344 1 97.56 146 ALA B N 1
ATOM 5719 C CA . ALA B 1 146 ? 20.703 -11.102 -23.766 1 97.56 146 ALA B CA 1
ATOM 5720 C C . ALA B 1 146 ? 19.453 -11.016 -24.625 1 97.56 146 ALA B C 1
ATOM 5722 O O . ALA B 1 146 ? 18.328 -11.031 -24.125 1 97.56 146 ALA B O 1
ATOM 5723 N N . GLU B 1 147 ? 19.656 -10.891 -25.891 1 97.38 147 GLU B N 1
ATOM 5724 C CA . GLU B 1 147 ? 18.547 -10.805 -26.828 1 97.38 147 GLU B CA 1
ATOM 5725 C C . GLU B 1 147 ? 17.734 -12.094 -26.828 1 97.38 147 GLU B C 1
ATOM 5727 O O . GLU B 1 147 ? 16.5 -12.062 -26.938 1 97.38 147 GLU B O 1
ATOM 5732 N N . LYS B 1 148 ? 18.422 -13.188 -26.734 1 96.56 148 LYS B N 1
ATOM 5733 C CA . LYS B 1 148 ? 17.734 -14.461 -26.625 1 96.56 148 LYS B CA 1
ATOM 5734 C C . LYS B 1 148 ? 16.844 -14.5 -25.375 1 96.56 148 LYS B C 1
ATOM 5736 O O . LYS B 1 148 ? 15.703 -14.969 -25.438 1 96.56 148 LYS B O 1
ATOM 5741 N N . LEU B 1 149 ? 17.328 -14.039 -24.297 1 96.12 149 LEU B N 1
ATOM 5742 C CA . LEU B 1 149 ? 16.562 -14.008 -23.062 1 96.12 149 LEU B CA 1
ATOM 5743 C C . LEU B 1 149 ? 15.375 -13.062 -23.172 1 96.12 149 LEU B C 1
ATOM 5745 O O . LEU B 1 149 ? 14.281 -13.375 -22.688 1 96.12 149 LEU B O 1
ATOM 5749 N N . VAL B 1 150 ? 15.578 -11.898 -23.781 1 97.44 150 VAL B N 1
ATOM 5750 C CA . VAL B 1 150 ? 14.484 -10.953 -23.984 1 97.44 150 VAL B CA 1
ATOM 5751 C C . VAL B 1 150 ? 13.391 -11.609 -24.812 1 97.44 150 VAL B C 1
ATOM 5753 O O . VAL B 1 150 ? 12.203 -11.508 -24.484 1 97.44 150 VAL B O 1
ATOM 5756 N N . ASN B 1 151 ? 13.789 -12.305 -25.828 1 95.12 151 ASN B N 1
ATOM 5757 C CA . ASN B 1 151 ? 12.812 -12.977 -26.672 1 95.12 151 ASN B CA 1
ATOM 5758 C C . ASN B 1 151 ? 12.078 -14.078 -25.922 1 95.12 151 ASN B C 1
ATOM 5760 O O . ASN B 1 151 ? 10.867 -14.242 -26.062 1 95.12 151 ASN B O 1
ATOM 5764 N N . THR B 1 152 ? 12.812 -14.812 -25.141 1 92.5 152 THR B N 1
ATOM 5765 C CA . THR B 1 152 ? 12.203 -15.859 -24.328 1 92.5 152 THR B CA 1
ATOM 5766 C C . THR B 1 152 ? 11.188 -15.266 -23.359 1 92.5 152 THR B C 1
ATOM 5768 O O . THR B 1 152 ? 10.102 -15.812 -23.172 1 92.5 152 THR B O 1
ATOM 5771 N N . PHE B 1 153 ? 11.516 -14.148 -22.75 1 94.12 153 PHE B N 1
ATOM 5772 C CA . PHE B 1 153 ? 10.625 -13.484 -21.812 1 94.12 153 PHE B CA 1
ATOM 5773 C C . PHE B 1 153 ? 9.32 -13.086 -22.484 1 94.12 153 PHE B C 1
ATOM 5775 O O . PHE B 1 153 ? 8.234 -13.359 -21.969 1 94.12 153 PHE B O 1
ATOM 5782 N N . PHE B 1 154 ? 9.406 -12.461 -23.594 1 93.06 154 PHE B N 1
ATOM 5783 C CA . PHE B 1 154 ? 8.227 -11.906 -24.25 1 93.06 154 PHE B CA 1
ATOM 5784 C C . PHE B 1 154 ? 7.383 -13.016 -24.875 1 93.06 154 PHE B C 1
ATOM 5786 O O . PHE B 1 154 ? 6.16 -12.891 -24.984 1 93.06 154 PHE B O 1
ATOM 5793 N N . ASP B 1 155 ? 7.992 -14.133 -25.172 1 89.12 155 ASP B N 1
ATOM 5794 C CA . ASP B 1 155 ? 7.258 -15.219 -25.828 1 89.12 155 ASP B CA 1
ATOM 5795 C C . ASP B 1 155 ? 6.621 -16.141 -24.797 1 89.12 155 ASP B C 1
ATOM 5797 O O . ASP B 1 155 ? 5.516 -16.656 -25.016 1 89.12 155 ASP B O 1
ATOM 5801 N N . LYS B 1 156 ? 7.297 -16.25 -23.688 1 86.38 156 LYS B N 1
ATOM 5802 C CA . LYS B 1 156 ? 6.871 -17.344 -22.812 1 86.38 156 LYS B CA 1
ATOM 5803 C C . LYS B 1 156 ? 6.371 -16.812 -21.469 1 86.38 156 LYS B C 1
ATOM 5805 O O . LYS B 1 156 ? 5.602 -17.484 -20.781 1 86.38 156 LYS B O 1
ATOM 5810 N N . VAL B 1 157 ? 6.816 -15.664 -21.047 1 90 157 VAL B N 1
ATOM 5811 C CA . VAL B 1 157 ? 6.504 -15.18 -19.703 1 90 157 VAL B CA 1
ATOM 5812 C C . VAL B 1 157 ? 5.551 -13.992 -19.797 1 90 157 VAL B C 1
ATOM 5814 O O . VAL B 1 157 ? 4.5 -13.984 -19.156 1 90 157 VAL B O 1
ATOM 5817 N N . HIS B 1 158 ? 5.848 -13.086 -20.641 1 93 158 HIS B N 1
ATOM 5818 C CA . HIS B 1 158 ? 5.219 -11.773 -20.688 1 93 158 HIS B CA 1
ATOM 5819 C C . HIS B 1 158 ? 3.717 -11.883 -20.922 1 93 158 HIS B C 1
ATOM 5821 O O . HIS B 1 158 ? 2.936 -11.094 -20.391 1 93 158 HIS B O 1
ATOM 5827 N N . PRO B 1 159 ? 3.223 -12.812 -21.672 1 90.62 159 PRO B N 1
ATOM 5828 C CA . PRO B 1 159 ? 1.775 -12.898 -21.875 1 90.62 159 PRO B CA 1
ATOM 5829 C C . PRO B 1 159 ? 1.006 -13.086 -20.562 1 90.62 159 PRO B C 1
ATOM 5831 O O . PRO B 1 159 ? -0.163 -12.703 -20.469 1 90.62 159 PRO B O 1
ATOM 5834 N N . PHE B 1 160 ? 1.631 -13.602 -19.578 1 89.88 160 PHE B N 1
ATOM 5835 C CA . PHE B 1 160 ? 0.952 -13.883 -18.328 1 89.88 160 PHE B CA 1
ATOM 5836 C C . PHE B 1 160 ? 1.29 -12.828 -17.281 1 89.88 160 PHE B C 1
ATOM 5838 O O . PHE B 1 160 ? 0.718 -12.82 -16.188 1 89.88 160 PHE B O 1
ATOM 5845 N N . TYR B 1 161 ? 2.264 -12.031 -17.594 1 92.06 161 TYR B N 1
ATOM 5846 C CA . TYR B 1 161 ? 2.682 -10.875 -16.812 1 92.06 161 TYR B CA 1
ATOM 5847 C C . TYR B 1 161 ? 2.736 -9.617 -17.672 1 92.06 161 TYR B C 1
ATOM 5849 O O . TYR B 1 161 ? 3.748 -8.914 -17.688 1 92.06 161 TYR B O 1
ATOM 5857 N N . PHE B 1 162 ? 1.674 -9.32 -18.281 1 94.38 162 PHE B N 1
ATOM 5858 C CA . PHE B 1 162 ? 1.584 -8.367 -19.391 1 94.38 162 PHE B CA 1
ATOM 5859 C C . PHE B 1 162 ? 1.762 -6.938 -18.891 1 94.38 162 PHE B C 1
ATOM 5861 O O . PHE B 1 162 ? 0.781 -6.25 -18.594 1 94.38 162 PHE B O 1
ATOM 5868 N N . ILE B 1 163 ? 3.064 -6.469 -18.906 1 95.75 163 ILE B N 1
ATOM 5869 C CA . ILE B 1 163 ? 3.334 -5.199 -18.234 1 95.75 163 ILE B CA 1
ATOM 5870 C C . ILE B 1 163 ? 4.129 -4.285 -19.172 1 95.75 163 ILE B C 1
ATOM 5872 O O . ILE B 1 163 ? 4.289 -3.094 -18.891 1 95.75 163 ILE B O 1
ATOM 5876 N N . PHE B 1 164 ? 4.629 -4.82 -20.328 1 95.62 164 PHE B N 1
ATOM 5877 C CA . PHE B 1 164 ? 5.434 -4.043 -21.266 1 95.62 164 PHE B CA 1
ATOM 5878 C C . PHE B 1 164 ? 4.828 -4.082 -22.656 1 95.62 164 PHE B C 1
ATOM 5880 O O . PHE B 1 164 ? 3.994 -4.938 -22.953 1 95.62 164 PHE B O 1
ATOM 5887 N N . GLN B 1 165 ? 5.215 -3.076 -23.406 1 92.38 165 GLN B N 1
ATOM 5888 C CA . GLN B 1 165 ? 5.141 -3.174 -24.859 1 92.38 165 GLN B CA 1
ATOM 5889 C C . GLN B 1 165 ? 6.457 -3.672 -25.453 1 92.38 165 GLN B C 1
ATOM 5891 O O . GLN B 1 165 ? 7.516 -3.096 -25.188 1 92.38 165 GLN B O 1
ATOM 5896 N N . ARG B 1 166 ? 6.387 -4.668 -26.234 1 93.44 166 ARG B N 1
ATOM 5897 C CA . ARG B 1 166 ? 7.586 -5.352 -26.703 1 93.44 166 ARG B CA 1
ATOM 5898 C C . ARG B 1 166 ? 8.508 -4.398 -27.469 1 93.44 166 ARG B C 1
ATOM 5900 O O . ARG B 1 166 ? 9.719 -4.383 -27.234 1 93.44 166 ARG B O 1
ATOM 5907 N N . GLU B 1 167 ? 7.93 -3.586 -28.359 1 93 167 GLU B N 1
ATOM 5908 C CA . GLU B 1 167 ? 8.742 -2.693 -29.172 1 93 167 GLU B CA 1
ATOM 5909 C C . GLU B 1 167 ? 9.43 -1.632 -28.328 1 93 167 GLU B C 1
ATOM 5911 O O . GLU B 1 167 ? 10.609 -1.336 -28.531 1 93 167 GLU B O 1
ATOM 5916 N N . ALA B 1 168 ? 8.672 -1.137 -27.438 1 93.12 168 ALA B N 1
ATOM 5917 C CA . ALA B 1 168 ? 9.242 -0.114 -26.562 1 93.12 168 ALA B CA 1
ATOM 5918 C C . ALA B 1 168 ? 10.367 -0.687 -25.703 1 93.12 168 ALA B C 1
ATOM 5920 O O . ALA B 1 168 ? 11.391 -0.035 -25.5 1 93.12 168 ALA B O 1
ATOM 5921 N N . PHE B 1 169 ? 10.188 -1.904 -25.25 1 96.62 169 PHE B N 1
ATOM 5922 C CA . PHE B 1 169 ? 11.211 -2.535 -24.422 1 96.62 169 PHE B CA 1
ATOM 5923 C C . PHE B 1 169 ? 12.461 -2.826 -25.25 1 96.62 169 PHE B C 1
ATOM 5925 O O . PHE B 1 169 ? 13.578 -2.654 -24.766 1 96.62 169 PHE B O 1
ATOM 5932 N N . SER B 1 170 ? 12.273 -3.244 -26.422 1 96.25 170 SER B N 1
ATOM 5933 C CA . SER B 1 170 ? 13.398 -3.553 -27.297 1 96.25 170 SER B CA 1
ATOM 5934 C C . SER B 1 170 ? 14.25 -2.312 -27.562 1 96.25 170 SER B C 1
ATOM 5936 O O . SER B 1 170 ? 15.477 -2.398 -27.641 1 96.25 170 SER B O 1
ATOM 5938 N N . ARG B 1 171 ? 13.578 -1.24 -27.719 1 95.88 171 ARG B N 1
ATOM 5939 C CA . ARG B 1 171 ? 14.297 0.015 -27.906 1 95.88 171 ARG B CA 1
ATOM 5940 C C . ARG B 1 171 ? 15.141 0.362 -26.688 1 95.88 171 ARG B C 1
ATOM 5942 O O . ARG B 1 171 ? 16.281 0.806 -26.812 1 95.88 171 ARG B O 1
ATOM 5949 N N . LEU B 1 172 ? 14.578 0.164 -25.531 1 97.38 172 LEU B N 1
ATOM 5950 C CA . LEU B 1 172 ? 15.273 0.463 -24.281 1 97.38 172 LEU B CA 1
ATOM 5951 C C . LEU B 1 172 ? 16.438 -0.495 -24.062 1 97.38 172 LEU B C 1
ATOM 5953 O O . LEU B 1 172 ? 17.5 -0.092 -23.578 1 97.38 172 LEU B O 1
ATOM 5957 N N . HIS B 1 173 ? 16.203 -1.751 -24.453 1 98 173 HIS B N 1
ATOM 5958 C CA . HIS B 1 173 ? 17.281 -2.736 -24.375 1 98 173 HIS B CA 1
ATOM 5959 C C . HIS B 1 173 ? 18.438 -2.361 -25.297 1 98 173 HIS B C 1
ATOM 5961 O O . HIS B 1 173 ? 19.594 -2.494 -24.922 1 98 173 HIS B O 1
ATOM 5967 N N . SER B 1 174 ? 18.094 -1.868 -26.469 1 96.38 174 SER B N 1
ATOM 5968 C CA . SER B 1 174 ? 19.125 -1.405 -27.391 1 96.38 174 SER B CA 1
ATOM 5969 C C . SER B 1 174 ? 19.875 -0.197 -26.844 1 96.38 174 SER B C 1
ATOM 5971 O O . SER B 1 174 ? 21.094 -0.096 -26.969 1 96.38 174 SER B O 1
ATOM 5973 N N . LEU B 1 175 ? 19.141 0.662 -26.266 1 96.5 175 LEU B N 1
ATOM 5974 C CA . LEU B 1 175 ? 19.734 1.842 -25.641 1 96.5 175 LEU B CA 1
ATOM 5975 C C . LEU B 1 175 ? 20.688 1.445 -24.516 1 96.5 175 LEU B C 1
ATOM 5977 O O . LEU B 1 175 ? 21.734 2.08 -24.328 1 96.5 175 LEU B O 1
ATOM 5981 N N . PHE B 1 176 ? 20.328 0.448 -23.75 1 97.25 176 PHE B N 1
ATOM 5982 C CA . PHE B 1 176 ? 21.172 -0.094 -22.688 1 97.25 176 PHE B CA 1
ATOM 5983 C C . PHE B 1 176 ? 22.516 -0.546 -23.234 1 97.25 176 PHE B C 1
ATOM 5985 O O . PHE B 1 176 ? 23.562 -0.195 -22.672 1 97.25 176 PHE B O 1
ATOM 5992 N N . TRP B 1 177 ? 22.5 -1.241 -24.281 1 96.12 177 TRP B N 1
ATOM 5993 C CA . TRP B 1 177 ? 23.734 -1.762 -24.859 1 96.12 177 TRP B CA 1
ATOM 5994 C C . TRP B 1 177 ? 24.547 -0.642 -25.5 1 96.12 177 TRP B C 1
ATOM 5996 O O . TRP B 1 177 ? 25.781 -0.683 -25.5 1 96.12 177 TRP B O 1
ATOM 6006 N N . GLN B 1 178 ? 23.859 0.34 -26.031 1 94.88 178 GLN B N 1
ATOM 6007 C CA . GLN B 1 178 ? 24.562 1.492 -26.578 1 94.88 178 GLN B CA 1
ATOM 6008 C C . GLN B 1 178 ? 25.328 2.238 -25.484 1 94.88 178 GLN B C 1
ATOM 6010 O O . GLN B 1 178 ? 26.469 2.65 -25.688 1 94.88 178 GLN B O 1
ATOM 6015 N N . LYS B 1 179 ? 24.672 2.373 -24.391 1 94.38 179 LYS B N 1
ATOM 6016 C CA . LYS B 1 179 ? 25.312 3.055 -23.266 1 94.38 179 LYS B CA 1
ATOM 6017 C C . LYS B 1 179 ? 26.484 2.246 -22.734 1 94.38 179 LYS B C 1
ATOM 6019 O O . LYS B 1 179 ? 27.5 2.816 -22.328 1 94.38 179 LYS B O 1
ATOM 6024 N N . LEU B 1 180 ? 26.375 0.978 -22.75 1 93 180 LEU B N 1
ATOM 6025 C CA . LEU B 1 180 ? 27.391 0.065 -22.25 1 93 180 LEU B CA 1
ATOM 6026 C C . LEU B 1 180 ? 28.641 0.093 -23.141 1 93 180 LEU B C 1
ATOM 6028 O O . LEU B 1 180 ? 29.766 0.019 -22.656 1 93 180 LEU B O 1
ATOM 6032 N N . THR B 1 181 ? 28.516 0.288 -24.438 1 90.31 181 THR B N 1
ATOM 6033 C CA . THR B 1 181 ? 29.609 0.111 -25.375 1 90.31 181 THR B CA 1
ATOM 6034 C C . THR B 1 181 ? 30.219 1.458 -25.766 1 90.31 181 THR B C 1
ATOM 6036 O O . THR B 1 181 ? 31.438 1.586 -25.875 1 90.31 181 THR B O 1
ATOM 6039 N N . VAL B 1 182 ? 29.344 2.471 -25.984 1 83.62 182 VAL B N 1
ATOM 6040 C CA . VAL B 1 182 ? 29.844 3.719 -26.562 1 83.62 182 VAL B CA 1
ATOM 6041 C C . VAL B 1 182 ? 29.797 4.824 -25.5 1 83.62 182 VAL B C 1
ATOM 6043 O O . VAL B 1 182 ? 30.75 5.598 -25.375 1 83.62 182 VAL B O 1
ATOM 6046 N N . ASP B 1 183 ? 28.781 4.848 -24.672 1 81.94 183 ASP B N 1
ATOM 6047 C CA . ASP B 1 183 ? 28.484 5.871 -23.672 1 81.94 183 ASP B CA 1
ATOM 6048 C C . ASP B 1 183 ? 28.672 7.273 -24.234 1 81.94 183 ASP B C 1
ATOM 6050 O O . ASP B 1 183 ? 29.406 8.086 -23.688 1 81.94 183 ASP B O 1
ATOM 6054 N N . ASP B 1 184 ? 27.969 7.543 -25.312 1 83.75 184 ASP B N 1
ATOM 6055 C CA . ASP B 1 184 ? 28.016 8.812 -26.031 1 83.75 184 ASP B CA 1
ATOM 6056 C C . ASP B 1 184 ? 27.297 9.914 -25.25 1 83.75 184 ASP B C 1
ATOM 6058 O O . ASP B 1 184 ? 26.094 9.852 -25.047 1 83.75 184 ASP B O 1
ATOM 6062 N N . PRO B 1 185 ? 28.016 10.883 -24.828 1 84.88 185 PRO B N 1
ATOM 6063 C CA . PRO B 1 185 ? 27.391 11.961 -24.047 1 84.88 185 PRO B CA 1
ATOM 6064 C C . PRO B 1 185 ? 26.328 12.719 -24.828 1 84.88 185 PRO B C 1
ATOM 6066 O O . PRO B 1 185 ? 25.469 13.383 -24.234 1 84.88 185 PRO B O 1
ATOM 6069 N N . ALA B 1 186 ? 26.312 12.617 -26.109 1 87.19 186 ALA B N 1
ATOM 6070 C CA . ALA B 1 186 ? 25.344 13.336 -26.938 1 87.19 186 ALA B CA 1
ATOM 6071 C C . ALA B 1 186 ? 24 12.617 -26.969 1 87.19 186 ALA B C 1
ATOM 6073 O O . ALA B 1 186 ? 22.984 13.203 -27.328 1 87.19 186 ALA B O 1
ATOM 6074 N N . MET B 1 187 ? 24.125 11.461 -26.562 1 88.12 187 MET B N 1
ATOM 6075 C CA . MET B 1 187 ? 22.906 10.664 -26.594 1 88.12 187 MET B CA 1
ATOM 6076 C C . MET B 1 187 ? 22.078 10.852 -25.328 1 88.12 187 MET B C 1
ATOM 6078 O O . MET B 1 187 ? 22.641 10.953 -24.234 1 88.12 187 MET B O 1
ATOM 6082 N N . ASP B 1 188 ? 20.766 10.844 -25.5 1 89.81 188 ASP B N 1
ATOM 6083 C CA . ASP B 1 188 ? 19.844 11 -24.375 1 89.81 188 ASP B CA 1
ATOM 6084 C C . ASP B 1 188 ? 19.5 9.648 -23.766 1 89.81 188 ASP B C 1
ATOM 6086 O O . ASP B 1 188 ? 18.766 8.859 -24.359 1 89.81 188 ASP B O 1
ATOM 6090 N N . TYR B 1 189 ? 19.953 9.469 -22.594 1 90.81 189 TYR B N 1
ATOM 6091 C CA . TYR B 1 189 ? 19.688 8.203 -21.922 1 90.81 189 TYR B CA 1
ATOM 6092 C C . TYR B 1 189 ? 18.656 8.383 -20.812 1 90.81 189 TYR B C 1
ATOM 6094 O O . TYR B 1 189 ? 18.531 7.543 -19.922 1 90.81 189 TYR B O 1
ATOM 6102 N N . THR B 1 190 ? 17.828 9.398 -20.844 1 86.56 190 THR B N 1
ATOM 6103 C CA . THR B 1 190 ? 16.891 9.742 -19.781 1 86.56 190 THR B CA 1
ATOM 6104 C C . THR B 1 190 ? 15.836 8.648 -19.625 1 86.56 190 THR B C 1
ATOM 6106 O O . THR B 1 190 ? 15.328 8.43 -18.516 1 86.56 190 THR B O 1
ATOM 6109 N N . ALA B 1 191 ? 15.555 7.992 -20.703 1 88.38 191 ALA B N 1
ATOM 6110 C CA . ALA B 1 191 ? 14.547 6.938 -20.656 1 88.38 191 ALA B CA 1
ATOM 6111 C C . ALA B 1 191 ? 15.055 5.715 -19.906 1 88.38 191 ALA B C 1
ATOM 6113 O O . ALA B 1 191 ? 14.273 4.871 -19.469 1 88.38 191 ALA B O 1
ATOM 6114 N N . LEU B 1 192 ? 16.359 5.645 -19.781 1 93.25 192 LEU B N 1
ATOM 6115 C CA . LEU B 1 192 ? 16.984 4.539 -19.062 1 93.25 192 LEU B CA 1
ATOM 6116 C C . LEU B 1 192 ? 17.281 4.922 -17.625 1 93.25 192 LEU B C 1
ATOM 6118 O O . LEU B 1 192 ? 18.438 4.895 -17.188 1 93.25 192 LEU B O 1
ATOM 6122 N N . ASP B 1 193 ? 16.234 5.18 -16.922 1 91.94 193 ASP B N 1
ATOM 6123 C CA . ASP B 1 193 ? 16.438 5.465 -15.5 1 91.94 193 ASP B CA 1
ATOM 6124 C C . ASP B 1 193 ? 16.766 4.195 -14.719 1 91.94 193 ASP B C 1
ATOM 6126 O O . ASP B 1 193 ? 16.719 3.094 -15.273 1 91.94 193 ASP B O 1
ATOM 6130 N N . ASN B 1 194 ? 17.125 4.277 -13.492 1 94.31 194 ASN B N 1
ATOM 6131 C CA . ASN B 1 194 ? 17.594 3.15 -12.688 1 94.31 194 ASN B CA 1
ATOM 6132 C C . ASN B 1 194 ? 16.547 2.029 -12.648 1 94.31 194 ASN B C 1
ATOM 6134 O O . ASN B 1 194 ? 16.875 0.868 -12.898 1 94.31 194 ASN B O 1
ATOM 6138 N N . PRO B 1 195 ? 15.25 2.34 -12.391 1 95.88 195 PRO B N 1
ATOM 6139 C CA . PRO B 1 195 ? 14.258 1.265 -12.367 1 95.88 195 PRO B CA 1
ATOM 6140 C C . PRO B 1 195 ? 14.148 0.541 -13.711 1 95.88 195 PRO B C 1
ATOM 6142 O O . PRO B 1 195 ? 13.969 -0.68 -13.742 1 95.88 195 PRO B O 1
ATOM 6145 N N . MET B 1 196 ? 14.289 1.277 -14.781 1 96.88 196 MET B N 1
ATOM 6146 C CA . MET B 1 196 ? 14.203 0.626 -16.078 1 96.88 196 MET B CA 1
ATOM 6147 C C . MET B 1 196 ? 15.383 -0.308 -16.312 1 96.88 196 MET B C 1
ATOM 6149 O O . MET B 1 196 ? 15.234 -1.389 -16.875 1 96.88 196 MET B O 1
ATOM 6153 N N . CYS B 1 197 ? 16.547 0.112 -15.922 1 97.94 197 CYS B N 1
ATOM 6154 C CA . CYS B 1 197 ? 17.688 -0.793 -15.969 1 97.94 197 CYS B CA 1
ATOM 6155 C C . CYS B 1 197 ? 17.422 -2.064 -15.172 1 97.94 197 CYS B C 1
ATOM 6157 O O . CYS B 1 197 ? 17.75 -3.164 -15.625 1 97.94 197 CYS B O 1
ATOM 6159 N N . GLY B 1 198 ? 16.828 -1.826 -14.008 1 98.25 198 GLY B N 1
ATOM 6160 C CA . GLY B 1 198 ? 16.422 -2.971 -13.203 1 98.25 198 GLY B CA 1
ATOM 6161 C C . GLY B 1 198 ? 15.469 -3.9 -13.93 1 98.25 198 GLY B C 1
ATOM 6162 O O . GLY B 1 198 ? 15.578 -5.121 -13.812 1 98.25 198 GLY B O 1
ATOM 6163 N N . CYS B 1 199 ? 14.562 -3.346 -14.688 1 98.5 199 CYS B N 1
ATOM 6164 C CA . CYS B 1 199 ? 13.625 -4.148 -15.477 1 98.5 199 CYS B CA 1
ATOM 6165 C C . CYS B 1 199 ? 14.375 -5.039 -16.469 1 98.5 199 CYS B C 1
ATOM 6167 O O . CYS B 1 199 ? 14.023 -6.207 -16.641 1 98.5 199 CYS B O 1
ATOM 6169 N N . ILE B 1 200 ? 15.328 -4.484 -17.078 1 98.56 200 ILE B N 1
ATOM 6170 C CA . ILE B 1 200 ? 16.094 -5.242 -18.062 1 98.56 200 ILE B CA 1
ATOM 6171 C C . ILE B 1 200 ? 16.781 -6.43 -17.375 1 98.56 200 ILE B C 1
ATOM 6173 O O . ILE B 1 200 ? 16.672 -7.566 -17.844 1 98.56 200 ILE B O 1
ATOM 6177 N N . PHE B 1 201 ? 17.422 -6.207 -16.25 1 98.38 201 PHE B N 1
ATOM 6178 C CA . PHE B 1 201 ? 18.062 -7.281 -15.5 1 98.38 201 PHE B CA 1
ATOM 6179 C C . PHE B 1 201 ? 17.047 -8.328 -15.07 1 98.38 201 PHE B C 1
ATOM 6181 O O . PHE B 1 201 ? 17.328 -9.531 -15.102 1 98.38 201 PHE B O 1
ATOM 6188 N N . LEU B 1 202 ? 15.875 -7.879 -14.656 1 97.88 202 LEU B N 1
ATOM 6189 C CA . LEU B 1 202 ? 14.844 -8.797 -14.195 1 97.88 202 LEU B CA 1
ATOM 6190 C C . LEU B 1 202 ? 14.305 -9.641 -15.344 1 97.88 202 LEU B C 1
ATOM 6192 O O . LEU B 1 202 ? 14.008 -10.82 -15.164 1 97.88 202 LEU B O 1
ATOM 6196 N N . VAL B 1 203 ? 14.141 -8.977 -16.469 1 97.38 203 VAL B N 1
ATOM 6197 C CA . VAL B 1 203 ? 13.703 -9.719 -17.641 1 97.38 203 VAL B CA 1
ATOM 6198 C C . VAL B 1 203 ? 14.695 -10.836 -17.953 1 97.38 203 VAL B C 1
ATOM 6200 O O . VAL B 1 203 ? 14.305 -11.969 -18.219 1 97.38 203 VAL B O 1
ATOM 6203 N N . TRP B 1 204 ? 16.031 -10.508 -17.906 1 97.25 204 TRP B N 1
ATOM 6204 C CA . TRP B 1 204 ? 17.062 -11.516 -18.109 1 97.25 204 TRP B CA 1
ATOM 6205 C C . TRP B 1 204 ? 16.938 -12.633 -17.062 1 97.25 204 TRP B C 1
ATOM 6207 O O . TRP B 1 204 ? 16.969 -13.812 -17.406 1 97.25 204 TRP B O 1
ATOM 6217 N N . SER B 1 205 ? 16.75 -12.273 -15.828 1 94.88 205 SER B N 1
ATOM 6218 C CA . SER B 1 205 ? 16.75 -13.227 -14.719 1 94.88 205 SER B CA 1
ATOM 6219 C C . SER B 1 205 ? 15.539 -14.148 -14.781 1 94.88 205 SER B C 1
ATOM 6221 O O . SER B 1 205 ? 15.664 -15.359 -14.586 1 94.88 205 SER B O 1
ATOM 6223 N N . ILE B 1 206 ? 14.391 -13.625 -15.062 1 92.69 206 ILE B N 1
ATOM 6224 C CA . ILE B 1 206 ? 13.164 -14.406 -15.117 1 92.69 206 ILE B CA 1
ATOM 6225 C C . ILE B 1 206 ? 13.203 -15.344 -16.328 1 92.69 206 ILE B C 1
ATOM 6227 O O . ILE B 1 206 ? 12.852 -16.516 -16.219 1 92.69 206 ILE B O 1
ATOM 6231 N N . ALA B 1 207 ? 13.688 -14.797 -17.422 1 92.81 207 ALA B N 1
ATOM 6232 C CA . ALA B 1 207 ? 13.75 -15.586 -18.641 1 92.81 207 ALA B CA 1
ATOM 6233 C C . ALA B 1 207 ? 14.734 -16.734 -18.5 1 92.81 207 ALA B C 1
ATOM 6235 O O . ALA B 1 207 ? 14.523 -17.812 -19.062 1 92.81 207 ALA B O 1
ATOM 6236 N N . SER B 1 208 ? 15.82 -16.531 -17.797 1 91.31 208 SER B N 1
ATOM 6237 C CA . SER B 1 208 ? 16.844 -17.562 -17.641 1 91.31 208 SER B CA 1
ATOM 6238 C C . SER B 1 208 ? 16.281 -18.797 -16.953 1 91.31 208 SER B C 1
ATOM 6240 O O . SER B 1 208 ? 16.797 -19.906 -17.125 1 91.31 208 SER B O 1
ATOM 6242 N N . LYS B 1 209 ? 15.266 -18.609 -16.266 1 83.56 209 LYS B N 1
ATOM 6243 C CA . LYS B 1 209 ? 14.641 -19.734 -15.602 1 83.56 209 LYS B CA 1
ATOM 6244 C C . LYS B 1 209 ? 13.797 -20.562 -16.578 1 83.56 209 LYS B C 1
ATOM 6246 O O . LYS B 1 209 ? 13.438 -21.703 -16.281 1 83.56 209 LYS B O 1
ATOM 6251 N N . MET B 1 210 ? 13.523 -19.969 -17.719 1 82.44 210 MET B N 1
ATOM 6252 C CA . MET B 1 210 ? 12.641 -20.625 -18.688 1 82.44 210 MET B CA 1
ATOM 6253 C C . MET B 1 210 ? 13.445 -21.25 -19.812 1 82.44 210 MET B C 1
ATOM 6255 O O . MET B 1 210 ? 12.883 -21.875 -20.719 1 82.44 210 MET B O 1
ATOM 6259 N N . CYS B 1 211 ? 14.695 -21.078 -19.734 1 82.94 211 CYS B N 1
ATOM 6260 C CA . CYS B 1 211 ? 15.531 -21.672 -20.766 1 82.94 211 CYS B CA 1
ATOM 6261 C C . CYS B 1 211 ? 16.828 -22.219 -20.188 1 82.94 211 CYS B C 1
ATOM 6263 O O . CYS B 1 211 ? 17 -22.25 -18.969 1 82.94 211 CYS B O 1
ATOM 6265 N N . ASP B 1 212 ? 17.703 -22.672 -21.094 1 82.19 212 ASP B N 1
ATOM 6266 C CA . ASP B 1 212 ? 18.922 -23.344 -20.641 1 82.19 212 ASP B CA 1
ATOM 6267 C C . ASP B 1 212 ? 20.078 -22.359 -20.5 1 82.19 212 ASP B C 1
ATOM 6269 O O . ASP B 1 212 ? 21.25 -22.766 -20.453 1 82.19 212 ASP B O 1
ATOM 6273 N N . VAL B 1 213 ? 19.734 -21.125 -20.344 1 87.75 213 VAL B N 1
ATOM 6274 C CA . VAL B 1 213 ? 20.781 -20.125 -20.172 1 87.75 213 VAL B CA 1
ATOM 6275 C C . VAL B 1 213 ? 21.031 -19.891 -18.688 1 87.75 213 VAL B C 1
ATOM 6277 O O . VAL B 1 213 ? 20.094 -19.625 -17.922 1 87.75 213 VAL B O 1
ATOM 6280 N N . VAL B 1 214 ? 22.266 -20.047 -18.328 1 88.19 214 VAL B N 1
ATOM 6281 C CA . VAL B 1 214 ? 22.641 -19.828 -16.938 1 88.19 214 VAL B CA 1
ATOM 6282 C C . VAL B 1 214 ? 23.266 -18.438 -16.797 1 88.19 214 VAL B C 1
ATOM 6284 O O . VAL B 1 214 ? 24.172 -18.078 -17.547 1 88.19 214 VAL B O 1
ATOM 6287 N N . LEU B 1 215 ? 22.734 -17.672 -15.867 1 92.31 215 LEU B N 1
ATOM 6288 C CA . LEU B 1 215 ? 23.312 -16.375 -15.555 1 92.31 215 LEU B CA 1
ATOM 6289 C C . LEU B 1 215 ? 24.422 -16.5 -14.516 1 92.31 215 LEU B C 1
ATOM 6291 O O . LEU B 1 215 ? 24.156 -16.547 -13.312 1 92.31 215 LEU B O 1
ATOM 6295 N N . GLU B 1 216 ? 25.609 -16.422 -14.93 1 91.19 216 GLU B N 1
ATOM 6296 C CA . GLU B 1 216 ? 26.781 -16.672 -14.086 1 91.19 216 GLU B CA 1
ATOM 6297 C C . GLU B 1 216 ? 26.906 -15.609 -13 1 91.19 216 GLU B C 1
ATOM 6299 O O . GLU B 1 216 ? 27.422 -15.891 -11.914 1 91.19 216 GLU B O 1
ATOM 6304 N N . ARG B 1 217 ? 26.484 -14.469 -13.266 1 94.56 217 ARG B N 1
ATOM 6305 C CA . ARG B 1 217 ? 26.656 -13.359 -12.336 1 94.56 217 ARG B CA 1
ATOM 6306 C C . ARG B 1 217 ? 25.312 -12.953 -11.719 1 94.56 217 ARG B C 1
ATOM 6308 O O . ARG B 1 217 ? 25 -11.766 -11.617 1 94.56 217 ARG B O 1
ATOM 6315 N N . SER B 1 218 ? 24.516 -13.961 -11.352 1 92.31 218 SER B N 1
ATOM 6316 C CA . SER B 1 218 ? 23.172 -13.734 -10.82 1 92.31 218 SER B CA 1
ATOM 6317 C C . SER B 1 218 ? 23.234 -12.984 -9.492 1 92.31 218 SER B C 1
ATOM 6319 O O . SER B 1 218 ? 22.359 -12.172 -9.195 1 92.31 218 SER B O 1
ATOM 6321 N N . ASP B 1 219 ? 24.281 -13.188 -8.695 1 91.38 219 ASP B N 1
ATOM 6322 C CA . ASP B 1 219 ? 24.422 -12.523 -7.398 1 91.38 219 ASP B CA 1
ATOM 6323 C C . ASP B 1 219 ? 24.641 -11.023 -7.574 1 91.38 219 ASP B C 1
ATOM 6325 O O . ASP B 1 219 ? 24.109 -10.219 -6.805 1 91.38 219 ASP B O 1
ATOM 6329 N N . GLU B 1 220 ? 25.422 -10.703 -8.539 1 95.62 220 GLU B N 1
ATOM 6330 C CA . GLU B 1 220 ? 25.656 -9.297 -8.828 1 95.62 220 GLU B CA 1
ATOM 6331 C C . GLU B 1 220 ? 24.375 -8.617 -9.328 1 95.62 220 GLU B C 1
ATOM 6333 O O . GLU B 1 220 ? 24.109 -7.465 -8.984 1 95.62 220 GLU B O 1
ATOM 6338 N N . ILE B 1 221 ? 23.625 -9.359 -10.133 1 96.31 221 ILE B N 1
ATOM 6339 C CA . ILE B 1 221 ? 22.359 -8.82 -10.609 1 96.31 221 ILE B CA 1
ATOM 6340 C C . ILE B 1 221 ? 21.438 -8.562 -9.43 1 96.31 221 ILE B C 1
ATOM 6342 O O . ILE B 1 221 ? 20.797 -7.504 -9.344 1 96.31 221 ILE B O 1
ATOM 6346 N N . ASP B 1 222 ? 21.375 -9.508 -8.5 1 94.88 222 ASP B N 1
ATOM 6347 C CA . ASP B 1 222 ? 20.547 -9.336 -7.316 1 94.88 222 ASP B CA 1
ATOM 6348 C C . ASP B 1 222 ? 20.953 -8.094 -6.531 1 94.88 222 ASP B C 1
ATOM 6350 O O . ASP B 1 222 ? 20.094 -7.359 -6.039 1 94.88 222 ASP B O 1
ATOM 6354 N N . GLU B 1 223 ? 22.219 -7.859 -6.449 1 96.12 223 GLU B N 1
ATOM 6355 C CA . GLU B 1 223 ? 22.688 -6.703 -5.695 1 96.12 223 GLU B CA 1
ATOM 6356 C C . GLU B 1 223 ? 22.375 -5.402 -6.43 1 96.12 223 GLU B C 1
ATOM 6358 O O . GLU B 1 223 ? 22.109 -4.379 -5.797 1 96.12 223 GLU B O 1
ATOM 6363 N N . VAL B 1 224 ? 22.5 -5.383 -7.754 1 97.31 224 VAL B N 1
ATOM 6364 C CA . VAL B 1 224 ? 22.109 -4.207 -8.523 1 97.31 224 VAL B CA 1
ATOM 6365 C C . VAL B 1 224 ? 20.641 -3.867 -8.234 1 97.31 224 VAL B C 1
ATOM 6367 O O . VAL B 1 224 ? 20.297 -2.703 -8.016 1 97.31 224 VAL B O 1
ATOM 6370 N N . LEU B 1 225 ? 19.797 -4.938 -8.266 1 97.06 225 LEU B N 1
ATOM 6371 C CA . LEU B 1 225 ? 18.375 -4.738 -8.008 1 97.06 225 LEU B CA 1
ATOM 6372 C C . LEU B 1 225 ? 18.156 -4.156 -6.613 1 97.06 225 LEU B C 1
ATOM 6374 O O . LEU B 1 225 ? 17.312 -3.275 -6.434 1 97.06 225 LEU B O 1
ATOM 6378 N N . HIS B 1 226 ? 18.922 -4.613 -5.691 1 95.88 226 HIS B N 1
ATOM 6379 C CA . HIS B 1 226 ? 18.844 -4.117 -4.324 1 95.88 226 HIS B CA 1
ATOM 6380 C C . HIS B 1 226 ? 19.234 -2.645 -4.246 1 95.88 226 HIS B C 1
ATOM 6382 O O . HIS B 1 226 ? 18.562 -1.858 -3.57 1 95.88 226 HIS B O 1
ATOM 6388 N N . LEU B 1 227 ? 20.25 -2.273 -4.961 1 96.06 227 LEU B N 1
ATOM 6389 C CA . LEU B 1 227 ? 20.797 -0.922 -4.914 1 96.06 227 LEU B CA 1
ATOM 6390 C C . LEU B 1 227 ? 19.875 0.061 -5.633 1 96.06 227 LEU B C 1
ATOM 6392 O O . LEU B 1 227 ? 19.844 1.248 -5.301 1 96.06 227 LEU B O 1
ATOM 6396 N N . ILE B 1 228 ? 19.094 -0.441 -6.551 1 95.38 228 ILE B N 1
ATOM 6397 C CA . ILE B 1 228 ? 18.219 0.413 -7.355 1 95.38 228 ILE B CA 1
ATOM 6398 C C . ILE B 1 228 ? 16.859 0.553 -6.68 1 95.38 228 ILE B C 1
ATOM 6400 O O . ILE B 1 228 ? 16.125 1.5 -6.953 1 95.38 228 ILE B O 1
ATOM 6404 N N . LEU B 1 229 ? 16.531 -0.307 -5.793 1 97.12 229 LEU B N 1
ATOM 6405 C CA . LEU B 1 229 ? 15.195 -0.417 -5.215 1 97.12 229 LEU B CA 1
ATOM 6406 C C . LEU B 1 229 ? 14.781 0.889 -4.543 1 97.12 229 LEU B C 1
ATOM 6408 O O . LEU B 1 229 ? 13.625 1.307 -4.641 1 97.12 229 LEU B O 1
ATOM 6412 N N . PRO B 1 230 ? 15.68 1.633 -3.889 1 96.25 230 PRO B N 1
ATOM 6413 C CA . PRO B 1 230 ? 15.266 2.889 -3.256 1 96.25 230 PRO B CA 1
ATOM 6414 C C . PRO B 1 230 ? 14.75 3.914 -4.262 1 96.25 230 PRO B C 1
ATOM 6416 O O . PRO B 1 230 ? 13.797 4.641 -3.975 1 96.25 230 PRO B O 1
ATOM 6419 N N . ASP B 1 231 ? 15.328 3.939 -5.414 1 93.5 231 ASP B N 1
ATOM 6420 C CA . ASP B 1 231 ? 14.867 4.871 -6.441 1 93.5 231 ASP B CA 1
ATOM 6421 C C . ASP B 1 231 ? 13.43 4.555 -6.863 1 93.5 231 ASP B C 1
ATOM 6423 O O . ASP B 1 231 ? 12.641 5.461 -7.113 1 93.5 231 ASP B O 1
ATOM 6427 N N . ALA B 1 232 ? 13.156 3.301 -6.922 1 95 232 ALA B N 1
ATOM 6428 C CA . ALA B 1 232 ? 11.812 2.881 -7.297 1 95 232 ALA B CA 1
ATOM 6429 C C . ALA B 1 232 ? 10.828 3.094 -6.145 1 95 232 ALA B C 1
ATOM 6431 O O . ALA B 1 232 ? 9.656 3.385 -6.367 1 95 232 ALA B O 1
ATOM 6432 N N . THR B 1 233 ? 11.312 2.967 -4.961 1 96.19 233 THR B N 1
ATOM 6433 C CA . THR B 1 233 ? 10.461 3.064 -3.779 1 96.19 233 THR B CA 1
ATOM 6434 C C . THR B 1 233 ? 10.07 4.516 -3.514 1 96.19 233 THR B C 1
ATOM 6436 O O . THR B 1 233 ? 8.93 4.793 -3.137 1 96.19 233 THR B O 1
ATOM 6439 N N . LEU B 1 234 ? 10.977 5.391 -3.713 1 93.25 234 LEU B N 1
ATOM 6440 C CA . LEU B 1 234 ? 10.773 6.781 -3.322 1 93.25 234 LEU B CA 1
ATOM 6441 C C . LEU B 1 234 ? 10.172 7.586 -4.469 1 93.25 234 LEU B C 1
ATOM 6443 O O . LEU B 1 234 ? 9.719 8.711 -4.27 1 93.25 234 LEU B O 1
ATOM 6447 N N . GLY B 1 235 ? 10.125 6.973 -5.609 1 84.88 235 GLY B N 1
ATOM 6448 C CA . GLY B 1 235 ? 9.539 7.652 -6.75 1 84.88 235 GLY B CA 1
ATOM 6449 C C . GLY B 1 235 ? 8.273 6.984 -7.25 1 84.88 235 GLY B C 1
ATOM 6450 O O . GLY B 1 235 ? 7.91 5.898 -6.785 1 84.88 235 GLY B O 1
ATOM 6451 N N . ALA B 1 236 ? 7.562 7.664 -8.086 1 89.12 236 ALA B N 1
ATOM 6452 C CA . ALA B 1 236 ? 6.402 7.094 -8.766 1 89.12 236 ALA B CA 1
ATOM 6453 C C . ALA B 1 236 ? 6.449 7.371 -10.266 1 89.12 236 ALA B C 1
ATOM 6455 O O . ALA B 1 236 ? 6.375 8.523 -10.695 1 89.12 236 ALA B O 1
ATOM 6456 N N . SER B 1 237 ? 6.742 6.375 -10.984 1 89.94 237 SER B N 1
ATOM 6457 C CA . SER B 1 237 ? 6.77 6.43 -12.445 1 89.94 237 SER B CA 1
ATOM 6458 C C . SER B 1 237 ? 6.359 5.094 -13.055 1 89.94 237 SER B C 1
ATOM 6460 O O . SER B 1 237 ? 6.262 4.086 -12.344 1 89.94 237 SER B O 1
ATOM 6462 N N . THR B 1 238 ? 6.137 5.156 -14.289 1 92.19 238 THR B N 1
ATOM 6463 C CA . THR B 1 238 ? 5.781 3.924 -14.984 1 92.19 238 THR B CA 1
ATOM 6464 C C . THR B 1 238 ? 6.895 2.889 -14.867 1 92.19 238 THR B C 1
ATOM 6466 O O . THR B 1 238 ? 6.629 1.713 -14.602 1 92.19 238 THR B O 1
ATOM 6469 N N . SER B 1 239 ? 8.125 3.338 -14.984 1 94.19 239 SER B N 1
ATOM 6470 C CA . SER B 1 239 ? 9.258 2.422 -14.898 1 94.19 239 SER B CA 1
ATOM 6471 C C . SER B 1 239 ? 9.398 1.848 -13.492 1 94.19 239 SER B C 1
ATOM 6473 O O . SER B 1 239 ? 9.719 0.668 -13.328 1 94.19 239 SER B O 1
ATOM 6475 N N . SER B 1 240 ? 9.172 2.715 -12.5 1 95.19 240 SER B N 1
ATOM 6476 C CA . SER B 1 240 ? 9.258 2.229 -11.125 1 95.19 240 SER B CA 1
ATOM 6477 C C . SER B 1 240 ? 8.203 1.16 -10.852 1 95.19 240 SER B C 1
ATOM 6479 O O . SER B 1 240 ? 8.492 0.149 -10.203 1 95.19 240 SER B O 1
ATOM 6481 N N . ILE B 1 241 ? 7.02 1.35 -11.344 1 97.19 241 ILE B N 1
ATOM 6482 C CA . ILE B 1 241 ? 5.926 0.406 -11.141 1 97.19 241 ILE B CA 1
ATOM 6483 C C . ILE B 1 241 ? 6.246 -0.915 -11.836 1 97.19 241 ILE B C 1
ATOM 6485 O O . ILE B 1 241 ? 6.082 -1.988 -11.25 1 97.19 241 ILE B O 1
ATOM 6489 N N . GLN B 1 242 ? 6.723 -0.792 -13.047 1 98.06 242 GLN B N 1
ATOM 6490 C CA . GLN B 1 242 ? 7.086 -1.987 -13.797 1 98.06 242 GLN B CA 1
ATOM 6491 C C . GLN B 1 242 ? 8.211 -2.754 -13.109 1 98.06 242 GLN B C 1
ATOM 6493 O O . GLN B 1 242 ? 8.172 -3.982 -13.031 1 98.06 242 GLN B O 1
ATOM 6498 N N . PHE B 1 243 ? 9.18 -2.047 -12.609 1 98.25 243 PHE B N 1
ATOM 6499 C CA . PHE B 1 243 ? 10.289 -2.65 -11.883 1 98.25 243 PHE B CA 1
ATOM 6500 C C . PHE B 1 243 ? 9.797 -3.365 -10.633 1 98.25 243 PHE B C 1
ATOM 6502 O O . PHE B 1 243 ? 10.156 -4.52 -10.383 1 98.25 243 PHE B O 1
ATOM 6509 N N . LEU B 1 244 ? 8.977 -2.648 -9.852 1 98.62 244 LEU B N 1
ATOM 6510 C CA . LEU B 1 244 ? 8.445 -3.232 -8.633 1 98.62 244 LEU B CA 1
ATOM 6511 C C . LEU B 1 244 ? 7.645 -4.496 -8.93 1 98.62 244 LEU B C 1
ATOM 6513 O O . LEU B 1 244 ? 7.77 -5.5 -8.227 1 98.62 244 LEU B O 1
ATOM 6517 N N . TYR B 1 245 ? 6.902 -4.52 -9.961 1 98.19 245 TYR B N 1
ATOM 6518 C CA . TYR B 1 245 ? 6.078 -5.656 -10.352 1 98.19 245 TYR B CA 1
ATOM 6519 C C . TYR B 1 245 ? 6.941 -6.855 -10.719 1 98.19 245 TYR B C 1
ATOM 6521 O O . TYR B 1 245 ? 6.703 -7.969 -10.242 1 98.19 245 TYR B O 1
ATOM 6529 N N . LEU B 1 246 ? 7.898 -6.586 -11.547 1 97.94 246 LEU B N 1
ATOM 6530 C CA . LEU B 1 246 ? 8.766 -7.676 -11.984 1 97.94 246 LEU B CA 1
ATOM 6531 C C . LEU B 1 246 ? 9.594 -8.211 -10.828 1 97.94 246 LEU B C 1
ATOM 6533 O O . LEU B 1 246 ? 9.812 -9.422 -10.719 1 97.94 246 LEU B O 1
ATOM 6537 N N . TYR B 1 247 ? 10.07 -7.277 -10.047 1 97.31 247 TYR B N 1
ATOM 6538 C CA . TYR B 1 247 ? 10.867 -7.703 -8.906 1 97.31 247 TYR B CA 1
ATOM 6539 C C . TYR B 1 247 ? 10.039 -8.562 -7.953 1 97.31 247 TYR B C 1
ATOM 6541 O O . TYR B 1 247 ? 10.531 -9.547 -7.41 1 97.31 247 TYR B O 1
ATOM 6549 N N . ALA B 1 248 ? 8.789 -8.172 -7.758 1 96.06 248 ALA B N 1
ATOM 6550 C CA . ALA B 1 248 ? 7.871 -8.984 -6.957 1 96.06 248 ALA B CA 1
ATOM 6551 C C . ALA B 1 248 ? 7.719 -10.383 -7.539 1 96.06 248 ALA B C 1
ATOM 6553 O O . ALA B 1 248 ? 7.738 -11.375 -6.805 1 96.06 248 ALA B O 1
ATOM 6554 N N . THR B 1 249 ? 7.57 -10.438 -8.805 1 93.5 249 THR B N 1
ATOM 6555 C CA . THR B 1 249 ? 7.418 -11.719 -9.492 1 93.5 249 THR B CA 1
ATOM 6556 C C . THR B 1 249 ? 8.664 -12.578 -9.32 1 93.5 249 THR B C 1
ATOM 6558 O O . THR B 1 249 ? 8.562 -13.781 -9.062 1 93.5 249 THR B O 1
ATOM 6561 N N . TYR B 1 250 ? 9.781 -11.938 -9.5 1 92.88 250 TYR B N 1
ATOM 6562 C CA . TYR B 1 250 ? 11.055 -12.633 -9.344 1 92.88 250 TYR B CA 1
ATOM 6563 C C . TYR B 1 250 ? 11.219 -13.156 -7.926 1 92.88 250 TYR B C 1
ATOM 6565 O O . TYR B 1 250 ? 11.594 -14.32 -7.727 1 92.88 250 TYR B O 1
ATOM 6573 N N . LEU B 1 251 ? 10.914 -12.344 -6.941 1 90.88 251 LEU B N 1
ATOM 6574 C CA . LEU B 1 251 ? 11.07 -12.727 -5.543 1 90.88 251 LEU B CA 1
ATOM 6575 C C . LEU B 1 251 ? 10.062 -13.805 -5.16 1 90.88 251 LEU B C 1
ATOM 6577 O O . LEU B 1 251 ? 10.359 -14.68 -4.34 1 90.88 251 LEU B O 1
ATOM 6581 N N . HIS B 1 252 ? 8.898 -13.703 -5.672 1 88.31 252 HIS B N 1
ATOM 6582 C CA . HIS B 1 252 ? 7.906 -14.75 -5.449 1 88.31 252 HIS B CA 1
ATOM 6583 C C . HIS B 1 252 ? 8.445 -16.109 -5.871 1 88.31 252 HIS B C 1
ATOM 6585 O O . HIS B 1 252 ? 8.195 -17.125 -5.199 1 88.31 252 HIS B O 1
ATOM 6591 N N . SER B 1 253 ? 9.164 -16.109 -6.938 1 85.56 253 SER B N 1
ATOM 6592 C CA . SER B 1 253 ? 9.711 -17.359 -7.461 1 85.56 253 SER B CA 1
ATOM 6593 C C . SER B 1 253 ? 10.852 -17.875 -6.582 1 85.56 253 SER B C 1
ATOM 6595 O O . SER B 1 253 ? 11.227 -19.047 -6.668 1 85.56 253 SER B O 1
ATOM 6597 N N . LYS B 1 254 ? 11.367 -17.016 -5.73 1 82.81 254 LYS B N 1
ATOM 6598 C CA . LYS B 1 254 ? 12.445 -17.391 -4.828 1 82.81 254 LYS B CA 1
ATOM 6599 C C . LYS B 1 254 ? 11.93 -17.625 -3.41 1 82.81 254 LYS B C 1
ATOM 6601 O O . LYS B 1 254 ? 12.68 -17.484 -2.441 1 82.81 254 LYS B O 1
ATOM 6606 N N . LYS B 1 255 ? 10.695 -17.797 -3.215 1 80.56 255 LYS B N 1
ATOM 6607 C CA . LYS B 1 255 ? 10.023 -18.109 -1.955 1 80.56 255 LYS B CA 1
ATOM 6608 C C . LYS B 1 255 ? 9.992 -16.906 -1.034 1 80.56 255 LYS B C 1
ATOM 6610 O O . LYS B 1 255 ? 9.945 -17.047 0.189 1 80.56 255 LYS B O 1
ATOM 6615 N N . ASN B 1 256 ? 10.148 -15.773 -1.583 1 85.94 256 ASN B N 1
ATOM 6616 C CA . ASN B 1 256 ? 10 -14.555 -0.799 1 85.94 256 ASN B CA 1
ATOM 6617 C C . ASN B 1 256 ? 8.656 -13.883 -1.056 1 85.94 256 ASN B C 1
ATOM 6619 O O . ASN B 1 256 ? 8.594 -12.805 -1.647 1 85.94 256 ASN B O 1
ATOM 6623 N N . ARG B 1 257 ? 7.691 -14.445 -0.504 1 84.5 257 ARG B N 1
ATOM 6624 C CA . ARG B 1 257 ? 6.32 -14.062 -0.813 1 84.5 257 ARG B CA 1
ATOM 6625 C C . ARG B 1 257 ? 5.938 -12.773 -0.097 1 84.5 257 ARG B C 1
ATOM 6627 O O . ARG B 1 257 ? 5.145 -11.984 -0.61 1 84.5 257 ARG B O 1
ATOM 6634 N N . ASP B 1 258 ? 6.547 -12.523 1.023 1 85.19 258 ASP B N 1
ATOM 6635 C CA . ASP B 1 258 ? 6.23 -11.297 1.75 1 85.19 258 ASP B CA 1
ATOM 6636 C C . ASP B 1 258 ? 6.77 -10.07 1.017 1 85.19 258 ASP B C 1
ATOM 6638 O O . ASP B 1 258 ? 6.109 -9.031 0.968 1 85.19 258 ASP B O 1
ATOM 6642 N N . ALA B 1 259 ? 7.98 -10.281 0.55 1 91.69 259 ALA B N 1
ATOM 6643 C CA . ALA B 1 259 ? 8.531 -9.195 -0.255 1 91.69 259 ALA B CA 1
ATOM 6644 C C . ALA B 1 259 ? 7.672 -8.93 -1.486 1 91.69 259 ALA B C 1
ATOM 6646 O O . ALA B 1 259 ? 7.465 -7.777 -1.872 1 91.69 259 ALA B O 1
ATOM 6647 N N . SER B 1 260 ? 7.246 -10.047 -2.062 1 92.88 260 SER B N 1
ATOM 6648 C CA . SER B 1 260 ? 6.363 -9.906 -3.215 1 92.88 260 SER B CA 1
ATOM 6649 C C . SER B 1 260 ? 5.086 -9.164 -2.844 1 92.88 260 SER B C 1
ATOM 6651 O O . SER B 1 260 ? 4.652 -8.266 -3.568 1 92.88 260 SER B O 1
ATOM 6653 N N . TRP B 1 261 ? 4.516 -9.508 -1.707 1 94.44 261 TRP B N 1
ATOM 6654 C CA . TRP B 1 261 ? 3.332 -8.836 -1.182 1 94.44 261 TRP B CA 1
ATOM 6655 C C . TRP B 1 261 ? 3.58 -7.344 -1.019 1 94.44 261 TRP B C 1
ATOM 6657 O O . TRP B 1 261 ? 2.775 -6.52 -1.463 1 94.44 261 TRP B O 1
ATOM 6667 N N . ASN B 1 262 ? 4.68 -6.984 -0.459 1 95.75 262 ASN B N 1
ATOM 6668 C CA . ASN B 1 262 ? 5.027 -5.59 -0.207 1 95.75 262 ASN B CA 1
ATOM 6669 C C . ASN B 1 262 ? 5.199 -4.812 -1.508 1 95.75 262 ASN B C 1
ATOM 6671 O O . ASN B 1 262 ? 4.664 -3.713 -1.654 1 95.75 262 ASN B O 1
ATOM 6675 N N . LEU B 1 263 ? 5.926 -5.398 -2.396 1 97.69 263 LEU B N 1
ATOM 6676 C CA . LEU B 1 263 ? 6.281 -4.695 -3.625 1 97.69 263 LEU B CA 1
ATOM 6677 C C . LEU B 1 263 ? 5.051 -4.48 -4.5 1 97.69 263 LEU B C 1
ATOM 6679 O O . LEU B 1 263 ? 4.91 -3.436 -5.137 1 97.69 263 LEU B O 1
ATOM 6683 N N . ILE B 1 264 ? 4.195 -5.465 -4.52 1 98.06 264 ILE B N 1
ATOM 6684 C CA . ILE B 1 264 ? 2.969 -5.289 -5.289 1 98.06 264 ILE B CA 1
ATOM 6685 C C . ILE B 1 264 ? 2.119 -4.188 -4.66 1 98.06 264 ILE B C 1
ATOM 6687 O O . ILE B 1 264 ? 1.55 -3.352 -5.367 1 98.06 264 ILE B O 1
ATOM 6691 N N . GLY B 1 265 ? 2.029 -4.227 -3.359 1 97.75 265 GLY B N 1
ATOM 6692 C CA . GLY B 1 265 ? 1.322 -3.152 -2.682 1 97.75 265 GLY B CA 1
ATOM 6693 C C . GLY B 1 265 ? 1.883 -1.777 -2.994 1 97.75 265 GLY B C 1
ATOM 6694 O O . GLY B 1 265 ? 1.128 -0.834 -3.238 1 97.75 265 GLY B O 1
ATOM 6695 N N . LEU B 1 266 ? 3.189 -1.705 -2.963 1 98.12 266 LEU B N 1
ATOM 6696 C CA . LEU B 1 266 ? 3.854 -0.442 -3.266 1 98.12 266 LEU B CA 1
ATOM 6697 C C . LEU B 1 266 ? 3.592 -0.022 -4.707 1 98.12 266 LEU B C 1
ATOM 6699 O O . LEU B 1 266 ? 3.361 1.158 -4.984 1 98.12 266 LEU B O 1
ATOM 6703 N N . ALA B 1 267 ? 3.67 -0.967 -5.621 1 98.38 267 ALA B N 1
ATOM 6704 C CA . ALA B 1 267 ? 3.387 -0.675 -7.023 1 98.38 267 ALA B CA 1
ATOM 6705 C C . ALA B 1 267 ? 1.979 -0.112 -7.195 1 98.38 267 ALA B C 1
ATOM 6707 O O . ALA B 1 267 ? 1.772 0.845 -7.945 1 98.38 267 ALA B O 1
ATOM 6708 N N . ILE B 1 268 ? 1.044 -0.669 -6.516 1 97.81 268 ILE B N 1
ATOM 6709 C CA . ILE B 1 268 ? -0.339 -0.212 -6.602 1 97.81 268 ILE B CA 1
ATOM 6710 C C . ILE B 1 268 ? -0.458 1.189 -6.008 1 97.81 268 ILE B C 1
ATOM 6712 O O . ILE B 1 268 ? -1.149 2.049 -6.562 1 97.81 268 ILE B O 1
ATOM 6716 N N . ARG B 1 269 ? 0.212 1.393 -4.906 1 96.62 269 ARG B N 1
ATOM 6717 C CA . ARG B 1 269 ? 0.233 2.709 -4.273 1 96.62 269 ARG B CA 1
ATOM 6718 C C . ARG B 1 269 ? 0.744 3.771 -5.242 1 96.62 269 ARG B C 1
ATOM 6720 O O . ARG B 1 269 ? 0.187 4.867 -5.316 1 96.62 269 ARG B O 1
ATOM 6727 N N . GLN B 1 270 ? 1.769 3.441 -5.918 1 95.06 270 GLN B N 1
ATOM 6728 C CA . GLN B 1 270 ? 2.332 4.359 -6.902 1 95.06 270 GLN B CA 1
ATOM 6729 C C . GLN B 1 270 ? 1.384 4.547 -8.086 1 95.06 270 GLN B C 1
ATOM 6731 O O . GLN B 1 270 ? 1.249 5.656 -8.609 1 95.06 270 GLN B O 1
ATOM 6736 N N . ALA B 1 271 ? 0.773 3.486 -8.5 1 94.94 271 ALA B N 1
ATOM 6737 C CA . ALA B 1 271 ? -0.181 3.582 -9.602 1 94.94 271 ALA B CA 1
ATOM 6738 C C . ALA B 1 271 ? -1.324 4.531 -9.258 1 94.94 271 ALA B C 1
ATOM 6740 O O . ALA B 1 271 ? -1.767 5.316 -10.102 1 94.94 271 ALA B O 1
ATOM 6741 N N . MET B 1 272 ? -1.769 4.484 -8.039 1 92.88 272 MET B N 1
ATOM 6742 C CA . MET B 1 272 ? -2.828 5.383 -7.59 1 92.88 272 MET B CA 1
ATOM 6743 C C . MET B 1 272 ? -2.342 6.828 -7.562 1 92.88 272 MET B C 1
ATOM 6745 O O . MET B 1 272 ? -3.092 7.746 -7.902 1 92.88 272 MET B O 1
ATOM 6749 N N . SER B 1 273 ? -1.104 6.957 -7.152 1 91.25 273 SER B N 1
ATOM 6750 C CA . SER B 1 273 ? -0.539 8.297 -7.082 1 91.25 273 SER B CA 1
ATOM 6751 C C . SER B 1 273 ? -0.427 8.922 -8.469 1 91.25 273 SER B C 1
ATOM 6753 O O . SER B 1 273 ? -0.515 10.141 -8.617 1 91.25 273 SER B O 1
ATOM 6755 N N . LEU B 1 274 ? -0.266 8.07 -9.453 1 89.94 274 LEU B N 1
ATOM 6756 C CA . LEU B 1 274 ? -0.136 8.555 -10.828 1 89.94 274 LEU B CA 1
ATOM 6757 C C . LEU B 1 274 ? -1.502 8.672 -11.492 1 89.94 274 LEU B C 1
ATOM 6759 O O . LEU B 1 274 ? -1.621 9.234 -12.586 1 89.94 274 LEU B O 1
ATOM 6763 N N . GLY B 1 275 ? -2.51 8.117 -10.883 1 89.38 275 GLY B N 1
ATOM 6764 C CA . GLY B 1 275 ? -3.861 8.195 -11.414 1 89.38 275 GLY B CA 1
ATOM 6765 C C . GLY B 1 275 ? -4.148 7.152 -12.477 1 89.38 275 GLY B C 1
ATOM 6766 O O . GLY B 1 275 ? -5.023 7.348 -13.328 1 89.38 275 GLY B O 1
ATOM 6767 N N . LEU B 1 276 ? -3.447 6.016 -12.445 1 92.69 276 LEU B N 1
ATOM 6768 C CA . LEU B 1 276 ? -3.617 5.004 -13.477 1 92.69 276 LEU B CA 1
ATOM 6769 C C . LEU B 1 276 ? -4.988 4.344 -13.375 1 92.69 276 LEU B C 1
ATOM 6771 O O . LEU B 1 276 ? -5.457 3.713 -14.328 1 92.69 276 LEU B O 1
ATOM 6775 N N . HIS B 1 277 ? -5.625 4.395 -12.266 1 92.12 277 HIS B N 1
ATOM 6776 C CA . HIS B 1 277 ? -6.922 3.77 -12.039 1 92.12 277 HIS B CA 1
ATOM 6777 C C . HIS B 1 277 ? -8.055 4.633 -12.594 1 92.12 277 HIS B C 1
ATOM 6779 O O . HIS B 1 277 ? -9.211 4.199 -12.633 1 92.12 277 HIS B O 1
ATOM 6785 N N . ARG B 1 278 ? -7.652 5.809 -13 1 88.75 278 ARG B N 1
ATOM 6786 C CA . ARG B 1 278 ? -8.641 6.766 -13.492 1 88.75 278 ARG B CA 1
ATOM 6787 C C . ARG B 1 278 ? -8.562 6.895 -15.008 1 88.75 278 ARG B C 1
ATOM 6789 O O . ARG B 1 278 ? -7.484 6.801 -15.594 1 88.75 278 ARG B O 1
ATOM 6796 N N . ASP B 1 279 ? -9.695 7.188 -15.609 1 82.94 279 ASP B N 1
ATOM 6797 C CA . ASP B 1 279 ? -9.758 7.379 -17.062 1 82.94 279 ASP B CA 1
ATOM 6798 C C . ASP B 1 279 ? -9.445 8.828 -17.438 1 82.94 279 ASP B C 1
ATOM 6800 O O . ASP B 1 279 ? -10.336 9.57 -17.844 1 82.94 279 ASP B O 1
ATOM 6804 N N . MET B 1 280 ? -8.32 9.273 -17.203 1 69.94 280 MET B N 1
ATOM 6805 C CA . MET B 1 280 ? -8.016 10.68 -17.469 1 69.94 280 MET B CA 1
ATOM 6806 C C . MET B 1 280 ? -7.332 10.852 -18.812 1 69.94 280 MET B C 1
ATOM 6808 O O . MET B 1 280 ? -7.551 11.852 -19.5 1 69.94 280 MET B O 1
ATOM 6812 N N . ALA B 1 281 ? -6.422 10.062 -19.266 1 62.69 281 ALA B N 1
ATOM 6813 C CA . ALA B 1 281 ? -5.715 10.25 -20.531 1 62.69 281 ALA B CA 1
ATOM 6814 C C . ALA B 1 281 ? -5.844 9.008 -21.422 1 62.69 281 ALA B C 1
ATOM 6816 O O . ALA B 1 281 ? -5.32 8.977 -22.531 1 62.69 281 ALA B O 1
ATOM 6817 N N . ASN B 1 282 ? -6.977 8.5 -21.453 1 63.31 282 ASN B N 1
ATOM 6818 C CA . ASN B 1 282 ? -7.207 7.301 -22.25 1 63.31 282 ASN B CA 1
ATOM 6819 C C . ASN B 1 282 ? -5.891 6.672 -22.703 1 63.31 282 ASN B C 1
ATOM 6821 O O . ASN B 1 282 ? -5.703 6.41 -23.891 1 63.31 282 ASN B O 1
ATOM 6825 N N . ASP B 1 283 ? -5.035 6.402 -21.922 1 80.5 283 ASP B N 1
ATOM 6826 C CA . ASP B 1 283 ? -3.74 5.809 -22.25 1 80.5 283 ASP B CA 1
ATOM 6827 C C . ASP B 1 283 ? -3.768 4.293 -22.047 1 80.5 283 ASP B C 1
ATOM 6829 O O . ASP B 1 283 ? -3.955 3.816 -20.922 1 80.5 283 ASP B O 1
ATOM 6833 N N . ASN B 1 284 ? -3.541 3.615 -23.078 1 87 284 ASN B N 1
ATOM 6834 C CA . ASN B 1 284 ? -3.604 2.158 -23.094 1 87 284 ASN B CA 1
ATOM 6835 C C . ASN B 1 284 ? -2.521 1.543 -22.203 1 87 284 ASN B C 1
ATOM 6837 O O . ASN B 1 284 ? -2.725 0.482 -21.625 1 87 284 ASN B O 1
ATOM 6841 N N . THR B 1 285 ? -1.452 2.205 -22.172 1 88.75 285 THR B N 1
ATOM 6842 C CA . THR B 1 285 ? -0.356 1.71 -21.344 1 88.75 285 THR B CA 1
ATOM 6843 C C . THR B 1 285 ? -0.726 1.763 -19.859 1 88.75 285 THR B C 1
ATOM 6845 O O . THR B 1 285 ? -0.428 0.833 -19.109 1 88.75 285 THR B O 1
ATOM 6848 N N . ASN B 1 286 ? -1.421 2.842 -19.484 1 91.12 286 ASN B N 1
ATOM 6849 C CA . ASN B 1 286 ? -1.872 2.967 -18.094 1 91.12 286 ASN B CA 1
ATOM 6850 C C . ASN B 1 286 ? -2.865 1.868 -17.734 1 91.12 286 ASN B C 1
ATOM 6852 O O . ASN B 1 286 ? -2.77 1.271 -16.656 1 91.12 286 ASN B O 1
ATOM 6856 N N . ALA B 1 287 ? -3.701 1.652 -18.688 1 94.75 287 ALA B N 1
ATOM 6857 C CA . ALA B 1 287 ? -4.691 0.605 -18.453 1 94.75 287 ALA B CA 1
ATOM 6858 C C . ALA B 1 287 ? -4.027 -0.763 -18.328 1 94.75 287 ALA B C 1
ATOM 6860 O O . ALA B 1 287 ? -4.375 -1.551 -17.438 1 94.75 287 ALA B O 1
ATOM 6861 N N . GLN B 1 288 ? -3.117 -1.041 -19.172 1 95 288 GLN B N 1
ATOM 6862 C CA . GLN B 1 288 ? -2.395 -2.309 -19.172 1 95 288 GLN B CA 1
ATOM 6863 C C . GLN B 1 288 ? -1.699 -2.533 -17.828 1 95 288 GLN B C 1
ATOM 6865 O O . GLN B 1 288 ? -1.827 -3.604 -17.234 1 95 288 GLN B O 1
ATOM 6870 N N . ILE B 1 289 ? -1.018 -1.53 -17.391 1 96.44 289 ILE B N 1
ATOM 6871 C CA . ILE B 1 289 ? -0.254 -1.626 -16.156 1 96.44 289 ILE B CA 1
ATOM 6872 C C . ILE B 1 289 ? -1.206 -1.798 -14.977 1 96.44 289 ILE B C 1
ATOM 6874 O O . ILE B 1 289 ? -1.023 -2.693 -14.148 1 96.44 289 ILE B O 1
ATOM 6878 N N . PHE B 1 290 ? -2.264 -1.009 -14.898 1 96.38 290 PHE B N 1
ATOM 6879 C CA . PHE B 1 290 ? -3.176 -1.036 -13.758 1 96.38 290 PHE B CA 1
ATOM 6880 C C . PHE B 1 290 ? -3.852 -2.396 -13.641 1 96.38 290 PHE B C 1
ATOM 6882 O O . PHE B 1 290 ? -3.896 -2.98 -12.555 1 96.38 290 PHE B O 1
ATOM 6889 N N . TRP B 1 291 ? -4.312 -2.855 -14.75 1 97.19 291 TRP B N 1
ATOM 6890 C CA . TRP B 1 291 ? -5.09 -4.086 -14.695 1 97.19 291 TRP B CA 1
ATOM 6891 C C . TRP B 1 291 ? -4.191 -5.293 -14.438 1 97.19 291 TRP B C 1
ATOM 6893 O O . TRP B 1 291 ? -4.621 -6.277 -13.836 1 97.19 291 TRP B O 1
ATOM 6903 N N . THR B 1 292 ? -2.957 -5.246 -14.875 1 97.25 292 THR B N 1
ATOM 6904 C CA . THR B 1 292 ? -2.006 -6.293 -14.523 1 97.25 292 THR B CA 1
ATOM 6905 C C . THR B 1 292 ? -1.765 -6.312 -13.016 1 97.25 292 THR B C 1
ATOM 6907 O O . THR B 1 292 ? -1.75 -7.383 -12.398 1 97.25 292 THR B O 1
ATOM 6910 N N . LEU B 1 293 ? -1.585 -5.129 -12.469 1 98.06 293 LEU B N 1
ATOM 6911 C CA . LEU B 1 293 ? -1.426 -5.016 -11.023 1 98.06 293 LEU B CA 1
ATOM 6912 C C . LEU B 1 293 ? -2.67 -5.52 -10.297 1 98.06 293 LEU B C 1
ATOM 6914 O O . LEU B 1 293 ? -2.564 -6.23 -9.289 1 98.06 293 LEU B O 1
ATOM 6918 N N . TYR B 1 294 ? -3.803 -5.152 -10.852 1 97.56 294 TYR B N 1
ATOM 6919 C CA . TYR B 1 294 ? -5.082 -5.539 -10.266 1 97.56 294 TYR B CA 1
ATOM 6920 C C . TYR B 1 294 ? -5.211 -7.055 -10.18 1 97.56 294 TYR B C 1
ATOM 6922 O O . TYR B 1 294 ? -5.562 -7.598 -9.133 1 97.56 294 TYR B O 1
ATOM 6930 N N . GLN B 1 295 ? -4.863 -7.723 -11.211 1 96.69 295 GLN B N 1
ATOM 6931 C CA . GLN B 1 295 ? -4.957 -9.18 -11.266 1 96.69 295 GLN B CA 1
ATOM 6932 C C . GLN B 1 295 ? -4.02 -9.828 -10.258 1 96.69 295 GLN B C 1
ATOM 6934 O O . GLN B 1 295 ? -4.406 -10.766 -9.555 1 96.69 295 GLN B O 1
ATOM 6939 N N . THR B 1 296 ? -2.877 -9.352 -10.219 1 96.19 296 THR B N 1
ATOM 6940 C CA . THR B 1 296 ? -1.874 -9.93 -9.328 1 96.19 296 THR B CA 1
ATOM 6941 C C . THR B 1 296 ? -2.244 -9.695 -7.867 1 96.19 296 THR B C 1
ATOM 6943 O O . THR B 1 296 ? -2.094 -10.594 -7.035 1 96.19 296 THR B O 1
ATOM 6946 N N . GLU B 1 297 ? -2.729 -8.477 -7.613 1 97.12 297 GLU B N 1
ATOM 6947 C CA . GLU B 1 297 ? -3.17 -8.148 -6.262 1 97.12 297 GLU B CA 1
ATOM 6948 C C . GLU B 1 297 ? -4.262 -9.109 -5.789 1 97.12 297 GLU B C 1
ATOM 6950 O O . GLU B 1 297 ? -4.199 -9.633 -4.676 1 97.12 297 GLU B O 1
ATOM 6955 N N . LEU B 1 298 ? -5.188 -9.336 -6.598 1 96.44 298 LEU B N 1
ATOM 6956 C CA . LEU B 1 298 ? -6.305 -10.188 -6.211 1 96.44 298 LEU B CA 1
ATOM 6957 C C . LEU B 1 298 ? -5.852 -11.633 -6.027 1 96.44 298 LEU B C 1
ATOM 6959 O O . LEU B 1 298 ? -6.336 -12.336 -5.137 1 96.44 298 LEU B O 1
ATOM 6963 N N . SER B 1 299 ? -4.945 -12.008 -6.879 1 94.19 299 SER B N 1
ATOM 6964 C CA . SER B 1 299 ? -4.402 -13.359 -6.727 1 94.19 299 SER B CA 1
ATOM 6965 C C . SER B 1 299 ? -3.682 -13.516 -5.395 1 94.19 299 SER B C 1
ATOM 6967 O O . SER B 1 299 ? -3.867 -14.516 -4.695 1 94.19 299 SER B O 1
ATOM 6969 N N . LEU B 1 300 ? -2.912 -12.57 -5.027 1 94.06 300 LEU B N 1
ATOM 6970 C CA . LEU B 1 300 ? -2.195 -12.617 -3.758 1 94.06 300 LEU B CA 1
ATOM 6971 C C . LEU B 1 300 ? -3.168 -12.57 -2.584 1 94.06 300 LEU B C 1
ATOM 6973 O O . LEU B 1 300 ? -3.004 -13.305 -1.608 1 94.06 300 LEU B O 1
ATOM 6977 N N . CYS B 1 301 ? -4.113 -11.68 -2.742 1 94.56 301 CYS B N 1
ATOM 6978 C CA . CYS B 1 301 ? -5.113 -11.57 -1.689 1 94.56 301 CYS B CA 1
ATOM 6979 C C . CYS B 1 301 ? -5.84 -12.891 -1.486 1 94.56 301 CYS B C 1
ATOM 6981 O O . CYS B 1 301 ? -6.078 -13.312 -0.351 1 94.56 301 CYS B O 1
ATOM 6983 N N . SER B 1 302 ? -6.172 -13.516 -2.549 1 93.81 302 SER B N 1
ATOM 6984 C CA . SER B 1 302 ? -6.836 -14.812 -2.473 1 93.81 302 SER B CA 1
ATOM 6985 C C . SER B 1 302 ? -5.945 -15.852 -1.805 1 93.81 302 SER B C 1
ATOM 6987 O O . SER B 1 302 ? -6.41 -16.625 -0.971 1 93.81 302 SER B O 1
ATOM 6989 N N . ASN B 1 303 ? -4.715 -15.836 -2.143 1 91 303 ASN B N 1
ATOM 6990 C CA . ASN B 1 303 ? -3.773 -16.828 -1.623 1 91 303 ASN B CA 1
ATOM 6991 C C . ASN B 1 303 ? -3.504 -16.609 -0.136 1 91 303 ASN B C 1
ATOM 6993 O O . ASN B 1 303 ? -3.383 -17.578 0.62 1 91 303 ASN B O 1
ATOM 6997 N N . PHE B 1 304 ? -3.457 -15.383 0.268 1 90.19 304 PHE B N 1
ATOM 6998 C CA . PHE B 1 304 ? -3.078 -15.094 1.646 1 90.19 304 PHE B CA 1
ATOM 6999 C C . PHE B 1 304 ? -4.312 -14.883 2.514 1 90.19 304 PHE B C 1
ATOM 7001 O O . PHE B 1 304 ? -4.219 -14.867 3.742 1 90.19 304 PHE B O 1
ATOM 7008 N N . GLY B 1 305 ? -5.453 -14.781 1.883 1 90.31 305 GLY B N 1
ATOM 7009 C CA . GLY B 1 305 ? -6.656 -14.469 2.635 1 90.31 305 GLY B CA 1
ATOM 7010 C C . GLY B 1 305 ? -6.668 -13.055 3.184 1 90.31 305 GLY B C 1
ATOM 7011 O O . GLY B 1 305 ? -7.148 -12.82 4.293 1 90.31 305 GLY B O 1
ATOM 7012 N N . ARG B 1 306 ? -6.027 -12.18 2.451 1 90.31 306 ARG B N 1
ATOM 7013 C CA . ARG B 1 306 ? -5.949 -10.781 2.863 1 90.31 306 ARG B CA 1
ATOM 7014 C C . ARG B 1 306 ? -6.828 -9.906 1.979 1 90.31 306 ARG B C 1
ATOM 7016 O O . ARG B 1 306 ? -7.234 -10.312 0.891 1 90.31 306 ARG B O 1
ATOM 7023 N N . GLN B 1 307 ? -7.172 -8.773 2.48 1 88.56 307 GLN B N 1
ATOM 7024 C CA . GLN B 1 307 ? -8 -7.859 1.7 1 88.56 307 GLN B CA 1
ATOM 7025 C C . GLN B 1 307 ? -7.148 -7.035 0.737 1 88.56 307 GLN B C 1
ATOM 7027 O O . GLN B 1 307 ? -6 -6.711 1.04 1 88.56 307 GLN B O 1
ATOM 7032 N N . SER B 1 308 ? -7.781 -6.695 -0.317 1 92.62 308 SER B N 1
ATOM 7033 C CA . SER B 1 308 ? -7.105 -5.879 -1.319 1 92.62 308 SER B CA 1
ATOM 7034 C C . SER B 1 308 ? -7.016 -4.422 -0.873 1 92.62 308 SER B C 1
ATOM 7036 O O . SER B 1 308 ? -7.91 -3.922 -0.187 1 92.62 308 SER B O 1
ATOM 7038 N N . THR B 1 309 ? -5.996 -3.781 -1.332 1 91.44 309 THR B N 1
ATOM 7039 C CA . THR B 1 309 ? -5.84 -2.355 -1.065 1 91.44 309 THR B CA 1
ATOM 7040 C C . THR B 1 309 ? -6.555 -1.524 -2.129 1 91.44 309 THR B C 1
ATOM 7042 O O . THR B 1 309 ? -6.633 -0.299 -2.018 1 91.44 309 THR B O 1
ATOM 7045 N N . ILE B 1 310 ? -7.055 -2.174 -3.117 1 92.69 310 ILE B N 1
ATOM 7046 C CA . ILE B 1 310 ? -7.711 -1.465 -4.207 1 92.69 310 ILE B CA 1
ATOM 7047 C C . ILE B 1 310 ? -9.211 -1.364 -3.93 1 92.69 310 ILE B C 1
ATOM 7049 O O . ILE B 1 310 ? -9.875 -2.377 -3.697 1 92.69 310 ILE B O 1
ATOM 7053 N N . ASN B 1 311 ? -9.664 -0.186 -3.912 1 87.38 311 ASN B N 1
ATOM 7054 C CA . ASN B 1 311 ? -11.109 0.045 -3.859 1 87.38 311 ASN B CA 1
ATOM 7055 C C . ASN B 1 311 ? -11.727 0.052 -5.254 1 87.38 311 ASN B C 1
ATOM 7057 O O . ASN B 1 311 ? -11.5 0.978 -6.035 1 87.38 311 ASN B O 1
ATOM 7061 N N . GLU B 1 312 ? -12.547 -0.848 -5.457 1 87.69 312 GLU B N 1
ATOM 7062 C CA . GLU B 1 312 ? -13.109 -1.046 -6.793 1 87.69 312 GLU B CA 1
ATOM 7063 C C . GLU B 1 312 ? -13.953 0.154 -7.223 1 87.69 312 GLU B C 1
ATOM 7065 O O . GLU B 1 312 ? -14.023 0.47 -8.414 1 87.69 312 GLU B O 1
ATOM 7070 N N . GLU B 1 313 ? -14.469 0.849 -6.32 1 81.94 313 GLU B N 1
ATOM 7071 C CA . GLU B 1 313 ? -15.352 1.97 -6.625 1 81.94 313 GLU B CA 1
ATOM 7072 C C . GLU B 1 313 ? -14.578 3.135 -7.234 1 81.94 313 GLU B C 1
ATOM 7074 O O . GLU B 1 313 ? -15.164 3.994 -7.902 1 81.94 313 GLU B O 1
ATOM 7079 N N . GLU B 1 314 ? -13.383 3.07 -7.078 1 84.25 314 GLU B N 1
ATOM 7080 C CA . GLU B 1 314 ? -12.562 4.184 -7.551 1 84.25 314 GLU B CA 1
ATOM 7081 C C . GLU B 1 314 ? -12.062 3.938 -8.969 1 84.25 314 GLU B C 1
ATOM 7083 O O . GLU B 1 314 ? -11.531 4.848 -9.617 1 84.25 314 GLU B O 1
ATOM 7088 N N . ILE B 1 315 ? -12.219 2.736 -9.438 1 91.88 315 ILE B N 1
ATOM 7089 C CA . ILE B 1 315 ? -11.664 2.387 -10.734 1 91.88 315 ILE B CA 1
ATOM 7090 C C . ILE B 1 315 ? -12.578 2.9 -11.844 1 91.88 315 ILE B C 1
ATOM 7092 O O . ILE B 1 315 ? -13.734 2.477 -11.953 1 91.88 315 ILE B O 1
ATOM 7096 N N . THR B 1 316 ? -12.094 3.783 -12.695 1 90.19 316 THR B N 1
ATOM 7097 C CA . THR B 1 316 ? -12.906 4.277 -13.797 1 90.19 316 THR B CA 1
ATOM 7098 C C . THR B 1 316 ? -12.25 3.963 -15.141 1 90.19 316 THR B C 1
ATOM 7100 O O . THR B 1 316 ? -12.859 4.129 -16.203 1 90.19 316 THR B O 1
ATOM 7103 N N . ILE B 1 317 ? -11.039 3.492 -15.07 1 92.88 317 ILE B N 1
ATOM 7104 C CA . ILE B 1 317 ? -10.32 3.193 -16.297 1 92.88 317 ILE B CA 1
ATOM 7105 C C . ILE B 1 317 ? -10.883 1.919 -16.922 1 92.88 317 ILE B C 1
ATOM 7107 O O . ILE B 1 317 ? -11.234 0.972 -16.219 1 92.88 317 ILE B O 1
ATOM 7111 N N . GLY B 1 318 ? -11.039 1.934 -18.203 1 92.75 318 GLY B N 1
ATOM 7112 C CA . GLY B 1 318 ? -11.477 0.743 -18.922 1 92.75 318 GLY B CA 1
ATOM 7113 C C . GLY B 1 318 ? -10.359 -0.256 -19.141 1 92.75 318 GLY B C 1
ATOM 7114 O O . GLY B 1 318 ? -9.203 0.003 -18.781 1 92.75 318 GLY B O 1
ATOM 7115 N N . TYR B 1 319 ? -10.734 -1.398 -19.719 1 93.56 319 TYR B N 1
ATOM 7116 C CA . TYR B 1 319 ? -9.734 -2.391 -20.094 1 93.56 319 TYR B CA 1
ATOM 7117 C C . TYR B 1 319 ? -8.844 -1.872 -21.219 1 93.56 319 TYR B C 1
ATOM 7119 O O . TYR B 1 319 ? -9.266 -1.029 -22.016 1 93.56 319 TYR B O 1
ATOM 7127 N N . PRO B 1 320 ? -7.625 -2.33 -21.188 1 93 320 PRO B N 1
ATOM 7128 C CA . PRO B 1 320 ? -6.777 -1.933 -22.328 1 93 320 PRO B CA 1
ATOM 7129 C C . PRO B 1 320 ? -7.34 -2.379 -23.672 1 93 320 PRO B C 1
ATOM 7131 O O . PRO B 1 320 ? -7.875 -3.484 -23.781 1 93 320 PRO B O 1
ATOM 7134 N N . ASP B 1 321 ? -7.258 -1.483 -24.625 1 90.38 321 ASP B N 1
ATOM 7135 C CA . ASP B 1 321 ? -7.676 -1.804 -25.984 1 90.38 321 ASP B CA 1
ATOM 7136 C C . ASP B 1 321 ? -6.504 -2.34 -26.797 1 90.38 321 ASP B C 1
ATOM 7138 O O . ASP B 1 321 ? -5.633 -1.575 -27.219 1 90.38 321 ASP B O 1
ATOM 7142 N N . LEU B 1 322 ? -6.535 -3.615 -27.047 1 89.5 322 LEU B N 1
ATOM 7143 C CA . LEU B 1 322 ? -5.438 -4.25 -27.766 1 89.5 322 LEU B CA 1
ATOM 7144 C C . LEU B 1 322 ? -5.805 -4.477 -29.234 1 89.5 322 LEU B C 1
ATOM 7146 O O . LEU B 1 322 ? -5.059 -5.121 -29.969 1 89.5 322 LEU B O 1
ATOM 7150 N N . THR B 1 323 ? -6.84 -3.877 -29.672 1 85.38 323 THR B N 1
ATOM 7151 C CA . THR B 1 323 ? -7.355 -4.141 -31 1 85.38 323 THR B CA 1
ATOM 7152 C C . THR B 1 323 ? -6.328 -3.76 -32.062 1 85.38 323 THR B C 1
ATOM 7154 O O . THR B 1 323 ? -6.164 -4.469 -33.062 1 85.38 323 THR B O 1
ATOM 7157 N N . ASN B 1 324 ? -5.609 -2.748 -31.797 1 81.06 324 ASN B N 1
ATOM 7158 C CA . ASN B 1 324 ? -4.691 -2.254 -32.812 1 81.06 324 ASN B CA 1
ATOM 7159 C C . ASN B 1 324 ? -3.256 -2.684 -32.531 1 81.06 324 ASN B C 1
ATOM 7161 O O . ASN B 1 324 ? -2.324 -2.234 -33.219 1 81.06 324 ASN B O 1
ATOM 7165 N N . GLU B 1 325 ? -3.152 -3.488 -31.578 1 82.94 325 GLU B N 1
ATOM 7166 C CA . GLU B 1 325 ? -1.803 -3.961 -31.281 1 82.94 325 GLU B CA 1
ATOM 7167 C C . GLU B 1 325 ? -1.422 -5.141 -32.156 1 82.94 325 GLU B C 1
ATOM 7169 O O . GLU B 1 325 ? -1.817 -6.277 -31.906 1 82.94 325 GLU B O 1
ATOM 7174 N N . LEU B 1 326 ? -0.65 -4.949 -33.031 1 76.38 326 LEU B N 1
ATOM 7175 C CA . LEU B 1 326 ? -0.307 -5.938 -34.062 1 76.38 326 LEU B CA 1
ATOM 7176 C C . LEU B 1 326 ? 0.719 -6.934 -33.5 1 76.38 326 LEU B C 1
ATOM 7178 O O . LEU B 1 326 ? 0.837 -8.047 -34.031 1 76.38 326 LEU B O 1
ATOM 7182 N N . SER B 1 327 ? 1.401 -6.652 -32.562 1 79.5 327 SER B N 1
ATOM 7183 C CA . SER B 1 327 ? 2.48 -7.488 -32.031 1 79.5 327 SER B CA 1
ATOM 7184 C C . SER B 1 327 ? 1.939 -8.625 -31.188 1 79.5 327 SER B C 1
ATOM 7186 O O . SER B 1 327 ? 2.676 -9.547 -30.828 1 79.5 327 SER B O 1
ATOM 7188 N N . VAL B 1 328 ? 0.619 -8.578 -30.969 1 85.81 328 VAL B N 1
ATOM 7189 C CA . VAL B 1 328 ? 0.041 -9.594 -30.109 1 85.81 328 VAL B CA 1
ATOM 7190 C C . VAL B 1 328 ? -0.975 -10.43 -30.891 1 85.81 328 VAL B C 1
ATOM 7192 O O . VAL B 1 328 ? -1.689 -9.898 -31.75 1 85.81 328 VAL B O 1
ATOM 7195 N N . SER B 1 329 ? -0.99 -11.703 -30.688 1 88.44 329 SER B N 1
ATOM 7196 C CA . SER B 1 329 ? -1.878 -12.625 -31.406 1 88.44 329 SER B CA 1
ATOM 7197 C C . SER B 1 329 ? -3.326 -12.445 -30.953 1 88.44 329 SER B C 1
ATOM 7199 O O . SER B 1 329 ? -3.588 -11.961 -29.859 1 88.44 329 SER B O 1
ATOM 7201 N N . ASP B 1 330 ? -4.207 -12.836 -31.781 1 89.81 330 ASP B N 1
ATOM 7202 C CA . ASP B 1 330 ? -5.629 -12.758 -31.453 1 89.81 330 ASP B CA 1
ATOM 7203 C C . ASP B 1 330 ? -5.98 -13.688 -30.297 1 89.81 330 ASP B C 1
ATOM 7205 O O . ASP B 1 330 ? -6.848 -13.375 -29.484 1 89.81 330 ASP B O 1
ATOM 7209 N N . GLY B 1 331 ? -5.297 -14.82 -30.312 1 89.56 331 GLY B N 1
ATOM 7210 C CA . GLY B 1 331 ? -5.5 -15.742 -29.203 1 89.56 331 GLY B CA 1
ATOM 7211 C C . GLY B 1 331 ? -5.156 -15.133 -27.859 1 89.56 331 GLY B C 1
ATOM 7212 O O . GLY B 1 331 ? -5.883 -15.328 -26.875 1 89.56 331 GLY B O 1
ATOM 7213 N N . PHE B 1 332 ? -4.164 -14.398 -27.875 1 93.19 332 PHE B N 1
ATOM 7214 C CA . PHE B 1 332 ? -3.76 -13.742 -26.641 1 93.19 332 PHE B CA 1
ATOM 7215 C C . PHE B 1 332 ? -4.742 -12.641 -26.266 1 93.19 332 PHE B C 1
ATOM 7217 O O . PHE B 1 332 ? -5.086 -12.484 -25.094 1 93.19 332 PHE B O 1
ATOM 7224 N N . LYS B 1 333 ? -5.117 -11.828 -27.266 1 93.88 333 LYS B N 1
ATOM 7225 C CA . LYS B 1 333 ? -6.043 -10.734 -27 1 93.88 333 LYS B CA 1
ATOM 7226 C C . LYS B 1 333 ? -7.301 -11.234 -26.297 1 93.88 333 LYS B C 1
ATOM 7228 O O . LYS B 1 333 ? -7.75 -10.648 -25.312 1 93.88 333 LYS B O 1
ATOM 7233 N N . GLN B 1 334 ? -7.777 -12.32 -26.781 1 92.44 334 GLN B N 1
ATOM 7234 C CA . GLN B 1 334 ? -8.969 -12.914 -26.203 1 92.44 334 GLN B CA 1
ATOM 7235 C C . GLN B 1 334 ? -8.688 -13.453 -24.797 1 92.44 334 GLN B C 1
ATOM 7237 O O . GLN B 1 334 ? -9.484 -13.25 -23.875 1 92.44 334 GLN B O 1
ATOM 7242 N N . TYR B 1 335 ? -7.609 -14.172 -24.703 1 94.12 335 TYR B N 1
ATOM 7243 C CA . TYR B 1 335 ? -7.203 -14.711 -23.406 1 94.12 335 TYR B CA 1
ATOM 7244 C C . TYR B 1 335 ? -7.078 -13.602 -22.359 1 94.12 335 TYR B C 1
ATOM 7246 O O . TYR B 1 335 ? -7.641 -13.695 -21.281 1 94.12 335 TYR B O 1
ATOM 7254 N N . TYR B 1 336 ? -6.398 -12.586 -22.781 1 94.88 336 TYR B N 1
ATOM 7255 C CA . TYR B 1 336 ? -6.098 -11.484 -21.859 1 94.88 336 TYR B CA 1
ATOM 7256 C C . TYR B 1 336 ? -7.375 -10.797 -21.406 1 94.88 336 TYR B C 1
ATOM 7258 O O . TYR B 1 336 ? -7.574 -10.594 -20.203 1 94.88 336 TYR B O 1
ATOM 7266 N N . LEU B 1 337 ? -8.219 -10.43 -22.266 1 95.06 337 LEU B N 1
ATOM 7267 C CA . LEU B 1 337 ? -9.477 -9.781 -21.922 1 95.06 337 LEU B CA 1
ATOM 7268 C C . LEU B 1 337 ? -10.328 -10.68 -21.031 1 95.06 337 LEU B C 1
ATOM 7270 O O . LEU B 1 337 ? -10.961 -10.211 -20.094 1 95.06 337 LEU B O 1
ATOM 7274 N N . SER B 1 338 ? -10.352 -11.953 -21.328 1 96.44 338 SER B N 1
ATOM 7275 C CA . SER B 1 338 ? -11.109 -12.922 -20.547 1 96.44 338 SER B CA 1
ATOM 7276 C C . SER B 1 338 ? -10.594 -12.992 -19.109 1 96.44 338 SER B C 1
ATOM 7278 O O . SER B 1 338 ? -11.375 -13.055 -18.156 1 96.44 338 SER B O 1
ATOM 7280 N N . THR B 1 339 ? -9.305 -13 -19.016 1 96.12 339 THR B N 1
ATOM 7281 C CA . THR B 1 339 ? -8.727 -13.094 -17.672 1 96.12 339 THR B CA 1
ATOM 7282 C C . THR B 1 339 ? -9.031 -11.836 -16.875 1 96.12 339 THR B C 1
ATOM 7284 O O . THR B 1 339 ? -9.18 -11.891 -15.648 1 96.12 339 THR B O 1
ATOM 7287 N N . LEU B 1 340 ? -9.094 -10.711 -17.531 1 96.31 340 LEU B N 1
ATOM 7288 C CA . LEU B 1 340 ? -9.453 -9.477 -16.844 1 96.31 340 LEU B CA 1
ATOM 7289 C C . LEU B 1 340 ? -10.883 -9.547 -16.312 1 96.31 340 LEU B C 1
ATOM 7291 O O . LEU B 1 340 ? -11.141 -9.164 -15.164 1 96.31 340 LEU B O 1
ATOM 7295 N N . LYS B 1 341 ? -11.727 -10.062 -17.062 1 95.56 341 LYS B N 1
ATOM 7296 C CA . LYS B 1 341 ? -13.109 -10.227 -16.625 1 95.56 341 LYS B CA 1
ATOM 7297 C C . LYS B 1 341 ? -13.195 -11.203 -15.453 1 95.56 341 LYS B C 1
ATOM 7299 O O . LYS B 1 341 ? -13.93 -10.953 -14.492 1 95.56 341 LYS B O 1
ATOM 7304 N N . LEU B 1 342 ? -12.492 -12.227 -15.562 1 96.31 342 LEU B N 1
ATOM 7305 C CA . LEU B 1 342 ? -12.469 -13.211 -14.484 1 96.31 342 LEU B CA 1
ATOM 7306 C C . LEU B 1 342 ? -11.883 -12.602 -13.219 1 96.31 342 LEU B C 1
ATOM 7308 O O . LEU B 1 342 ? -12.344 -12.898 -12.109 1 96.31 342 LEU B O 1
ATOM 7312 N N . SER B 1 343 ? -10.883 -11.805 -13.391 1 95.06 343 SER B N 1
ATOM 7313 C CA . SER B 1 343 ? -10.25 -11.203 -12.219 1 95.06 343 SER B CA 1
ATOM 7314 C C . SER B 1 343 ? -11.227 -10.297 -11.477 1 95.06 343 SER B C 1
ATOM 7316 O O . SER B 1 343 ? -11.195 -10.219 -10.242 1 95.06 343 SER B O 1
ATOM 7318 N N . ARG B 1 344 ? -12 -9.578 -12.117 1 94.06 344 ARG B N 1
ATOM 7319 C CA . ARG B 1 344 ? -13.031 -8.773 -11.461 1 94.06 344 ARG B CA 1
ATOM 7320 C C . ARG B 1 344 ? -13.992 -9.648 -10.68 1 94.06 344 ARG B C 1
ATOM 7322 O O . ARG B 1 344 ? -14.484 -9.25 -9.617 1 94.06 344 ARG B O 1
ATOM 7329 N N . PHE B 1 345 ? -14.227 -10.773 -11.25 1 95.25 345 PHE B N 1
ATOM 7330 C CA . PHE B 1 345 ? -15.094 -11.711 -10.547 1 95.25 345 PHE B CA 1
ATOM 7331 C C . PHE B 1 345 ? -14.406 -12.258 -9.297 1 95.25 345 PHE B C 1
ATOM 7333 O O . PHE B 1 345 ? -15.055 -12.5 -8.281 1 95.25 345 PHE B O 1
ATOM 7340 N N . LEU B 1 346 ? -13.156 -12.516 -9.398 1 96.25 346 LEU B N 1
ATOM 7341 C CA . LEU B 1 346 ? -12.406 -12.992 -8.25 1 96.25 346 LEU B CA 1
ATOM 7342 C C . LEU B 1 346 ? -12.57 -12.062 -7.055 1 96.25 346 LEU B C 1
ATOM 7344 O O . LEU B 1 346 ? -12.617 -12.508 -5.91 1 96.25 346 LEU B O 1
ATOM 7348 N N . SER B 1 347 ? -12.625 -10.766 -7.332 1 94.44 347 SER B N 1
ATOM 7349 C CA . SER B 1 347 ? -12.828 -9.797 -6.262 1 94.44 347 SER B CA 1
ATOM 7350 C C . SER B 1 347 ? -14.109 -10.078 -5.492 1 94.44 347 SER B C 1
ATOM 7352 O O . SER B 1 347 ? -14.148 -9.969 -4.266 1 94.44 347 SER B O 1
ATOM 7354 N N . LYS B 1 348 ? -15.086 -10.508 -6.172 1 93.44 348 LYS B N 1
ATOM 7355 C CA . LYS B 1 348 ? -16.359 -10.867 -5.539 1 93.44 348 LYS B CA 1
ATOM 7356 C C . LYS B 1 348 ? -16.203 -12.125 -4.691 1 93.44 348 LYS B C 1
ATOM 7358 O O . LYS B 1 348 ? -16.75 -12.203 -3.588 1 93.44 348 LYS B O 1
ATOM 7363 N N . ILE B 1 349 ? -15.492 -13.016 -5.219 1 94.44 349 ILE B N 1
ATOM 7364 C CA . ILE B 1 349 ? -15.281 -14.273 -4.504 1 94.44 349 ILE B CA 1
ATOM 7365 C C . ILE B 1 349 ? -14.539 -14.008 -3.199 1 94.44 349 ILE B C 1
ATOM 7367 O O . ILE B 1 349 ? -14.906 -14.547 -2.148 1 94.44 349 ILE B O 1
ATOM 7371 N N . ILE B 1 350 ? -13.539 -13.242 -3.283 1 92.88 350 ILE B N 1
ATOM 7372 C CA . ILE B 1 350 ? -12.727 -12.938 -2.113 1 92.88 350 ILE B CA 1
ATOM 7373 C C . ILE B 1 350 ? -13.594 -12.289 -1.037 1 92.88 350 ILE B C 1
ATOM 7375 O O . ILE B 1 350 ? -13.492 -12.633 0.142 1 92.88 350 ILE B O 1
ATOM 7379 N N . LYS B 1 351 ? -14.43 -11.383 -1.439 1 87.56 351 LYS B N 1
ATOM 7380 C CA . LYS B 1 351 ? -15.32 -10.719 -0.498 1 87.56 351 LYS B CA 1
ATOM 7381 C C . LYS B 1 351 ? -16.297 -11.703 0.126 1 87.56 351 LYS B C 1
ATOM 7383 O O . LYS B 1 351 ? -16.547 -11.664 1.334 1 87.56 351 LYS B O 1
ATOM 7388 N N . GLU B 1 352 ? -16.781 -12.539 -0.641 1 84.94 352 GLU B N 1
ATOM 7389 C CA . GLU B 1 352 ? -17.734 -13.531 -0.172 1 84.94 352 GLU B CA 1
ATOM 7390 C C . GLU B 1 352 ? -17.094 -14.516 0.798 1 84.94 352 GLU B C 1
ATOM 7392 O O . GLU B 1 352 ? -17.703 -14.891 1.806 1 84.94 352 GLU B O 1
ATOM 7397 N N . ARG B 1 353 ? -16 -14.945 0.472 1 85.19 353 ARG B N 1
ATOM 7398 C CA . ARG B 1 353 ? -15.312 -15.914 1.311 1 85.19 353 ARG B CA 1
ATOM 7399 C C . ARG B 1 353 ? -14.992 -15.328 2.682 1 85.19 353 ARG B C 1
ATOM 7401 O O . ARG B 1 353 ? -15.039 -16.031 3.691 1 85.19 353 ARG B O 1
ATOM 7408 N N . ARG B 1 354 ? -14.773 -14.141 2.67 1 77.62 354 ARG B N 1
ATOM 7409 C CA . ARG B 1 354 ? -14.469 -13.484 3.939 1 77.62 354 ARG B CA 1
ATOM 7410 C C . ARG B 1 354 ? -15.703 -13.422 4.832 1 77.62 354 ARG B C 1
ATOM 7412 O O . ARG B 1 354 ? -15.617 -13.672 6.035 1 77.62 354 ARG B O 1
ATOM 7419 N N . VAL B 1 355 ? -16.75 -13.102 4.258 1 72.25 355 VAL B N 1
ATOM 7420 C CA . VAL B 1 355 ? -18.016 -13.016 4.996 1 72.25 355 VAL B CA 1
ATOM 7421 C C . VAL B 1 355 ? -18.438 -14.414 5.453 1 72.25 355 VAL B C 1
ATOM 7423 O O . VAL B 1 355 ? -18.859 -14.594 6.602 1 72.25 355 VAL B O 1
ATOM 7426 N N . ALA B 1 356 ? -18.281 -15.344 4.594 1 70.12 356 ALA B N 1
ATOM 7427 C CA . ALA B 1 356 ? -18.703 -16.719 4.875 1 70.12 356 ALA B CA 1
ATOM 7428 C C . ALA B 1 356 ? -17.875 -17.328 6.004 1 70.12 356 ALA B C 1
ATOM 7430 O O . ALA B 1 356 ? -18.406 -18.062 6.84 1 70.12 356 ALA B O 1
ATOM 7431 N N . THR B 1 357 ? -16.734 -17 5.992 1 65.81 357 THR B N 1
ATOM 7432 C CA . THR B 1 357 ? -15.852 -17.578 7.004 1 65.81 357 THR B CA 1
ATOM 7433 C C . THR B 1 357 ? -16.078 -16.906 8.359 1 65.81 357 THR B C 1
ATOM 7435 O O . THR B 1 357 ? -15.953 -17.547 9.406 1 65.81 357 THR B O 1
ATOM 7438 N N . ALA B 1 358 ? -16.406 -15.68 8.188 1 62.38 358 ALA B N 1
ATOM 7439 C CA . ALA B 1 358 ? -16.656 -14.938 9.422 1 62.38 358 ALA B CA 1
ATOM 7440 C C . ALA B 1 358 ? -18.016 -15.305 10.008 1 62.38 358 ALA B C 1
ATOM 7442 O O . ALA B 1 358 ? -18.203 -15.281 11.227 1 62.38 358 ALA B O 1
ATOM 7443 N N . GLN B 1 359 ? -18.766 -15.648 9 1 68.75 359 GLN B N 1
ATOM 7444 C CA . GLN B 1 359 ? -20.109 -16.031 9.414 1 68.75 359 GLN B CA 1
ATOM 7445 C C . GLN B 1 359 ? -20.312 -17.547 9.281 1 68.75 359 GLN B C 1
ATOM 7447 O O . GLN B 1 359 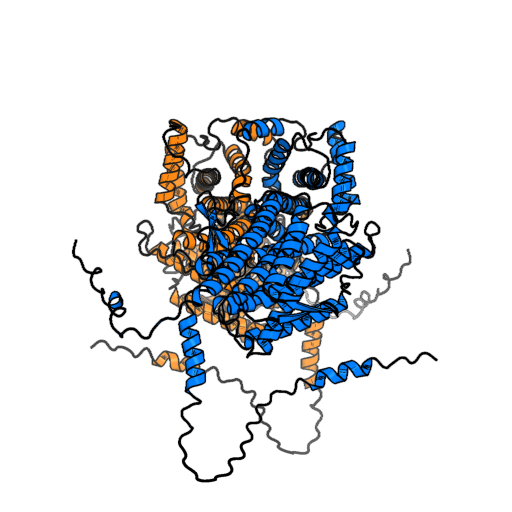? -19.391 -18.266 8.891 1 68.75 359 GLN B O 1
ATOM 7452 N N . GLN B 1 360 ? -21.375 -18.094 9.695 1 70.81 360 GLN B N 1
ATOM 7453 C CA . GLN B 1 360 ? -21.719 -19.5 9.484 1 70.81 360 GLN B CA 1
ATOM 7454 C C . GLN B 1 360 ? -21.984 -19.781 8.008 1 70.81 360 GLN B C 1
ATOM 7456 O O . GLN B 1 360 ? -22.953 -19.281 7.441 1 70.81 360 GLN B O 1
ATOM 7461 N N . PRO B 1 361 ? -21 -20.5 7.383 1 74.06 361 PRO B N 1
ATOM 7462 C CA . PRO B 1 361 ? -21.094 -20.734 5.941 1 74.06 361 PRO B CA 1
ATOM 7463 C C . PRO B 1 361 ? -22.453 -21.297 5.531 1 74.06 361 PRO B C 1
ATOM 7465 O O . PRO B 1 361 ? -22.938 -21.016 4.434 1 74.06 361 PRO B O 1
ATOM 7468 N N . LEU B 1 362 ? -23.125 -22.016 6.445 1 81.25 362 LEU B N 1
ATOM 7469 C CA . LEU B 1 362 ? -24.375 -22.672 6.066 1 81.25 362 LEU B CA 1
ATOM 7470 C C . LEU B 1 362 ? -25.562 -21.766 6.324 1 81.25 362 LEU B C 1
ATOM 7472 O O . LEU B 1 362 ? -26.719 -22.219 6.242 1 81.25 362 LEU B O 1
ATOM 7476 N N . SER B 1 363 ? -25.25 -20.547 6.496 1 83.69 363 SER B N 1
ATOM 7477 C CA . SER B 1 363 ? -26.359 -19.609 6.598 1 83.69 363 SER B CA 1
ATOM 7478 C C . SER B 1 363 ? -27.078 -19.469 5.262 1 83.69 363 SER B C 1
ATOM 7480 O O . SER B 1 363 ? -26.469 -19.578 4.203 1 83.69 363 SER B O 1
ATOM 7482 N N . LEU B 1 364 ? -28.328 -19.219 5.301 1 83.44 364 LEU B N 1
ATOM 7483 C CA . LEU B 1 364 ? -29.141 -19.078 4.09 1 83.44 364 LEU B CA 1
ATOM 7484 C C . LEU B 1 364 ? -28.625 -17.938 3.213 1 83.44 364 LEU B C 1
ATOM 7486 O O . LEU B 1 364 ? -28.609 -18.062 1.986 1 83.44 364 LEU B O 1
ATOM 7490 N N . ILE B 1 365 ? -28.219 -16.938 3.852 1 84.69 365 ILE B N 1
ATOM 7491 C CA . ILE B 1 365 ? -27.734 -15.766 3.119 1 84.69 365 ILE B CA 1
ATOM 7492 C C . ILE B 1 365 ? -26.453 -16.141 2.357 1 84.69 365 ILE B C 1
ATOM 7494 O O . ILE B 1 365 ? -26.281 -15.742 1.199 1 84.69 365 ILE B O 1
ATOM 7498 N N . ASN B 1 366 ? -25.641 -16.906 2.971 1 86.94 366 ASN B N 1
ATOM 7499 C CA . ASN B 1 366 ? -24.391 -17.297 2.334 1 86.94 366 ASN B CA 1
ATOM 7500 C C . ASN B 1 366 ? -24.625 -18.281 1.188 1 86.94 366 ASN B C 1
ATOM 7502 O O . ASN B 1 366 ? -23.953 -18.219 0.157 1 86.94 366 ASN B O 1
ATOM 7506 N N . ILE B 1 367 ? -25.5 -19.125 1.379 1 89.81 367 ILE B N 1
ATOM 7507 C CA . ILE B 1 367 ? -25.844 -20.109 0.348 1 89.81 367 ILE B CA 1
ATOM 7508 C C . ILE B 1 367 ? -26.422 -19.391 -0.867 1 89.81 367 ILE B C 1
ATOM 7510 O O . ILE B 1 367 ? -26.031 -19.656 -2.004 1 89.81 367 ILE B O 1
ATOM 7514 N N . GLU B 1 368 ? -27.297 -18.453 -0.565 1 90.44 368 GLU B N 1
ATOM 7515 C CA . GLU B 1 368 ? -27.922 -17.703 -1.654 1 90.44 368 GLU B CA 1
ATOM 7516 C C . GLU B 1 368 ? -26.891 -16.891 -2.424 1 90.44 368 GLU B C 1
ATOM 7518 O O . GLU B 1 368 ? -26.922 -16.828 -3.656 1 90.44 368 GLU B O 1
ATOM 7523 N N . ARG B 1 369 ? -26.094 -16.281 -1.72 1 90.69 369 ARG B N 1
ATOM 7524 C CA . ARG B 1 369 ? -25.047 -15.477 -2.348 1 90.69 369 ARG B CA 1
ATOM 7525 C C . ARG B 1 369 ? -24.109 -16.344 -3.182 1 90.69 369 ARG B C 1
ATOM 7527 O O . ARG B 1 369 ? -23.703 -15.953 -4.277 1 90.69 369 ARG B O 1
ATOM 7534 N N . THR B 1 370 ? -23.766 -17.484 -2.664 1 91.94 370 THR B N 1
ATOM 7535 C CA . THR B 1 370 ? -22.875 -18.391 -3.375 1 91.94 370 THR B CA 1
ATOM 7536 C C . THR B 1 370 ? -23.531 -18.891 -4.664 1 91.94 370 THR B C 1
ATOM 7538 O O . THR B 1 370 ? -22.891 -18.953 -5.711 1 91.94 370 THR B O 1
ATOM 7541 N N . LEU B 1 371 ? -24.75 -19.203 -4.562 1 93 371 LEU B N 1
ATOM 7542 C CA . LEU B 1 371 ? -25.469 -19.672 -5.742 1 93 371 LEU B CA 1
ATOM 7543 C C . LEU B 1 371 ? -25.609 -18.562 -6.777 1 93 371 LEU B C 1
ATOM 7545 O O . LEU B 1 371 ? -25.531 -18.828 -7.98 1 93 371 LEU B O 1
ATOM 7549 N N . ALA B 1 372 ? -25.797 -17.391 -6.242 1 94.06 372 ALA B N 1
ATOM 7550 C CA . ALA B 1 372 ? -25.859 -16.25 -7.152 1 94.06 372 ALA B CA 1
ATOM 7551 C C . ALA B 1 372 ? -24.531 -16.031 -7.871 1 94.06 372 ALA B C 1
ATOM 7553 O O . ALA B 1 372 ? -24.5 -15.781 -9.078 1 94.06 372 ALA B O 1
ATOM 7554 N N . LEU B 1 373 ? -23.484 -16.125 -7.195 1 95.31 373 LEU B N 1
ATOM 7555 C CA . LEU B 1 373 ? -22.156 -15.961 -7.781 1 95.31 373 LEU B CA 1
ATOM 7556 C C . LEU B 1 373 ? -21.844 -17.094 -8.75 1 95.31 373 LEU B C 1
ATOM 7558 O O . LEU B 1 373 ? -21.203 -16.875 -9.781 1 95.31 373 LEU B O 1
ATOM 7562 N N . LYS B 1 374 ? -22.25 -18.219 -8.414 1 94.44 374 LYS B N 1
ATOM 7563 C CA . LYS B 1 374 ? -22.094 -19.359 -9.305 1 94.44 374 LYS B CA 1
ATOM 7564 C C . LYS B 1 374 ? -22.781 -19.109 -10.648 1 94.44 374 LYS B C 1
ATOM 7566 O O . LYS B 1 374 ? -22.203 -19.375 -11.703 1 94.44 374 LYS B O 1
ATOM 7571 N N . THR B 1 375 ? -23.938 -18.656 -10.516 1 95.12 375 THR B N 1
ATOM 7572 C CA . THR B 1 375 ? -24.703 -18.375 -11.734 1 95.12 375 THR B CA 1
ATOM 7573 C C . THR B 1 375 ? -23.984 -17.328 -12.586 1 95.12 375 THR B C 1
ATOM 7575 O O . THR B 1 375 ? -23.922 -17.469 -13.812 1 95.12 375 THR B O 1
ATOM 7578 N N . GLN B 1 376 ? -23.5 -16.375 -11.938 1 95.56 376 GLN B N 1
ATOM 7579 C CA . GLN B 1 376 ? -22.766 -15.336 -12.648 1 95.56 376 GLN B CA 1
ATOM 7580 C C . GLN B 1 376 ? -21.484 -15.883 -13.273 1 95.56 376 GLN B C 1
ATOM 7582 O O . GLN B 1 376 ? -21.125 -15.508 -14.391 1 95.56 376 GLN B O 1
ATOM 7587 N N . LEU B 1 377 ? -20.797 -16.703 -12.57 1 95.69 377 LEU B N 1
ATOM 7588 C CA . LEU B 1 377 ? -19.562 -17.297 -13.078 1 95.69 377 LEU B CA 1
ATOM 7589 C C . LEU B 1 377 ? -19.859 -18.219 -14.266 1 95.69 377 LEU B C 1
ATOM 7591 O O . LEU B 1 377 ? -19.078 -18.266 -15.227 1 95.69 377 LEU B O 1
ATOM 7595 N N . ASN B 1 378 ? -20.953 -18.906 -14.18 1 93.75 378 ASN B N 1
ATOM 7596 C CA . ASN B 1 378 ? -21.359 -19.75 -15.297 1 93.75 378 ASN B CA 1
ATOM 7597 C C . ASN B 1 378 ? -21.688 -18.922 -16.531 1 93.75 378 ASN B C 1
ATOM 7599 O O . ASN B 1 378 ? -21.406 -19.328 -17.656 1 93.75 378 ASN B O 1
ATOM 7603 N N . LYS B 1 379 ? -22.312 -17.828 -16.25 1 94.75 379 LYS B N 1
ATOM 7604 C CA . LYS B 1 379 ? -22.578 -16.938 -17.375 1 94.75 379 LYS B CA 1
ATOM 7605 C C . LYS B 1 379 ? -21.281 -16.469 -18.031 1 94.75 379 LYS B C 1
ATOM 7607 O O . LYS B 1 379 ? -21.203 -16.406 -19.25 1 94.75 379 LYS B O 1
ATOM 7612 N N . LEU B 1 380 ? -20.391 -16.203 -17.234 1 94.94 380 LEU B N 1
ATOM 7613 C CA . LEU B 1 380 ? -19.094 -15.758 -17.734 1 94.94 380 LEU B CA 1
ATOM 7614 C C . LEU B 1 380 ? -18.406 -16.875 -18.516 1 94.94 380 LEU B C 1
ATOM 7616 O O . LEU B 1 380 ? -17.688 -16.609 -19.484 1 94.94 380 LEU B O 1
ATOM 7620 N N . TYR B 1 381 ? -18.578 -18.094 -18.094 1 94.12 381 TYR B N 1
ATOM 7621 C CA . TYR B 1 381 ? -18.031 -19.266 -18.781 1 94.12 381 TYR B CA 1
ATOM 7622 C C . TYR B 1 381 ? -18.438 -19.266 -20.25 1 94.12 381 TYR B C 1
ATOM 7624 O O . TYR B 1 381 ? -17.609 -19.484 -21.141 1 94.12 381 TYR B O 1
ATOM 7632 N N . TYR B 1 382 ? -19.594 -18.922 -20.469 1 92.75 382 TYR B N 1
ATOM 7633 C CA . TYR B 1 382 ? -20.125 -18.938 -21.828 1 92.75 382 TYR B CA 1
ATOM 7634 C C . TYR B 1 382 ? -19.734 -17.672 -22.594 1 92.75 382 TYR B C 1
ATOM 7636 O O . TYR B 1 382 ? -19.406 -17.719 -23.781 1 92.75 382 TYR B O 1
ATOM 7644 N N . GLU B 1 383 ? -19.734 -16.609 -21.875 1 93.44 383 GLU B N 1
ATOM 7645 C CA . GLU B 1 383 ? -19.391 -15.336 -22.516 1 93.44 383 GLU B CA 1
ATOM 7646 C C . GLU B 1 383 ? -17.953 -15.359 -23.016 1 93.44 383 GLU B C 1
ATOM 7648 O O . GLU B 1 383 ? -17.656 -14.82 -24.094 1 93.44 383 GLU B O 1
ATOM 7653 N N . ILE B 1 384 ? -17.078 -16.016 -22.25 1 93.69 384 ILE B N 1
ATOM 7654 C CA . ILE B 1 384 ? -15.656 -15.977 -22.609 1 93.69 384 ILE B CA 1
ATOM 7655 C C . ILE B 1 384 ? -15.305 -17.203 -23.438 1 93.69 384 ILE B C 1
ATOM 7657 O O . ILE B 1 384 ? -14.164 -17.359 -23.875 1 93.69 384 ILE B O 1
ATOM 7661 N N . ASN B 1 385 ? -16.234 -18.016 -23.672 1 90.69 385 ASN B N 1
ATOM 7662 C CA . ASN B 1 385 ? -16.094 -19.188 -24.531 1 90.69 385 ASN B CA 1
ATOM 7663 C C . ASN B 1 385 ? -14.953 -20.094 -24.062 1 90.69 385 ASN B C 1
ATOM 7665 O O . ASN B 1 385 ? -14.039 -20.391 -24.828 1 90.69 385 ASN B O 1
ATOM 7669 N N . ILE B 1 386 ? -14.984 -20.562 -22.859 1 92.38 386 ILE B N 1
ATOM 7670 C CA . ILE B 1 386 ? -14.008 -21.5 -22.312 1 92.38 386 ILE B CA 1
ATOM 7671 C C . ILE B 1 386 ? -14.133 -22.844 -23.031 1 92.38 386 ILE B C 1
ATOM 7673 O O . ILE B 1 386 ? -15.234 -23.391 -23.125 1 92.38 386 ILE B O 1
ATOM 7677 N N . LYS B 1 387 ? -13.062 -23.328 -23.438 1 90.25 387 LYS B N 1
ATOM 7678 C CA . LYS B 1 387 ? -13.062 -24.578 -24.188 1 90.25 387 LYS B CA 1
ATOM 7679 C C . LYS B 1 387 ? -13.039 -25.781 -23.25 1 90.25 387 LYS B C 1
ATOM 7681 O O . LYS B 1 387 ? -12.352 -25.766 -22.234 1 90.25 387 LYS B O 1
ATOM 7686 N N . PRO B 1 388 ? -13.828 -26.75 -23.656 1 88.38 388 PRO B N 1
ATOM 7687 C CA . PRO B 1 388 ? -13.711 -28 -22.891 1 88.38 388 PRO B CA 1
ATOM 7688 C C . PRO B 1 388 ? -12.344 -28.656 -23.047 1 88.38 388 PRO B C 1
ATOM 7690 O O . PRO B 1 388 ? -11.586 -28.312 -23.969 1 88.38 388 PRO B O 1
ATOM 7693 N N . MET B 1 389 ? -12.07 -29.562 -22.234 1 87 389 MET B N 1
ATOM 7694 C CA . MET B 1 389 ? -10.766 -30.203 -22.156 1 87 389 MET B CA 1
ATOM 7695 C C . MET B 1 389 ? -10.367 -30.812 -23.516 1 87 389 MET B C 1
ATOM 7697 O O . MET B 1 389 ? -9.211 -30.703 -23.922 1 87 389 MET B O 1
ATOM 7701 N N . SER B 1 390 ? -11.352 -31.359 -24.219 1 83.88 390 SER B N 1
ATOM 7702 C CA . SER B 1 390 ? -11.094 -32.031 -25.484 1 83.88 390 SER B CA 1
ATOM 7703 C C . SER B 1 390 ? -10.758 -31.062 -26.594 1 83.88 390 SER B C 1
ATOM 7705 O O . SER B 1 390 ? -10.188 -31.438 -27.625 1 83.88 390 SER B O 1
ATOM 7707 N N . GLN B 1 391 ? -10.953 -29.844 -26.375 1 88.5 391 GLN B N 1
ATOM 7708 C CA . GLN B 1 391 ? -10.773 -28.859 -27.438 1 88.5 391 GLN B CA 1
ATOM 7709 C C . GLN B 1 391 ? -9.641 -27.891 -27.109 1 88.5 391 GLN B C 1
ATOM 7711 O O . GLN B 1 391 ? -9.453 -26.875 -27.797 1 88.5 391 GLN B O 1
ATOM 7716 N N . ILE B 1 392 ? -8.984 -28.125 -26.078 1 88.56 392 ILE B N 1
ATOM 7717 C CA . ILE B 1 392 ? -7.848 -27.297 -25.703 1 88.56 392 ILE B CA 1
ATOM 7718 C C . ILE B 1 392 ? -6.707 -27.516 -26.703 1 88.56 392 ILE B C 1
ATOM 7720 O O . ILE B 1 392 ? -6.223 -28.641 -26.859 1 88.56 392 ILE B O 1
ATOM 7724 N N . VAL B 1 393 ? -6.34 -26.375 -27.375 1 83.81 393 VAL B N 1
ATOM 7725 C CA . VAL B 1 393 ? -5.316 -26.5 -28.406 1 83.81 393 VAL B CA 1
ATOM 7726 C C . VAL B 1 393 ? -4.145 -25.578 -28.078 1 83.81 393 VAL B C 1
ATOM 7728 O O . VAL B 1 393 ? -3.006 -25.844 -28.469 1 83.81 393 VAL B O 1
ATOM 7731 N N . THR B 1 394 ? -4.43 -24.531 -27.438 1 85.5 394 THR B N 1
ATOM 7732 C CA . THR B 1 394 ? -3.383 -23.547 -27.141 1 85.5 394 THR B CA 1
ATOM 7733 C C . THR B 1 394 ? -3.15 -23.438 -25.641 1 85.5 394 THR B C 1
ATOM 7735 O O . THR B 1 394 ? -3.986 -23.859 -24.844 1 85.5 394 THR B O 1
ATOM 7738 N N . VAL B 1 395 ? -2.037 -22.844 -25.297 1 86.56 395 VAL B N 1
ATOM 7739 C CA . VAL B 1 395 ? -1.716 -22.609 -23.891 1 86.56 395 VAL B CA 1
ATOM 7740 C C . VAL B 1 395 ? -2.734 -21.641 -23.281 1 86.56 395 VAL B C 1
ATOM 7742 O O . VAL B 1 395 ? -3.062 -21.75 -22.094 1 86.56 395 VAL B O 1
ATOM 7745 N N . TYR B 1 396 ? -3.291 -20.75 -24.094 1 89.81 396 TYR B N 1
ATOM 7746 C CA . TYR B 1 396 ? -4.262 -19.766 -23.625 1 89.81 396 TYR B CA 1
ATOM 7747 C C . TYR B 1 396 ? -5.574 -20.453 -23.25 1 89.81 396 TYR B C 1
ATOM 7749 O O . TYR B 1 396 ? -6.203 -20.078 -22.25 1 89.81 396 TYR B O 1
ATOM 7757 N N . ASP B 1 397 ? -5.918 -21.516 -24.016 1 90.44 397 ASP B N 1
ATOM 7758 C CA . ASP B 1 397 ? -7.113 -22.297 -23.688 1 90.44 397 ASP B CA 1
ATOM 7759 C C . ASP B 1 397 ? -6.945 -23.016 -22.359 1 90.44 397 ASP B C 1
ATOM 7761 O O . ASP B 1 397 ? -7.867 -23.047 -21.547 1 90.44 397 ASP B O 1
ATOM 7765 N N . PHE B 1 398 ? -5.816 -23.578 -22.25 1 89.94 398 PHE B N 1
ATOM 7766 C CA . PHE B 1 398 ? -5.504 -24.328 -21.047 1 89.94 398 PHE B CA 1
ATOM 7767 C C . PHE B 1 398 ? -5.57 -23.438 -19.812 1 89.94 398 PHE B C 1
ATOM 7769 O O . PHE B 1 398 ? -6.258 -23.766 -18.844 1 89.94 398 PHE B O 1
ATOM 7776 N N . LYS B 1 399 ? -4.891 -22.328 -19.922 1 91.31 399 LYS B N 1
ATOM 7777 C CA . LYS B 1 399 ? -4.809 -21.406 -18.781 1 91.31 399 LYS B CA 1
ATOM 7778 C C . LYS B 1 399 ? -6.18 -20.859 -18.422 1 91.31 399 LYS B C 1
ATOM 7780 O O . LYS B 1 399 ? -6.488 -20.656 -17.25 1 91.31 399 LYS B O 1
ATOM 7785 N N . LEU B 1 400 ? -6.941 -20.516 -19.375 1 93.25 400 LEU B N 1
ATOM 7786 C CA . LEU B 1 400 ? -8.273 -19.984 -19.125 1 93.25 400 LEU B CA 1
ATOM 7787 C C . LEU B 1 400 ? -9.164 -21.016 -18.453 1 93.25 400 LEU B C 1
ATOM 7789 O O . LEU B 1 400 ? -9.938 -20.703 -17.547 1 93.25 400 LEU B O 1
ATOM 7793 N N . SER B 1 401 ? -9.055 -22.219 -18.906 1 93.38 401 SER B N 1
ATOM 7794 C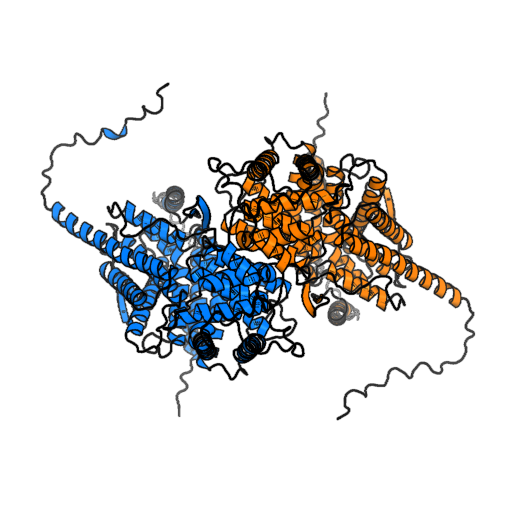 CA . SER B 1 401 ? -9.859 -23.297 -18.344 1 93.38 401 SER B CA 1
ATOM 7795 C C . SER B 1 401 ? -9.531 -23.531 -16.875 1 93.38 401 SER B C 1
ATOM 7797 O O . SER B 1 401 ? -10.43 -23.562 -16.031 1 93.38 401 SER B O 1
ATOM 7799 N N . ILE B 1 402 ? -8.266 -23.688 -16.609 1 93.88 402 ILE B N 1
ATOM 7800 C CA . ILE B 1 402 ? -7.91 -24 -15.227 1 93.88 402 ILE B CA 1
ATOM 7801 C C . ILE B 1 402 ? -8.219 -22.812 -14.328 1 93.88 402 ILE B C 1
ATOM 7803 O O . ILE B 1 402 ? -8.57 -22.969 -13.164 1 93.88 402 ILE B O 1
ATOM 7807 N N . LEU B 1 403 ? -8.109 -21.625 -14.891 1 95.56 403 LEU B N 1
ATOM 7808 C CA . LEU B 1 403 ? -8.406 -20.438 -14.094 1 95.56 403 LEU B CA 1
ATOM 7809 C C . LEU B 1 403 ? -9.883 -20.391 -13.727 1 95.56 403 LEU B C 1
ATOM 7811 O O . LEU B 1 403 ? -10.227 -20.078 -12.578 1 95.56 403 LEU B O 1
ATOM 7815 N N . TYR B 1 404 ? -10.727 -20.641 -14.672 1 96.19 404 TYR B N 1
ATOM 7816 C CA . TYR B 1 404 ? -12.164 -20.672 -14.406 1 96.19 404 TYR B CA 1
ATOM 7817 C C . TYR B 1 404 ? -12.5 -21.688 -13.328 1 96.19 404 TYR B C 1
ATOM 7819 O O . TYR B 1 404 ? -13.211 -21.375 -12.367 1 96.19 404 TYR B O 1
ATOM 7827 N N . HIS B 1 405 ? -12.055 -22.812 -13.469 1 96.5 405 HIS B N 1
ATOM 7828 C CA . HIS B 1 405 ? -12.383 -23.875 -12.523 1 96.5 405 HIS B CA 1
ATOM 7829 C C . HIS B 1 405 ? -11.742 -23.625 -11.164 1 96.5 405 HIS B C 1
ATOM 7831 O O . HIS B 1 405 ? -12.297 -24.016 -10.133 1 96.5 405 HIS B O 1
ATOM 7837 N N . HIS B 1 406 ? -10.602 -23 -11.234 1 97.25 406 HIS B N 1
ATOM 7838 C CA . HIS B 1 406 ? -9.984 -22.594 -9.984 1 97.25 406 HIS B CA 1
ATOM 7839 C C . HIS B 1 406 ? -10.906 -21.656 -9.203 1 97.25 406 HIS B C 1
ATOM 7841 O O . HIS B 1 406 ? -11.094 -21.812 -8 1 97.25 406 HIS B O 1
ATOM 7847 N N . TYR B 1 407 ? -11.484 -20.688 -9.875 1 97.31 407 TYR B N 1
ATOM 7848 C CA . TYR B 1 407 ? -12.375 -19.734 -9.211 1 97.31 407 TYR B CA 1
ATOM 7849 C C . TYR B 1 407 ? -13.625 -20.438 -8.695 1 97.31 407 TYR B C 1
ATOM 7851 O O . TYR B 1 407 ? -14.133 -20.109 -7.621 1 97.31 407 TYR B O 1
ATOM 7859 N N . MET B 1 408 ? -14.062 -21.422 -9.414 1 96.06 408 MET B N 1
ATOM 7860 C CA . MET B 1 408 ? -15.203 -22.219 -8.953 1 96.06 408 MET B CA 1
ATOM 7861 C C . MET B 1 408 ? -14.859 -22.984 -7.684 1 96.06 408 MET B C 1
ATOM 7863 O O . MET B 1 408 ? -15.672 -23.062 -6.762 1 96.06 408 MET B O 1
ATOM 7867 N N . THR B 1 409 ? -13.727 -23.516 -7.66 1 96.5 409 THR B N 1
ATOM 7868 C CA . THR B 1 409 ? -13.258 -24.219 -6.473 1 96.5 409 THR B CA 1
ATOM 7869 C C . THR B 1 409 ? -13.18 -23.281 -5.277 1 96.5 409 THR B C 1
ATOM 7871 O O . THR B 1 409 ? -13.609 -23.625 -4.176 1 96.5 409 THR B O 1
ATOM 7874 N N . LEU B 1 410 ? -12.688 -22.125 -5.523 1 95.56 410 LEU B N 1
ATOM 7875 C CA . LEU B 1 410 ? -12.555 -21.141 -4.453 1 95.56 410 LEU B CA 1
ATOM 7876 C C . LEU B 1 410 ? -13.922 -20.734 -3.91 1 95.56 410 LEU B C 1
ATOM 7878 O O . LEU B 1 410 ? -14.078 -20.531 -2.705 1 95.56 410 LEU B O 1
ATOM 7882 N N . LEU B 1 411 ? -14.82 -20.625 -4.77 1 94.88 411 LEU B N 1
ATOM 7883 C CA . LEU B 1 411 ? -16.156 -20.188 -4.402 1 94.88 411 LEU B CA 1
ATOM 7884 C C . LEU B 1 411 ? -16.828 -21.203 -3.471 1 94.88 411 LEU B C 1
ATOM 7886 O O . LEU B 1 411 ? -17.562 -20.828 -2.555 1 94.88 411 LEU B O 1
ATOM 7890 N N . THR B 1 412 ? -16.562 -22.469 -3.57 1 92.94 412 THR B N 1
ATOM 7891 C CA . THR B 1 412 ? -17.281 -23.516 -2.855 1 92.94 412 THR B CA 1
ATOM 7892 C C . THR B 1 412 ? -16.453 -24.047 -1.691 1 92.94 412 THR B C 1
ATOM 7894 O O . THR B 1 412 ? -16.953 -24.781 -0.843 1 92.94 412 THR B O 1
ATOM 7897 N N . LEU B 1 413 ? -15.297 -23.625 -1.624 1 93.06 413 LEU B N 1
ATOM 7898 C CA . LEU B 1 413 ? -14.32 -24.156 -0.675 1 93.06 413 LEU B CA 1
ATOM 7899 C C . LEU B 1 413 ? -14.812 -23.984 0.758 1 93.06 413 LEU B C 1
ATOM 7901 O O . LEU B 1 413 ? -14.656 -24.891 1.58 1 93.06 413 LEU B O 1
ATOM 7905 N N . PRO B 1 414 ? -15.406 -22.828 1.117 1 90.12 414 PRO B N 1
ATOM 7906 C CA . PRO B 1 414 ? -15.859 -22.672 2.502 1 90.12 414 PRO B CA 1
ATOM 7907 C C . PRO B 1 414 ? -16.844 -23.766 2.92 1 90.12 414 PRO B C 1
ATOM 7909 O O . PRO B 1 414 ? -16.844 -24.188 4.078 1 90.12 414 PRO B O 1
ATOM 7912 N N . PHE B 1 415 ? -17.609 -24.297 2.035 1 90.62 415 PHE B N 1
ATOM 7913 C CA . PHE B 1 415 ? -18.578 -25.328 2.328 1 90.62 415 PHE B CA 1
ATOM 7914 C C . PHE B 1 415 ? -17.891 -26.688 2.521 1 90.62 415 PHE B C 1
ATOM 7916 O O . PHE B 1 415 ? -18.25 -27.438 3.424 1 90.62 415 PHE B O 1
ATOM 7923 N N . LEU B 1 416 ? -16.984 -26.922 1.681 1 92.06 416 LEU B N 1
ATOM 7924 C CA . LEU B 1 416 ? -16.234 -28.156 1.815 1 92.06 416 LEU B CA 1
ATOM 7925 C C . LEU B 1 416 ? -15.492 -28.203 3.15 1 92.06 416 LEU B C 1
ATOM 7927 O O . LEU B 1 416 ? -15.438 -29.25 3.801 1 92.06 416 LEU B O 1
ATOM 7931 N N . VAL B 1 417 ? -14.914 -27.109 3.463 1 90.19 417 VAL B N 1
ATOM 7932 C CA . VAL B 1 417 ? -14.203 -27 4.734 1 90.19 417 VAL B CA 1
ATOM 7933 C C . VAL B 1 417 ? -15.172 -27.266 5.887 1 90.19 417 VAL B C 1
ATOM 7935 O O . VAL B 1 417 ? -14.859 -28.016 6.812 1 90.19 417 VAL B O 1
ATOM 7938 N N . PHE B 1 418 ? -16.266 -26.734 5.805 1 87.81 418 PHE B N 1
ATOM 7939 C CA . PHE B 1 418 ? -17.266 -26.859 6.867 1 87.81 418 PHE B CA 1
ATOM 7940 C C . PHE B 1 418 ? -17.703 -28.312 7.016 1 87.81 418 PHE B C 1
ATOM 7942 O O . PHE B 1 418 ? -17.766 -28.844 8.125 1 87.81 418 PHE B O 1
ATOM 7949 N N . ILE B 1 419 ? -18.047 -28.969 5.992 1 88.44 419 ILE B N 1
ATOM 7950 C CA . ILE B 1 419 ? -18.594 -30.312 6.051 1 88.44 419 ILE B CA 1
ATOM 7951 C C . ILE B 1 419 ? -17.531 -31.281 6.543 1 88.44 419 ILE B C 1
ATOM 7953 O O . ILE B 1 419 ? -17.828 -32.219 7.273 1 88.44 419 ILE B O 1
ATOM 7957 N N . THR B 1 420 ? -16.344 -31.047 6.137 1 88.5 420 THR B N 1
ATOM 7958 C CA . THR B 1 420 ? -15.258 -31.938 6.523 1 88.5 420 THR B CA 1
ATOM 7959 C C . THR B 1 420 ? -14.914 -31.766 8 1 88.5 420 THR B C 1
ATOM 7961 O O . THR B 1 420 ? -14.695 -32.75 8.711 1 88.5 420 THR B O 1
ATOM 7964 N N . THR B 1 421 ? -14.875 -30.516 8.375 1 84.94 421 THR B N 1
ATOM 7965 C CA . THR B 1 421 ? -14.492 -30.234 9.75 1 84.94 421 THR B CA 1
ATOM 7966 C C . THR B 1 421 ? -15.57 -30.703 10.719 1 84.94 421 THR B C 1
ATOM 7968 O O . THR B 1 421 ? -15.258 -31.172 11.812 1 84.94 421 THR B O 1
ATOM 7971 N N . ASN B 1 422 ? -16.828 -30.594 10.281 1 83.06 422 ASN B N 1
ATOM 7972 C CA . ASN B 1 422 ? -17.938 -30.922 11.188 1 83.06 422 ASN B CA 1
ATOM 7973 C C . ASN B 1 422 ? -18.531 -32.281 10.883 1 83.06 422 ASN B C 1
ATOM 7975 O O . ASN B 1 422 ? -19.453 -32.75 11.562 1 83.06 422 ASN B O 1
ATOM 7979 N N . ASN B 1 423 ? -17.984 -32.938 9.945 1 84 423 ASN B N 1
ATOM 7980 C CA . ASN B 1 423 ? -18.531 -34.188 9.469 1 84 423 ASN B CA 1
ATOM 7981 C C . ASN B 1 423 ? -20.016 -34.094 9.195 1 84 423 ASN B C 1
ATOM 7983 O O . ASN B 1 423 ? -20.797 -34.938 9.688 1 84 423 ASN B O 1
ATOM 7987 N N . TYR B 1 424 ? -20.328 -33.062 8.562 1 83.75 424 TYR B N 1
ATOM 7988 C CA . TYR B 1 424 ? -21.734 -32.781 8.258 1 83.75 424 TYR B CA 1
ATOM 7989 C C . TYR B 1 424 ? -22.25 -33.75 7.195 1 83.75 424 TYR B C 1
ATOM 7991 O O . TYR B 1 424 ? -21.594 -33.969 6.176 1 83.75 424 TYR B O 1
ATOM 7999 N N . LYS B 1 425 ? -23.422 -34.281 7.457 1 81 425 LYS B N 1
ATOM 8000 C CA . LYS B 1 425 ? -24 -35.219 6.496 1 81 425 LYS B CA 1
ATOM 8001 C C . LYS B 1 425 ? -24.672 -34.469 5.344 1 81 425 LYS B C 1
ATOM 8003 O O . LYS B 1 425 ? -25.75 -33.906 5.516 1 81 425 LYS B O 1
ATOM 8008 N N . ILE B 1 426 ? -24.125 -34.531 4.191 1 78.94 426 ILE B N 1
ATOM 8009 C CA . ILE B 1 426 ? -24.547 -33.719 3.072 1 78.94 426 ILE B CA 1
ATOM 8010 C C . ILE B 1 426 ? -25.609 -34.438 2.258 1 78.94 426 ILE B C 1
ATOM 8012 O O . ILE B 1 426 ? -26.359 -33.812 1.508 1 78.94 426 ILE B O 1
ATOM 8016 N N . LEU B 1 427 ? -25.812 -35.656 2.402 1 73.19 427 LEU B N 1
ATOM 8017 C CA . LEU B 1 427 ? -26.734 -36.406 1.564 1 73.19 427 LEU B CA 1
ATOM 8018 C C . LEU B 1 427 ? -28.172 -35.969 1.814 1 73.19 427 LEU B C 1
ATOM 8020 O O . LEU B 1 427 ? -29.031 -36.094 0.935 1 73.19 427 LEU B O 1
ATOM 8024 N N . SER B 1 428 ? -28.359 -35.438 2.902 1 72.69 428 SER B N 1
ATOM 8025 C CA . SER B 1 428 ? -29.719 -35.031 3.262 1 72.69 428 SER B CA 1
ATOM 8026 C C . SER B 1 428 ? -30.031 -33.625 2.805 1 72.69 428 SER B C 1
ATOM 8028 O O . SER B 1 428 ? -31.188 -33.188 2.807 1 72.69 428 SER B O 1
ATOM 8030 N N . ASP B 1 429 ? -29.016 -32.969 2.32 1 81.94 429 ASP B N 1
ATOM 8031 C CA . ASP B 1 429 ? -29.172 -31.562 1.892 1 81.94 429 ASP B CA 1
ATOM 8032 C C . ASP B 1 429 ? -28.781 -31.406 0.423 1 81.94 429 ASP B C 1
ATOM 8034 O O . ASP B 1 429 ? -27.609 -31.203 0.103 1 81.94 429 ASP B O 1
ATOM 8038 N N . GLU B 1 430 ? -29.766 -31.297 -0.427 1 85.25 430 GLU B N 1
ATOM 8039 C CA . GLU B 1 430 ? -29.547 -31.281 -1.87 1 85.25 430 GLU B CA 1
ATOM 8040 C C . GLU B 1 430 ? -28.781 -30.016 -2.295 1 85.25 430 GLU B C 1
ATOM 8042 O O . GLU B 1 430 ? -27.969 -30.062 -3.217 1 85.25 430 GLU B O 1
ATOM 8047 N N . THR B 1 431 ? -29.125 -28.969 -1.657 1 87.94 431 THR B N 1
ATOM 8048 C CA . THR B 1 431 ? -28.484 -27.703 -2.008 1 87.94 431 THR B CA 1
ATOM 8049 C C . THR B 1 431 ? -27 -27.734 -1.664 1 87.94 431 THR B C 1
ATOM 8051 O O . THR B 1 431 ? -26.156 -27.375 -2.486 1 87.94 431 THR B O 1
ATOM 8054 N N . LEU B 1 432 ? -26.703 -28.172 -0.556 1 88.38 432 LEU B N 1
ATOM 8055 C CA . LEU B 1 432 ? -25.328 -28.266 -0.109 1 88.38 432 LEU B CA 1
ATOM 8056 C C . LEU B 1 432 ? -24.547 -29.266 -0.946 1 88.38 432 LEU B C 1
ATOM 8058 O O . LEU B 1 432 ? -23.375 -29.031 -1.279 1 88.38 432 LEU B O 1
ATOM 8062 N N . LEU B 1 433 ? -25.188 -30.344 -1.261 1 90.12 433 LEU B N 1
ATOM 8063 C CA . LEU B 1 433 ? -24.562 -31.359 -2.1 1 90.12 433 LEU B CA 1
ATOM 8064 C C . LEU B 1 433 ? -24.203 -30.797 -3.469 1 90.12 433 LEU B C 1
ATOM 8066 O O . LEU B 1 433 ? -23.125 -31.047 -3.982 1 90.12 433 LEU B O 1
ATOM 8070 N N . SER B 1 434 ? -25.109 -30.047 -3.963 1 91.06 434 SER B N 1
ATOM 8071 C CA . SER B 1 434 ? -24.875 -29.469 -5.281 1 91.06 434 SER B CA 1
ATOM 8072 C C . SER B 1 434 ? -23.688 -28.5 -5.266 1 91.06 434 SER B C 1
ATOM 8074 O O . SER B 1 434 ? -22.891 -28.484 -6.199 1 91.06 434 SER B O 1
ATOM 8076 N N . ILE B 1 435 ? -23.578 -27.734 -4.223 1 92.5 435 ILE B N 1
ATOM 8077 C CA . ILE B 1 435 ? -22.5 -26.766 -4.094 1 92.5 435 ILE B CA 1
ATOM 8078 C C . ILE B 1 435 ? -21.156 -27.484 -3.984 1 92.5 435 ILE B C 1
ATOM 8080 O O . ILE B 1 435 ? -20.203 -27.141 -4.676 1 92.5 435 ILE B O 1
ATOM 8084 N N . VAL B 1 436 ? -21.125 -28.453 -3.215 1 92.31 436 VAL B N 1
ATOM 8085 C CA . VAL B 1 436 ? -19.891 -29.219 -3 1 92.31 436 VAL B CA 1
ATOM 8086 C C . VAL B 1 436 ? -19.531 -29.969 -4.273 1 92.31 436 VAL B C 1
ATOM 8088 O O . VAL B 1 436 ? -18.359 -30.031 -4.652 1 92.31 436 VAL B O 1
ATOM 8091 N N . GLN B 1 437 ? -20.516 -30.516 -4.906 1 93.31 437 GLN B N 1
ATOM 8092 C CA . GLN B 1 437 ? -20.297 -31.234 -6.156 1 93.31 437 GLN B CA 1
ATOM 8093 C C . GLN B 1 437 ? -19.656 -30.328 -7.207 1 93.31 437 GLN B C 1
ATOM 8095 O O . GLN B 1 437 ? -18.766 -30.75 -7.945 1 93.31 437 GLN B O 1
ATOM 8100 N N . MET B 1 438 ? -20.094 -29.219 -7.227 1 93.62 438 MET B N 1
ATOM 8101 C CA . MET B 1 438 ? -19.562 -28.266 -8.203 1 93.62 438 MET B CA 1
ATOM 8102 C C . MET B 1 438 ? -18.078 -28 -7.953 1 93.62 438 MET B C 1
ATOM 8104 O O . MET B 1 438 ? -17.297 -27.922 -8.898 1 93.62 438 MET B O 1
ATOM 8108 N N . GLY B 1 439 ? -17.75 -27.734 -6.727 1 95.56 439 GLY B N 1
ATOM 8109 C CA . GLY B 1 439 ? -16.359 -27.5 -6.363 1 95.56 439 GLY B CA 1
ATOM 8110 C C . GLY B 1 439 ? -15.461 -28.688 -6.664 1 95.56 439 GLY B C 1
ATOM 8111 O O . GLY B 1 439 ? -14.367 -28.516 -7.211 1 95.56 439 GLY B O 1
ATOM 8112 N N . LEU B 1 440 ? -15.945 -29.797 -6.359 1 96.31 440 LEU B N 1
ATOM 8113 C CA . LEU B 1 440 ? -15.172 -31.016 -6.586 1 96.31 440 LEU B CA 1
ATOM 8114 C C . LEU B 1 440 ? -15.039 -31.297 -8.078 1 96.31 440 LEU B C 1
ATOM 8116 O O . LEU B 1 440 ? -13.977 -31.734 -8.539 1 96.31 440 LEU B O 1
ATOM 8120 N N . GLN B 1 441 ? -16.125 -31.125 -8.734 1 96.5 441 GLN B N 1
ATOM 8121 C CA 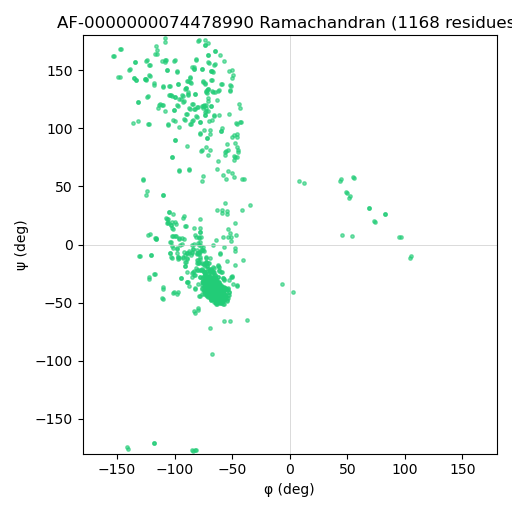. GLN B 1 441 ? -16.078 -31.281 -10.18 1 96.5 441 GLN B CA 1
ATOM 8122 C C . GLN B 1 441 ? -15 -30.406 -10.805 1 96.5 441 GLN B C 1
ATOM 8124 O O . GLN B 1 441 ? -14.25 -30.859 -11.672 1 96.5 441 GLN B O 1
ATOM 8129 N N . SER B 1 442 ? -14.953 -29.219 -10.398 1 96.88 442 SER B N 1
ATOM 8130 C CA . SER B 1 442 ? -13.961 -28.281 -10.922 1 96.88 442 SER B CA 1
ATOM 8131 C C . SER B 1 442 ? -12.547 -28.719 -10.555 1 96.88 442 SER B C 1
ATOM 8133 O O . SER B 1 442 ? -11.633 -28.609 -11.375 1 96.88 442 SER B O 1
ATOM 8135 N N . ALA B 1 443 ? -12.344 -29.172 -9.383 1 97.75 443 ALA B N 1
ATOM 8136 C CA . ALA B 1 443 ? -11.031 -29.656 -8.961 1 97.75 443 ALA B CA 1
ATOM 8137 C C . ALA B 1 443 ? -10.586 -30.844 -9.812 1 97.75 443 ALA B C 1
ATOM 8139 O O . ALA B 1 443 ? -9.422 -30.922 -10.203 1 97.75 443 ALA B O 1
ATOM 8140 N N . VAL B 1 444 ? -11.508 -31.703 -10.102 1 97.25 444 VAL B N 1
ATOM 8141 C CA . VAL B 1 444 ? -11.227 -32.875 -10.922 1 97.25 444 VAL B CA 1
ATOM 8142 C C . VAL B 1 444 ? -10.898 -32.438 -12.352 1 97.25 444 VAL B C 1
ATOM 8144 O O . VAL B 1 444 ? -9.977 -32.969 -12.969 1 97.25 444 VAL B O 1
ATOM 8147 N N . ILE B 1 445 ? -11.68 -31.531 -12.852 1 96.56 445 ILE B N 1
ATOM 8148 C CA . ILE B 1 445 ? -11.445 -31.031 -14.203 1 96.56 445 ILE B CA 1
ATOM 8149 C C . ILE B 1 445 ? -10.047 -30.438 -14.297 1 96.56 445 ILE B C 1
ATOM 8151 O O . ILE B 1 445 ? -9.344 -30.625 -15.289 1 96.56 445 ILE B O 1
ATOM 8155 N N . ILE B 1 446 ? -9.609 -29.672 -13.281 1 96.19 446 ILE B N 1
ATOM 8156 C CA . ILE B 1 446 ? -8.266 -29.125 -13.25 1 96.19 446 ILE B CA 1
ATOM 8157 C C . ILE B 1 446 ? -7.234 -30.25 -13.32 1 96.19 446 ILE B C 1
ATOM 8159 O O . ILE B 1 446 ? -6.293 -30.188 -14.117 1 96.19 446 ILE B O 1
ATOM 8163 N N . ALA B 1 447 ? -7.441 -31.281 -12.547 1 95.69 447 ALA B N 1
ATOM 8164 C CA . ALA B 1 447 ? -6.523 -32.406 -12.523 1 95.69 447 ALA B CA 1
ATOM 8165 C C . ALA B 1 447 ? -6.449 -33.094 -13.898 1 95.69 447 ALA B C 1
ATOM 8167 O O . ALA B 1 447 ? -5.359 -33.344 -14.406 1 95.69 447 ALA B O 1
ATOM 8168 N N . GLN B 1 448 ? -7.586 -33.312 -14.453 1 94.19 448 GLN B N 1
ATOM 8169 C CA . GLN B 1 448 ? -7.645 -34 -15.75 1 94.19 448 GLN B CA 1
ATOM 8170 C C . GLN B 1 448 ? -7.043 -33.125 -16.844 1 94.19 448 GLN B C 1
ATOM 8172 O O . GLN B 1 448 ? -6.355 -33.625 -17.734 1 94.19 448 GLN B O 1
ATOM 8177 N N . THR B 1 449 ? -7.383 -31.906 -16.781 1 92.25 449 THR B N 1
ATOM 8178 C CA . THR B 1 449 ? -6.844 -30.984 -17.766 1 92.25 449 THR B CA 1
ATOM 8179 C C . THR B 1 449 ? -5.32 -30.938 -17.688 1 92.25 449 THR B C 1
ATOM 8181 O O . THR B 1 449 ? -4.637 -30.922 -18.703 1 92.25 449 THR B O 1
ATOM 8184 N N . MET B 1 450 ? -4.805 -30.844 -16.516 1 90.25 450 MET B N 1
ATOM 8185 C CA . MET B 1 450 ? -3.359 -30.844 -16.312 1 90.25 450 MET B CA 1
ATOM 8186 C C . MET B 1 450 ? -2.729 -32.125 -16.812 1 90.25 450 MET B C 1
ATOM 8188 O O . MET B 1 450 ? -1.677 -32.094 -17.469 1 90.25 450 MET B O 1
ATOM 8192 N N . ASP B 1 451 ? -3.369 -33.156 -16.609 1 89.56 451 ASP B N 1
ATOM 8193 C CA . ASP B 1 451 ? -2.877 -34.469 -17.062 1 89.56 451 ASP B CA 1
ATOM 8194 C C . ASP B 1 451 ? -2.881 -34.562 -18.594 1 89.56 451 ASP B C 1
ATOM 8196 O O . ASP B 1 451 ? -1.926 -35.062 -19.188 1 89.56 451 ASP B O 1
ATOM 8200 N N . THR B 1 452 ? -3.949 -34.125 -19.141 1 84.75 452 THR B N 1
ATOM 8201 C CA . THR B 1 452 ? -4.082 -34.156 -20.594 1 84.75 452 THR B CA 1
ATOM 8202 C C . THR B 1 452 ? -3.012 -33.312 -21.266 1 84.75 452 THR B C 1
ATOM 8204 O O . THR B 1 452 ? -2.496 -33.656 -22.328 1 84.75 452 THR B O 1
ATOM 8207 N N . THR B 1 453 ? -2.727 -32.219 -20.703 1 81.06 453 THR B N 1
ATOM 8208 C CA . THR B 1 453 ? -1.766 -31.312 -21.297 1 81.06 453 THR B CA 1
ATOM 8209 C C . THR B 1 453 ? -0.354 -31.875 -21.234 1 81.06 453 THR B C 1
ATOM 8211 O O . THR B 1 453 ? 0.496 -31.547 -22.062 1 81.06 453 THR B O 1
ATOM 8214 N N . LEU B 1 454 ? -0.06 -32.688 -20.281 1 79.62 454 LEU B N 1
ATOM 8215 C CA . LEU B 1 454 ? 1.237 -33.344 -20.203 1 79.62 454 LEU B CA 1
ATOM 8216 C C . LEU B 1 454 ? 1.503 -34.156 -21.453 1 79.62 454 LEU B C 1
ATOM 8218 O O . LEU B 1 454 ? 2.654 -34.312 -21.875 1 79.62 454 LEU B O 1
ATOM 8222 N N . HIS B 1 455 ? 0.464 -34.562 -21.984 1 74.56 455 HIS B N 1
ATOM 8223 C CA . HIS B 1 455 ? 0.611 -35.438 -23.141 1 74.56 455 HIS B CA 1
ATOM 8224 C C . HIS B 1 455 ? 0.5 -34.688 -24.453 1 74.56 455 HIS B C 1
ATOM 8226 O O . HIS B 1 455 ? 0.804 -35.219 -25.516 1 74.56 455 HIS B O 1
ATOM 8232 N N . MET B 1 456 ? 0.067 -33.531 -24.266 1 72.81 456 MET B N 1
ATOM 8233 C CA . MET B 1 456 ? -0.014 -32.688 -25.438 1 72.81 456 MET B CA 1
ATOM 8234 C C . MET B 1 456 ? 1.29 -31.906 -25.656 1 72.81 456 MET B C 1
ATOM 8236 O O . MET B 1 456 ? 2.051 -31.703 -24.703 1 72.81 456 MET B O 1
ATOM 8240 N N . SER B 1 457 ? 1.871 -31.797 -26.797 1 60.47 457 SER B N 1
ATOM 8241 C CA . SER B 1 457 ? 3.062 -31.031 -27.125 1 60.47 457 SER B CA 1
ATOM 8242 C C . SER B 1 457 ? 2.834 -29.531 -26.922 1 60.47 457 SER B C 1
ATOM 8244 O O . SER B 1 457 ? 3.129 -28.719 -27.797 1 60.47 457 SER B O 1
ATOM 8246 N N . LEU B 1 458 ? 2.027 -29.297 -26.062 1 57.53 458 LEU B N 1
ATOM 8247 C CA . LEU B 1 458 ? 1.874 -27.859 -25.859 1 57.53 458 LEU B CA 1
ATOM 8248 C C . LEU B 1 458 ? 3.131 -27.266 -25.234 1 57.53 458 LEU B C 1
ATOM 8250 O O . LEU B 1 458 ? 3.76 -27.891 -24.375 1 57.53 458 LEU B O 1
ATOM 8254 N N . ASP B 1 459 ? 3.977 -26.672 -26.078 1 54.38 459 ASP B N 1
ATOM 8255 C CA . ASP B 1 459 ? 5.078 -25.922 -25.5 1 54.38 459 ASP B CA 1
ATOM 8256 C C . ASP B 1 459 ? 4.617 -25.109 -24.297 1 54.38 459 ASP B C 1
ATOM 8258 O O . ASP B 1 459 ? 4.465 -23.891 -24.375 1 54.38 459 ASP B O 1
ATOM 8262 N N . LEU B 1 460 ? 3.674 -25.688 -23.75 1 51.56 460 LEU B N 1
ATOM 8263 C CA . LEU B 1 460 ? 3.002 -25 -22.656 1 51.56 460 LEU B CA 1
ATOM 8264 C C . LEU B 1 460 ? 4.008 -24.531 -21.609 1 51.56 460 LEU B C 1
ATOM 8266 O O . LEU B 1 460 ? 3.768 -23.547 -20.906 1 51.56 460 LEU B O 1
ATOM 8270 N N . HIS B 1 461 ? 4.723 -25.594 -20.859 1 47.78 461 HIS B N 1
ATOM 8271 C CA . HIS B 1 461 ? 5.039 -25.719 -19.438 1 47.78 461 HIS B CA 1
ATOM 8272 C C . HIS B 1 461 ? 6.227 -24.844 -19.062 1 47.78 461 HIS B C 1
ATOM 8274 O O . HIS B 1 461 ? 7.16 -25.297 -18.391 1 47.78 461 HIS B O 1
ATOM 8280 N N . ASN B 1 462 ? 6.621 -23.984 -19.797 1 47.28 462 ASN B N 1
ATOM 8281 C CA . ASN B 1 462 ? 7.797 -23.75 -18.969 1 47.28 462 ASN B CA 1
ATOM 8282 C C . ASN B 1 462 ? 7.418 -23.453 -17.531 1 47.28 462 ASN B C 1
ATOM 8284 O O . ASN B 1 462 ? 6.434 -22.766 -17.266 1 47.28 462 ASN B O 1
ATOM 8288 N N . GLY B 1 463 ? 7.27 -24.594 -16.781 1 47.78 463 GLY B N 1
ATOM 8289 C CA . GLY B 1 463 ? 7.102 -24.734 -15.352 1 47.78 463 GLY B CA 1
ATOM 8290 C C . GLY B 1 463 ? 7.262 -23.422 -14.602 1 47.78 463 GLY B C 1
ATOM 8291 O O . GLY B 1 463 ? 7.086 -23.375 -13.383 1 47.78 463 GLY B O 1
ATOM 8292 N N . GLY B 1 464 ? 8.078 -22.672 -15.094 1 48.66 464 GLY B N 1
ATOM 8293 C CA . GLY B 1 464 ? 8.531 -21.656 -14.172 1 48.66 464 GLY B CA 1
ATOM 8294 C C . GLY B 1 464 ? 7.406 -20.75 -13.68 1 48.66 464 GLY B C 1
ATOM 8295 O O . GLY B 1 464 ? 7.617 -19.906 -12.805 1 48.66 464 GLY B O 1
ATOM 8296 N N . ILE B 1 465 ? 6.172 -21.031 -14.43 1 57.72 465 ILE B N 1
ATOM 8297 C CA . ILE B 1 465 ? 5.297 -19.938 -14.023 1 57.72 465 ILE B CA 1
ATOM 8298 C C . ILE B 1 465 ? 4.398 -20.391 -12.875 1 57.72 465 ILE B C 1
ATOM 8300 O O . ILE B 1 465 ? 3.506 -21.219 -13.07 1 57.72 465 ILE B O 1
ATOM 8304 N N . SER B 1 466 ? 4.648 -20.062 -11.594 1 63.38 466 SER B N 1
ATOM 8305 C CA . SER B 1 466 ? 4.188 -20.281 -10.227 1 63.38 466 SER B CA 1
ATOM 8306 C C . SER B 1 466 ? 2.666 -20.281 -10.148 1 63.38 466 SER B C 1
ATOM 8308 O O . SER B 1 466 ? 2.076 -21.031 -9.375 1 63.38 466 SER B O 1
ATOM 8310 N N . GLN B 1 467 ? 1.954 -19.844 -11.18 1 76.5 467 GLN B N 1
ATOM 8311 C CA . GLN B 1 467 ? 0.518 -19.672 -10.984 1 76.5 467 GLN B CA 1
ATOM 8312 C C . GLN B 1 467 ? -0.23 -20.969 -11.273 1 76.5 467 GLN B C 1
ATOM 8314 O O . GLN B 1 467 ? -1.199 -21.297 -10.586 1 76.5 467 GLN B O 1
ATOM 8319 N N . ASP B 1 468 ? 0.227 -21.781 -12.273 1 84.31 468 ASP B N 1
ATOM 8320 C CA . ASP B 1 468 ? -0.427 -23.062 -12.586 1 84.31 468 ASP B CA 1
ATOM 8321 C C . ASP B 1 468 ? -0.238 -24.062 -11.453 1 84.31 468 ASP B C 1
ATOM 8323 O O . ASP B 1 468 ? -1.18 -24.766 -11.078 1 84.31 468 ASP B O 1
ATOM 8327 N N . CYS B 1 469 ? 0.936 -24.031 -10.984 1 87.31 469 CYS B N 1
ATOM 8328 C CA . CYS B 1 469 ? 1.205 -24.922 -9.859 1 87.31 469 CYS B CA 1
ATOM 8329 C C . CYS B 1 469 ? 0.359 -24.531 -8.648 1 87.31 469 CYS B C 1
ATOM 8331 O O . CYS B 1 469 ? -0.109 -25.406 -7.914 1 87.31 469 CYS B O 1
ATOM 8333 N N . MET B 1 470 ? 0.15 -23.328 -8.516 1 89.75 470 MET B N 1
ATOM 8334 C CA . MET B 1 470 ? -0.662 -22.875 -7.391 1 89.75 470 MET B CA 1
ATOM 8335 C C . MET B 1 470 ? -2.111 -23.328 -7.547 1 89.75 470 MET B C 1
ATOM 8337 O O . MET B 1 470 ? -2.758 -23.703 -6.566 1 89.75 470 MET B O 1
ATOM 8341 N N . VAL B 1 471 ? -2.562 -23.25 -8.75 1 93.38 471 VAL B N 1
ATOM 8342 C CA . VAL B 1 471 ? -3.924 -23.688 -9.031 1 93.38 471 VAL B CA 1
ATOM 8343 C C . VAL B 1 471 ? -4.055 -25.172 -8.75 1 93.38 471 VAL B C 1
ATOM 8345 O O . VAL B 1 471 ? -5.004 -25.609 -8.086 1 93.38 471 VAL B O 1
ATOM 8348 N N . GLY B 1 472 ? -3.104 -25.906 -9.234 1 93.69 472 GLY B N 1
ATOM 8349 C CA . GLY B 1 472 ? -3.102 -27.328 -8.945 1 93.69 472 GLY B CA 1
ATOM 8350 C C . GLY B 1 472 ? -2.998 -27.641 -7.465 1 93.69 472 GLY B C 1
ATOM 8351 O O . GLY B 1 472 ? -3.67 -28.547 -6.965 1 93.69 472 GLY B O 1
ATOM 8352 N N . TYR B 1 473 ? -2.232 -26.922 -6.844 1 94.06 473 TYR B N 1
ATOM 8353 C CA . TYR B 1 473 ? -2.027 -27.094 -5.41 1 94.06 473 TYR B CA 1
ATOM 8354 C C . TYR B 1 473 ? -3.336 -26.938 -4.648 1 94.06 473 TYR B C 1
ATOM 8356 O O . TYR B 1 473 ? -3.703 -27.781 -3.838 1 94.06 473 TYR B O 1
ATOM 8364 N N . ILE B 1 474 ? -4.016 -25.938 -4.91 1 95.19 474 ILE B N 1
ATOM 8365 C CA . ILE B 1 474 ? -5.266 -25.656 -4.207 1 95.19 474 ILE B CA 1
ATOM 8366 C C . ILE B 1 474 ? -6.289 -26.75 -4.527 1 95.19 474 ILE B C 1
ATOM 8368 O O . ILE B 1 474 ? -7.039 -27.188 -3.648 1 95.19 474 ILE B O 1
ATOM 8372 N N . SER B 1 475 ? -6.309 -27.141 -5.734 1 96.88 475 SER B N 1
ATOM 8373 C CA . SER B 1 475 ? -7.188 -28.234 -6.121 1 96.88 475 SER B CA 1
ATOM 8374 C C . SER B 1 475 ? -6.844 -29.516 -5.355 1 96.88 475 SER B C 1
ATOM 8376 O O . SER B 1 475 ? -7.738 -30.25 -4.941 1 96.88 475 SER B O 1
ATOM 8378 N N . SER B 1 476 ? -5.586 -29.75 -5.203 1 96.94 476 SER B N 1
ATOM 8379 C CA . SER B 1 476 ? -5.152 -30.922 -4.449 1 96.94 476 SER B CA 1
ATOM 8380 C C . SER B 1 476 ? -5.59 -30.828 -2.99 1 96.94 476 SER B C 1
ATOM 8382 O O . SER B 1 476 ? -5.949 -31.844 -2.381 1 96.94 476 SER B O 1
ATOM 8384 N N . LEU B 1 477 ? -5.508 -29.688 -2.486 1 95.44 477 LEU B N 1
ATOM 8385 C CA . LEU B 1 477 ? -5.965 -29.5 -1.113 1 95.44 477 LEU B CA 1
ATOM 8386 C C . LEU B 1 477 ? -7.461 -29.766 -0.999 1 95.44 477 LEU B C 1
ATOM 8388 O O . LEU B 1 477 ? -7.91 -30.391 -0.041 1 95.44 477 LEU B O 1
ATOM 8392 N N . CYS B 1 478 ? -8.188 -29.281 -1.929 1 96.12 478 CYS B N 1
ATOM 8393 C CA . CYS B 1 478 ? -9.633 -29.5 -1.961 1 96.12 478 CYS B CA 1
ATOM 8394 C C . CYS B 1 478 ? -9.969 -30.984 -2.033 1 96.12 478 CYS B C 1
ATOM 8396 O O . CYS B 1 478 ? -10.789 -31.469 -1.262 1 96.12 478 CYS B O 1
ATOM 8398 N N . LEU B 1 479 ? -9.375 -31.641 -2.879 1 96.94 479 LEU B N 1
ATOM 8399 C CA . LEU B 1 479 ? -9.602 -33.062 -3.047 1 96.94 479 LEU B CA 1
ATOM 8400 C C . LEU B 1 479 ? -9.164 -33.844 -1.805 1 96.94 479 LEU B C 1
ATOM 8402 O O . LEU B 1 479 ? -9.805 -34.812 -1.415 1 96.94 479 LEU B O 1
ATOM 8406 N N . SER B 1 480 ? -8.078 -33.406 -1.216 1 94.44 480 SER B N 1
ATOM 8407 C CA . SER B 1 480 ? -7.605 -34.062 0.01 1 94.44 480 SER B CA 1
ATOM 8408 C C . SER B 1 480 ? -8.617 -33.906 1.139 1 94.44 480 SER B C 1
ATOM 8410 O O . SER B 1 480 ? -8.852 -34.844 1.902 1 94.44 480 SER B O 1
ATOM 8412 N N . LEU B 1 481 ? -9.164 -32.719 1.229 1 92.81 481 LEU B N 1
ATOM 8413 C CA . LEU B 1 481 ? -10.195 -32.5 2.236 1 92.81 481 LEU B CA 1
ATOM 8414 C C . LEU B 1 481 ? -11.367 -33.469 2.033 1 92.81 481 LEU B C 1
ATOM 8416 O O . LEU B 1 481 ? -11.898 -34 2.998 1 92.81 481 LEU B O 1
ATOM 8420 N N . PHE B 1 482 ? -11.727 -33.562 0.831 1 93.19 482 PHE B N 1
ATOM 8421 C CA . PHE B 1 482 ? -12.836 -34.469 0.532 1 93.19 482 PHE B CA 1
ATOM 8422 C C . PHE B 1 482 ? -12.477 -35.906 0.866 1 93.19 482 PHE B C 1
ATOM 8424 O O . PHE B 1 482 ? -13.312 -36.656 1.383 1 93.19 482 PHE B O 1
ATOM 8431 N N . CYS B 1 483 ? -11.297 -36.25 0.579 1 92 483 CYS B N 1
ATOM 8432 C CA . CYS B 1 483 ? -10.836 -37.594 0.911 1 92 483 CYS B CA 1
ATOM 8433 C C . CYS B 1 483 ? -10.922 -37.844 2.412 1 92 483 CYS B C 1
ATOM 8435 O O . CYS B 1 483 ? -11.367 -38.906 2.848 1 92 483 CYS B O 1
ATOM 8437 N N . ILE B 1 484 ? -10.523 -36.906 3.125 1 88.75 484 ILE B N 1
ATOM 8438 C CA . ILE B 1 484 ? -10.586 -37 4.578 1 88.75 484 ILE B CA 1
ATOM 8439 C C . ILE B 1 484 ? -12.039 -37.125 5.027 1 88.75 484 ILE B C 1
ATOM 8441 O O . ILE B 1 484 ? -12.344 -37.875 5.945 1 88.75 484 ILE B O 1
ATOM 8445 N N . TYR B 1 485 ? -12.867 -36.344 4.418 1 89.12 485 TYR B N 1
ATOM 8446 C CA . TYR B 1 485 ? -14.297 -36.406 4.719 1 89.12 485 TYR B CA 1
ATOM 8447 C C . TYR B 1 485 ? -14.82 -37.812 4.504 1 89.12 485 TYR B C 1
ATOM 8449 O O . TYR B 1 485 ? -15.602 -38.344 5.316 1 89.12 485 TYR B O 1
ATOM 8457 N N . LEU B 1 486 ? -14.391 -38.5 3.52 1 87.94 486 LEU B N 1
ATOM 8458 C CA . LEU B 1 486 ? -14.844 -39.844 3.182 1 87.94 486 LEU B CA 1
ATOM 8459 C C . LEU B 1 486 ? -14.234 -40.875 4.117 1 87.94 486 LEU B C 1
ATOM 8461 O O . LEU B 1 486 ? -14.75 -42 4.246 1 87.94 486 LEU B O 1
ATOM 8465 N N . CYS B 1 487 ? -13.195 -40.531 4.691 1 82.5 487 CYS B N 1
ATOM 8466 C CA . CYS B 1 487 ? -12.508 -41.469 5.574 1 82.5 487 CYS B CA 1
ATOM 8467 C C . CYS B 1 487 ? -13.188 -41.531 6.938 1 82.5 487 CYS B C 1
ATOM 8469 O O . CYS B 1 487 ? -12.891 -42.406 7.746 1 82.5 487 CYS B O 1
ATOM 8471 N N . ASN B 1 488 ? -14.086 -40.688 7.094 1 77.44 488 ASN B N 1
ATOM 8472 C CA . ASN B 1 488 ? -14.891 -40.812 8.305 1 77.44 488 ASN B CA 1
ATOM 8473 C C . ASN B 1 488 ? -15.852 -42 8.219 1 77.44 488 ASN B C 1
ATOM 8475 O O . ASN B 1 488 ? -16.453 -42.25 7.172 1 77.44 488 ASN B O 1
ATOM 8479 N N . GLY B 1 489 ? -15.883 -42.844 9.273 1 70.94 489 GLY B N 1
ATOM 8480 C CA . GLY B 1 489 ? -16.625 -44.094 9.328 1 70.94 489 GLY B CA 1
ATOM 8481 C C . GLY B 1 489 ? -18.047 -43.969 8.812 1 70.94 489 GLY B C 1
ATOM 8482 O O . GLY B 1 489 ? -18.547 -44.875 8.117 1 70.94 489 GLY B O 1
ATOM 8483 N N . SER B 1 490 ? -18.703 -42.906 9.016 1 72.19 490 SER B N 1
ATOM 8484 C CA . SER B 1 490 ? -20.094 -42.719 8.617 1 72.19 490 SER B CA 1
ATOM 8485 C C . SER B 1 490 ? -20.203 -42.438 7.125 1 72.19 490 SER B C 1
ATOM 8487 O O . SER B 1 490 ? -21.297 -42.562 6.551 1 72.19 490 SER B O 1
ATOM 8489 N N . ASN B 1 491 ? -19.031 -42.188 6.523 1 75.81 491 ASN B N 1
ATOM 8490 C CA . ASN B 1 491 ? -19.078 -41.75 5.133 1 75.81 491 ASN B CA 1
ATOM 8491 C C . ASN B 1 491 ? -18.266 -42.688 4.234 1 75.81 491 ASN B C 1
ATOM 8493 O O . ASN B 1 491 ? -18.078 -42.375 3.049 1 75.81 491 ASN B O 1
ATOM 8497 N N . ASP B 1 492 ? -17.812 -43.719 4.68 1 67.69 492 ASP B N 1
ATOM 8498 C CA . ASP B 1 492 ? -16.797 -44.562 4.059 1 67.69 492 ASP B CA 1
ATOM 8499 C C . ASP B 1 492 ? -17.281 -45.094 2.717 1 67.69 492 ASP B C 1
ATOM 8501 O O . ASP B 1 492 ? -16.5 -45.25 1.776 1 67.69 492 ASP B O 1
ATOM 8505 N N . THR B 1 493 ? -18.469 -45.344 2.691 1 68.06 493 THR B N 1
ATOM 8506 C CA . THR B 1 493 ? -18.953 -45.969 1.479 1 68.06 493 THR B CA 1
ATOM 8507 C C . THR B 1 493 ? -19.594 -44.969 0.542 1 68.06 493 THR B C 1
ATOM 8509 O O . THR B 1 493 ? -20.156 -45.344 -0.491 1 68.06 493 THR B O 1
ATOM 8512 N N . TRP B 1 494 ? -19.266 -43.781 0.815 1 76.44 494 TRP B N 1
ATOM 8513 C CA . TRP B 1 494 ? -19.953 -42.75 0.053 1 76.44 494 TRP B CA 1
ATOM 8514 C C . TRP B 1 494 ? -19.188 -42.406 -1.223 1 76.44 494 TRP B C 1
ATOM 8516 O O . TRP B 1 494 ? -17.953 -42.375 -1.23 1 76.44 494 TRP B O 1
ATOM 8526 N N . GLU B 1 495 ? -20.062 -42.344 -2.301 1 80.81 495 GLU B N 1
ATOM 8527 C CA . GLU B 1 495 ? -19.578 -41.875 -3.6 1 80.81 495 GLU B CA 1
ATOM 8528 C C . GLU B 1 495 ? -20.406 -40.719 -4.117 1 80.81 495 GLU B C 1
ATOM 8530 O O . GLU B 1 495 ? -21.625 -40.656 -3.889 1 80.81 495 GLU B O 1
ATOM 8535 N N . ILE B 1 496 ? -19.641 -39.781 -4.742 1 86.56 496 ILE B N 1
ATOM 8536 C CA . ILE B 1 496 ? -20.344 -38.625 -5.273 1 86.56 496 ILE B CA 1
ATOM 8537 C C . ILE B 1 496 ? -20.281 -38.625 -6.801 1 86.56 496 ILE B C 1
ATOM 8539 O O . ILE B 1 496 ? -19.203 -38.656 -7.391 1 86.56 496 ILE B O 1
ATOM 8543 N N . PRO B 1 497 ? -21.422 -38.656 -7.402 1 88.31 497 PRO B N 1
ATOM 8544 C CA . PRO B 1 497 ? -21.438 -38.594 -8.867 1 88.31 497 PRO B CA 1
ATOM 8545 C C . PRO B 1 497 ? -21.094 -37.188 -9.375 1 88.31 497 PRO B C 1
ATOM 8547 O O . PRO B 1 497 ? -21.594 -36.188 -8.852 1 88.31 497 PRO B O 1
ATOM 8550 N N . LEU B 1 498 ? -20.203 -37.125 -10.328 1 91.44 498 LEU B N 1
ATOM 8551 C CA . LEU B 1 498 ? -19.812 -35.875 -10.969 1 91.44 498 LEU B CA 1
ATOM 8552 C C . LEU B 1 498 ? -20.062 -35.938 -12.469 1 91.44 498 LEU B C 1
ATOM 8554 O O . LEU B 1 498 ? -20 -37 -13.078 1 91.44 498 LEU B O 1
ATOM 8558 N N . ASP B 1 499 ? -20.438 -34.812 -12.977 1 87.06 499 ASP B N 1
ATOM 8559 C CA . ASP B 1 499 ? -20.547 -34.688 -14.422 1 87.06 499 ASP B CA 1
ATOM 8560 C C . ASP B 1 499 ? -19.391 -33.875 -14.984 1 87.06 499 ASP B C 1
ATOM 8562 O O . ASP B 1 499 ? -19.375 -32.625 -14.891 1 87.06 499 ASP B O 1
ATOM 8566 N N . ILE B 1 500 ? -18.484 -34.562 -15.562 1 89.56 500 ILE B N 1
ATOM 8567 C CA . ILE B 1 500 ? -17.312 -33.906 -16.109 1 89.56 500 ILE B CA 1
ATOM 8568 C C . ILE B 1 500 ? -17.453 -33.719 -17.609 1 89.56 500 ILE B C 1
ATOM 8570 O O . ILE B 1 500 ? -17 -34.562 -18.391 1 89.56 500 ILE B O 1
ATOM 8574 N N . GLN B 1 501 ? -18.016 -32.594 -18.031 1 81.75 501 GLN B N 1
ATOM 8575 C CA . GLN B 1 501 ? -18.188 -32.219 -19.438 1 81.75 501 GLN B CA 1
ATOM 8576 C C . GLN B 1 501 ? -18.875 -33.344 -20.234 1 81.75 501 GLN B C 1
ATOM 8578 O O . GLN B 1 501 ? -18.375 -33.75 -21.281 1 81.75 501 GLN B O 1
ATOM 8583 N N . GLY B 1 502 ? -19.812 -33.938 -19.656 1 79.88 502 GLY B N 1
ATOM 8584 C CA . GLY B 1 502 ? -20.641 -34.938 -20.328 1 79.88 502 GLY B CA 1
ATOM 8585 C C . GLY B 1 502 ? -20.328 -36.375 -19.906 1 79.88 502 GLY B C 1
ATOM 8586 O O . GLY B 1 502 ? -21.078 -37.281 -20.219 1 79.88 502 GLY B O 1
ATOM 8587 N N . THR B 1 503 ? -19.25 -36.562 -19.172 1 86.19 503 THR B N 1
ATOM 8588 C CA . THR B 1 503 ? -18.891 -37.906 -18.688 1 86.19 503 THR B CA 1
ATOM 8589 C C . THR B 1 503 ? -19.203 -38.031 -17.203 1 86.19 503 THR B C 1
ATOM 8591 O O . THR B 1 503 ? -18.781 -37.219 -16.391 1 86.19 503 THR B O 1
ATOM 8594 N N . HIS B 1 504 ? -19.922 -39.094 -16.922 1 89.31 504 HIS B N 1
ATOM 8595 C CA . HIS B 1 504 ? -20.266 -39.344 -15.531 1 89.31 504 HIS B CA 1
ATOM 8596 C C . HIS B 1 504 ? -19.141 -40.094 -14.82 1 89.31 504 HIS B C 1
ATOM 8598 O O . HIS B 1 504 ? -18.719 -41.156 -15.281 1 89.31 504 HIS B O 1
ATOM 8604 N N . VAL B 1 505 ? -18.688 -39.438 -13.82 1 89.19 505 VAL B N 1
ATOM 8605 C CA . VAL B 1 505 ? -17.625 -40.031 -13.023 1 89.19 505 VAL B CA 1
ATOM 8606 C C . VAL B 1 505 ? -18.031 -40.062 -11.555 1 89.19 505 VAL B C 1
ATOM 8608 O O . VAL B 1 505 ? -18.797 -39.219 -11.094 1 89.19 505 VAL B O 1
ATOM 8611 N N . THR B 1 506 ? -17.641 -41.125 -10.953 1 91.06 506 THR B N 1
ATOM 8612 C CA . THR B 1 506 ? -17.875 -41.219 -9.523 1 91.06 506 THR B CA 1
ATOM 8613 C C . THR B 1 506 ? -16.609 -40.938 -8.742 1 91.06 506 THR B C 1
ATOM 8615 O O . THR B 1 506 ? -15.539 -41.469 -9.023 1 91.06 506 THR B O 1
ATOM 8618 N N . LEU B 1 507 ? -16.75 -40.031 -7.832 1 93.69 507 LEU B N 1
ATOM 8619 C CA . LEU B 1 507 ? -15.609 -39.625 -7.016 1 93.69 507 LEU B CA 1
ATOM 8620 C C . LEU B 1 507 ? -15.656 -40.312 -5.652 1 93.69 507 LEU B C 1
ATOM 8622 O O . LEU B 1 507 ? -16.547 -40.062 -4.852 1 93.69 507 LEU B O 1
ATOM 8626 N N . ASP B 1 508 ? -14.82 -41.25 -5.457 1 91.88 508 ASP B N 1
ATOM 8627 C CA . ASP B 1 508 ? -14.625 -41.906 -4.168 1 91.88 508 ASP B CA 1
ATOM 8628 C C . ASP B 1 508 ? -13.203 -41.688 -3.648 1 91.88 508 ASP B C 1
ATOM 8630 O O . ASP B 1 508 ? -12.469 -40.844 -4.164 1 91.88 508 ASP B O 1
ATOM 8634 N N . LYS B 1 509 ? -12.844 -42.344 -2.646 1 89.75 509 LYS B N 1
ATOM 8635 C CA . LYS B 1 509 ? -11.547 -42.156 -2.002 1 89.75 509 LYS B CA 1
ATOM 8636 C C . LYS B 1 509 ? -10.406 -42.469 -2.957 1 89.75 509 LYS B C 1
ATOM 8638 O O . LYS B 1 509 ? -9.438 -41.719 -3.059 1 89.75 509 LYS B O 1
ATOM 8643 N N . GLU B 1 510 ? -10.547 -43.562 -3.664 1 89.5 510 GLU B N 1
ATOM 8644 C CA . GLU B 1 510 ? -9.484 -44 -4.562 1 89.5 510 GLU B CA 1
ATOM 8645 C C . GLU B 1 510 ? -9.344 -43.031 -5.754 1 89.5 510 GLU B C 1
ATOM 8647 O O . GLU B 1 510 ? -8.227 -42.688 -6.145 1 89.5 510 GLU B O 1
ATOM 8652 N N . ALA B 1 511 ? -10.484 -42.719 -6.277 1 93.81 511 ALA B N 1
ATOM 8653 C CA . ALA B 1 511 ? -10.461 -41.781 -7.41 1 93.81 511 ALA B CA 1
ATOM 8654 C C . ALA B 1 511 ? -9.836 -40.438 -7.023 1 93.81 511 ALA B C 1
ATOM 8656 O O . ALA B 1 511 ? -9.141 -39.844 -7.824 1 93.81 511 ALA B O 1
ATOM 8657 N N . THR B 1 512 ? -10.148 -40 -5.82 1 94.81 512 THR B N 1
ATOM 8658 C CA . THR B 1 512 ? -9.594 -38.75 -5.34 1 94.81 512 THR B CA 1
ATOM 8659 C C . THR B 1 512 ? -8.07 -38.812 -5.332 1 94.81 512 THR B C 1
ATOM 8661 O O . THR B 1 512 ? -7.41 -37.844 -5.746 1 94.81 512 THR B O 1
ATOM 8664 N N . LEU B 1 513 ? -7.5 -39.875 -4.941 1 94.75 513 LEU B N 1
ATOM 8665 C CA . LEU B 1 513 ? -6.051 -40.031 -4.887 1 94.75 513 LEU B CA 1
ATOM 8666 C C . LEU B 1 513 ? -5.449 -40.031 -6.289 1 94.75 513 LEU B C 1
ATOM 8668 O O . LEU B 1 513 ? -4.348 -39.5 -6.488 1 94.75 513 LEU B O 1
ATOM 8672 N N . VAL B 1 514 ? -6.184 -40.625 -7.145 1 96 514 VAL B N 1
ATOM 8673 C CA . VAL B 1 514 ? -5.719 -40.656 -8.523 1 96 514 VAL B CA 1
ATOM 8674 C C . VAL B 1 514 ? -5.637 -39.219 -9.078 1 96 514 VAL B C 1
ATOM 8676 O O . VAL B 1 514 ? -4.656 -38.844 -9.734 1 96 514 VAL B O 1
ATOM 8679 N N . TYR B 1 515 ? -6.605 -38.438 -8.836 1 96.94 515 TYR B N 1
ATOM 8680 C CA . TYR B 1 515 ? -6.621 -37.062 -9.344 1 96.94 515 TYR B CA 1
ATOM 8681 C C . TYR B 1 515 ? -5.535 -36.219 -8.688 1 96.94 515 TYR B C 1
ATOM 8683 O O . TYR B 1 515 ? -4.914 -35.375 -9.344 1 96.94 515 TYR B O 1
ATOM 8691 N N . ILE B 1 516 ? -5.277 -36.375 -7.402 1 97.25 516 ILE B N 1
ATOM 8692 C CA . ILE B 1 516 ? -4.184 -35.656 -6.738 1 97.25 516 ILE B CA 1
ATOM 8693 C C . ILE B 1 516 ? -2.854 -36.094 -7.363 1 97.25 516 ILE B C 1
ATOM 8695 O O . ILE B 1 516 ? -1.971 -35.25 -7.57 1 97.25 516 ILE B O 1
ATOM 8699 N N . SER B 1 517 ? -2.732 -37.344 -7.68 1 96.06 517 SER B N 1
ATOM 8700 C CA . SER B 1 517 ? -1.515 -37.844 -8.305 1 96.06 517 SER B CA 1
ATOM 8701 C C . SER B 1 517 ? -1.311 -37.219 -9.688 1 96.06 517 SER B C 1
ATOM 8703 O O . SER B 1 517 ? -0.176 -37 -10.109 1 96.06 517 SER B O 1
ATOM 8705 N N . MET B 1 518 ? -2.408 -37.062 -10.422 1 94.56 518 MET B N 1
ATOM 8706 C CA . MET B 1 518 ? -2.326 -36.438 -11.727 1 94.56 518 MET B CA 1
ATOM 8707 C C . MET B 1 518 ? -1.73 -35.031 -11.594 1 94.56 518 MET B C 1
ATOM 8709 O O . MET B 1 518 ? -0.881 -34.625 -12.398 1 94.56 518 MET B O 1
ATOM 8713 N N . ILE B 1 519 ? -2.15 -34.312 -10.57 1 94.5 519 ILE B N 1
ATOM 8714 C CA . ILE B 1 519 ? -1.653 -32.938 -10.336 1 94.5 519 ILE B CA 1
ATOM 8715 C C . ILE B 1 519 ? -0.175 -33 -9.953 1 94.5 519 ILE B C 1
ATOM 8717 O O . ILE B 1 519 ? 0.629 -32.219 -10.453 1 94.5 519 ILE B O 1
ATOM 8721 N N . SER B 1 520 ? 0.168 -33.906 -9.109 1 93.31 520 SER B N 1
ATOM 8722 C CA . SER B 1 520 ? 1.554 -34.062 -8.68 1 93.31 520 SER B CA 1
ATOM 8723 C C . SER B 1 520 ? 2.467 -34.375 -9.867 1 93.31 520 SER B C 1
ATOM 8725 O O . SER B 1 520 ? 3.559 -33.812 -9.977 1 93.31 520 SER B O 1
ATOM 8727 N N . GLN B 1 521 ? 2.023 -35.219 -10.734 1 90.19 521 GLN B N 1
ATOM 8728 C CA . GLN B 1 521 ? 2.809 -35.562 -11.914 1 90.19 521 GLN B CA 1
ATOM 8729 C C . GLN B 1 521 ? 2.984 -34.375 -12.844 1 90.19 521 GLN B C 1
ATOM 8731 O O . GLN B 1 521 ? 4.055 -34.188 -13.422 1 90.19 521 GLN B O 1
ATOM 8736 N N . PHE B 1 522 ? 1.962 -33.625 -12.969 1 89.06 522 PHE B N 1
ATOM 8737 C CA . PHE B 1 522 ? 2.025 -32.406 -13.766 1 89.06 522 PHE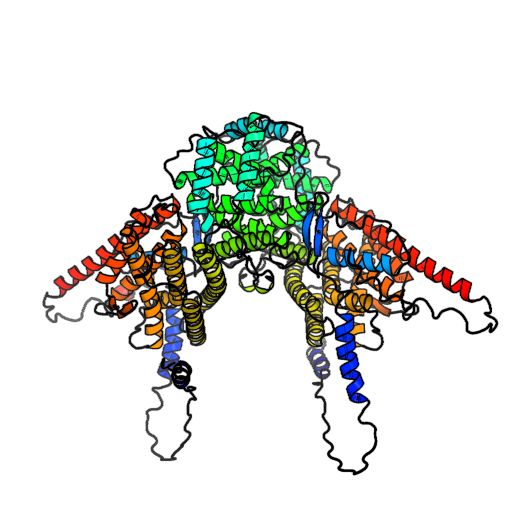 B CA 1
ATOM 8738 C C . PHE B 1 522 ? 3.084 -31.469 -13.219 1 89.06 522 PHE B C 1
ATOM 8740 O O . PHE B 1 522 ? 3.908 -30.938 -13.977 1 89.06 522 PHE B O 1
ATOM 8747 N N . MET B 1 523 ? 3.119 -31.281 -11.891 1 87.62 523 MET B N 1
ATOM 8748 C CA . MET B 1 523 ? 4.066 -30.359 -11.266 1 87.62 523 MET B CA 1
ATOM 8749 C C . MET B 1 523 ? 5.496 -30.859 -11.43 1 87.62 523 MET B C 1
ATOM 8751 O O . MET B 1 523 ? 6.414 -30.062 -11.648 1 87.62 523 MET B O 1
ATOM 8755 N N . GLN B 1 524 ? 5.668 -32.062 -11.406 1 84.06 524 GLN B N 1
ATOM 8756 C CA . GLN B 1 524 ? 7 -32.656 -11.484 1 84.06 524 GLN B CA 1
ATOM 8757 C C . GLN B 1 524 ? 7.555 -32.594 -12.898 1 84.06 524 GLN B C 1
ATOM 8759 O O . GLN B 1 524 ? 8.766 -32.719 -13.109 1 84.06 524 GLN B O 1
ATOM 8764 N N . SER B 1 525 ? 6.699 -32.375 -13.828 1 79.31 525 SER B N 1
ATOM 8765 C CA . SER B 1 525 ? 7.125 -32.375 -15.227 1 79.31 525 SER B CA 1
ATOM 8766 C C . SER B 1 525 ? 7.691 -31 -15.617 1 79.31 525 SER B C 1
ATOM 8768 O O . SER B 1 525 ? 8.281 -30.859 -16.688 1 79.31 525 SER B O 1
ATOM 8770 N N . TYR B 1 526 ? 7.656 -30.031 -14.75 1 75.69 526 TYR B N 1
ATOM 8771 C CA . TYR B 1 526 ? 8.086 -28.672 -15.07 1 75.69 526 TYR B CA 1
ATOM 8772 C C . TYR B 1 526 ? 9.406 -28.344 -14.375 1 75.69 526 TYR B C 1
ATOM 8774 O O . TYR B 1 526 ? 9.805 -29.031 -13.438 1 75.69 526 TYR B O 1
ATOM 8782 N N . LYS B 1 527 ? 10.023 -27.344 -15.047 1 75.19 527 LYS B N 1
ATOM 8783 C CA . LYS B 1 527 ? 11.125 -26.734 -14.312 1 75.19 527 LYS B CA 1
ATOM 8784 C C . LYS B 1 527 ? 10.609 -25.859 -13.18 1 75.19 527 LYS B C 1
ATOM 8786 O O . LYS B 1 527 ? 9.992 -24.812 -13.43 1 75.19 527 LYS B O 1
ATOM 8791 N N . LEU B 1 528 ? 10.867 -26.344 -11.984 1 78.19 528 LEU B N 1
ATOM 8792 C CA . LEU B 1 528 ? 10.258 -25.703 -10.82 1 78.19 528 LEU B CA 1
ATOM 8793 C C . LEU B 1 528 ? 11.219 -24.719 -10.18 1 78.19 528 LEU B C 1
ATOM 8795 O O . LEU B 1 528 ? 12.438 -24.938 -10.172 1 78.19 528 LEU B O 1
ATOM 8799 N N . ASP B 1 529 ? 10.641 -23.656 -9.844 1 79.75 529 ASP B N 1
ATOM 8800 C CA . ASP B 1 529 ? 11.406 -22.734 -8.992 1 79.75 529 ASP B CA 1
ATOM 8801 C C . ASP B 1 529 ? 11.273 -23.125 -7.523 1 79.75 529 ASP B C 1
ATOM 8803 O O . ASP B 1 529 ? 10.719 -24.172 -7.195 1 79.75 529 ASP B O 1
ATOM 8807 N N . SER B 1 530 ? 11.859 -22.344 -6.633 1 78.75 530 SER B N 1
ATOM 8808 C CA . SER B 1 530 ? 11.891 -22.719 -5.219 1 78.75 530 SER B CA 1
ATOM 8809 C C . SER B 1 530 ? 10.484 -22.781 -4.633 1 78.75 530 SER B C 1
ATOM 8811 O O . SER B 1 530 ? 10.18 -23.672 -3.836 1 78.75 530 SER B O 1
ATOM 8813 N N . THR B 1 531 ? 9.617 -21.891 -4.945 1 80.31 531 THR B N 1
ATOM 8814 C CA . THR B 1 531 ? 8.25 -21.875 -4.43 1 80.31 531 THR B CA 1
ATOM 8815 C C . THR B 1 531 ? 7.457 -23.062 -4.961 1 80.31 531 THR B C 1
ATOM 8817 O O . THR B 1 531 ? 6.793 -23.766 -4.199 1 80.31 531 THR B O 1
ATOM 8820 N N . THR B 1 532 ? 7.551 -23.312 -6.207 1 84.62 532 THR B N 1
ATOM 8821 C CA . THR B 1 532 ? 6.773 -24.391 -6.816 1 84.62 532 THR B CA 1
ATOM 8822 C C . THR B 1 532 ? 7.336 -25.75 -6.43 1 84.62 532 THR B C 1
ATOM 8824 O O . THR B 1 532 ? 6.598 -26.734 -6.359 1 84.62 532 THR B O 1
ATOM 8827 N N . THR B 1 533 ? 8.609 -25.75 -6.148 1 86 533 THR B N 1
ATOM 8828 C CA . THR B 1 533 ? 9.188 -27 -5.652 1 86 533 THR B CA 1
ATOM 8829 C C . THR B 1 533 ? 8.57 -27.391 -4.312 1 86 533 THR B C 1
ATOM 8831 O O . THR B 1 533 ? 8.242 -28.562 -4.098 1 86 533 THR B O 1
ATOM 8834 N N . ARG B 1 534 ? 8.391 -26.469 -3.494 1 84.56 534 ARG B N 1
ATOM 8835 C CA . ARG B 1 534 ? 7.777 -26.734 -2.199 1 84.56 534 ARG B CA 1
ATOM 8836 C C . ARG B 1 534 ? 6.336 -27.203 -2.367 1 84.56 534 ARG B C 1
ATOM 8838 O O . ARG B 1 534 ? 5.898 -28.141 -1.689 1 84.56 534 ARG B O 1
ATOM 8845 N N . ILE B 1 535 ? 5.664 -26.625 -3.201 1 86.88 535 ILE B N 1
ATOM 8846 C CA . ILE B 1 535 ? 4.27 -26.969 -3.467 1 86.88 535 ILE B CA 1
ATOM 8847 C C . ILE B 1 535 ? 4.188 -28.391 -4.016 1 86.88 535 ILE B C 1
ATOM 8849 O O . ILE B 1 535 ? 3.299 -29.156 -3.639 1 86.88 535 ILE B O 1
ATOM 8853 N N . ALA B 1 536 ? 5.117 -28.656 -4.855 1 89.38 536 ALA B N 1
ATOM 8854 C CA . ALA B 1 536 ? 5.156 -30 -5.43 1 89.38 536 ALA B CA 1
ATOM 8855 C C . ALA B 1 536 ? 5.465 -31.047 -4.359 1 89.38 536 ALA B C 1
ATOM 8857 O O . ALA B 1 536 ? 4.879 -32.125 -4.355 1 89.38 536 ALA B O 1
ATOM 8858 N N . GLU B 1 537 ? 6.34 -30.719 -3.496 1 89.75 537 GLU B N 1
ATOM 8859 C CA . GLU B 1 537 ? 6.695 -31.609 -2.406 1 89.75 537 GLU B CA 1
ATOM 8860 C C . GLU B 1 537 ? 5.504 -31.875 -1.493 1 89.75 537 GLU B C 1
ATOM 8862 O O . GLU B 1 537 ? 5.266 -33.031 -1.085 1 89.75 537 GLU B O 1
ATOM 8867 N N . VAL B 1 538 ? 4.801 -30.891 -1.188 1 89.62 538 VAL B N 1
ATOM 8868 C CA . VAL B 1 538 ? 3.635 -31.016 -0.32 1 89.62 538 VAL B CA 1
ATOM 8869 C C . VAL B 1 538 ? 2.566 -31.859 -1.015 1 89.62 538 VAL B C 1
ATOM 8871 O O . VAL B 1 538 ? 1.948 -32.719 -0.393 1 89.62 538 VAL B O 1
ATOM 8874 N N . THR B 1 539 ? 2.344 -31.609 -2.27 1 92.75 539 THR B N 1
ATOM 8875 C CA . THR B 1 539 ? 1.331 -32.344 -3.021 1 92.75 539 THR B CA 1
ATOM 8876 C C . THR B 1 539 ? 1.679 -33.812 -3.094 1 92.75 539 THR B C 1
ATOM 8878 O O . THR B 1 539 ? 0.805 -34.688 -2.936 1 92.75 539 THR B O 1
ATOM 8881 N N . GLN B 1 540 ? 2.922 -34.062 -3.275 1 92.69 540 GLN B N 1
ATOM 8882 C CA . GLN B 1 540 ? 3.385 -35.438 -3.283 1 92.69 540 GLN B CA 1
ATOM 8883 C C . GLN B 1 540 ? 3.229 -36.094 -1.906 1 92.69 540 GLN B C 1
ATOM 8885 O O . GLN B 1 540 ? 2.824 -37.25 -1.796 1 92.69 540 GLN B O 1
ATOM 8890 N N . GLY B 1 541 ? 3.576 -35.344 -0.952 1 90.75 541 GLY B N 1
ATOM 8891 C CA . GLY B 1 541 ? 3.42 -35.812 0.408 1 90.75 541 GLY B CA 1
ATOM 8892 C C . GLY B 1 541 ? 1.979 -36.125 0.776 1 90.75 541 GLY B C 1
ATOM 8893 O O . GLY B 1 541 ? 1.697 -37.094 1.479 1 90.75 541 GLY B O 1
ATOM 8894 N N . LEU B 1 542 ? 1.105 -35.312 0.336 1 90.31 542 LEU B N 1
ATOM 8895 C CA . LEU B 1 542 ? -0.316 -35.531 0.589 1 90.31 542 LEU B CA 1
ATOM 8896 C C . LEU B 1 542 ? -0.783 -36.844 -0.002 1 90.31 542 LEU B C 1
ATOM 8898 O O . LEU B 1 542 ? -1.553 -37.562 0.629 1 90.31 542 LEU B O 1
ATOM 8902 N N . THR B 1 543 ? -0.352 -37.125 -1.16 1 90.75 543 THR B N 1
ATOM 8903 C CA . THR B 1 543 ? -0.707 -38.375 -1.803 1 90.75 543 THR B CA 1
ATOM 8904 C C . THR B 1 543 ? -0.23 -39.562 -0.969 1 90.75 543 THR B C 1
ATOM 8906 O O . THR B 1 543 ? -0.973 -40.531 -0.771 1 90.75 543 THR B O 1
ATOM 8909 N N . LYS B 1 544 ? 0.918 -39.438 -0.484 1 88.81 544 LYS B N 1
ATOM 8910 C CA . LYS B 1 544 ? 1.497 -40.5 0.323 1 88.81 544 LYS B CA 1
ATOM 8911 C C . LYS B 1 544 ? 0.75 -40.656 1.645 1 88.81 544 LYS B C 1
ATOM 8913 O O . LYS B 1 544 ? 0.427 -41.781 2.051 1 88.81 544 LYS B O 1
ATOM 8918 N N . ASP B 1 545 ? 0.511 -39.594 2.268 1 89.56 545 ASP B N 1
ATOM 8919 C CA . ASP B 1 545 ? -0.118 -39.625 3.584 1 89.56 545 ASP B CA 1
ATOM 8920 C C . ASP B 1 545 ? -1.564 -40.125 3.492 1 89.56 545 ASP B C 1
ATOM 8922 O O . ASP B 1 545 ? -2.029 -40.875 4.352 1 89.56 545 ASP B O 1
ATOM 8926 N N . LEU B 1 546 ? -2.266 -39.656 2.488 1 89.5 546 LEU B N 1
ATOM 8927 C CA . LEU B 1 546 ? -3.648 -40.062 2.307 1 89.5 546 LEU B CA 1
ATOM 8928 C C . LEU B 1 546 ? -3.721 -41.562 1.955 1 89.5 546 LEU B C 1
ATOM 8930 O O . LEU B 1 546 ? -4.641 -42.25 2.381 1 89.5 546 LEU B O 1
ATOM 8934 N N . ASN B 1 547 ? -2.775 -41.969 1.215 1 86 547 ASN B N 1
ATOM 8935 C CA . ASN B 1 547 ? -2.699 -43.406 0.916 1 86 547 ASN B CA 1
ATOM 8936 C C . ASN B 1 547 ? -2.469 -44.219 2.178 1 86 547 ASN B C 1
ATOM 8938 O O . ASN B 1 547 ? -3.025 -45.312 2.322 1 86 547 ASN B O 1
ATOM 8942 N N . ALA B 1 548 ? -1.735 -43.656 3.006 1 82.44 548 ALA B N 1
ATOM 8943 C CA . ALA B 1 548 ? -1.48 -44.344 4.277 1 82.44 548 ALA B CA 1
ATOM 8944 C C . ALA B 1 548 ? -2.748 -44.406 5.125 1 82.44 548 ALA B C 1
ATOM 8946 O O . ALA B 1 548 ? -2.992 -45.406 5.805 1 82.44 548 ALA B O 1
ATOM 8947 N N . VAL B 1 549 ? -3.49 -43.406 5.07 1 81.06 549 VAL B N 1
ATOM 8948 C CA . VAL B 1 549 ? -4.742 -43.375 5.816 1 81.06 549 VAL B CA 1
ATOM 8949 C C . VAL B 1 549 ? -5.715 -44.406 5.25 1 81.06 549 VAL B C 1
ATOM 8951 O O . VAL B 1 549 ? -6.402 -45.094 6 1 81.06 549 VAL B O 1
ATOM 8954 N N . LEU B 1 550 ? -5.734 -44.562 4.016 1 81.44 550 LEU B N 1
ATOM 8955 C CA . LEU B 1 550 ? -6.641 -45.5 3.357 1 81.44 550 LEU B CA 1
ATOM 8956 C C . LEU B 1 550 ? -6.23 -46.938 3.641 1 81.44 550 LEU B C 1
ATOM 8958 O O . LEU B 1 550 ? -7.086 -47.812 3.834 1 81.44 550 LEU B O 1
ATOM 8962 N N . GLU B 1 551 ? -4.949 -47.156 3.734 1 76.75 551 GLU B N 1
ATOM 8963 C CA . GLU B 1 551 ? -4.445 -48.5 4.008 1 76.75 551 GLU B CA 1
ATOM 8964 C C . GLU B 1 551 ? -4.699 -48.906 5.461 1 76.75 551 GLU B C 1
ATOM 8966 O O . GLU B 1 551 ? -4.984 -50.062 5.75 1 76.75 551 GLU B O 1
ATOM 8971 N N . SER B 1 552 ? -4.629 -47.969 6.332 1 71.94 552 SER B N 1
ATOM 8972 C CA . SER B 1 552 ? -4.863 -48.25 7.742 1 71.94 552 SER B CA 1
ATOM 8973 C C . SER B 1 552 ? -6.332 -48.562 8 1 71.94 552 SER B C 1
ATOM 8975 O O . SER B 1 552 ? -6.641 -49.406 8.867 1 71.94 552 SER B O 1
ATOM 8977 N N . GLN B 1 553 ? -7.195 -48 7.293 1 66.12 553 GLN B N 1
ATOM 8978 C CA . GLN B 1 553 ? -8.617 -48.281 7.449 1 66.12 553 GLN B CA 1
ATOM 8979 C C . GLN B 1 553 ? -8.984 -49.656 6.879 1 66.12 553 GLN B C 1
ATOM 8981 O O . GLN B 1 553 ? -9.852 -50.344 7.418 1 66.12 553 GLN B O 1
ATOM 8986 N N . LEU B 1 554 ? -8.266 -50 5.887 1 57.38 554 LEU B N 1
ATOM 8987 C CA . LEU B 1 554 ? -8.5 -51.312 5.297 1 57.38 554 LEU B CA 1
ATOM 8988 C C . LEU B 1 554 ? -7.973 -52.406 6.211 1 57.38 554 LEU B C 1
ATOM 8990 O O . LEU B 1 554 ? -8.57 -53.5 6.297 1 57.38 554 LEU B O 1
ATOM 8994 N N . SER B 1 555 ? -6.902 -52.188 6.98 1 53.19 555 SER B N 1
ATOM 8995 C CA . SER B 1 555 ? -6.352 -53.156 7.895 1 53.19 555 SER B CA 1
ATOM 8996 C C . SER B 1 555 ? -7.227 -53.312 9.133 1 53.19 555 SER B C 1
ATOM 8998 O O . SER B 1 555 ? -7.379 -54.438 9.656 1 53.19 555 SER B O 1
ATOM 9000 N N . ASP B 1 556 ? -7.805 -52.344 9.648 1 48.19 556 ASP B N 1
ATOM 9001 C CA . ASP B 1 556 ? -8.672 -52.469 10.82 1 48.19 556 ASP B CA 1
ATOM 9002 C C . ASP B 1 556 ? -9.992 -53.156 10.461 1 48.19 556 ASP B C 1
ATOM 9004 O O . ASP B 1 556 ? -10.586 -53.844 11.297 1 48.19 556 ASP B O 1
ATOM 9008 N N . MET B 1 557 ? -10.414 -53.156 9.305 1 43.62 557 MET B N 1
ATOM 9009 C CA . MET B 1 557 ? -11.578 -53.938 8.883 1 43.62 557 MET B CA 1
ATOM 9010 C C . MET B 1 557 ? -11.242 -55.406 8.828 1 43.62 557 MET B C 1
ATOM 9012 O O . MET B 1 557 ? -12.125 -56.25 8.992 1 43.62 557 MET B O 1
ATOM 9016 N N . GLY B 1 558 ? -10.016 -55.844 8.844 1 37.47 558 GLY B N 1
ATOM 9017 C CA . GLY B 1 558 ? -9.648 -57.25 8.875 1 37.47 558 GLY B CA 1
ATOM 9018 C C . GLY B 1 558 ? -9.672 -57.844 10.266 1 37.47 558 GLY B C 1
ATOM 9019 O O . GLY B 1 558 ? -9.758 -59.062 10.43 1 37.47 558 GLY B O 1
ATOM 9020 N N . PHE B 1 559 ? -9.5 -57.156 11.43 1 34.47 559 PHE B N 1
ATOM 9021 C CA . PHE B 1 559 ? -9.5 -57.75 12.758 1 34.47 559 PHE B CA 1
ATOM 9022 C C . PHE B 1 559 ? -10.922 -57.938 13.273 1 34.47 559 PHE B C 1
ATOM 9024 O O . PHE B 1 559 ? -11.148 -58.625 14.25 1 34.47 559 PHE B O 1
ATOM 9031 N N . ASP B 1 560 ? -11.922 -57.25 12.922 1 35.09 560 ASP B N 1
ATOM 9032 C CA . ASP B 1 560 ? -13.234 -57.5 13.516 1 35.09 560 ASP B CA 1
ATOM 9033 C C . ASP B 1 560 ? -13.781 -58.844 13.117 1 35.09 560 ASP B C 1
ATOM 9035 O O . ASP B 1 560 ? -14.906 -59.219 13.484 1 35.09 560 ASP B O 1
ATOM 9039 N N . LEU B 1 561 ? -13.141 -59.656 12.336 1 30.08 561 LEU B N 1
ATOM 9040 C CA . LEU B 1 561 ? -13.781 -60.969 12.164 1 30.08 561 LEU B CA 1
ATOM 9041 C C . LEU B 1 561 ? -13.422 -61.906 13.305 1 30.08 561 LEU B C 1
ATOM 9043 O O . LEU B 1 561 ? -13.625 -63.125 13.211 1 30.08 561 LEU B O 1
ATOM 9047 N N . PHE B 1 562 ? -12.648 -61.625 14.359 1 29 562 PHE B N 1
ATOM 9048 C CA . PHE B 1 562 ? -12.695 -62.531 15.5 1 29 562 PHE B CA 1
ATOM 9049 C C . PHE B 1 562 ? -14.008 -62.406 16.25 1 29 562 PHE B C 1
ATOM 9051 O O . PHE B 1 562 ? -14.469 -61.281 16.531 1 29 562 PHE B O 1
ATOM 9058 N N . THR B 1 563 ? -14.891 -63.562 16.484 1 27.66 563 THR B N 1
ATOM 9059 C CA . THR B 1 563 ? -16.094 -63.938 17.203 1 27.66 563 THR B CA 1
ATOM 9060 C C . THR B 1 563 ? -15.961 -63.594 18.688 1 27.66 563 THR B C 1
ATOM 9062 O O . THR B 1 563 ? -15.141 -64.188 19.391 1 27.66 563 THR B O 1
ATOM 9065 N N . LEU B 1 564 ? -16.156 -62.344 19.266 1 25.84 564 LEU B N 1
ATOM 9066 C CA . LEU B 1 564 ? -16.453 -62.062 20.672 1 25.84 564 LEU B CA 1
ATOM 9067 C C . LEU B 1 564 ? -17.547 -63 21.188 1 25.84 564 LEU B C 1
ATOM 9069 O O . LEU B 1 564 ? -18.672 -63 20.672 1 25.84 564 LEU B O 1
ATOM 9073 N N . GLN B 1 565 ? -17.234 -64.125 21.828 1 26.33 565 GLN B N 1
ATOM 9074 C CA . GLN B 1 565 ? -18.078 -64.75 22.844 1 26.33 565 GLN B CA 1
ATOM 9075 C C . GLN B 1 565 ? -18.531 -63.75 23.906 1 26.33 565 GLN B C 1
ATOM 9077 O O . GLN B 1 565 ? -17.844 -62.75 24.172 1 26.33 565 GLN B O 1
ATOM 9082 N N . PRO B 1 566 ? -19.828 -63.75 24.625 1 26.27 566 PRO B N 1
ATOM 9083 C CA . PRO B 1 566 ? -20.531 -62.906 25.594 1 26.27 566 PRO B CA 1
ATOM 9084 C C . PRO B 1 566 ? -19.719 -62.625 26.844 1 26.27 566 PRO B C 1
ATOM 9086 O O . PRO B 1 566 ? -20.266 -62.156 27.859 1 26.27 566 PRO B O 1
ATOM 9089 N N . ALA B 1 567 ? -18.469 -62.625 26.922 1 24.55 567 ALA B N 1
ATOM 9090 C CA . ALA B 1 567 ? -18.125 -62.594 28.344 1 24.55 567 ALA B CA 1
ATOM 9091 C C . ALA B 1 567 ? -18.672 -61.344 29.016 1 24.55 567 ALA B C 1
ATOM 9093 O O . ALA B 1 567 ? -18.938 -60.344 28.359 1 24.55 567 ALA B O 1
ATOM 9094 N N . GLU B 1 568 ? -18.797 -61.219 30.438 1 25.53 568 GLU B N 1
ATOM 9095 C CA . GLU B 1 568 ? -19.312 -60.406 31.547 1 25.53 568 GLU B CA 1
ATOM 9096 C C . GLU B 1 568 ? -18.844 -58.969 31.438 1 25.53 568 GLU B C 1
ATOM 9098 O O . GLU B 1 568 ? -17.797 -58.688 30.859 1 25.53 568 GLU B O 1
ATOM 9103 N N . GLN B 1 569 ? -19.656 -57.844 31.938 1 23.77 569 GLN B N 1
ATOM 9104 C CA . GLN B 1 569 ? -19.984 -56.406 32.062 1 23.77 569 GLN B CA 1
ATOM 9105 C C . GLN B 1 569 ? -18.797 -55.625 32.625 1 23.77 569 GLN B C 1
ATOM 9107 O O . GLN B 1 569 ? -18.953 -54.469 33 1 23.77 569 GLN B O 1
ATOM 9112 N N . LEU B 1 570 ? -17.719 -56.094 32.969 1 20.83 570 LEU B N 1
ATOM 9113 C CA . LEU B 1 570 ? -17.031 -55.406 34.062 1 20.83 570 LEU B CA 1
ATOM 9114 C C . LEU B 1 570 ? -16.578 -54.031 33.625 1 20.83 570 LEU B C 1
ATOM 9116 O O . LEU B 1 570 ? -16.844 -53.031 34.312 1 20.83 570 LEU B O 1
ATOM 9120 N N . VAL B 1 571 ? -15.328 -53.719 33.125 1 21.39 571 VAL B N 1
ATOM 9121 C CA . VAL B 1 571 ? -14.375 -52.781 33.719 1 21.39 571 VAL B CA 1
ATOM 9122 C C . VAL B 1 571 ? -14.492 -51.406 33 1 21.39 571 VAL B C 1
ATOM 9124 O O . VAL B 1 571 ? -13.836 -50.438 33.406 1 21.39 571 VAL B O 1
ATOM 9127 N N . PHE B 1 572 ? -15.195 -51.156 31.953 1 18.98 572 PHE B N 1
ATOM 9128 C CA . PHE B 1 572 ? -14.719 -50 31.203 1 18.98 572 PHE B CA 1
ATOM 9129 C C . PHE B 1 572 ? -15.18 -48.719 31.875 1 18.98 572 PHE B C 1
ATOM 9131 O O . PHE B 1 572 ? -15.016 -47.625 31.312 1 18.98 572 PHE B O 1
ATOM 9138 N N . ASP B 1 573 ? -15.922 -48.656 33 1 20.59 573 ASP B N 1
ATOM 9139 C CA . ASP B 1 573 ? -16.578 -47.469 33.5 1 20.59 573 ASP B CA 1
ATOM 9140 C C . ASP B 1 573 ? -15.562 -46.438 34.031 1 20.59 573 ASP B C 1
ATOM 9142 O O . ASP B 1 573 ? -15.922 -45.344 34.406 1 20.59 573 ASP B O 1
ATOM 9146 N N . SER B 1 574 ? -14.352 -46.688 34.438 1 21.19 574 SER B N 1
ATOM 9147 C CA . SER B 1 574 ? -13.641 -45.844 35.375 1 21.19 574 SER B CA 1
ATOM 9148 C C . SER B 1 574 ? -13.18 -44.531 34.719 1 21.19 574 SER B C 1
ATOM 9150 O O . SER B 1 574 ? -12.93 -43.562 35.438 1 21.19 574 SER B O 1
ATOM 9152 N N . LEU B 1 575 ? -12.688 -44.406 33.562 1 19.8 575 LEU B N 1
ATOM 9153 C CA . LEU B 1 575 ? -11.75 -43.312 33.344 1 19.8 575 LEU B CA 1
ATOM 9154 C C . LEU B 1 575 ? -12.484 -41.969 33.188 1 19.8 575 LEU B C 1
ATOM 9156 O O . LEU B 1 575 ? -11.875 -40.969 32.844 1 19.8 575 LEU B O 1
ATOM 9160 N N . PHE B 1 576 ? -13.828 -41.812 33.281 1 20.55 576 PHE B N 1
ATOM 9161 C CA . PHE B 1 576 ? -14.555 -40.531 33.156 1 20.55 576 PHE B CA 1
ATOM 9162 C C . PHE B 1 576 ? -14.195 -39.594 34.312 1 20.55 576 PHE B C 1
ATOM 9164 O O . PHE B 1 576 ? -14.438 -38.406 34.219 1 20.55 576 PHE B O 1
ATOM 9171 N N . SER B 1 577 ? -13.93 -39.906 35.594 1 21 577 SER B N 1
ATOM 9172 C CA . SER B 1 577 ? -14.172 -39.094 36.75 1 21 577 SER B CA 1
ATOM 9173 C C . SER B 1 577 ? -13.039 -38.094 36.969 1 21 577 SER B C 1
ATOM 9175 O O . SER B 1 577 ? -13.047 -37.344 37.938 1 21 577 SER B O 1
ATOM 9177 N N . ASN B 1 578 ? -11.781 -38.125 36.562 1 20.11 578 ASN B N 1
ATOM 9178 C CA . ASN B 1 578 ? -10.852 -37.281 37.312 1 20.11 578 ASN B CA 1
ATOM 9179 C C . ASN B 1 578 ? -10.969 -35.812 36.938 1 20.11 578 ASN B C 1
ATOM 9181 O O . ASN B 1 578 ? -10.562 -35.438 35.844 1 20.11 578 ASN B O 1
ATOM 9185 N N . ASN B 1 579 ? -11.992 -34.969 37.469 1 20.83 579 ASN B N 1
ATOM 9186 C CA . ASN B 1 579 ? -12.328 -33.562 37.625 1 20.83 579 ASN B CA 1
ATOM 9187 C C . ASN B 1 579 ? -11.195 -32.781 38.281 1 20.83 579 ASN B C 1
ATOM 9189 O O . ASN B 1 579 ? -11.312 -31.562 38.5 1 20.83 579 ASN B O 1
ATOM 9193 N N . ASP B 1 580 ? -10.312 -33.312 39.188 1 21.55 580 ASP B N 1
ATOM 9194 C CA . ASP B 1 580 ? -9.633 -32.625 40.281 1 21.55 580 ASP B CA 1
ATOM 9195 C C . ASP B 1 580 ? -8.492 -31.75 39.781 1 21.55 580 ASP B C 1
ATOM 9197 O O . ASP B 1 580 ? -7.898 -30.969 40.531 1 21.55 580 ASP B O 1
ATOM 9201 N N . ILE B 1 581 ? -7.742 -32 38.719 1 21.58 581 ILE B N 1
ATOM 9202 C CA . ILE B 1 581 ? -6.406 -31.422 38.812 1 21.58 581 ILE B CA 1
ATOM 9203 C C . ILE B 1 581 ? -6.477 -29.922 38.5 1 21.58 581 ILE B C 1
ATOM 9205 O O . ILE B 1 581 ? -5.965 -29.469 37.5 1 21.58 581 ILE B O 1
ATOM 9209 N N . TYR B 1 582 ? -7.66 -29.234 38.625 1 20.45 582 TYR B N 1
ATOM 9210 C CA . TYR B 1 582 ? -7.746 -27.781 38.625 1 20.45 582 TYR B CA 1
ATOM 9211 C C . TYR B 1 582 ? -6.883 -27.188 39.719 1 20.45 582 TYR B C 1
ATOM 9213 O O . TYR B 1 582 ? -6.195 -26.188 39.531 1 20.45 582 TYR B O 1
ATOM 9221 N N . LEU B 1 583 ? -7.164 -27.391 41.094 1 20.17 583 LEU B N 1
ATOM 9222 C CA . LEU B 1 583 ? -7.008 -26.422 42.188 1 20.17 583 LEU B CA 1
ATOM 9223 C C . LEU B 1 583 ? -5.578 -26.438 42.719 1 20.17 583 LEU B C 1
ATOM 9225 O O . LEU B 1 583 ? -5.293 -25.828 43.781 1 20.17 583 LEU B O 1
ATOM 9229 N N . SER B 1 584 ? -4.676 -27.406 42.312 1 19.34 584 SER B N 1
ATOM 9230 C CA . SER B 1 584 ? -3.582 -27.344 43.281 1 19.34 584 SER B CA 1
ATOM 9231 C C . SER B 1 584 ? -2.873 -26 43.25 1 19.34 584 SER B C 1
ATOM 9233 O O . SER B 1 584 ? -2.643 -25.453 42.156 1 19.34 584 SER B O 1
ATOM 9235 N N . ASP B 1 585 ? -2.828 -25.344 44.469 1 21.05 585 ASP B N 1
ATOM 9236 C CA . ASP B 1 585 ? -2.229 -24.25 45.219 1 21.05 585 ASP B CA 1
ATOM 9237 C C . ASP B 1 585 ? -0.713 -24.219 45.062 1 21.05 585 ASP B C 1
ATOM 9239 O O . ASP B 1 585 ? -0.031 -23.359 45.625 1 21.05 585 ASP B O 1
ATOM 9243 N N . ILE B 1 586 ? -0.034 -24.891 44 1 19.75 586 ILE B N 1
ATOM 9244 C CA . ILE B 1 586 ? 1.341 -24.453 44.25 1 19.75 586 ILE B CA 1
ATOM 9245 C C . ILE B 1 586 ? 1.506 -23 43.812 1 19.75 586 ILE B C 1
ATOM 9247 O O . ILE B 1 586 ? 1.022 -22.609 42.75 1 19.75 586 ILE B O 1
#

Foldseek 3Di:
DDCPVPPVPVVVVVVPPPPPPPVPPVPPPPVDPDPDDPPPPPVCVVVCVVVVVVVVPPDQFQQWDWAAAPVGDTDTFHSLAPLSLLLSLVVLLCVPQVDVDFPAPNRPNLADPDDDADPCLVVLLVVCVPDPPPPLDPQADDPVLLVVLLVLCVVQPCLLLVQDDSVVLVVLSVVSVCCHPPVDPPDDNVVVDLLSVLLSLLSSVLSVLQDVDDRPRVNSNVSSLVVSLVVLQVDADSSSLSSLQSVLLVVVLQSHNVSSLVSLLSSQVSLVVVPLLHPDPLDLSSQRNNLSSLLVQLVSCSNRLHAGPDDPVSRDHDHRDCPPPPVDDPLSVLLVVLSSVVSVLSNVLSVLSNVCSVDPCPDPVSLVSLVVSVVVLVVSCVVSVQDALVPDDALSSLVSLLSSLLSLLSSLVSLLSVCLSVVPDCVVPPSSLVSLLSNLLSLLSLLVSLLSVVPPPHPNAALSPVVSLVSNLSSLSSLLSVLSSCLPPVNVVPWRWHQRPNDIDIDHNVNSLVSLVSSLVSSVRYSGGPNSVSSSSVSVSSSVSSVSSVVVSVVVVVPVPDDPDPDDDDDDPPPPDPPPPPDDPD/DDCPPPPPPVVVVVVPPPPPPPVPPVPPPPPDPDPDDPPPPPVCVVVCVVVVVVVLPPDQFQQWDWAQAPVGDTDTFHSLAPLSLLLSLVVLLCVPQVPVDFPAPNRPNLADPDDDADPCLVVLLVVCVPDPPPPLDPQADDPVLLVVLLVLCVVFPCLLLVQDDSVVLVVLSVVSVCCHPPVDPVDDNVVVDLLSVLLSLLSSVLSVLLDVDDRPRVNSNVSSLVVSLVVLQVDADSSSLSSLQSVLQVVVLQSHNVSSLVSLLSSQVSLVVVPLLHPDPLDLSSQRNNLSSLLVQLVSCSNRLHAGPDDPVSRDHDHRDCPPPPVDDPLSVLLVVLSSVVSVLSNVLSVLSNVCSVDPCPDPVSLVSLVVSVVVLVVSCVVSVQDALVPDDALSSLVSLLSSLLSLLSSLVSLLSVCLSVVPDCVVPPSSLVSLLSNLLSLLSLLVSLLSVVPPPHPNPLVSRVPSLVSNLSSLSSLLSVLSSCLPPVNVPPWRWHQRPNDIDIDHNVNSLVSLVSSLVSLVVHSGGPNSVSSSSVSVSSSVSSVSSVVVSVVVVVPVPPDPDPDDDDDPPPPPDPPPPPDDPD

Solvent-accessible surface area (backbone atoms only — not comparable to full-atom values): 65114 Å² total; per-residue (Å²): 136,79,80,71,73,70,74,68,60,65,64,58,60,68,61,60,68,67,57,74,82,60,80,72,76,72,68,78,74,75,77,78,76,82,80,77,83,72,74,66,64,66,64,52,55,58,49,44,50,50,49,51,50,62,70,66,61,75,82,70,65,63,47,61,42,75,41,47,23,90,86,64,41,55,34,37,31,22,37,65,5,50,63,31,50,50,50,50,50,51,50,48,44,44,69,71,43,76,38,92,69,72,78,40,84,79,66,65,56,64,44,33,54,53,74,83,70,63,92,58,44,51,61,52,48,38,57,49,53,66,40,90,53,58,89,59,66,86,64,62,94,44,70,66,58,50,50,50,23,49,51,44,21,59,71,72,45,30,80,83,56,49,64,76,54,69,69,63,48,50,51,50,54,50,49,50,53,45,48,63,73,68,53,55,84,87,56,84,57,75,84,62,38,63,29,41,52,40,36,54,55,46,42,42,57,57,19,30,63,57,48,94,50,79,67,88,40,48,66,59,51,53,47,50,44,50,70,34,39,39,63,30,54,32,22,47,46,73,45,23,32,50,25,30,46,50,50,17,53,53,32,34,41,63,40,24,45,50,24,19,52,33,28,43,51,38,25,51,48,33,36,53,40,48,32,33,43,40,64,77,70,84,48,48,65,40,23,33,42,42,53,44,51,50,45,51,47,52,51,50,18,47,44,37,27,46,80,66,58,72,60,71,86,65,54,60,42,60,78,53,76,59,86,82,44,78,92,53,54,69,67,51,54,52,40,51,55,42,50,51,56,50,41,61,48,47,55,53,44,52,55,48,46,51,50,29,65,76,39,67,49,86,34,68,68,44,48,51,50,48,53,51,49,48,52,51,51,53,51,46,42,59,74,62,58,63,52,55,74,91,63,50,82,46,66,55,41,48,51,51,36,43,50,53,28,44,52,45,27,59,61,29,40,64,54,50,51,48,32,42,61,65,64,52,77,45,87,83,33,67,68,59,39,52,46,42,45,50,19,49,41,26,33,46,50,40,20,51,43,43,42,53,48,70,72,38,85,55,84,64,52,56,29,57,49,59,64,62,51,48,49,45,47,53,32,37,52,53,42,49,47,51,37,55,39,32,66,35,82,93,30,55,84,52,68,44,79,34,73,60,92,86,42,80,42,68,46,34,62,67,51,38,49,52,40,40,47,33,35,35,52,44,48,67,73,29,52,60,39,60,38,47,42,51,51,39,48,43,47,47,22,46,52,54,51,53,49,48,37,54,52,51,56,58,53,56,66,64,61,70,72,68,83,80,71,82,75,86,88,70,73,86,73,62,85,78,64,87,78,62,86,76,68,75,82,122,137,80,80,72,71,71,74,69,61,68,64,59,61,69,62,60,69,68,56,76,81,61,79,74,75,73,72,76,77,73,76,79,77,82,81,76,83,74,72,68,64,66,60,51,55,57,49,46,52,50,48,51,50,61,69,67,60,75,82,70,64,65,46,62,40,74,42,47,22,91,87,62,43,55,33,37,30,23,38,66,5,48,65,32,50,51,50,51,50,52,50,49,44,46,69,71,42,79,39,92,69,69,79,40,84,81,65,64,58,62,44,32,54,56,75,82,70,62,92,57,45,50,61,52,46,38,58,48,55,68,39,89,53,58,86,58,66,86,64,61,96,46,70,66,60,50,51,51,23,49,51,46,22,59,71,72,44,30,79,82,57,51,67,75,54,69,70,63,48,50,53,52,53,49,48,50,53,45,48,63,75,68,54,56,84,86,54,86,58,76,83,62,37,63,29,40,51,40,37,53,54,48,42,42,56,58,19,30,63,63,49,94,50,78,66,88,42,51,68,59,51,54,48,50,45,49,70,33,40,38,62,30,54,32,21,47,46,72,45,23,34,52,22,30,44,49,50,18,55,52,31,35,43,65,40,24,43,49,23,19,53,33,28,44,52,36,27,51,48,33,36,52,39,47,32,33,43,40,64,77,71,82,47,49,65,40,22,33,41,42,51,42,49,50,44,51,47,51,51,50,19,48,44,37,28,46,82,67,58,71,60,71,87,64,55,60,41,62,79,53,78,60,84,81,44,79,93,55,56,70,66,50,54,52,40,52,55,43,49,53,56,49,41,60,49,46,54,53,45,51,54,48,47,51,50,30,66,75,39,65,48,86,35,68,68,46,48,51,50,47,52,50,50,48,52,52,50,51,50,46,42,60,74,62,58,62,50,54,75,91,65,51,78,46,60,54,40,48,52,51,36,42,51,52,27,44,53,46,27,60,61,28,40,65,55,48,52,48,33,41,62,64,64,52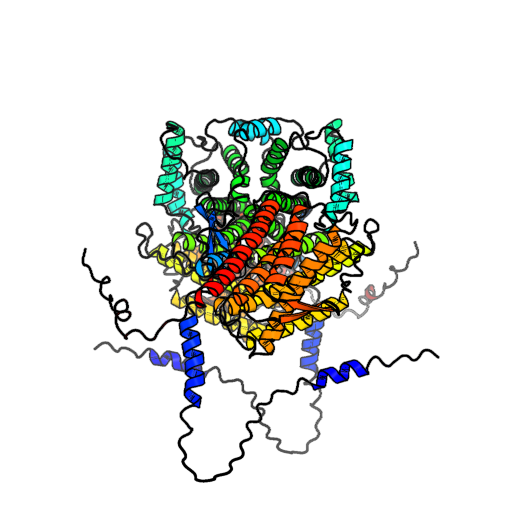,76,44,87,84,33,68,68,60,39,52,45,42,43,51,19,50,41,24,33,48,50,41,19,50,44,45,42,53,48,70,73,39,86,56,90,51,56,64,30,52,54,59,62,60,53,48,49,44,46,52,32,38,51,53,42,49,46,50,37,54,40,33,65,35,82,92,30,55,86,52,68,44,77,34,74,60,91,85,42,81,41,68,46,33,62,67,51,39,50,52,39,40,48,32,37,35,52,45,48,67,73,30,54,60,38,61,38,46,42,53,51,40,47,45,46,47,23,48,53,52,50,52,49,49,36,54,51,52,56,58,54,58,64,64,61,70,73,67,84,83,72,84,76,84,89,70,76,84,75,65,84,79,67,87,78,64,91,74,70,78,80,121